Protein AF-A0A7J9EPN2-F1 (afdb_monomer_lite)

pLDDT: mean 74.63, std 21.31, range [21.59, 98.31]

Foldseek 3Di:
DDDFDADPVRHTDPDVVVVVVVVVVVCCVVVVDPPDPPPPDPPDPADPPPPPPVPPPPCVVVVVVVVVVVVDAQDLALVSLLVQLVCCLCPVLVHDPVDDDLLSSLLSNLLSLQVNLVVLAVVQVVLCVVVQFAEEEEEDAAAFQFQVNVQSCQQSVRVVSNQVSQVVVVDGPVSSSVSAGTQLSHDAQLRQLLNQLLQLCQQLQFRYEYFYARAQFRAFFWDADLLFTDTHGHRNCVVHDSQKDWDSVLKDKDAWFADWDWDADPNDTFIDGDGPAIWMWTWIWGWHHYHPASGIYTYIHTAIAHDPPPQVVCVVVVVVPVSVVSRCVRRLLRHYRQADVPDPVSLLSLVCNLRVRLLSVVVVVVVVCVVPDDDCVLQFDWDDDPDPDDDDDDDDDDDDTRHHHAAYEASACSNVLNLLSQQCCCCRPVNDDPVVSVVSSVRRYDYDAAFLFQAAADDRPLVSCCRIPVSSSVSLVVVQVVVLVVVCVVPNPPVVVSQVPGPNHDDHTDHRAHDDAADLVLVLLCVQLVHSCCVLVVLSLLSLLVCLQPPVSLVVLVVQLLVLQVLLQVVQCVVPVAHADSQAAEEEEEDEQDVQQPLVLVLLLLLLVVVCLVPDDPVCLVLQRFYEYEYEHDYDPPPLLSSLSSSSLVLVQVVQRPDPSCPRSYHYYYDGSDGRVNRNSSQLNHQEYEREGQASGRQARHSLLSNLLSLHEYQHECHHNVVVLCVQLNPVLHLYFDDHPVCLVVQLVCFQVDDFDPSSVVSLVCQCVQVSHPNVSCVVVSVQCDGRRNSSCSRPGNVRSSVSVVVVRVQSVVSSSSSSSSSSSSSSSSVVRSSVVSVCCCVPPNVTDNSHPPPVPVVVVVVVVVPPPDDDDPVLVVVLVVLVVVLVVLVVVLVVLVVVLVVLVVVLVVVVVVDDDCVVSVVVSVVSVVVSVVSVVVNVVSVVVNVVSVVVVVVVVVVVVVVVVVVVVVVVVVVVVVVVPPPDDDDDDDDDDDYDDDDDDDDDDDDDDD

Secondary structure (DSSP, 8-state):
-----B-TTS-B---HHHHHHHHHHHHTTTSS-GGG--------SS---------TTTTHHHHHHHHTTT--PPP-SHHHHHHHHHHHHHHTS--BTTB--HHHHHHHHHHHHHHHHHHHHHHHHHHHHHH---EEEEE-S------SHHHHHHHTT-HHHHHHHHHTTT--HHHHHTSPPP--S--SHHHHHHHHHHHHHHHTT--EEEEEE--SS-S-EEEEETTEEEEE---TTBTB-TT-EEEEEEEEEEEES-EEEEEEETTEEEEEEE-SEEEEEEEEEEEEEPTTSS-EEEEEEEEEEE-TTSSHHHHHHT-HHHHHHHHHHHHHHTT-SS--TTSHHHHHHHHHHHHHHHHHHHHHHHHHHHTT---GGGTT-------------S----PPPP---EEEEEESSTTTHHHHHHHHIIIIIS---HHHHHHHHHHHEEEE-----TT-S----HHHHHHH-HHHHHHHHHHHHHHHHHHHHHH-S-HHHHHTT-SS-S------------SHHHHHHHHHHT-SGGGT-GGGGGGGGGGTT-HHHHHHHHHHHHHHHHHHHHHHHHHHS----TTSEEEEEES---GGGTHHHHHHHHHHHHHHHHHS-TTGGGGSPPEEEEEE-PPPTT-HHHHHHHHHHHHHHHHHHT-TTTTTSEEEEEE-S--HHHHHHHHHH-SEEEE-PPTTS-S--THHHHHHHTT-EEEEES-TTHHHHHHHH-GGGSEEES--HHHHHHHHHHGGGS---HHHHHHHHHHHTTTTS-HHHHHHHHTTTSTT--TT-HHHHHHHHHHHHHHHHHHHT-HHHHHHHHHHHHHT-GGG-HHHHHHHHIIIII------STTHHHHHHHHHHHH--SS-SSHHHHHHHHHHHHHHHHHHHHHHHHHHHHHHHHHHHHHHTTT---HHHHHHHHHHHHHHHHHHHHHHHHHHHHHHHHHHHHHHHHHHHHHHHHHHHHHHHHHHHHHHTTS---------------------------

InterPro domains:
  IPR000811 Glycosyl transferase, family 35 [PF00343] (166-383)
  IPR000811 Glycosyl transferase, family 35 [PF00343] (507-848)
  IPR000811 Glycosyl transferase, family 35 [PTHR11468] (63-510)
  IPR035090 Phosphorylase pyridoxal-phosphate attachment site [PS00102] (698-710)

Organism: NCBI:txid34281

Structure (mmCIF, N/CA/C/O backbone):
data_AF-A0A7J9EPN2-F1
#
_entry.id   AF-A0A7J9EPN2-F1
#
loop_
_atom_site.group_PDB
_atom_site.id
_atom_site.type_symbol
_atom_site.label_atom_id
_atom_site.label_alt_id
_atom_site.label_comp_id
_atom_site.label_asym_id
_atom_site.label_entity_id
_atom_site.label_seq_id
_atom_site.pdbx_PDB_ins_code
_atom_site.Cartn_x
_atom_site.Cartn_y
_atom_site.Cartn_z
_atom_site.occupancy
_atom_site.B_iso_or_equiv
_atom_site.auth_seq_id
_atom_site.auth_comp_id
_atom_site.auth_asym_id
_atom_site.auth_atom_id
_atom_site.pdbx_PDB_model_num
ATOM 1 N N . MET A 1 1 ? -17.051 -0.991 70.311 1.00 37.72 1 MET A N 1
ATOM 2 C CA . MET A 1 1 ? -15.682 -0.671 70.777 1.00 37.72 1 MET A CA 1
ATOM 3 C C . MET A 1 1 ? -15.631 0.808 71.108 1.00 37.72 1 MET A C 1
ATOM 5 O O . MET A 1 1 ? -16.325 1.565 70.441 1.00 37.72 1 MET A O 1
ATOM 9 N N . THR A 1 2 ? -14.854 1.214 72.109 1.00 40.22 2 THR A N 1
ATOM 10 C CA . THR A 1 2 ? -14.581 2.630 72.404 1.00 40.22 2 THR A CA 1
ATOM 11 C C . THR A 1 2 ? -13.234 2.989 71.793 1.00 40.22 2 THR A C 1
ATOM 13 O O . THR A 1 2 ? -12.220 2.405 72.169 1.00 40.22 2 THR A O 1
ATOM 16 N N . PHE A 1 3 ? -13.232 3.914 70.838 1.00 53.72 3 PHE A N 1
ATOM 17 C CA . PHE A 1 3 ? -12.018 4.422 70.204 1.00 53.72 3 PHE A CA 1
ATOM 18 C C . PHE A 1 3 ? -11.643 5.778 70.811 1.00 53.72 3 PHE A C 1
ATOM 20 O O . PHE A 1 3 ? -12.510 6.511 71.286 1.00 53.72 3 PHE A O 1
ATOM 27 N N . PHE A 1 4 ? -10.355 6.111 70.784 1.00 66.19 4 PHE A N 1
ATOM 28 C CA . PHE A 1 4 ? -9.828 7.400 71.227 1.00 66.19 4 PHE A CA 1
ATOM 29 C C . PHE A 1 4 ? -8.900 7.947 70.145 1.00 66.19 4 PHE A C 1
ATOM 31 O O . PHE A 1 4 ? -8.162 7.177 69.531 1.00 66.19 4 PHE A O 1
ATOM 38 N N . VAL A 1 5 ? -8.927 9.259 69.919 1.00 69.31 5 VAL A N 1
ATOM 39 C CA . VAL A 1 5 ? -8.066 9.916 68.927 1.00 69.31 5 VAL A CA 1
ATOM 40 C C . VAL A 1 5 ? -6.778 10.384 69.604 1.00 69.31 5 VAL A C 1
ATOM 42 O O . VAL A 1 5 ? -6.807 10.821 70.756 1.00 69.31 5 VAL A O 1
ATOM 45 N N . THR A 1 6 ? -5.648 10.302 68.904 1.00 77.00 6 THR A N 1
ATOM 46 C CA . THR A 1 6 ? -4.350 10.809 69.372 1.00 77.00 6 THR A CA 1
ATOM 47 C C . THR A 1 6 ? -3.794 11.877 68.437 1.00 77.00 6 THR A C 1
ATOM 49 O O . THR A 1 6 ? -4.061 11.854 67.237 1.00 77.00 6 THR A O 1
ATOM 52 N N . ASP A 1 7 ? -2.981 12.787 68.972 1.00 72.75 7 ASP A N 1
ATOM 53 C CA . ASP A 1 7 ? -2.188 13.719 68.172 1.00 72.75 7 ASP A CA 1
ATOM 54 C C . ASP A 1 7 ? -1.048 13.002 67.415 1.00 72.75 7 ASP A C 1
ATOM 56 O O . ASP A 1 7 ? -0.777 11.812 67.606 1.00 72.75 7 ASP A O 1
ATOM 60 N N . SER A 1 8 ? -0.315 13.747 66.582 1.00 63.44 8 SER A N 1
ATOM 61 C CA . SER A 1 8 ? 0.842 13.239 65.827 1.00 63.44 8 SER A CA 1
ATOM 62 C C . SER A 1 8 ? 2.076 12.911 66.692 1.00 63.44 8 SER A C 1
ATOM 64 O O . SER A 1 8 ? 3.174 12.748 66.162 1.00 63.44 8 SER A O 1
ATOM 66 N N . ARG A 1 9 ? 1.929 12.882 68.021 1.00 63.50 9 ARG A N 1
ATOM 67 C CA . ARG A 1 9 ? 2.940 12.502 69.018 1.00 63.50 9 ARG A CA 1
ATOM 68 C C . ARG A 1 9 ? 2.442 11.367 69.929 1.00 63.50 9 ARG A C 1
ATOM 70 O O . ARG A 1 9 ? 3.162 10.978 70.844 1.00 63.50 9 ARG A O 1
ATOM 77 N N . GLY A 1 10 ? 1.244 10.827 69.676 1.00 66.00 10 GLY A N 1
ATOM 78 C CA . GLY A 1 10 ? 0.628 9.744 70.448 1.00 66.00 10 GLY A CA 1
ATOM 79 C C . GLY A 1 10 ? -0.120 10.189 71.712 1.00 66.00 10 GLY A C 1
ATOM 80 O O . GLY A 1 10 ? -0.598 9.335 72.457 1.00 66.00 10 GLY A O 1
ATOM 81 N N . ASN A 1 11 ? -0.257 11.493 71.973 1.00 75.94 11 ASN A N 1
ATOM 82 C CA . ASN A 1 11 ? -1.023 11.994 73.117 1.00 75.94 11 ASN A CA 1
ATOM 83 C C . ASN A 1 11 ? -2.522 11.895 72.827 1.00 75.94 11 ASN A C 1
ATOM 85 O O . ASN A 1 11 ? -2.977 12.312 71.765 1.00 75.94 11 ASN A O 1
ATOM 89 N N . LYS A 1 12 ? -3.305 11.391 73.782 1.00 80.75 12 LYS A N 1
ATOM 90 C CA . LYS A 1 12 ? -4.764 11.284 73.663 1.00 80.75 12 LYS A CA 1
ATOM 91 C C . LYS A 1 12 ? -5.418 12.673 73.620 1.00 80.75 12 LYS A C 1
ATOM 93 O O . LYS A 1 12 ? -5.175 13.502 74.494 1.00 80.75 12 LYS A O 1
ATOM 98 N N . ILE A 1 13 ? -6.246 12.914 72.604 1.00 79.44 13 ILE A N 1
ATOM 99 C CA . ILE A 1 13 ? -7.012 14.153 72.436 1.00 79.44 13 ILE A CA 1
ATOM 100 C C . ILE A 1 13 ? -8.294 14.022 73.258 1.00 79.44 13 ILE A C 1
ATOM 102 O O . ILE A 1 13 ? -9.244 13.364 72.842 1.00 79.44 13 ILE A O 1
ATOM 106 N N . ASP A 1 14 ? -8.290 14.637 74.439 1.00 79.50 14 ASP A N 1
ATOM 107 C CA . ASP A 1 14 ? -9.426 14.670 75.372 1.00 79.50 14 ASP A CA 1
ATOM 108 C C . ASP A 1 14 ? -10.107 16.047 75.456 1.00 79.50 14 ASP A C 1
ATOM 110 O O . ASP A 1 14 ? -11.062 16.221 76.214 1.00 79.50 14 ASP A O 1
ATOM 114 N N . ASP A 1 15 ? -9.646 17.044 74.690 1.00 84.38 15 ASP A N 1
ATOM 115 C CA . ASP A 1 15 ? -10.316 18.343 74.647 1.00 84.38 15 ASP A CA 1
ATOM 116 C C . ASP A 1 15 ? -11.561 18.284 73.750 1.00 84.38 15 ASP A C 1
ATOM 118 O O . ASP A 1 15 ? -11.527 17.866 72.588 1.00 84.38 15 ASP A O 1
ATOM 122 N N . GLN A 1 16 ? -12.692 18.702 74.316 1.00 73.12 16 GLN A N 1
ATOM 123 C CA . GLN A 1 16 ? -13.990 18.505 73.684 1.00 73.12 16 GLN A CA 1
ATOM 124 C C . GLN A 1 16 ? -14.159 19.317 72.388 1.00 73.12 16 GLN A C 1
ATOM 126 O O . GLN A 1 16 ? -14.895 18.898 71.503 1.00 73.12 16 GLN A O 1
ATOM 131 N N . LYS A 1 17 ? -13.434 20.430 72.218 1.00 74.00 17 LYS A N 1
ATOM 132 C CA . LYS A 1 17 ? -13.543 21.286 71.028 1.00 74.00 17 LYS A CA 1
ATOM 133 C C . LYS A 1 17 ? -12.825 20.683 69.815 1.00 74.00 17 LYS A C 1
ATOM 135 O O . LYS A 1 17 ? -13.335 20.770 68.693 1.00 74.00 17 LYS A O 1
ATOM 140 N N . SER A 1 18 ? -11.672 20.049 70.029 1.00 74.62 18 SER A N 1
ATOM 141 C CA . SER A 1 18 ? -11.016 19.240 69.000 1.00 74.62 18 SER A CA 1
ATOM 142 C C . SER A 1 18 ? -11.841 17.998 68.685 1.00 74.62 18 SER A C 1
ATOM 144 O O . SER A 1 18 ? -12.042 17.708 67.511 1.00 74.62 18 SER A O 1
ATOM 146 N N . LEU A 1 19 ? -12.390 17.309 69.693 1.00 78.31 19 LEU A N 1
ATOM 147 C CA . LEU A 1 19 ? -13.261 16.147 69.475 1.00 78.31 19 LEU A CA 1
ATOM 148 C C . LEU A 1 19 ? -14.536 16.503 68.691 1.00 78.31 19 LEU A C 1
ATOM 150 O O . LEU A 1 19 ? -14.896 15.770 67.776 1.00 78.31 19 LEU A O 1
ATOM 154 N N . GLU A 1 20 ? -15.176 17.641 68.968 1.00 75.31 20 GLU A N 1
ATOM 155 C CA . GLU A 1 20 ? -16.316 18.147 68.188 1.00 75.31 20 GLU A CA 1
ATOM 156 C C . GLU A 1 20 ? -15.912 18.506 66.747 1.00 75.31 20 GLU A C 1
ATOM 158 O O . GLU A 1 20 ? -16.640 18.174 65.813 1.00 75.31 20 GLU A O 1
ATOM 163 N N . SER A 1 21 ? -14.731 19.103 66.537 1.00 71.06 21 SER A N 1
ATOM 164 C CA . SER A 1 21 ? -14.211 19.388 65.187 1.00 71.06 21 SER A CA 1
ATOM 165 C C . SER A 1 21 ? -13.859 18.118 64.405 1.00 71.06 21 SER A C 1
ATOM 167 O O . SER A 1 21 ? -14.131 18.047 63.212 1.00 71.06 21 SER A O 1
ATOM 169 N N . ILE A 1 22 ? -13.282 17.108 65.064 1.00 75.06 22 ILE A N 1
ATOM 170 C CA . ILE A 1 22 ? -12.927 15.815 64.461 1.00 75.06 22 ILE A CA 1
ATOM 171 C C . ILE A 1 22 ? -14.193 15.016 64.144 1.00 75.06 22 ILE A C 1
ATOM 173 O O . ILE A 1 22 ? -14.315 14.488 63.046 1.00 75.06 22 ILE A O 1
ATOM 177 N N . ASN A 1 23 ? -15.160 14.971 65.065 1.00 72.25 23 ASN A N 1
ATOM 178 C CA . ASN A 1 23 ? -16.442 14.313 64.831 1.00 72.25 23 ASN A CA 1
ATOM 179 C C . ASN A 1 23 ? -17.212 15.002 63.697 1.00 72.25 23 ASN A C 1
ATOM 181 O O . ASN A 1 23 ? -17.744 14.320 62.829 1.00 72.25 23 ASN A O 1
ATOM 185 N N . LYS A 1 24 ? -17.198 16.343 63.634 1.00 67.12 24 LYS A N 1
ATOM 186 C CA . LYS A 1 24 ? -17.756 17.059 62.485 1.00 67.12 24 LYS A CA 1
ATOM 187 C C . LYS A 1 24 ? -17.011 16.725 61.189 1.00 67.12 24 LYS A C 1
ATOM 189 O O . LYS A 1 24 ? -17.669 16.419 60.212 1.00 67.12 24 LYS A O 1
ATOM 194 N N . ALA A 1 25 ? -15.679 16.734 61.168 1.00 63.91 25 ALA A N 1
ATOM 195 C CA . ALA A 1 25 ? -14.911 16.406 59.962 1.00 63.91 25 ALA A CA 1
ATOM 196 C C . ALA A 1 25 ? -15.100 14.948 59.494 1.00 63.91 25 ALA A C 1
ATOM 198 O O . ALA A 1 25 ? -14.958 14.671 58.309 1.00 63.91 25 ALA A O 1
ATOM 199 N N . LEU A 1 26 ? -15.428 14.026 60.407 1.00 63.03 26 LEU A N 1
ATOM 200 C CA . LEU A 1 26 ? -15.827 12.656 60.076 1.00 63.03 26 LEU A CA 1
ATOM 201 C C . LEU A 1 26 ? -17.255 12.598 59.518 1.00 63.03 26 LEU A C 1
ATOM 203 O O . LEU A 1 26 ? -17.477 11.903 58.537 1.00 63.03 26 LEU A O 1
ATOM 207 N N . ILE A 1 27 ? -18.202 13.347 60.090 1.00 63.28 27 ILE A N 1
ATOM 208 C CA . ILE A 1 27 ? -19.584 13.450 59.590 1.00 63.28 27 ILE A CA 1
ATOM 209 C C . ILE A 1 27 ? -19.617 14.128 58.210 1.00 63.28 27 ILE A C 1
ATOM 211 O O . ILE A 1 27 ? -20.181 13.567 57.279 1.00 63.28 27 ILE A O 1
ATOM 215 N N . ASP A 1 28 ? -18.917 15.252 58.030 1.00 56.22 28 ASP A N 1
ATOM 216 C CA . ASP A 1 28 ? -18.740 15.945 56.742 1.00 56.22 28 ASP A CA 1
ATOM 217 C C . ASP A 1 28 ? -18.053 15.046 55.675 1.00 56.22 28 ASP A C 1
ATOM 219 O O . ASP A 1 28 ? -18.099 15.361 54.487 1.00 56.22 28 ASP A O 1
ATOM 223 N N . ALA A 1 29 ? -17.412 13.938 56.081 1.00 50.78 29 ALA A N 1
ATOM 224 C CA . ALA A 1 29 ? -16.783 12.937 55.209 1.00 50.78 29 ALA A CA 1
ATOM 225 C C . ALA A 1 29 ? -17.586 11.621 55.070 1.00 50.78 29 ALA A C 1
ATOM 227 O O . ALA A 1 29 ? -17.133 10.708 54.379 1.00 50.78 29 ALA A O 1
ATOM 228 N N . ILE A 1 30 ? -18.747 11.512 55.728 1.00 52.94 30 ILE A N 1
ATOM 229 C CA . ILE A 1 30 ? -19.668 10.362 55.672 1.00 52.94 30 ILE A CA 1
ATOM 230 C C . ILE A 1 30 ? -20.999 10.773 55.023 1.00 52.94 30 ILE A C 1
ATOM 232 O O . ILE A 1 30 ? -21.493 10.055 54.161 1.00 52.94 30 ILE A O 1
ATOM 236 N N . ASP A 1 31 ? -21.532 11.947 55.372 1.00 43.47 31 ASP A N 1
ATOM 237 C CA . ASP A 1 31 ? -22.810 12.490 54.881 1.00 43.47 31 ASP A CA 1
ATOM 238 C C . ASP A 1 31 ? -22.627 13.428 53.656 1.00 43.47 31 ASP A C 1
ATOM 240 O O . ASP A 1 31 ? -23.464 14.287 53.371 1.00 43.47 31 ASP A O 1
ATOM 244 N N . GLY A 1 32 ? -21.499 13.319 52.944 1.00 37.91 32 GLY A N 1
ATOM 245 C CA . GLY A 1 32 ? -21.090 14.233 51.870 1.00 37.91 32 GLY A CA 1
ATOM 246 C C . GLY A 1 32 ? -21.687 13.935 50.486 1.00 37.91 32 GLY A C 1
ATOM 247 O O . GLY A 1 32 ? -20.939 13.512 49.612 1.00 37.91 32 GLY A O 1
ATOM 248 N N . ASP A 1 33 ? -22.989 14.195 50.307 1.00 33.50 33 ASP A N 1
ATOM 249 C CA . ASP A 1 33 ? -23.777 14.229 49.047 1.00 33.50 33 ASP A CA 1
ATOM 250 C C . ASP A 1 33 ? -23.375 13.244 47.912 1.00 33.50 33 ASP A C 1
ATOM 252 O O . ASP A 1 33 ? -22.491 13.510 47.092 1.00 33.50 33 ASP A O 1
ATOM 256 N N . ASP A 1 34 ? -24.155 12.164 47.764 1.00 36.66 34 ASP A N 1
ATOM 257 C CA . ASP A 1 34 ? -24.006 11.094 46.750 1.00 36.66 34 ASP A CA 1
ATOM 258 C C . ASP A 1 34 ? -24.095 11.542 45.265 1.00 36.66 34 ASP A C 1
ATOM 260 O O . ASP A 1 34 ? -23.813 10.755 44.360 1.00 36.66 34 ASP A O 1
ATOM 264 N N . ASP A 1 35 ? -24.462 12.793 44.968 1.00 33.03 35 ASP A N 1
ATOM 265 C CA . ASP A 1 35 ? -24.750 13.275 43.599 1.00 33.03 35 ASP A CA 1
ATOM 266 C C . ASP A 1 35 ? -23.512 13.858 42.865 1.00 33.03 35 ASP A C 1
ATOM 268 O O . ASP A 1 35 ? -23.613 14.521 41.828 1.00 33.03 35 ASP A O 1
ATOM 272 N N . ALA A 1 36 ? -22.305 13.637 43.409 1.00 30.39 36 ALA A N 1
ATOM 273 C CA . ALA A 1 36 ? -21.047 14.193 42.894 1.00 30.39 36 ALA A CA 1
ATOM 274 C C . ALA A 1 36 ? -19.879 13.184 42.838 1.00 30.39 36 ALA A C 1
ATOM 276 O O . ALA A 1 36 ? -18.726 13.552 43.077 1.00 30.39 36 ALA A O 1
ATOM 277 N N . ALA A 1 37 ? -20.158 11.929 42.465 1.00 25.41 37 ALA A N 1
ATOM 278 C CA . ALA A 1 37 ? -19.185 10.834 42.331 1.00 25.41 37 ALA A CA 1
ATOM 279 C C . ALA A 1 37 ? -18.127 11.032 41.211 1.00 25.41 37 ALA A C 1
ATOM 281 O O . ALA A 1 37 ? -18.049 10.284 40.235 1.00 25.41 37 ALA A O 1
ATOM 282 N N . LEU A 1 38 ? -17.253 12.030 41.363 1.00 27.05 38 LEU A N 1
ATOM 283 C CA . LEU A 1 38 ? -15.956 12.075 40.692 1.00 27.05 38 LEU A CA 1
ATOM 284 C C . LEU A 1 38 ? -15.049 11.024 41.335 1.00 27.05 38 LEU A C 1
ATOM 286 O O . LEU A 1 38 ? -14.558 11.217 42.446 1.00 27.05 38 LEU A O 1
ATOM 290 N N . SER A 1 39 ? -14.800 9.927 40.620 1.00 25.69 39 SER A N 1
ATOM 291 C CA . SER A 1 39 ? -13.874 8.873 41.035 1.00 25.69 39 SER A CA 1
ATOM 292 C C . SER A 1 39 ? -12.43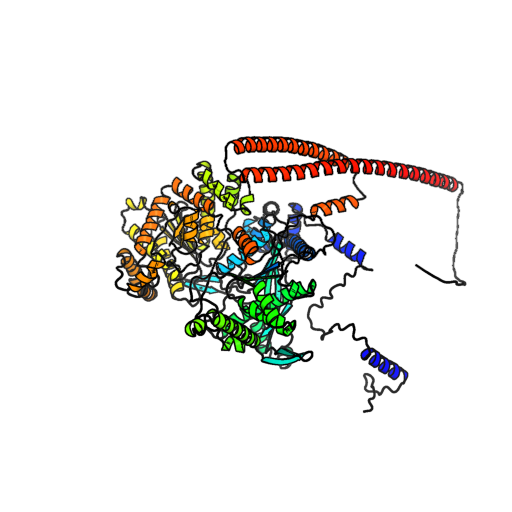3 9.398 41.096 1.00 25.69 39 SER A C 1
ATOM 294 O O . SER A 1 39 ? -11.679 9.313 40.124 1.00 25.69 39 SER A O 1
ATOM 296 N N . VAL A 1 40 ? -12.043 9.955 42.244 1.00 26.08 40 VAL A N 1
ATOM 297 C CA . VAL A 1 40 ? -10.647 10.289 42.542 1.00 26.08 40 VAL A CA 1
ATOM 298 C C . VAL A 1 40 ? -9.916 8.989 42.863 1.00 26.08 40 VAL A C 1
ATOM 300 O O . VAL A 1 40 ? -9.834 8.560 44.013 1.00 26.08 40 VAL A O 1
ATOM 303 N N . ALA A 1 41 ? -9.399 8.354 41.812 1.00 26.33 41 ALA A N 1
ATOM 304 C CA . ALA A 1 41 ? -8.362 7.339 41.928 1.00 26.33 41 ALA A CA 1
ATOM 305 C C . ALA A 1 41 ? -7.141 7.903 42.696 1.00 26.33 41 ALA A C 1
ATOM 307 O O . ALA A 1 41 ? -6.995 9.130 42.806 1.00 26.33 41 ALA A O 1
ATOM 308 N N . PRO A 1 42 ? -6.245 7.045 43.220 1.00 27.59 42 PRO A N 1
ATOM 309 C CA . PRO A 1 42 ? -4.951 7.493 43.727 1.00 27.59 42 PRO A CA 1
ATOM 310 C C . PRO A 1 42 ? -4.232 8.391 42.701 1.00 27.59 42 PRO A C 1
ATOM 312 O O . PRO A 1 42 ? -4.465 8.253 41.501 1.00 27.59 42 PRO A O 1
ATOM 315 N N . PRO A 1 43 ? -3.376 9.333 43.136 1.00 31.81 43 PRO A N 1
ATOM 316 C CA . PRO A 1 43 ? -2.714 10.264 42.229 1.00 31.81 43 PRO A CA 1
ATOM 317 C C . PRO A 1 43 ? -1.598 9.572 41.430 1.00 31.81 43 PRO A C 1
ATOM 319 O O . PRO A 1 43 ? -0.412 9.714 41.744 1.00 31.81 43 PRO A O 1
ATOM 322 N N . ASP A 1 44 ? -1.994 8.849 40.383 1.00 31.80 44 ASP A N 1
ATOM 323 C CA . ASP A 1 44 ? -1.107 8.333 39.345 1.00 31.80 44 ASP A CA 1
ATOM 324 C C . ASP A 1 44 ? -0.261 9.470 38.762 1.00 31.80 44 ASP A C 1
ATOM 326 O O . ASP A 1 44 ? -0.708 10.614 38.624 1.00 31.80 44 ASP A O 1
ATOM 330 N N . ARG A 1 45 ? 0.977 9.160 38.362 1.00 35.00 45 ARG A N 1
ATOM 331 C CA . ARG A 1 45 ? 1.896 10.140 37.754 1.00 35.00 45 ARG A CA 1
ATOM 332 C C . ARG A 1 45 ? 1.616 10.401 36.266 1.00 35.00 45 ARG A C 1
ATOM 334 O O . ARG A 1 45 ? 2.488 10.893 35.551 1.00 35.00 45 ARG A O 1
ATOM 341 N N . GLY A 1 46 ? 0.393 10.125 35.818 1.00 35.19 46 GLY A N 1
ATOM 342 C CA . GLY A 1 46 ? -0.109 10.534 34.512 1.00 35.19 46 GLY A CA 1
ATOM 343 C C . GLY A 1 46 ? -0.285 12.053 34.398 1.00 35.19 46 GLY A C 1
ATOM 344 O O . GLY A 1 46 ? -0.318 12.797 35.383 1.00 35.19 46 GLY A O 1
ATOM 345 N N . VAL A 1 47 ? -0.430 12.543 33.166 1.00 32.03 47 VAL A N 1
ATOM 346 C CA . VAL A 1 47 ? -0.723 13.960 32.915 1.00 32.03 47 VAL A CA 1
ATOM 347 C C . VAL A 1 47 ? -2.151 14.259 33.376 1.00 32.03 47 VAL A C 1
ATOM 349 O O . VAL A 1 47 ? -3.114 13.854 32.729 1.00 32.03 47 VAL A O 1
ATOM 352 N N . VAL A 1 48 ? -2.304 14.995 34.482 1.00 33.81 48 VAL A N 1
ATOM 353 C CA . VAL A 1 48 ? -3.618 15.356 35.047 1.00 33.81 48 VAL A CA 1
ATOM 354 C C . VAL A 1 48 ? -4.320 16.399 34.164 1.00 33.81 48 VAL A C 1
ATOM 356 O O . VAL A 1 48 ? -4.330 17.600 34.451 1.00 33.81 48 VAL A O 1
ATOM 359 N N . VAL A 1 49 ? -4.932 15.938 33.069 1.00 36.09 49 VAL A N 1
ATOM 360 C CA . VAL A 1 49 ? -5.717 16.764 32.142 1.00 36.09 49 VAL A CA 1
ATOM 361 C C . VAL A 1 49 ? -7.038 17.164 32.798 1.00 36.09 49 VAL A C 1
ATOM 363 O O . VAL A 1 49 ? -8.098 16.577 32.572 1.00 36.09 49 VAL A O 1
ATOM 366 N N . ARG A 1 50 ? -6.995 18.231 33.601 1.00 33.00 50 ARG A N 1
ATOM 367 C CA . ARG A 1 50 ? -8.198 18.955 34.024 1.00 33.00 50 ARG A CA 1
ATOM 368 C C . ARG A 1 50 ? -8.870 19.553 32.786 1.00 33.00 50 ARG A C 1
ATOM 370 O O . ARG A 1 50 ? -8.522 20.666 32.397 1.00 33.00 50 ARG A O 1
ATOM 377 N N . LYS A 1 51 ? -9.841 18.843 32.190 1.00 35.47 51 LYS A N 1
ATOM 378 C CA . LYS A 1 51 ? -10.758 19.406 31.179 1.00 35.47 51 LYS A CA 1
ATOM 379 C C . LYS A 1 51 ? -11.283 20.750 31.710 1.00 35.47 51 LYS A C 1
ATOM 381 O O . LYS A 1 51 ? -11.996 20.744 32.719 1.00 35.47 51 LYS A O 1
ATOM 386 N N . PRO A 1 52 ? -10.964 21.898 31.085 1.00 36.28 52 PRO A N 1
ATOM 387 C CA . PRO A 1 52 ? -11.558 23.155 31.495 1.00 36.28 52 PRO A CA 1
ATOM 388 C C . PRO A 1 52 ? -13.055 23.066 31.205 1.00 36.28 52 PRO A C 1
ATOM 390 O O . PRO A 1 52 ? -13.451 22.950 30.046 1.00 36.28 52 PRO A O 1
ATOM 393 N N . ARG A 1 53 ? -13.901 23.125 32.242 1.00 38.69 53 ARG A N 1
ATOM 394 C CA . ARG A 1 53 ? -15.317 23.445 32.036 1.00 38.69 53 ARG A CA 1
ATOM 395 C C . ARG A 1 53 ? -15.371 24.887 31.528 1.00 38.69 53 ARG A C 1
ATOM 397 O O . ARG A 1 53 ? -15.357 25.831 32.316 1.00 38.69 53 ARG A O 1
ATOM 404 N N . LEU A 1 54 ? -15.367 25.041 30.204 1.00 41.19 54 LEU A N 1
ATOM 405 C CA . LEU A 1 54 ? -15.744 26.265 29.496 1.00 41.19 54 LEU A CA 1
ATOM 406 C C . LEU A 1 54 ? -17.264 26.421 29.588 1.00 41.19 54 LEU A C 1
ATOM 408 O O . LEU A 1 54 ? -17.988 26.339 28.604 1.00 41.19 54 LEU A O 1
ATOM 412 N N . ASP A 1 55 ? -17.731 26.572 30.823 1.00 41.19 55 ASP A N 1
ATOM 413 C CA . ASP A 1 55 ? -19.112 26.885 31.132 1.00 41.19 55 ASP A CA 1
ATOM 414 C C . ASP A 1 55 ? -19.327 28.380 30.858 1.00 41.19 55 ASP A C 1
ATOM 416 O O . ASP A 1 55 ? -18.550 29.226 31.318 1.00 41.19 55 ASP A O 1
ATOM 420 N N . PHE A 1 56 ? -20.328 28.714 30.044 1.00 46.81 56 PHE A N 1
ATOM 421 C CA . PHE A 1 56 ? -20.430 30.009 29.353 1.00 46.81 56 PHE A CA 1
ATOM 422 C C . PHE A 1 56 ? -21.003 31.149 30.222 1.00 46.81 56 PHE A C 1
ATOM 424 O O . PHE A 1 56 ? -21.613 32.089 29.713 1.00 46.81 56 PHE A O 1
ATOM 431 N N . GLY A 1 57 ? -20.759 31.084 31.533 1.00 52.06 57 GLY A N 1
ATOM 432 C CA . GLY A 1 57 ? -20.957 32.175 32.485 1.00 52.06 57 GLY A CA 1
ATOM 433 C C . GLY A 1 57 ? -19.741 33.109 32.551 1.00 52.06 57 GLY A C 1
ATOM 434 O O . GLY A 1 57 ? -19.416 33.821 31.603 1.00 52.06 57 GLY A O 1
ATOM 435 N N . GLU A 1 58 ? -19.043 33.114 33.688 1.00 46.81 58 GLU A N 1
ATOM 436 C CA . GLU A 1 58 ? -18.059 34.153 34.042 1.00 46.81 58 GLU A CA 1
ATOM 437 C C . GLU A 1 58 ? -16.784 34.186 33.179 1.00 46.81 58 GLU A C 1
ATOM 439 O O . GLU A 1 58 ? -16.123 35.220 33.089 1.00 46.81 58 GLU A O 1
ATOM 444 N N . ARG A 1 59 ? -16.406 33.075 32.531 1.00 51.00 59 ARG A N 1
ATOM 445 C CA . ARG A 1 59 ? -15.139 32.977 31.774 1.00 51.00 59 ARG A CA 1
ATOM 446 C C . ARG A 1 59 ? -15.251 33.372 30.303 1.00 51.00 59 ARG A C 1
ATOM 448 O O . ARG A 1 59 ? -14.237 33.362 29.604 1.00 51.00 59 ARG A O 1
ATOM 455 N N . LYS A 1 60 ? -16.446 33.742 29.831 1.00 51.66 60 LYS A N 1
ATOM 456 C CA . LYS A 1 60 ? -16.732 33.948 28.405 1.00 51.66 60 LYS A CA 1
ATOM 457 C C . LYS A 1 60 ? -15.753 34.919 27.728 1.00 51.66 60 LYS A C 1
ATOM 459 O O . LYS A 1 60 ? -15.081 34.515 26.788 1.00 51.66 60 LYS A O 1
ATOM 464 N N . GLY A 1 61 ? -15.539 36.112 28.289 1.00 57.50 61 GLY A N 1
ATOM 465 C CA . GLY A 1 61 ? -14.600 37.104 27.735 1.00 57.50 61 GLY A CA 1
ATOM 466 C C . GLY A 1 61 ? -13.115 36.699 27.766 1.00 57.50 61 GLY A C 1
ATOM 467 O O . GLY A 1 61 ? -12.312 37.235 27.005 1.00 57.50 61 GLY A O 1
ATOM 468 N N . GLN A 1 62 ? -12.723 35.740 28.615 1.00 59.06 62 GLN A N 1
ATOM 469 C CA . GLN A 1 62 ? -11.369 35.166 28.591 1.00 59.06 62 GLN A CA 1
ATOM 470 C C . GLN A 1 62 ? -11.237 34.132 27.467 1.00 59.06 62 GLN A C 1
ATOM 472 O O . GLN A 1 62 ? -10.228 34.122 26.765 1.00 59.06 62 GLN A O 1
ATOM 477 N N . ALA A 1 63 ? -12.270 33.309 27.263 1.00 53.62 63 ALA A N 1
ATOM 478 C CA . ALA A 1 63 ? -12.339 32.355 26.161 1.00 53.62 63 ALA A CA 1
ATOM 479 C C . ALA A 1 63 ? -12.440 33.061 24.797 1.00 53.62 63 ALA A C 1
ATOM 481 O O . ALA A 1 63 ? -11.698 32.714 23.889 1.00 53.62 63 ALA A O 1
ATOM 482 N N . GLU A 1 64 ? -13.272 34.098 24.671 1.00 59.44 64 GLU A N 1
ATOM 483 C CA . GLU A 1 64 ? -13.392 34.933 23.466 1.00 59.44 64 GLU A CA 1
ATOM 484 C C . GLU A 1 64 ? -12.059 35.612 23.117 1.00 59.44 64 GLU A C 1
ATOM 486 O O . GLU A 1 64 ? -11.655 35.607 21.958 1.00 59.44 64 GLU A O 1
ATOM 491 N N . ARG A 1 65 ? -11.314 36.121 24.112 1.00 67.62 65 ARG A N 1
ATOM 492 C CA . ARG A 1 65 ? -9.969 36.675 23.884 1.00 67.62 65 ARG A CA 1
ATOM 493 C C . ARG A 1 65 ? -8.945 35.610 23.481 1.00 67.62 65 ARG A C 1
ATOM 495 O O . ARG A 1 65 ? -8.061 35.909 22.688 1.00 67.62 65 ARG A O 1
ATOM 502 N N . MET A 1 66 ? -9.029 34.402 24.037 1.00 62.88 66 MET A N 1
ATOM 503 C CA . MET A 1 66 ? -8.153 33.288 23.661 1.00 62.88 66 MET A CA 1
ATOM 504 C C . MET A 1 66 ? -8.430 32.842 22.219 1.00 62.88 66 MET A C 1
ATOM 506 O O . MET A 1 66 ? -7.501 32.744 21.428 1.00 62.88 66 MET A O 1
ATOM 510 N N . LEU A 1 67 ? -9.706 32.656 21.867 1.00 59.59 67 LEU A N 1
ATOM 511 C CA . LEU A 1 67 ? -10.145 32.294 20.520 1.00 59.59 67 LEU A CA 1
ATOM 512 C C . LEU A 1 67 ? -9.781 33.381 19.503 1.00 59.59 67 LEU A C 1
ATOM 514 O O . LEU A 1 67 ? -9.157 33.067 18.503 1.00 59.59 67 LEU A O 1
ATOM 518 N N . GLY A 1 68 ? -10.038 34.661 19.792 1.00 62.28 68 GLY A N 1
ATOM 519 C CA . GLY A 1 68 ? -9.668 35.780 18.911 1.00 62.28 68 GLY A CA 1
ATOM 520 C C . GLY A 1 68 ? -8.157 36.009 18.734 1.00 62.28 68 GLY A C 1
ATOM 521 O O . GLY A 1 68 ? -7.760 36.784 17.870 1.00 62.28 68 GLY A O 1
ATOM 522 N N . LEU A 1 69 ? -7.304 35.348 19.528 1.00 68.50 69 LEU A N 1
ATOM 523 C CA . LEU A 1 69 ? -5.851 35.274 19.306 1.00 68.50 69 LEU A CA 1
ATOM 524 C C . LEU A 1 69 ? -5.431 34.038 18.485 1.00 68.50 69 LEU A C 1
ATOM 526 O O . LEU A 1 69 ? -4.275 33.949 18.084 1.00 68.50 69 LEU A O 1
ATOM 530 N N . MET A 1 70 ? -6.354 33.102 18.250 1.00 62.44 70 MET A N 1
ATOM 531 C CA . MET A 1 70 ? -6.185 31.875 17.459 1.00 62.44 70 MET A CA 1
ATOM 532 C C . MET A 1 70 ? -6.968 31.907 16.129 1.00 62.44 70 MET A C 1
ATOM 534 O O . MET A 1 70 ? -6.752 31.050 15.283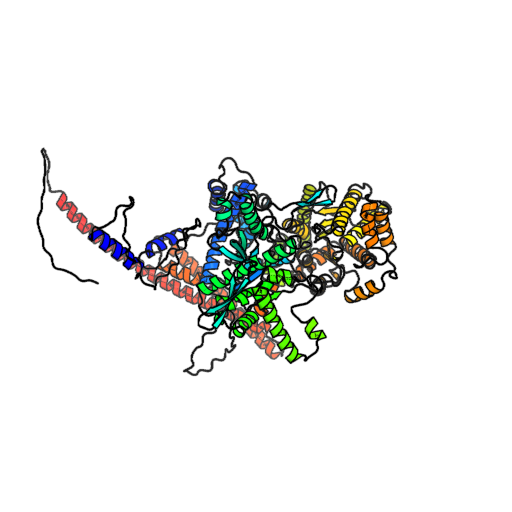 1.00 62.44 70 MET A O 1
ATOM 538 N N . ASP A 1 71 ? -7.850 32.891 15.928 1.00 61.41 71 ASP A N 1
ATOM 539 C CA . ASP A 1 71 ? -8.787 33.030 14.793 1.00 61.41 71 ASP A CA 1
ATOM 540 C C . ASP A 1 71 ? -8.128 33.510 13.476 1.00 61.41 71 ASP A C 1
ATOM 542 O O . ASP A 1 71 ? -8.795 33.973 12.552 1.00 61.41 71 ASP A O 1
ATOM 546 N N . VAL A 1 72 ? -6.793 33.458 13.386 1.00 70.44 72 VAL A N 1
ATOM 547 C CA . VAL A 1 72 ? -6.012 33.970 12.249 1.00 70.44 72 VAL A CA 1
ATOM 548 C C . VAL A 1 72 ? -5.164 32.848 11.660 1.00 70.44 72 VAL A C 1
ATOM 550 O O . VAL A 1 72 ? -4.110 32.519 12.197 1.00 70.44 72 VAL A O 1
ATOM 553 N N . PHE A 1 73 ? -5.619 32.311 10.526 1.00 79.25 73 PHE A N 1
ATOM 554 C CA . PHE A 1 73 ? -4.895 31.304 9.746 1.00 79.25 73 PHE A CA 1
ATOM 555 C C . PHE A 1 73 ? -3.501 31.791 9.308 1.00 79.25 73 PHE A C 1
ATOM 557 O O . PHE A 1 73 ? -3.310 32.967 8.965 1.00 79.25 73 PHE A O 1
ATOM 564 N N . LEU A 1 74 ? -2.544 30.864 9.251 1.00 86.38 74 LEU A N 1
ATOM 565 C CA . LEU A 1 74 ? -1.192 31.093 8.750 1.00 86.38 74 LEU A CA 1
ATOM 566 C C . LEU A 1 74 ? -1.193 31.555 7.283 1.00 86.38 74 LEU A C 1
ATOM 568 O O . LEU A 1 74 ? -1.989 31.128 6.444 1.00 86.38 74 LEU A O 1
ATOM 572 N N . LYS A 1 75 ? -0.261 32.456 6.956 1.00 88.00 75 LYS A N 1
ATOM 573 C CA . LYS A 1 75 ? -0.145 33.048 5.616 1.00 88.00 75 LYS A CA 1
ATOM 574 C C . LYS A 1 75 ? 0.765 32.226 4.715 1.00 88.00 75 LYS A C 1
ATOM 576 O O . LYS A 1 75 ? 1.814 31.759 5.144 1.00 88.00 75 LYS A O 1
ATOM 581 N N . ASN A 1 76 ? 0.408 32.137 3.438 1.00 89.06 76 ASN A N 1
ATOM 582 C CA . ASN A 1 76 ? 1.169 31.400 2.422 1.00 89.06 76 ASN A CA 1
ATOM 583 C C . ASN A 1 76 ? 1.938 32.329 1.464 1.00 89.06 76 ASN A C 1
ATOM 585 O O . ASN A 1 76 ? 2.200 31.958 0.324 1.00 89.06 76 ASN A O 1
ATOM 589 N N . ASP A 1 77 ? 2.271 33.548 1.904 1.00 88.81 77 ASP A N 1
ATOM 590 C CA . ASP A 1 77 ? 3.240 34.394 1.201 1.00 88.81 77 ASP A CA 1
ATOM 591 C C . ASP A 1 77 ? 4.681 33.929 1.508 1.00 88.81 77 ASP A C 1
ATOM 593 O O . ASP A 1 77 ? 4.925 33.457 2.625 1.00 88.81 77 ASP A O 1
ATOM 597 N N . PRO A 1 78 ? 5.645 34.069 0.573 1.00 86.00 78 PRO A N 1
ATOM 598 C CA . PRO A 1 78 ? 7.002 33.551 0.760 1.00 86.00 78 PRO A CA 1
ATOM 599 C C . PRO A 1 78 ? 7.698 34.057 2.027 1.00 86.00 78 PRO A C 1
ATOM 601 O O . PRO A 1 78 ? 8.391 33.290 2.686 1.00 86.00 78 PRO A O 1
ATOM 604 N N . ILE A 1 79 ? 7.469 35.312 2.427 1.00 91.69 79 ILE A N 1
ATOM 605 C CA . ILE A 1 79 ? 8.119 35.916 3.600 1.00 91.69 79 ILE A CA 1
ATOM 606 C C . ILE A 1 79 ? 7.562 35.334 4.908 1.00 91.69 79 ILE A C 1
ATOM 608 O O . ILE A 1 79 ? 8.306 35.194 5.881 1.00 91.69 79 ILE A O 1
ATOM 612 N N . SER A 1 80 ? 6.271 35.002 4.963 1.00 93.31 80 SER A N 1
ATOM 613 C CA . SER A 1 80 ? 5.688 34.264 6.090 1.00 93.31 80 SER A CA 1
ATOM 614 C C . SER A 1 80 ? 6.195 32.818 6.121 1.00 93.31 80 SER A C 1
ATOM 616 O O . SER A 1 80 ? 6.710 32.386 7.147 1.00 93.31 80 SER A O 1
ATOM 618 N N . LEU A 1 81 ? 6.174 32.111 4.985 1.00 93.38 81 LEU A N 1
ATOM 619 C CA . LEU A 1 81 ? 6.676 30.732 4.871 1.00 93.38 81 LEU A CA 1
ATOM 620 C C . LEU A 1 81 ? 8.148 30.611 5.313 1.00 93.38 81 LEU A C 1
ATOM 622 O O . LEU A 1 81 ? 8.487 29.746 6.117 1.00 93.38 81 LEU A O 1
ATOM 626 N N . GLN A 1 82 ? 9.009 31.531 4.869 1.00 93.81 82 GLN A N 1
ATOM 627 C CA . GLN A 1 82 ? 10.418 31.612 5.276 1.00 93.81 82 GLN A CA 1
ATOM 628 C C . GLN A 1 82 ? 10.588 31.786 6.789 1.00 93.81 82 GLN A C 1
ATOM 630 O O . GLN A 1 82 ? 11.450 31.147 7.393 1.00 93.81 82 GLN A O 1
ATOM 635 N N . LYS A 1 83 ? 9.774 32.646 7.416 1.00 94.38 83 LYS A N 1
ATOM 636 C CA . LYS A 1 83 ? 9.820 32.871 8.868 1.00 94.38 83 LYS A CA 1
ATOM 637 C C . LYS A 1 83 ? 9.376 31.644 9.643 1.00 94.38 83 LYS A C 1
ATOM 639 O O . LYS A 1 83 ? 10.018 31.327 10.636 1.00 94.38 83 LYS A O 1
ATOM 644 N N . ASP A 1 84 ? 8.332 30.961 9.190 1.00 95.25 84 ASP A N 1
ATOM 645 C CA . ASP A 1 84 ? 7.809 29.771 9.859 1.00 95.25 84 ASP A CA 1
ATOM 646 C C . ASP A 1 84 ? 8.827 28.620 9.801 1.00 95.25 84 ASP A C 1
ATOM 648 O O . ASP A 1 84 ? 9.120 28.005 10.824 1.00 95.25 84 ASP A O 1
ATOM 652 N N . ILE A 1 85 ? 9.451 28.385 8.638 1.00 93.88 85 ILE A N 1
ATOM 653 C CA . ILE A 1 85 ? 10.545 27.408 8.492 1.00 93.88 85 ILE A CA 1
ATOM 654 C C . ILE A 1 85 ? 11.697 27.758 9.449 1.00 93.88 85 ILE A C 1
ATOM 656 O O . ILE A 1 85 ? 12.094 26.932 10.269 1.00 93.88 85 ILE A O 1
ATOM 660 N N . LEU A 1 86 ? 12.207 28.996 9.417 1.00 93.00 86 LEU A N 1
ATOM 661 C CA . LEU A 1 86 ? 13.319 29.416 10.283 1.00 93.00 86 LEU A CA 1
ATOM 662 C C . LEU A 1 86 ? 12.954 29.405 11.782 1.00 93.00 86 LEU A C 1
ATOM 664 O O . LEU A 1 86 ? 13.811 29.124 12.620 1.00 93.00 86 LEU A O 1
ATOM 668 N N . HIS A 1 87 ? 11.688 29.647 12.127 1.00 95.06 87 HIS A N 1
ATOM 669 C CA . HIS A 1 87 ? 11.162 29.503 13.483 1.00 95.06 87 HIS A CA 1
ATOM 670 C C . HIS A 1 87 ? 11.231 28.042 13.952 1.00 95.06 87 HIS A C 1
ATOM 672 O O . HIS A 1 87 ? 11.689 27.785 15.066 1.00 95.06 87 HIS A O 1
ATOM 678 N N . HIS A 1 88 ? 10.870 27.068 13.111 1.00 95.75 88 HIS A N 1
ATOM 679 C CA . HIS A 1 88 ? 11.049 25.658 13.465 1.00 95.75 88 HIS A CA 1
ATOM 680 C C . HIS A 1 88 ? 12.525 25.242 13.532 1.00 95.75 88 HIS A C 1
ATOM 682 O O . HIS A 1 88 ? 12.862 24.449 14.411 1.00 95.75 88 HIS A O 1
ATOM 688 N N . VAL A 1 89 ? 13.426 25.803 12.711 1.00 93.19 89 VAL A N 1
ATOM 689 C CA . VAL A 1 89 ? 14.881 25.578 12.864 1.00 93.19 89 VAL A CA 1
ATOM 690 C C . VAL A 1 89 ? 15.354 26.014 14.259 1.00 93.19 89 VAL A C 1
ATOM 692 O O . VAL A 1 89 ? 15.956 25.214 14.974 1.00 93.19 89 VAL A O 1
ATOM 695 N N . GLU A 1 90 ? 15.060 27.251 14.680 1.00 93.19 90 GLU A N 1
ATOM 696 C CA . GLU A 1 90 ? 15.579 27.801 15.946 1.00 93.19 90 GLU A CA 1
ATOM 697 C C . GLU A 1 90 ? 14.845 27.259 17.195 1.00 93.19 90 GLU A C 1
ATOM 699 O O . GLU A 1 90 ? 15.480 27.087 18.237 1.00 93.19 90 GLU A O 1
ATOM 704 N N . TYR A 1 91 ? 13.548 26.923 17.106 1.00 94.31 91 TYR A N 1
ATOM 705 C CA . TYR A 1 91 ? 12.719 26.571 18.276 1.00 94.31 91 TYR A CA 1
ATOM 706 C C . TYR A 1 91 ? 12.133 25.149 18.306 1.00 94.31 91 TYR A C 1
ATOM 708 O O . TYR A 1 91 ? 11.712 24.712 19.376 1.00 94.31 91 TYR A O 1
ATOM 716 N N . THR A 1 92 ? 12.085 24.413 17.189 1.00 92.38 92 THR A N 1
ATOM 717 C CA . THR A 1 92 ? 11.560 23.028 17.148 1.00 92.38 92 THR A CA 1
ATOM 718 C C . THR A 1 92 ? 12.683 22.006 16.975 1.00 92.38 92 THR A C 1
ATOM 720 O O . THR A 1 92 ? 12.817 21.107 17.798 1.00 92.38 92 THR A O 1
ATOM 723 N N . VAL A 1 93 ? 13.546 22.192 15.972 1.00 90.50 93 VAL A N 1
ATOM 724 C CA . VAL A 1 93 ? 14.770 21.394 15.754 1.00 90.50 93 VAL A CA 1
ATOM 725 C C . VAL A 1 93 ? 15.910 21.852 16.690 1.00 90.50 93 VAL A C 1
ATOM 727 O O . VAL A 1 93 ? 16.910 21.155 16.860 1.00 90.50 93 VAL A O 1
ATOM 730 N N . ALA A 1 94 ? 15.743 23.011 17.344 1.00 91.69 94 ALA A N 1
ATOM 731 C CA . ALA A 1 94 ? 16.675 23.609 18.307 1.00 91.69 94 ALA A CA 1
ATOM 732 C C . ALA A 1 94 ? 18.102 23.777 17.746 1.00 91.69 94 ALA A C 1
ATOM 734 O O . ALA A 1 94 ? 19.103 23.445 18.392 1.00 91.69 94 ALA A O 1
ATOM 735 N N . ARG A 1 95 ? 18.191 24.277 16.509 1.00 89.06 95 ARG A N 1
ATOM 736 C CA . ARG A 1 95 ? 19.437 24.487 15.769 1.00 89.06 95 ARG A CA 1
ATOM 737 C C . ARG A 1 95 ? 19.850 25.949 15.693 1.00 89.06 95 ARG A C 1
ATOM 739 O O . ARG A 1 95 ? 19.090 26.874 15.968 1.00 89.06 95 ARG A O 1
ATOM 746 N N . SER A 1 96 ? 21.119 26.153 15.352 1.00 81.56 96 SER A N 1
ATOM 747 C CA . SER A 1 96 ? 21.703 27.483 15.240 1.00 81.56 96 SER A CA 1
ATOM 748 C C . SER A 1 96 ? 21.326 28.111 13.905 1.00 81.56 96 SER A C 1
ATOM 750 O O . SER A 1 96 ? 21.570 27.520 12.857 1.00 81.56 96 SER A O 1
ATOM 752 N N . ARG A 1 97 ? 20.893 29.376 13.922 1.00 72.62 97 ARG A N 1
ATOM 753 C CA . ARG A 1 97 ? 20.728 30.215 12.716 1.00 72.62 97 ARG A CA 1
ATOM 754 C C . ARG A 1 97 ? 21.985 30.338 11.829 1.00 72.62 97 ARG A C 1
ATOM 756 O O . ARG A 1 97 ? 21.916 30.930 10.760 1.00 72.62 97 ARG A O 1
ATOM 763 N N . PHE A 1 98 ? 23.135 29.854 12.304 1.00 73.56 98 PHE A N 1
ATOM 764 C CA . PHE A 1 98 ? 24.421 29.851 11.602 1.00 73.56 98 PHE A CA 1
ATOM 765 C C . PHE A 1 98 ? 24.890 28.450 11.163 1.00 73.56 98 PHE A C 1
ATOM 767 O O . PHE A 1 98 ? 25.947 28.353 10.545 1.00 73.56 98 PHE A O 1
ATOM 774 N N . SER A 1 99 ? 24.183 27.373 11.531 1.00 79.19 99 SER A N 1
ATOM 775 C CA . SER A 1 99 ? 24.555 25.992 11.193 1.00 79.19 99 SER A CA 1
ATOM 776 C C . SER A 1 99 ? 23.377 25.037 11.414 1.00 79.19 99 SER A C 1
ATOM 778 O O . SER A 1 99 ? 23.026 24.747 12.562 1.00 79.19 99 SER A O 1
ATOM 780 N N . PHE A 1 100 ? 22.833 24.527 10.312 1.00 85.81 100 PHE A N 1
ATOM 781 C CA . PHE A 1 100 ? 21.938 23.371 10.221 1.00 85.81 100 PHE A CA 1
ATOM 782 C C . PHE A 1 100 ? 22.147 22.679 8.861 1.00 85.81 100 PHE A C 1
ATOM 784 O O . PHE A 1 100 ? 22.716 23.299 7.958 1.00 85.81 100 PHE A O 1
ATOM 791 N N . ASP A 1 101 ? 21.755 21.411 8.733 1.00 89.88 101 ASP A N 1
ATOM 792 C CA . ASP A 1 101 ? 21.885 20.619 7.495 1.00 89.88 101 ASP A CA 1
ATOM 793 C C . ASP A 1 101 ? 20.546 20.406 6.755 1.00 89.88 101 ASP A C 1
ATOM 795 O O . ASP A 1 101 ? 19.498 20.897 7.180 1.00 89.88 101 ASP A O 1
ATOM 799 N N . ASP A 1 102 ? 20.578 19.688 5.627 1.00 90.94 102 ASP A N 1
ATOM 800 C CA . ASP A 1 102 ? 19.395 19.425 4.796 1.00 90.94 102 ASP A CA 1
ATOM 801 C C . ASP A 1 102 ? 18.333 18.575 5.520 1.00 90.94 102 ASP A C 1
ATOM 803 O O . ASP A 1 102 ? 17.136 18.762 5.305 1.00 90.94 102 ASP A O 1
ATOM 807 N N . PHE A 1 103 ? 18.728 17.674 6.424 1.00 90.69 103 PHE A N 1
ATOM 808 C CA . PHE A 1 103 ? 17.788 16.864 7.208 1.00 90.69 103 PHE A CA 1
ATOM 809 C C . PHE A 1 103 ? 17.084 17.706 8.286 1.00 90.69 103 PHE A C 1
ATOM 811 O O . PHE A 1 103 ? 15.892 17.540 8.558 1.00 90.69 103 PHE A O 1
ATOM 818 N N . GLU A 1 104 ? 17.804 18.658 8.871 1.00 91.88 104 GLU A N 1
ATOM 819 C CA . GLU A 1 104 ? 17.285 19.628 9.834 1.00 91.88 104 GLU A CA 1
ATOM 820 C C . GLU A 1 104 ? 16.402 20.691 9.156 1.00 91.88 104 GLU A C 1
ATOM 822 O O . GLU A 1 104 ? 15.350 21.055 9.691 1.00 91.88 104 GLU A O 1
ATOM 827 N N . ALA A 1 105 ? 16.770 21.124 7.945 1.00 92.94 105 ALA A N 1
ATOM 828 C CA . ALA A 1 105 ? 15.942 21.964 7.083 1.00 92.94 105 ALA A CA 1
ATOM 829 C C . ALA A 1 105 ? 14.645 21.244 6.669 1.00 92.94 105 ALA A C 1
ATOM 831 O O . ALA A 1 105 ? 13.566 21.835 6.749 1.00 92.94 105 ALA A O 1
ATOM 832 N N . TYR A 1 106 ? 14.726 19.956 6.310 1.00 95.25 106 TYR A N 1
ATOM 833 C CA . TYR A 1 106 ? 13.563 19.105 6.048 1.00 95.25 106 TYR A CA 1
ATOM 834 C C . TYR A 1 106 ? 12.628 19.016 7.265 1.00 95.25 106 TYR A C 1
ATOM 836 O O . TYR A 1 106 ? 11.425 19.229 7.115 1.00 95.25 106 TYR A O 1
ATOM 844 N N . GLN A 1 107 ? 13.141 18.762 8.475 1.00 94.31 107 GLN A N 1
ATOM 845 C CA . GLN A 1 107 ? 12.292 18.710 9.675 1.00 94.31 107 GLN A CA 1
ATOM 846 C C . GLN A 1 107 ? 11.577 20.043 9.929 1.00 94.31 107 GLN A C 1
ATOM 848 O O . GLN A 1 107 ? 10.376 20.063 10.208 1.00 94.31 107 GLN A O 1
ATOM 853 N N . ALA A 1 108 ? 12.286 21.166 9.797 1.00 94.94 108 ALA A N 1
ATOM 854 C CA . ALA A 1 108 ? 11.704 22.493 9.970 1.00 94.94 108 ALA A CA 1
ATOM 855 C C . ALA A 1 108 ? 10.633 22.821 8.908 1.00 94.94 108 ALA A C 1
ATOM 857 O O . ALA A 1 108 ? 9.582 23.381 9.234 1.00 94.94 108 ALA A O 1
ATOM 858 N N . LEU A 1 109 ? 10.863 22.412 7.657 1.00 95.88 109 LEU A N 1
ATOM 859 C CA . LEU A 1 109 ? 9.892 22.475 6.564 1.00 95.88 109 LEU A CA 1
ATOM 860 C C . LEU A 1 109 ? 8.651 21.615 6.855 1.00 95.88 109 LEU A C 1
ATOM 862 O O . LEU A 1 109 ? 7.528 22.107 6.751 1.00 95.88 109 LEU A O 1
ATOM 866 N N . ALA A 1 110 ? 8.839 20.361 7.269 1.00 96.56 110 ALA A N 1
ATOM 867 C CA . ALA A 1 110 ? 7.751 19.441 7.591 1.00 96.56 110 ALA A CA 1
ATOM 868 C C . ALA A 1 110 ? 6.865 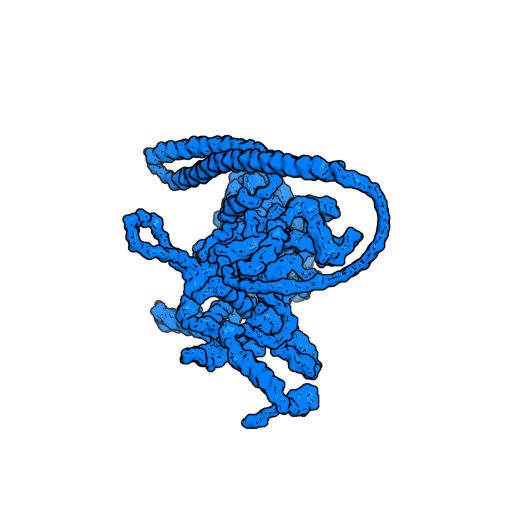19.976 8.730 1.00 96.56 110 ALA A C 1
ATOM 870 O O . ALA A 1 110 ? 5.639 19.927 8.630 1.00 96.56 110 ALA A O 1
ATOM 871 N N . HIS A 1 111 ? 7.459 20.577 9.768 1.00 96.56 111 HIS A N 1
ATOM 872 C CA . HIS A 1 111 ? 6.701 21.259 10.820 1.00 96.56 111 HIS A CA 1
ATOM 873 C C . HIS A 1 111 ? 5.931 22.491 10.300 1.00 96.56 111 HIS A C 1
ATOM 875 O O . HIS A 1 111 ? 4.735 22.607 10.569 1.00 96.56 111 HIS A O 1
ATOM 881 N N . SER A 1 112 ? 6.546 23.335 9.461 1.00 96.31 112 SER A N 1
ATOM 882 C CA . SER A 1 112 ? 5.884 24.507 8.855 1.00 96.31 112 SER A CA 1
ATOM 883 C C . SER A 1 112 ? 4.678 24.140 7.971 1.00 96.31 112 SER A C 1
ATOM 885 O O . SER A 1 112 ? 3.667 24.853 7.932 1.00 96.31 112 SER A O 1
ATOM 887 N N . VAL A 1 113 ? 4.763 23.004 7.270 1.00 96.19 113 VAL A N 1
ATOM 888 C CA . VAL A 1 113 ? 3.662 22.420 6.487 1.00 96.19 113 VAL A CA 1
ATOM 889 C C . VAL A 1 113 ? 2.597 21.805 7.406 1.00 96.19 113 VAL A C 1
ATOM 891 O O . VAL A 1 113 ? 1.400 21.990 7.175 1.00 96.19 113 VAL A O 1
ATOM 894 N N . ARG A 1 114 ? 3.009 21.101 8.468 1.00 96.25 114 ARG A N 1
ATOM 895 C CA . ARG A 1 114 ? 2.108 20.474 9.446 1.00 96.25 114 ARG A CA 1
ATOM 896 C C . ARG A 1 114 ? 1.229 21.482 10.181 1.00 96.25 114 ARG A C 1
ATOM 898 O O . ARG A 1 114 ? 0.065 21.169 10.412 1.00 96.25 114 ARG A O 1
ATOM 905 N N . ASP A 1 115 ? 1.723 22.661 10.541 1.00 94.88 115 ASP A N 1
ATOM 906 C CA . ASP A 1 115 ? 0.900 23.621 11.288 1.00 94.88 115 ASP A CA 1
ATOM 907 C C . ASP A 1 115 ? -0.317 24.082 10.453 1.00 94.88 115 ASP A C 1
ATOM 909 O O . ASP A 1 115 ? -1.446 24.083 10.944 1.00 94.88 115 ASP A O 1
ATOM 913 N N . ARG A 1 116 ? -0.132 24.286 9.141 1.00 92.44 116 ARG A N 1
ATOM 914 C CA . ARG A 1 116 ? -1.209 24.561 8.160 1.00 92.44 116 ARG A CA 1
ATOM 915 C C . ARG A 1 116 ? -2.155 23.372 7.943 1.00 92.44 116 ARG A C 1
ATOM 917 O O . ARG A 1 116 ? -3.337 23.544 7.646 1.00 92.44 116 ARG A O 1
ATOM 924 N N . LEU A 1 117 ? -1.645 22.149 8.088 1.00 93.12 117 LEU A N 1
ATOM 925 C CA . LEU A 1 117 ? -2.445 20.924 8.050 1.00 93.12 117 LEU A CA 1
ATOM 926 C C . LEU A 1 117 ? -3.312 20.774 9.316 1.00 93.12 117 LEU A C 1
ATOM 928 O O . LEU A 1 117 ? -4.465 20.351 9.229 1.00 93.12 117 LEU A O 1
ATOM 932 N N . ILE A 1 118 ? -2.785 21.164 10.481 1.00 93.44 118 ILE A N 1
ATOM 933 C CA . ILE A 1 118 ? -3.495 21.155 11.768 1.00 93.44 118 ILE A CA 1
ATOM 934 C C . ILE A 1 118 ? -4.685 22.123 11.756 1.00 93.44 118 ILE A C 1
ATOM 936 O O . ILE A 1 118 ? -5.739 21.773 12.284 1.00 93.44 118 ILE A O 1
ATOM 940 N N . GLU A 1 119 ? -4.560 23.291 11.120 1.00 89.62 119 GLU A N 1
ATOM 941 C CA . GLU A 1 119 ? -5.673 24.235 10.929 1.00 89.62 119 GLU A CA 1
ATOM 942 C C . GLU A 1 119 ? -6.869 23.568 10.224 1.00 89.62 119 GLU A C 1
ATOM 944 O O . GLU A 1 119 ? -7.969 23.514 10.779 1.00 89.62 119 GLU A O 1
ATOM 949 N N . ARG A 1 120 ? -6.650 22.968 9.042 1.00 88.75 120 ARG A N 1
ATOM 950 C CA . ARG A 1 120 ? -7.716 22.272 8.290 1.00 88.75 120 ARG A CA 1
ATOM 951 C C . ARG A 1 120 ? -8.259 21.038 9.012 1.00 88.75 120 ARG A C 1
ATOM 953 O O . ARG A 1 120 ? -9.446 20.727 8.905 1.00 88.75 120 ARG A O 1
ATOM 960 N N . TRP A 1 121 ? -7.411 20.329 9.753 1.00 93.50 121 TRP A N 1
ATOM 961 C CA . TRP A 1 121 ? -7.811 19.169 10.553 1.00 93.50 121 TRP A CA 1
ATOM 962 C C . TRP A 1 121 ? -8.720 19.571 11.726 1.00 93.50 121 TRP A C 1
ATOM 964 O O . TRP A 1 121 ? -9.734 18.917 11.970 1.00 93.50 121 TRP A O 1
ATOM 974 N N . HIS A 1 122 ? -8.426 20.683 12.410 1.00 88.81 122 HIS A N 1
ATOM 975 C CA . HIS A 1 122 ? -9.311 21.236 13.438 1.00 88.81 122 HIS A CA 1
ATOM 976 C C . HIS A 1 122 ? -10.636 21.743 12.851 1.00 88.81 122 HIS A C 1
ATOM 978 O O . HIS A 1 122 ? -11.684 21.367 13.379 1.00 88.81 122 HIS A O 1
ATOM 984 N N . ASP A 1 123 ? -10.608 22.503 11.747 1.00 87.50 123 ASP A N 1
ATOM 985 C CA . ASP A 1 123 ? -11.813 22.906 10.997 1.00 87.50 123 ASP A CA 1
ATOM 986 C C . ASP A 1 123 ? -12.707 21.687 10.708 1.00 87.50 123 ASP A C 1
ATOM 988 O O . ASP A 1 123 ? -13.902 21.688 11.002 1.00 87.50 123 ASP A O 1
ATOM 992 N N . THR A 1 124 ? -12.109 20.617 10.172 1.00 88.56 124 THR A N 1
ATOM 993 C CA . THR A 1 124 ? -12.804 19.383 9.772 1.00 88.56 124 THR A CA 1
ATOM 994 C C . THR A 1 124 ? -13.418 18.657 10.966 1.00 88.56 124 THR A C 1
ATOM 996 O O . THR A 1 124 ? -14.588 18.279 10.927 1.00 88.56 124 THR A O 1
ATOM 999 N N . LEU A 1 125 ? -12.672 18.492 12.063 1.00 86.44 125 LEU A N 1
ATOM 1000 C CA . LEU A 1 125 ? -13.190 17.842 13.270 1.00 86.44 125 LEU A CA 1
ATOM 1001 C C . LEU A 1 125 ? -14.305 18.647 13.950 1.00 86.44 125 LEU A C 1
ATOM 1003 O O . LEU A 1 125 ? -15.226 18.049 14.510 1.00 86.44 125 LEU A O 1
ATOM 1007 N N . ILE A 1 126 ? -14.243 19.980 13.907 1.00 83.19 126 ILE A N 1
ATOM 1008 C CA . ILE A 1 126 ? -15.297 20.854 14.438 1.00 83.19 126 ILE A CA 1
ATOM 1009 C C . ILE A 1 126 ? -16.542 20.785 13.543 1.00 83.19 126 ILE A C 1
ATOM 1011 O O . ILE A 1 126 ? -17.642 20.613 14.066 1.00 83.19 126 ILE A O 1
ATOM 1015 N N . HIS A 1 127 ? -16.375 20.833 12.217 1.00 83.06 127 HIS A N 1
ATOM 1016 C CA . HIS A 1 127 ? -17.455 20.680 11.234 1.00 83.06 127 HIS A CA 1
ATOM 1017 C C . HIS A 1 127 ? -18.171 19.333 11.395 1.00 83.06 127 HIS A C 1
ATOM 1019 O O . HIS A 1 127 ? -19.370 19.291 11.668 1.00 83.06 127 HIS A O 1
ATOM 1025 N N . PHE A 1 128 ? -17.427 18.222 11.390 1.00 85.56 128 PHE A N 1
ATOM 1026 C CA . PHE A 1 128 ? -17.991 16.885 11.605 1.00 85.56 128 PHE A CA 1
ATOM 1027 C C . PHE A 1 128 ? -18.635 16.709 12.983 1.00 85.56 128 PHE A C 1
ATOM 1029 O O . PHE A 1 128 ? -19.523 15.872 13.110 1.00 85.56 128 PHE A O 1
ATOM 1036 N N . LYS A 1 129 ? -18.215 17.453 14.015 1.00 80.81 129 LYS A N 1
ATOM 1037 C CA . LYS A 1 129 ? -18.875 17.450 15.332 1.00 80.81 129 LYS A CA 1
ATOM 1038 C C . LYS A 1 129 ? -20.145 18.317 15.367 1.00 80.81 129 LYS A C 1
ATOM 1040 O O . LYS A 1 129 ? -21.000 18.083 16.215 1.00 80.81 129 LYS A O 1
ATOM 1045 N N . LYS A 1 130 ? -20.265 19.317 14.489 1.00 77.44 130 LYS A N 1
ATOM 1046 C CA . LYS A 1 130 ? -21.428 20.211 14.400 1.00 77.44 130 LYS A CA 1
ATOM 1047 C C . LYS A 1 130 ? -22.548 19.626 13.538 1.00 77.44 130 LYS A C 1
ATOM 1049 O O . LYS A 1 130 ? -23.694 19.663 13.969 1.00 77.44 130 LYS A O 1
ATOM 1054 N N . GLU A 1 131 ? -22.229 19.138 12.338 1.00 80.38 131 GLU A N 1
ATOM 1055 C CA . GLU A 1 131 ? -23.235 18.552 11.432 1.00 80.38 131 GLU A CA 1
ATOM 1056 C C . GLU A 1 131 ? -23.540 17.081 11.761 1.00 80.38 131 GLU A C 1
ATOM 1058 O O . GLU A 1 131 ? -24.552 16.549 11.320 1.00 80.38 131 GLU A O 1
ATOM 1063 N N . ASP A 1 132 ? -22.646 16.438 12.520 1.00 81.19 132 ASP A N 1
ATOM 1064 C CA . ASP A 1 132 ? -22.757 15.073 13.045 1.00 81.19 132 ASP A CA 1
ATOM 1065 C C . ASP A 1 132 ? -23.209 13.996 12.026 1.00 81.19 132 ASP A C 1
ATOM 1067 O O . ASP A 1 132 ? -24.167 13.255 12.255 1.00 81.19 132 ASP A O 1
ATOM 1071 N N . PRO A 1 133 ? -22.531 13.891 10.864 1.00 85.38 133 PRO A N 1
ATOM 1072 C CA . PRO A 1 133 ? -22.904 12.950 9.815 1.00 85.38 133 PRO A CA 1
ATOM 1073 C C . PRO A 1 133 ? -22.520 11.508 10.179 1.00 85.38 133 PRO A C 1
ATOM 1075 O O . PRO A 1 133 ? -21.591 11.276 10.958 1.00 85.38 133 PRO A O 1
ATOM 1078 N N . LYS A 1 134 ? -23.151 10.530 9.510 1.00 84.25 134 LYS A N 1
ATOM 1079 C CA . LYS A 1 134 ? -22.730 9.119 9.542 1.00 84.25 134 LYS A CA 1
ATOM 1080 C C . LYS A 1 134 ? -21.251 8.996 9.191 1.00 84.25 134 LYS A C 1
ATOM 1082 O O . LYS A 1 134 ? -20.860 9.400 8.098 1.00 84.25 134 LYS A O 1
ATOM 1087 N N . ARG A 1 135 ? -20.441 8.418 10.082 1.00 88.12 135 ARG A N 1
ATOM 1088 C CA . ARG A 1 135 ? -18.986 8.310 9.891 1.00 88.12 135 ARG A CA 1
ATOM 1089 C C . ARG A 1 135 ? -18.571 6.896 9.501 1.00 88.12 135 ARG A C 1
ATOM 1091 O O . ARG A 1 135 ? -19.009 5.926 10.122 1.00 88.12 135 ARG A O 1
ATOM 1098 N N . VAL A 1 136 ? -17.684 6.788 8.510 1.00 90.19 136 VAL A N 1
ATOM 1099 C CA . VAL A 1 136 ? -17.026 5.520 8.163 1.00 90.19 136 VAL A CA 1
ATOM 1100 C C . VAL A 1 136 ? -15.718 5.371 8.936 1.00 90.19 136 VAL A C 1
ATOM 1102 O O . VAL A 1 136 ? -14.846 6.242 8.920 1.00 90.19 136 VAL A O 1
ATOM 1105 N N . TYR A 1 137 ? -15.576 4.239 9.612 1.00 93.81 137 TYR A N 1
ATOM 1106 C CA . TYR A 1 137 ? -14.378 3.853 10.338 1.00 93.81 137 TYR A CA 1
ATOM 1107 C C . TYR A 1 137 ? -13.687 2.720 9.578 1.00 93.81 137 TYR A C 1
ATOM 1109 O O . TYR A 1 137 ? -14.239 1.628 9.432 1.00 93.81 137 TYR A O 1
ATOM 1117 N N . PHE A 1 138 ? -12.486 2.987 9.066 1.00 89.38 138 PHE A N 1
ATOM 1118 C CA . PHE A 1 138 ? -11.746 2.075 8.196 1.00 89.38 138 PHE A CA 1
ATOM 1119 C C . PHE A 1 138 ? -10.648 1.349 8.981 1.00 89.38 138 PHE A C 1
ATOM 1121 O O . PHE A 1 138 ? -9.613 1.934 9.307 1.00 89.38 138 PHE A O 1
ATOM 1128 N N . LEU A 1 139 ? -10.873 0.075 9.312 1.00 92.06 139 LEU A N 1
ATOM 1129 C CA . LEU A 1 139 ? -9.966 -0.714 10.146 1.00 92.06 139 LEU A CA 1
ATOM 1130 C C . LEU A 1 139 ? -8.997 -1.517 9.270 1.00 92.06 139 LEU A C 1
ATOM 1132 O O . LEU A 1 139 ? -9.416 -2.410 8.532 1.00 92.06 139 LEU A O 1
ATOM 1136 N N . SER A 1 140 ? -7.692 -1.251 9.392 1.00 88.75 140 SER A N 1
ATOM 1137 C CA . SER A 1 140 ? -6.645 -1.967 8.653 1.00 88.75 140 SER A CA 1
ATOM 1138 C C . SER A 1 140 ? -5.373 -2.158 9.483 1.00 88.75 140 SER A C 1
ATOM 1140 O O . SER A 1 140 ? -4.895 -1.232 10.130 1.00 88.75 140 SER A O 1
ATOM 1142 N N . LEU A 1 141 ? -4.762 -3.346 9.401 1.00 87.31 141 LEU A N 1
ATOM 1143 C CA . LEU A 1 141 ? -3.422 -3.586 9.961 1.00 87.31 141 LEU A CA 1
ATOM 1144 C C . LEU A 1 141 ? -2.272 -3.107 9.064 1.00 87.31 141 LEU A C 1
ATOM 1146 O O . LEU A 1 141 ? -1.118 -3.246 9.450 1.00 87.31 141 LEU A O 1
ATOM 1150 N N . GLU A 1 142 ? -2.543 -2.557 7.882 1.00 83.38 142 GLU A N 1
ATOM 1151 C CA . GLU A 1 142 ? -1.498 -1.950 7.057 1.00 83.38 142 GLU A CA 1
ATOM 1152 C C . GLU A 1 142 ? -1.963 -0.640 6.409 1.00 83.38 142 GLU A C 1
ATOM 1154 O O . GLU A 1 142 ? -3.048 -0.591 5.821 1.00 83.38 142 GLU A O 1
ATOM 1159 N N . PHE A 1 143 ? -1.089 0.369 6.417 1.00 84.31 143 PHE A N 1
ATOM 1160 C CA . PHE A 1 143 ? -1.197 1.610 5.644 1.00 84.31 143 PHE A CA 1
ATOM 1161 C C . PHE A 1 143 ? 0.172 1.922 5.025 1.00 84.31 143 PHE A C 1
ATOM 1163 O O . PHE A 1 143 ? 1.137 2.126 5.746 1.00 84.31 143 PHE A O 1
ATOM 1170 N N . LEU A 1 144 ? 0.298 1.947 3.696 1.00 81.25 144 LEU A N 1
ATOM 1171 C CA . LEU A 1 144 ? 1.569 2.283 3.033 1.00 81.25 144 LEU A CA 1
ATOM 1172 C C . LEU A 1 144 ? 1.537 3.738 2.560 1.00 81.25 144 LEU A C 1
ATOM 1174 O O . LEU A 1 144 ? 1.302 4.012 1.381 1.00 81.25 144 LEU A O 1
ATOM 1178 N N . MET A 1 145 ? 1.712 4.668 3.497 1.00 78.81 145 MET A N 1
ATOM 1179 C CA . MET A 1 145 ? 1.569 6.106 3.232 1.00 78.81 145 MET A CA 1
ATOM 1180 C C . MET A 1 145 ? 2.627 6.634 2.251 1.00 78.81 145 MET A C 1
ATOM 1182 O O . MET A 1 145 ? 2.296 7.455 1.399 1.00 78.81 145 MET A O 1
ATOM 1186 N N . GLY A 1 146 ? 3.847 6.085 2.283 1.00 80.75 146 GLY A N 1
ATOM 1187 C CA . GLY A 1 146 ? 4.992 6.615 1.534 1.00 80.75 146 GLY A CA 1
ATOM 1188 C C . GLY A 1 146 ? 5.620 7.798 2.271 1.00 80.75 146 GLY A C 1
ATOM 1189 O O . GLY A 1 146 ? 5.645 7.796 3.504 1.00 80.75 146 GLY A O 1
ATOM 1190 N N . ARG A 1 147 ? 6.102 8.788 1.514 1.00 84.69 147 ARG A N 1
ATOM 1191 C CA . ARG A 1 147 ? 6.511 10.109 2.017 1.00 84.69 147 ARG A CA 1
ATOM 1192 C C . ARG A 1 147 ? 5.306 11.053 2.023 1.00 84.69 147 ARG A C 1
ATOM 1194 O O . ARG A 1 147 ? 4.486 11.021 1.105 1.00 84.69 147 ARG A O 1
ATOM 1201 N N . SER A 1 148 ? 5.180 11.874 3.057 1.00 88.81 148 SER A N 1
ATOM 1202 C CA . SER A 1 148 ? 3.983 12.677 3.321 1.00 88.81 148 SER A CA 1
ATOM 1203 C C . SER A 1 148 ? 4.128 14.119 2.842 1.00 88.81 148 SER A C 1
ATOM 1205 O O . SER A 1 148 ? 3.130 14.690 2.402 1.00 88.81 148 SER A O 1
ATOM 1207 N N . LEU A 1 149 ? 5.340 14.697 2.869 1.00 91.31 149 LEU A N 1
ATOM 1208 C CA . LEU A 1 149 ? 5.596 16.106 2.539 1.00 91.31 149 LEU A CA 1
ATOM 1209 C C . LEU A 1 149 ? 4.976 16.491 1.193 1.00 91.31 149 LEU A C 1
ATOM 1211 O O . LEU A 1 149 ? 4.136 17.390 1.125 1.00 91.31 149 LEU A O 1
ATOM 1215 N N . SER A 1 150 ? 5.353 15.766 0.138 1.00 85.31 150 SER A N 1
ATOM 1216 C CA . SER A 1 150 ? 4.917 16.025 -1.237 1.00 85.31 150 SER A CA 1
ATOM 1217 C C . SER A 1 150 ? 3.402 15.885 -1.406 1.00 85.31 150 SER A C 1
ATOM 1219 O O . SER A 1 150 ? 2.784 16.739 -2.038 1.00 85.31 150 SER A O 1
ATOM 1221 N N . ASN A 1 151 ? 2.785 14.859 -0.806 1.00 82.69 151 ASN A N 1
ATOM 1222 C CA . ASN A 1 151 ? 1.334 14.646 -0.886 1.00 82.69 151 ASN A CA 1
ATOM 1223 C C . ASN A 1 151 ? 0.572 15.767 -0.164 1.00 82.69 151 ASN A C 1
ATOM 1225 O O . ASN A 1 151 ? -0.405 16.302 -0.683 1.00 82.69 151 ASN A O 1
ATOM 1229 N N . ILE A 1 152 ? 1.052 16.172 1.017 1.00 89.50 152 ILE A N 1
ATOM 1230 C CA . ILE A 1 152 ? 0.424 17.215 1.830 1.00 89.50 152 ILE A CA 1
ATOM 1231 C C . ILE A 1 152 ? 0.506 18.577 1.129 1.00 89.50 152 ILE A C 1
ATOM 1233 O O . ILE A 1 152 ? -0.523 19.235 0.998 1.00 89.50 152 ILE A O 1
ATOM 1237 N N . VAL A 1 153 ? 1.670 19.011 0.622 1.00 88.81 153 VAL A N 1
ATOM 1238 C CA . VAL A 1 153 ? 1.761 20.333 -0.038 1.00 88.81 153 VAL A CA 1
ATOM 1239 C C . VAL A 1 153 ? 0.993 20.405 -1.363 1.00 88.81 153 VAL A C 1
ATOM 1241 O O . VAL A 1 153 ? 0.514 21.485 -1.719 1.00 88.81 153 VAL A O 1
ATOM 1244 N N . ILE A 1 154 ? 0.824 19.275 -2.063 1.00 82.12 154 ILE A N 1
ATOM 1245 C CA . ILE A 1 154 ? -0.023 19.173 -3.262 1.00 82.12 154 ILE A CA 1
ATOM 1246 C C . ILE A 1 154 ? -1.505 19.257 -2.876 1.00 82.12 154 ILE A C 1
ATOM 1248 O O . ILE A 1 154 ? -2.199 20.148 -3.364 1.00 82.12 154 ILE A O 1
ATOM 1252 N N . ASN A 1 155 ? -1.989 18.417 -1.955 1.00 78.81 155 ASN A N 1
ATOM 1253 C CA . ASN A 1 155 ? -3.408 18.393 -1.573 1.00 78.81 155 ASN A CA 1
ATOM 1254 C C . ASN A 1 155 ? -3.847 19.697 -0.879 1.00 78.81 155 ASN A C 1
ATOM 1256 O O . ASN A 1 155 ? -4.968 20.171 -1.079 1.00 78.81 155 ASN A O 1
ATOM 1260 N N . LEU A 1 156 ? -2.944 20.344 -0.132 1.00 83.94 156 LEU A N 1
ATOM 1261 C CA . LEU A 1 156 ? -3.177 21.675 0.429 1.00 83.94 156 LEU A CA 1
ATOM 1262 C C . LEU A 1 156 ? -3.138 22.806 -0.624 1.00 83.94 156 LEU A C 1
ATOM 1264 O O . LEU A 1 156 ? -3.657 23.886 -0.337 1.00 83.94 156 LEU A O 1
ATOM 1268 N N . GLY A 1 157 ? -2.573 22.595 -1.818 1.00 82.94 157 GLY A N 1
ATOM 1269 C CA . GLY A 1 157 ? -2.437 23.625 -2.861 1.00 82.94 157 GLY A CA 1
ATOM 1270 C C . GLY A 1 157 ? -1.367 24.685 -2.559 1.00 82.94 157 GLY A C 1
ATOM 1271 O O . GLY A 1 157 ? -1.548 25.860 -2.883 1.00 82.94 157 GLY A O 1
ATOM 1272 N N . ILE A 1 158 ? -0.285 24.286 -1.876 1.00 89.12 158 ILE A N 1
ATOM 1273 C CA . ILE A 1 158 ? 0.767 25.188 -1.364 1.00 89.12 158 ILE A CA 1
ATOM 1274 C C . ILE A 1 158 ? 2.200 24.814 -1.794 1.00 89.12 158 ILE A C 1
ATOM 1276 O O . ILE A 1 158 ? 3.156 25.436 -1.327 1.00 89.12 158 ILE A O 1
ATOM 1280 N N . ARG A 1 159 ? 2.364 23.808 -2.669 1.00 89.25 159 ARG A N 1
ATOM 1281 C CA . ARG A 1 159 ? 3.672 23.317 -3.147 1.00 89.25 159 ARG A CA 1
ATOM 1282 C C . ARG A 1 159 ? 4.559 24.437 -3.689 1.00 89.25 159 ARG A C 1
ATOM 1284 O O . ARG A 1 159 ? 5.697 24.579 -3.254 1.00 89.25 159 ARG A O 1
ATOM 1291 N N . ASP A 1 160 ? 4.050 25.216 -4.636 1.00 88.81 160 ASP A N 1
ATOM 1292 C CA . ASP A 1 160 ? 4.880 26.140 -5.413 1.00 88.81 160 ASP A CA 1
ATOM 1293 C C . ASP A 1 160 ? 5.271 27.379 -4.591 1.00 88.81 160 ASP A C 1
ATOM 1295 O O . ASP A 1 160 ? 6.365 27.914 -4.747 1.00 88.81 160 ASP A O 1
ATOM 1299 N N . GLN A 1 161 ? 4.424 27.769 -3.635 1.00 92.06 161 GLN A N 1
ATOM 1300 C CA . GLN A 1 161 ? 4.701 28.805 -2.642 1.00 92.06 161 GLN A CA 1
ATOM 1301 C C . GLN A 1 161 ? 5.822 28.371 -1.684 1.00 92.06 161 GLN A C 1
ATOM 1303 O O . GLN A 1 161 ? 6.699 29.173 -1.365 1.00 92.06 161 GLN A O 1
ATOM 1308 N N . PHE A 1 162 ? 5.836 27.100 -1.257 1.00 91.94 162 PHE A N 1
ATOM 1309 C CA . PHE A 1 162 ? 6.950 26.537 -0.485 1.00 91.94 162 PHE A CA 1
ATOM 1310 C C . PHE A 1 162 ? 8.228 26.396 -1.327 1.00 91.94 162 PHE A C 1
ATOM 1312 O O . PHE A 1 162 ? 9.309 26.694 -0.823 1.00 91.94 162 PHE A O 1
ATOM 1319 N N . ALA A 1 163 ? 8.129 26.004 -2.600 1.00 90.81 163 ALA A N 1
ATOM 1320 C CA . ALA A 1 163 ? 9.283 25.900 -3.494 1.00 90.81 163 ALA A CA 1
ATOM 1321 C C . ALA A 1 163 ? 9.957 27.265 -3.748 1.00 90.81 163 ALA A C 1
ATOM 1323 O O . ALA A 1 163 ? 11.180 27.366 -3.656 1.00 90.81 163 ALA A O 1
ATOM 1324 N N . ASP A 1 164 ? 9.179 28.327 -3.986 1.00 91.44 164 ASP A N 1
ATOM 1325 C CA . ASP A 1 164 ? 9.686 29.705 -4.088 1.00 91.44 164 ASP A CA 1
ATOM 1326 C C . ASP A 1 164 ? 10.310 30.181 -2.761 1.00 91.44 164 ASP A C 1
ATOM 1328 O O . ASP A 1 164 ? 11.441 30.674 -2.733 1.00 91.44 164 ASP A O 1
ATOM 1332 N N . ALA A 1 165 ? 9.622 29.951 -1.635 1.00 92.75 165 ALA A N 1
ATOM 1333 C CA . ALA A 1 165 ? 10.120 30.304 -0.307 1.00 92.75 165 ALA A CA 1
ATOM 1334 C C . ALA A 1 165 ? 11.475 29.645 0.021 1.00 92.75 165 ALA A C 1
ATOM 1336 O O . ALA A 1 165 ? 12.356 30.321 0.553 1.00 92.75 165 ALA A O 1
ATOM 1337 N N . LEU A 1 166 ? 11.649 28.362 -0.322 1.00 92.38 166 LEU A N 1
ATOM 1338 C CA . LEU A 1 166 ? 12.887 27.595 -0.132 1.00 92.38 166 LEU A CA 1
ATOM 1339 C C . LEU A 1 166 ? 13.997 28.020 -1.097 1.00 92.38 166 LEU A C 1
ATOM 1341 O O . LEU A 1 166 ? 15.133 28.210 -0.660 1.00 92.38 166 LEU A O 1
ATOM 1345 N N . SER A 1 167 ? 13.674 28.248 -2.374 1.00 92.19 167 SER A N 1
ATOM 1346 C CA . SER A 1 167 ? 14.647 28.691 -3.379 1.00 92.19 167 SER A CA 1
ATOM 1347 C C . SER A 1 167 ? 15.291 30.027 -2.984 1.00 92.19 167 SER A C 1
ATOM 1349 O O . SER A 1 167 ? 16.507 30.193 -3.077 1.00 92.19 167 SER A O 1
ATOM 1351 N N . GLN A 1 168 ? 14.499 30.945 -2.421 1.00 91.31 168 GLN A N 1
ATOM 1352 C CA . GLN A 1 168 ? 14.977 32.213 -1.859 1.00 91.31 168 GLN A CA 1
ATOM 1353 C C . GLN A 1 168 ? 15.824 32.059 -0.576 1.00 91.31 168 GLN A C 1
ATOM 1355 O O . GLN A 1 168 ? 16.601 32.959 -0.257 1.00 91.31 168 GLN A O 1
ATOM 1360 N N . LEU A 1 169 ? 15.708 30.938 0.149 1.00 88.31 169 LEU A N 1
ATOM 1361 C CA . LEU A 1 169 ? 16.587 30.573 1.274 1.00 88.31 169 LEU A CA 1
ATOM 1362 C C . LEU A 1 169 ? 17.848 29.806 0.833 1.00 88.31 169 LEU A C 1
ATOM 1364 O O . LEU A 1 169 ? 18.742 29.605 1.652 1.00 88.31 169 LEU A O 1
ATOM 1368 N N . GLY A 1 170 ? 17.938 29.401 -0.439 1.00 88.62 170 GLY A N 1
ATOM 1369 C CA . GLY A 1 170 ? 19.047 28.615 -0.987 1.00 88.62 170 GLY A CA 1
ATOM 1370 C C . GLY A 1 170 ? 18.857 27.094 -0.942 1.00 88.62 170 GLY A C 1
ATOM 1371 O O . GLY A 1 170 ? 19.821 26.377 -1.194 1.00 88.62 170 GLY A O 1
ATOM 1372 N N . PHE A 1 171 ? 17.646 26.603 -0.656 1.00 91.31 171 PHE A N 1
ATOM 1373 C CA . PHE A 1 171 ? 17.308 25.174 -0.638 1.00 91.31 171 PHE A CA 1
ATOM 1374 C C . PHE A 1 171 ? 16.456 24.770 -1.852 1.00 91.31 171 PHE A C 1
ATOM 1376 O O . PHE A 1 171 ? 15.656 25.560 -2.353 1.00 91.31 171 PHE A O 1
ATOM 1383 N N . ASP A 1 172 ? 16.583 23.516 -2.289 1.00 91.19 172 ASP A N 1
ATOM 1384 C CA . ASP A 1 172 ? 15.686 22.896 -3.273 1.00 91.19 172 ASP A CA 1
ATOM 1385 C C . ASP A 1 172 ? 14.628 22.048 -2.547 1.00 91.19 172 ASP A C 1
ATOM 1387 O O . ASP A 1 172 ? 14.956 21.236 -1.679 1.00 91.19 172 ASP A O 1
ATOM 1391 N N . PHE A 1 173 ? 13.353 22.230 -2.900 1.00 90.38 173 PHE A N 1
ATOM 1392 C CA . PHE A 1 173 ? 12.245 21.463 -2.329 1.00 90.38 173 PHE A CA 1
ATOM 1393 C C . PHE A 1 173 ? 12.397 19.954 -2.559 1.00 90.38 173 PHE A C 1
ATOM 1395 O O . PHE A 1 173 ? 12.124 19.176 -1.648 1.00 90.38 173 PHE A O 1
ATOM 1402 N N . GLU A 1 174 ? 12.835 19.529 -3.748 1.00 87.50 174 GLU A N 1
ATOM 1403 C CA . GLU A 1 174 ? 12.908 18.102 -4.079 1.00 87.50 174 GLU A CA 1
ATOM 1404 C C . GLU A 1 174 ? 14.047 17.422 -3.287 1.00 87.50 174 GLU A C 1
ATOM 1406 O O . GLU A 1 174 ? 13.858 16.324 -2.768 1.00 87.50 174 GLU A O 1
ATOM 1411 N N . VAL A 1 175 ? 15.176 18.114 -3.070 1.00 89.25 175 VAL A N 1
ATOM 1412 C CA . VAL A 1 175 ? 16.299 17.632 -2.232 1.00 89.25 175 VAL A CA 1
ATOM 1413 C C . VAL A 1 175 ? 15.890 17.483 -0.762 1.00 89.25 175 VAL A C 1
ATOM 1415 O O . VAL A 1 175 ? 16.280 16.512 -0.108 1.00 89.25 175 VAL A O 1
ATOM 1418 N N . LEU A 1 176 ? 15.069 18.402 -0.238 1.00 91.62 176 LEU A N 1
ATOM 1419 C CA . LEU A 1 176 ? 14.508 18.280 1.113 1.00 91.62 176 LEU A CA 1
ATOM 1420 C C . LEU A 1 176 ? 13.442 17.170 1.199 1.00 91.62 176 LEU A C 1
ATOM 1422 O O . LEU A 1 176 ? 13.365 16.477 2.212 1.00 91.62 176 LEU A O 1
ATOM 1426 N N . ALA A 1 177 ? 12.664 16.938 0.138 1.00 87.00 177 ALA A N 1
ATOM 1427 C CA . ALA A 1 177 ? 11.692 15.842 0.057 1.00 87.00 177 ALA A CA 1
ATOM 1428 C C . ALA A 1 177 ? 12.332 14.445 -0.115 1.00 87.00 177 ALA A C 1
ATOM 1430 O O . ALA A 1 177 ? 11.669 13.426 0.099 1.00 87.00 177 ALA A O 1
ATOM 1431 N N . GLU A 1 178 ? 13.616 14.366 -0.466 1.00 86.25 178 GLU A N 1
ATOM 1432 C CA . GLU A 1 178 ? 14.406 13.126 -0.434 1.00 86.25 178 GLU A CA 1
ATOM 1433 C C . GLU A 1 178 ? 14.969 12.793 0.961 1.00 86.25 178 GLU A C 1
ATOM 1435 O O . GLU A 1 178 ? 15.375 11.655 1.188 1.00 86.25 178 GLU A O 1
ATOM 1440 N N . GLN A 1 179 ? 14.918 13.725 1.925 1.00 90.62 179 GLN A N 1
ATOM 1441 C CA . GLN A 1 179 ? 15.305 13.462 3.322 1.00 90.62 179 GLN A CA 1
ATOM 1442 C C . GLN A 1 179 ? 14.205 12.747 4.136 1.00 90.62 179 GLN A C 1
ATOM 1444 O O . GLN A 1 179 ? 14.466 12.260 5.239 1.00 90.62 179 GLN A O 1
ATOM 1449 N N . GLU A 1 180 ? 12.971 12.674 3.624 1.00 90.81 180 GLU A N 1
ATOM 1450 C CA . GLU A 1 180 ? 11.868 11.961 4.276 1.00 90.81 180 GLU A CA 1
ATOM 1451 C C . GLU A 1 180 ? 11.960 10.444 4.033 1.00 90.81 180 GLU A C 1
ATOM 1453 O O . GLU A 1 180 ? 11.929 9.979 2.895 1.00 90.81 180 GLU A O 1
ATOM 1458 N N . GLY A 1 181 ? 12.007 9.648 5.105 1.00 84.88 181 GLY A N 1
ATOM 1459 C CA . GLY A 1 181 ? 11.881 8.189 5.017 1.00 84.88 181 GLY A CA 1
ATOM 1460 C C . GLY A 1 181 ? 10.421 7.730 4.904 1.00 84.88 181 GLY A C 1
ATOM 1461 O O . GLY A 1 181 ? 9.555 8.273 5.587 1.00 84.88 181 GLY A O 1
ATOM 1462 N N . ASP A 1 182 ? 10.146 6.702 4.087 1.00 84.25 182 ASP A N 1
ATOM 1463 C CA . ASP A 1 182 ? 8.815 6.078 3.984 1.00 84.25 182 ASP A CA 1
ATOM 1464 C C . ASP A 1 182 ? 8.256 5.707 5.373 1.00 84.25 182 ASP A C 1
ATOM 1466 O O . ASP A 1 182 ? 8.886 4.972 6.141 1.00 84.25 182 ASP A O 1
ATOM 1470 N N . ALA A 1 183 ? 7.018 6.117 5.667 1.00 87.62 183 ALA A N 1
ATOM 1471 C CA . ALA A 1 183 ? 6.339 5.687 6.885 1.00 87.62 183 ALA A CA 1
ATOM 1472 C C . ALA A 1 183 ? 6.095 4.166 6.857 1.00 87.62 183 ALA A C 1
ATOM 1474 O O . ALA A 1 183 ? 5.255 3.666 6.099 1.00 87.62 183 ALA A O 1
ATOM 1475 N N . CYS A 1 184 ? 6.816 3.419 7.700 1.00 87.62 184 CYS A N 1
ATOM 1476 C CA . CYS A 1 184 ? 6.900 1.952 7.664 1.00 87.62 184 CYS A CA 1
ATOM 1477 C C . CYS A 1 184 ? 5.682 1.237 8.286 1.00 87.62 184 CYS A C 1
ATOM 1479 O O . CYS A 1 184 ? 5.797 0.260 9.024 1.00 87.62 184 CYS A O 1
ATOM 1481 N N . LEU A 1 185 ? 4.485 1.718 7.961 1.00 87.94 185 LEU A N 1
ATOM 1482 C CA . LEU A 1 185 ? 3.197 1.283 8.500 1.00 87.94 185 LEU A CA 1
ATOM 1483 C C . LEU A 1 185 ? 2.520 0.185 7.647 1.00 87.94 185 LEU A C 1
ATOM 1485 O O . LEU A 1 185 ? 1.372 -0.193 7.891 1.00 87.94 185 LEU A O 1
ATOM 1489 N N . GLY A 1 186 ? 3.215 -0.335 6.629 1.00 82.06 186 GLY A N 1
ATOM 1490 C CA . GLY A 1 186 ? 2.656 -1.248 5.635 1.00 82.06 186 GLY A CA 1
ATOM 1491 C C . GLY A 1 186 ? 3.694 -1.873 4.698 1.00 82.06 186 GLY A C 1
ATOM 1492 O O . GLY A 1 186 ? 4.841 -1.443 4.642 1.00 82.06 186 GLY A O 1
ATOM 1493 N N . ASN A 1 187 ? 3.286 -2.899 3.946 1.00 71.50 187 ASN A N 1
ATOM 1494 C CA . ASN A 1 187 ? 4.140 -3.645 3.007 1.00 71.50 187 ASN A CA 1
ATOM 1495 C C . ASN A 1 187 ? 3.404 -4.038 1.713 1.00 71.50 187 ASN A C 1
ATOM 1497 O O . ASN A 1 187 ? 3.960 -3.982 0.618 1.00 71.50 187 ASN A O 1
ATOM 1501 N N . GLY A 1 188 ? 2.163 -4.518 1.822 1.00 66.81 188 GLY A N 1
ATOM 1502 C CA . GLY A 1 188 ? 1.435 -5.096 0.693 1.00 66.81 188 GLY A CA 1
ATOM 1503 C C . GLY A 1 188 ? 0.699 -4.091 -0.199 1.00 66.81 188 GLY A C 1
ATOM 1504 O O . GLY A 1 188 ? 0.541 -2.917 0.112 1.00 66.81 188 GLY A O 1
ATOM 1505 N N . GLY A 1 189 ? 0.105 -4.600 -1.282 1.00 58.12 189 GLY A N 1
ATOM 1506 C CA . GLY A 1 189 ? -0.940 -3.857 -1.995 1.00 58.12 189 GLY A CA 1
ATOM 1507 C C . GLY A 1 189 ? -2.151 -3.533 -1.107 1.00 58.12 189 GLY A C 1
ATOM 1508 O O . GLY A 1 189 ? -2.707 -2.447 -1.209 1.00 58.12 189 GLY A O 1
ATOM 1509 N N . LEU A 1 190 ? -2.489 -4.420 -0.157 1.00 66.00 190 LEU A N 1
ATOM 1510 C CA . LEU A 1 190 ? -3.493 -4.153 0.879 1.00 66.00 190 LEU A CA 1
ATOM 1511 C C . LEU A 1 190 ? -3.167 -2.847 1.617 1.00 66.00 190 LEU A C 1
ATOM 1513 O O . LEU A 1 190 ? -4.004 -1.959 1.695 1.00 66.00 190 LEU A O 1
ATOM 1517 N N . ALA A 1 191 ? -1.916 -2.713 2.061 1.00 71.19 191 ALA A N 1
ATOM 1518 C CA . ALA A 1 191 ? -1.417 -1.538 2.754 1.00 71.19 191 ALA A CA 1
ATOM 1519 C C . ALA A 1 191 ? -1.585 -0.247 1.964 1.00 71.19 191 ALA A C 1
ATOM 1521 O O . ALA A 1 191 ? -2.047 0.758 2.504 1.00 71.19 191 ALA A O 1
ATOM 1522 N N . ARG A 1 192 ? -1.181 -0.252 0.687 1.00 68.81 192 ARG A N 1
ATOM 1523 C CA . ARG A 1 192 ? -1.301 0.962 -0.112 1.00 68.81 192 ARG A CA 1
ATOM 1524 C C . ARG A 1 192 ? -2.758 1.239 -0.473 1.00 68.81 192 ARG A C 1
ATOM 1526 O O . ARG A 1 192 ? -3.112 2.404 -0.425 1.00 68.81 192 ARG A O 1
ATOM 1533 N N . LEU A 1 193 ? -3.613 0.235 -0.721 1.00 66.62 193 LEU A N 1
ATOM 1534 C CA . LEU A 1 193 ? -5.059 0.467 -0.873 1.00 66.62 193 LEU A CA 1
ATOM 1535 C C . LEU A 1 193 ? -5.614 1.273 0.308 1.00 66.62 193 LEU A C 1
ATOM 1537 O O . LEU A 1 193 ? -6.280 2.269 0.062 1.00 66.62 193 LEU A O 1
ATOM 1541 N N . SER A 1 194 ? -5.301 0.896 1.553 1.00 76.31 194 SER A N 1
ATOM 1542 C CA . SER A 1 194 ? -5.771 1.616 2.746 1.00 76.31 194 SER A CA 1
ATOM 1543 C C . SER A 1 194 ? -5.421 3.106 2.702 1.00 76.31 194 SER A C 1
ATOM 1545 O O . SER A 1 194 ? -6.261 3.949 2.992 1.00 76.31 194 SER A O 1
ATOM 1547 N N . ALA A 1 195 ? -4.186 3.439 2.310 1.00 76.56 195 ALA A N 1
ATOM 1548 C CA . ALA A 1 195 ? -3.735 4.825 2.181 1.00 76.56 195 ALA A CA 1
ATOM 1549 C C . ALA A 1 195 ? -4.458 5.565 1.039 1.00 76.56 195 ALA A C 1
ATOM 1551 O O . ALA A 1 195 ? -4.844 6.716 1.194 1.00 76.56 195 ALA A O 1
ATOM 1552 N N . CYS A 1 196 ? -4.687 4.888 -0.086 1.00 74.06 196 CYS A N 1
ATOM 1553 C CA . CYS A 1 196 ? -5.380 5.435 -1.253 1.00 74.06 196 CYS A CA 1
ATOM 1554 C C . CYS A 1 196 ? -6.870 5.680 -0.986 1.00 74.06 196 CYS A C 1
ATOM 1556 O O . CYS A 1 196 ? -7.397 6.721 -1.351 1.00 74.06 196 CYS A O 1
ATOM 1558 N N . GLN A 1 197 ? -7.533 4.755 -0.291 1.00 77.81 197 GLN A N 1
ATOM 1559 C CA . GLN A 1 197 ? -8.916 4.918 0.150 1.00 77.81 197 GLN A CA 1
ATOM 1560 C C . GLN A 1 197 ? -9.054 6.059 1.163 1.00 77.81 197 GLN A C 1
ATOM 1562 O O . GLN A 1 197 ? -10.027 6.798 1.088 1.00 77.81 197 GLN A O 1
ATOM 1567 N N . MET A 1 198 ? -8.078 6.254 2.058 1.00 86.00 198 MET A N 1
ATOM 1568 C CA . MET A 1 198 ? -8.049 7.419 2.951 1.00 86.00 198 MET A CA 1
ATOM 1569 C C . MET A 1 198 ? -7.878 8.744 2.189 1.00 86.00 198 MET A C 1
ATOM 1571 O O . MET A 1 198 ? -8.570 9.704 2.512 1.00 86.00 198 MET A O 1
ATOM 1575 N N . ASP A 1 199 ? -7.012 8.806 1.173 1.00 77.81 199 ASP A N 1
ATOM 1576 C CA . ASP A 1 199 ? -6.836 10.013 0.347 1.00 77.81 199 ASP A CA 1
ATOM 1577 C C . ASP A 1 199 ? -8.116 10.336 -0.456 1.00 77.81 199 ASP A C 1
ATOM 1579 O O . ASP A 1 199 ? -8.647 11.441 -0.350 1.00 77.81 199 ASP A O 1
ATOM 1583 N N . SER A 1 200 ? -8.717 9.339 -1.120 1.00 76.44 200 SER A N 1
ATOM 1584 C CA . SER A 1 200 ? -10.022 9.462 -1.795 1.00 76.44 200 SER A CA 1
ATOM 1585 C C . SER A 1 200 ? -11.155 9.891 -0.850 1.00 76.44 200 SER A C 1
ATOM 1587 O O . SER A 1 200 ? -11.944 10.772 -1.186 1.00 76.44 200 SER A O 1
ATOM 1589 N N . LEU A 1 201 ? -11.240 9.319 0.359 1.00 84.69 201 LEU A N 1
ATOM 1590 C CA . LEU A 1 201 ? -12.236 9.715 1.367 1.00 84.69 201 LEU A CA 1
ATOM 1591 C C . LEU A 1 201 ? -12.046 11.168 1.829 1.00 84.69 201 LEU A C 1
ATOM 1593 O O . LEU A 1 201 ? -13.032 11.858 2.086 1.00 84.69 201 LEU A O 1
ATOM 1597 N N . ALA A 1 202 ? -10.802 11.650 1.900 1.00 86.69 202 ALA A N 1
ATOM 1598 C CA . ALA A 1 202 ? -10.511 13.046 2.199 1.00 86.69 202 ALA A CA 1
ATOM 1599 C C . ALA A 1 202 ? -10.926 13.964 1.033 1.00 86.69 202 ALA A C 1
ATOM 1601 O O . ALA A 1 202 ? -11.650 14.938 1.235 1.00 86.69 202 ALA A O 1
ATOM 1602 N N . THR A 1 203 ? -10.510 13.624 -0.188 1.00 81.12 203 THR A N 1
ATOM 1603 C CA . THR A 1 203 ? -10.734 14.386 -1.431 1.00 81.12 203 THR A CA 1
ATOM 1604 C C . THR A 1 203 ? -12.216 14.503 -1.815 1.00 81.12 203 THR A C 1
ATOM 1606 O O . THR A 1 203 ? -12.638 15.530 -2.346 1.00 81.12 203 THR A O 1
ATOM 1609 N N . LEU A 1 204 ? -13.028 13.491 -1.497 1.00 81.62 204 LEU A N 1
ATOM 1610 C CA . LEU A 1 204 ? -14.472 13.451 -1.770 1.00 81.62 204 LEU A CA 1
ATOM 1611 C C . LEU A 1 204 ? -15.346 13.977 -0.609 1.00 81.62 204 LEU A C 1
ATOM 1613 O O . LEU A 1 204 ? -16.540 13.691 -0.559 1.00 81.62 204 LEU A O 1
ATOM 1617 N N . ASP A 1 205 ? -14.772 14.743 0.326 1.00 87.88 205 ASP A N 1
ATOM 1618 C CA . ASP A 1 205 ? -15.462 15.327 1.492 1.00 87.88 205 ASP A CA 1
ATOM 1619 C C . ASP A 1 205 ? -16.174 14.304 2.414 1.00 87.88 205 ASP A C 1
ATOM 1621 O O . ASP A 1 205 ? -17.058 14.671 3.194 1.00 87.88 205 ASP A O 1
ATOM 1625 N N . TYR A 1 206 ? -15.811 13.015 2.379 1.00 87.50 206 TYR A N 1
ATOM 1626 C CA . TYR A 1 206 ? -16.475 12.001 3.203 1.00 87.50 206 TYR A CA 1
ATOM 1627 C C . TYR A 1 206 ? -16.012 12.041 4.676 1.00 87.50 206 TYR A C 1
ATOM 1629 O O . TYR A 1 206 ? -14.813 12.134 4.963 1.00 87.50 206 TYR A O 1
ATOM 1637 N N . PRO A 1 207 ? -16.941 11.905 5.642 1.00 91.69 207 PRO A N 1
ATOM 1638 C CA . PRO A 1 207 ? -16.628 11.859 7.069 1.00 91.69 207 PRO A CA 1
ATOM 1639 C C . PRO A 1 207 ? -16.019 10.507 7.477 1.00 91.69 207 PRO A C 1
ATOM 1641 O O . PRO A 1 207 ? -16.709 9.584 7.916 1.00 91.69 207 PRO A O 1
ATOM 1644 N N . ALA A 1 208 ? -14.700 10.394 7.335 1.00 91.25 208 ALA A N 1
ATOM 1645 C CA . ALA A 1 208 ? -13.955 9.151 7.517 1.00 91.25 208 ALA A CA 1
ATOM 1646 C C . ALA A 1 208 ? -12.881 9.216 8.616 1.00 91.25 208 ALA A C 1
ATOM 1648 O O . ALA A 1 208 ? -12.317 10.271 8.908 1.00 91.25 208 ALA A O 1
ATOM 1649 N N . VAL A 1 209 ? -12.562 8.063 9.214 1.00 94.75 209 VAL A N 1
ATOM 1650 C CA . VAL A 1 209 ? -11.426 7.889 10.136 1.00 94.75 209 VAL A CA 1
ATOM 1651 C C . VAL A 1 209 ? -10.786 6.517 9.920 1.00 94.75 209 VAL A C 1
ATOM 1653 O O . VAL A 1 209 ? -11.450 5.489 10.047 1.00 94.75 209 VAL A O 1
ATOM 1656 N N . GLY A 1 210 ? -9.485 6.491 9.641 1.00 94.38 210 GLY A N 1
ATOM 1657 C CA . GLY A 1 210 ? -8.698 5.262 9.550 1.00 94.38 210 GLY A CA 1
ATOM 1658 C C . GLY A 1 210 ? -8.162 4.831 10.915 1.00 94.38 210 GLY A C 1
ATOM 1659 O O . GLY A 1 210 ? -7.786 5.683 11.722 1.00 94.38 210 GLY A O 1
ATOM 1660 N N . TYR A 1 211 ? -8.085 3.523 11.157 1.00 97.38 211 TYR A N 1
ATOM 1661 C CA . TYR A 1 211 ? -7.507 2.930 12.366 1.00 97.38 211 TYR A CA 1
ATOM 1662 C C . TYR A 1 211 ? -6.482 1.839 12.036 1.00 97.38 211 TYR A C 1
ATOM 1664 O O . TYR A 1 211 ? -6.780 0.931 11.255 1.00 97.38 211 TYR A O 1
ATOM 1672 N N . GLY A 1 212 ? -5.313 1.888 12.686 1.00 95.25 212 GLY A N 1
ATOM 1673 C CA . GLY A 1 212 ? -4.238 0.895 12.542 1.00 95.25 212 GLY A CA 1
ATOM 1674 C C . GLY A 1 212 ? -3.236 0.875 13.706 1.00 95.25 212 GLY A C 1
ATOM 1675 O O . GLY A 1 212 ? -3.493 1.432 14.774 1.00 95.25 212 GLY A O 1
ATOM 1676 N N . LEU A 1 213 ? -2.081 0.229 13.508 1.00 95.38 213 LEU A N 1
ATOM 1677 C CA . LEU A 1 213 ? -0.978 0.159 14.483 1.00 95.38 213 LEU A CA 1
ATOM 1678 C C . LEU A 1 213 ? 0.182 1.086 14.099 1.00 95.38 213 LEU A C 1
ATOM 1680 O O . LEU A 1 213 ? 0.541 1.184 12.926 1.00 95.38 213 LEU A O 1
ATOM 1684 N N . ARG A 1 214 ? 0.817 1.715 15.095 1.00 96.06 214 ARG A N 1
ATOM 1685 C CA . ARG A 1 214 ? 2.035 2.523 14.922 1.00 96.06 214 ARG A CA 1
ATOM 1686 C C . ARG A 1 214 ? 3.279 1.634 15.017 1.00 96.06 214 ARG A C 1
ATOM 1688 O O . ARG A 1 214 ? 3.888 1.534 16.080 1.00 96.06 214 ARG A O 1
ATOM 1695 N N . TYR A 1 215 ? 3.630 0.970 13.917 1.00 94.44 215 TYR A N 1
ATOM 1696 C CA . TYR A 1 215 ? 4.755 0.030 13.874 1.00 94.44 215 TYR A CA 1
ATOM 1697 C C . TYR A 1 215 ? 6.117 0.703 14.081 1.00 94.44 215 TYR A C 1
ATOM 1699 O O . TYR A 1 215 ? 6.500 1.582 13.310 1.00 94.44 215 TYR A O 1
ATOM 1707 N N . GLN A 1 216 ? 6.881 0.248 15.077 1.00 91.25 216 GLN A N 1
ATOM 1708 C CA . GLN A 1 216 ? 8.204 0.804 15.380 1.00 91.25 216 GLN A CA 1
ATOM 1709 C C . GLN A 1 216 ? 9.258 0.494 14.305 1.00 91.25 216 GLN A C 1
ATOM 1711 O O . GLN A 1 216 ? 10.042 1.376 13.969 1.00 91.25 216 GLN A O 1
ATOM 1716 N N . TYR A 1 217 ? 9.255 -0.729 13.761 1.00 90.00 217 TYR A N 1
ATOM 1717 C CA . TYR A 1 217 ? 10.288 -1.240 12.844 1.00 90.00 217 TYR A CA 1
ATOM 1718 C C . TYR A 1 217 ? 9.762 -1.695 11.473 1.00 90.00 217 TYR A C 1
ATOM 1720 O O . TYR A 1 217 ? 10.494 -2.307 10.691 1.00 90.00 217 TYR A O 1
ATOM 1728 N N . GLY A 1 218 ? 8.476 -1.452 11.198 1.00 87.75 218 GLY A N 1
ATOM 1729 C CA . GLY A 1 218 ? 7.791 -1.952 10.008 1.00 87.75 218 GLY A CA 1
ATOM 1730 C C . GLY A 1 218 ? 7.876 -3.470 9.864 1.00 87.75 218 GLY A C 1
ATOM 1731 O O . GLY A 1 218 ? 7.741 -4.198 10.844 1.00 87.75 218 GLY A O 1
ATOM 1732 N N . LEU A 1 219 ? 8.060 -3.948 8.630 1.00 82.88 219 LEU A N 1
ATOM 1733 C CA . LEU A 1 219 ? 8.283 -5.369 8.342 1.00 82.88 219 LEU A CA 1
ATOM 1734 C C . LEU A 1 219 ? 9.782 -5.717 8.401 1.00 82.88 219 LEU A C 1
ATOM 1736 O O . LEU A 1 219 ? 10.191 -6.522 9.230 1.00 82.88 219 LEU A O 1
ATOM 1740 N N . PHE A 1 220 ? 10.572 -5.134 7.494 1.00 84.62 220 PHE A N 1
ATOM 1741 C CA . PHE A 1 220 ? 12.039 -5.064 7.522 1.00 84.62 220 PHE A CA 1
ATOM 1742 C C . PHE A 1 220 ? 12.544 -4.195 6.359 1.00 84.62 220 PHE A C 1
ATOM 1744 O O . PHE A 1 220 ? 11.932 -4.144 5.280 1.00 84.62 220 PHE A O 1
ATOM 1751 N N . ARG A 1 221 ? 13.726 -3.616 6.552 1.00 85.62 221 ARG A N 1
ATOM 1752 C CA . ARG A 1 221 ? 14.581 -3.054 5.509 1.00 85.62 221 ARG A CA 1
ATOM 1753 C C . ARG A 1 221 ? 15.337 -4.178 4.792 1.00 85.62 221 ARG A C 1
ATOM 1755 O O . ARG A 1 221 ? 15.886 -5.071 5.442 1.00 85.62 221 ARG A O 1
ATOM 1762 N N . GLN A 1 222 ? 15.329 -4.191 3.460 1.00 89.75 222 GLN A N 1
ATOM 1763 C CA . GLN A 1 222 ? 15.960 -5.232 2.639 1.00 89.75 222 GLN A CA 1
ATOM 1764 C C . GLN A 1 222 ? 17.359 -4.782 2.207 1.00 89.75 222 GLN A C 1
ATOM 1766 O O . GLN A 1 222 ? 17.498 -3.928 1.336 1.00 89.75 222 GLN A O 1
ATOM 1771 N N . VAL A 1 223 ? 18.395 -5.411 2.757 1.00 90.94 223 VAL A N 1
ATOM 1772 C CA . VAL A 1 223 ? 19.783 -5.194 2.331 1.00 90.94 223 VAL A CA 1
ATOM 1773 C C . VAL A 1 223 ? 20.231 -6.369 1.467 1.00 90.94 223 VAL A C 1
ATOM 1775 O O . VAL A 1 223 ? 19.909 -7.524 1.756 1.00 90.94 223 VAL A O 1
ATOM 1778 N N . ILE A 1 224 ? 20.974 -6.085 0.398 1.00 91.69 224 ILE A N 1
ATOM 1779 C CA . ILE A 1 224 ? 21.618 -7.114 -0.419 1.00 91.69 224 ILE A CA 1
ATOM 1780 C C . ILE A 1 224 ? 23.103 -7.175 -0.068 1.00 91.69 224 ILE A C 1
ATOM 1782 O O . ILE A 1 224 ? 23.798 -6.165 -0.137 1.00 91.69 224 ILE A O 1
ATOM 1786 N N . VAL A 1 225 ? 23.586 -8.369 0.273 1.00 91.06 225 VAL A N 1
ATOM 1787 C CA . VAL A 1 225 ? 25.010 -8.663 0.497 1.00 91.06 225 VAL A CA 1
ATOM 1788 C C . VAL A 1 225 ? 25.366 -9.858 -0.378 1.00 91.06 225 VAL A C 1
ATOM 1790 O O . VAL A 1 225 ? 24.655 -10.860 -0.359 1.00 91.06 225 VAL A O 1
ATOM 1793 N N . ASP A 1 226 ? 26.392 -9.734 -1.220 1.00 90.12 226 ASP A N 1
ATOM 1794 C CA . ASP A 1 226 ? 26.818 -10.757 -2.192 1.00 90.12 226 ASP A CA 1
ATOM 1795 C C . ASP A 1 226 ? 25.670 -11.340 -3.053 1.00 90.12 226 ASP A C 1
ATOM 1797 O O . ASP A 1 226 ? 25.675 -12.510 -3.445 1.00 90.12 226 ASP A O 1
ATOM 1801 N N . GLY A 1 227 ? 24.643 -10.532 -3.344 1.00 89.81 227 GLY A N 1
ATOM 1802 C CA . GLY A 1 227 ? 23.437 -10.934 -4.081 1.00 89.81 227 GLY A CA 1
ATOM 1803 C C . GLY A 1 227 ? 22.388 -11.715 -3.270 1.00 89.81 227 GLY A C 1
ATOM 1804 O O . GLY A 1 227 ? 21.394 -12.162 -3.841 1.00 89.81 227 GLY A O 1
ATOM 1805 N N . PHE A 1 228 ? 22.580 -11.899 -1.962 1.00 93.12 228 PHE A N 1
ATOM 1806 C CA . PHE A 1 228 ? 21.616 -12.517 -1.047 1.00 93.12 228 PHE A CA 1
ATOM 1807 C C . PHE A 1 228 ? 20.784 -11.462 -0.307 1.00 93.12 228 PHE A C 1
ATOM 1809 O O . PHE A 1 228 ? 21.286 -10.398 0.043 1.00 93.12 228 PHE A O 1
ATOM 1816 N N . GLN A 1 229 ? 19.513 -11.775 -0.025 1.00 92.88 229 GLN A N 1
ATOM 1817 C CA . GLN A 1 229 ? 18.653 -10.938 0.818 1.00 92.88 229 GLN A CA 1
ATOM 1818 C C . GLN A 1 229 ? 18.955 -11.147 2.308 1.00 92.88 229 GLN A C 1
ATOM 1820 O O . GLN A 1 229 ? 18.716 -12.237 2.844 1.00 92.88 229 GLN A O 1
ATOM 1825 N N . HIS A 1 230 ? 19.343 -10.055 2.964 1.00 90.88 230 HIS A N 1
ATOM 1826 C CA . HIS A 1 230 ? 19.413 -9.900 4.412 1.00 90.88 230 HIS A CA 1
ATOM 1827 C C . HIS A 1 230 ? 18.331 -8.924 4.894 1.00 90.88 230 HIS A C 1
ATOM 1829 O O . HIS A 1 230 ? 18.047 -7.909 4.256 1.00 90.88 230 HIS A O 1
ATOM 1835 N N . GLU A 1 231 ? 17.719 -9.241 6.028 1.00 89.69 231 GLU A N 1
ATOM 1836 C CA . GLU A 1 231 ? 16.720 -8.411 6.695 1.00 89.69 231 GLU A CA 1
ATOM 1837 C C . GLU A 1 231 ? 17.351 -7.577 7.817 1.00 89.69 231 GLU A C 1
ATOM 1839 O O . GLU A 1 231 ? 18.156 -8.087 8.597 1.00 89.69 231 GLU A O 1
ATOM 1844 N N . GLN A 1 232 ? 16.955 -6.309 7.929 1.00 88.12 232 GLN A N 1
ATOM 1845 C CA . GLN A 1 232 ? 17.290 -5.421 9.048 1.00 88.12 232 GLN A CA 1
ATOM 1846 C C . GLN A 1 232 ? 16.015 -4.733 9.577 1.00 88.12 232 GLN A C 1
ATOM 1848 O O . GLN A 1 232 ? 15.071 -4.559 8.804 1.00 88.12 232 GLN A O 1
ATOM 1853 N N . PRO A 1 233 ? 15.939 -4.332 10.860 1.00 87.12 233 PRO A N 1
ATOM 1854 C CA . PRO A 1 233 ? 14.839 -3.499 11.353 1.00 87.12 233 PRO A CA 1
ATOM 1855 C C . PRO A 1 233 ? 14.803 -2.158 10.611 1.00 87.12 233 PRO A C 1
ATOM 1857 O O . PRO A 1 233 ? 15.859 -1.617 10.277 1.00 87.12 233 PRO A O 1
ATOM 1860 N N . ASP A 1 234 ? 13.609 -1.620 10.353 1.00 84.81 234 ASP A N 1
ATOM 1861 C CA . ASP A 1 234 ? 13.482 -0.323 9.687 1.00 84.81 234 ASP A CA 1
ATOM 1862 C C . ASP A 1 234 ? 13.371 0.817 10.709 1.00 84.81 234 ASP A C 1
ATOM 1864 O O . ASP A 1 234 ? 12.408 0.908 11.467 1.00 84.81 234 ASP A O 1
ATOM 1868 N N . TYR A 1 235 ? 14.386 1.673 10.781 1.00 88.19 235 TYR A N 1
ATOM 1869 C CA . TYR A 1 235 ? 14.586 2.622 11.884 1.00 88.19 235 TYR A CA 1
ATOM 1870 C C . TYR A 1 235 ? 13.917 3.993 11.663 1.00 88.19 235 TYR A C 1
ATOM 1872 O O . TYR A 1 235 ? 14.395 5.010 12.167 1.00 88.19 235 TYR A O 1
ATOM 1880 N N . TRP A 1 236 ? 12.799 4.024 10.931 1.00 90.06 236 TRP A N 1
ATOM 1881 C CA . TRP A 1 236 ? 12.118 5.248 10.480 1.00 90.06 236 TRP A CA 1
ATOM 1882 C C . TRP A 1 236 ? 11.735 6.235 11.600 1.00 90.06 236 TRP A C 1
ATOM 1884 O O . TRP A 1 236 ? 11.674 7.434 11.356 1.00 90.06 236 TRP A O 1
ATOM 1894 N N . LEU A 1 237 ? 11.539 5.755 12.835 1.00 91.56 237 LEU A N 1
ATOM 1895 C CA . LEU A 1 237 ? 11.178 6.573 14.004 1.00 91.56 237 LEU A CA 1
ATOM 1896 C C . LEU A 1 237 ? 12.359 6.983 14.902 1.00 91.56 237 LEU A C 1
ATOM 1898 O O . LEU A 1 237 ? 12.127 7.597 15.944 1.00 91.56 237 LEU A O 1
ATOM 1902 N N . ASN A 1 238 ? 13.614 6.682 14.542 1.00 86.75 238 ASN A N 1
ATOM 1903 C CA . ASN A 1 238 ? 14.780 7.022 15.378 1.00 86.75 238 ASN A CA 1
ATOM 1904 C C . ASN A 1 238 ? 14.942 8.531 15.633 1.00 86.75 238 ASN A C 1
ATOM 1906 O O . ASN A 1 238 ? 15.513 8.916 16.651 1.00 86.75 238 ASN A O 1
ATOM 1910 N N . PHE A 1 239 ? 14.429 9.370 14.732 1.00 84.25 239 PHE A N 1
ATOM 1911 C CA . PHE A 1 239 ? 14.432 10.832 14.844 1.00 84.25 239 PHE A CA 1
ATOM 1912 C C . PHE A 1 239 ? 13.014 11.401 15.051 1.00 84.25 239 PHE A C 1
ATOM 1914 O O . PHE A 1 239 ? 12.776 12.585 14.837 1.00 84.25 239 PHE A O 1
ATOM 1921 N N . GLY A 1 240 ? 12.066 10.554 15.472 1.00 87.06 240 GLY A N 1
ATOM 1922 C CA . GLY A 1 240 ? 10.640 10.872 15.500 1.00 87.06 240 GLY A CA 1
ATOM 1923 C C . GLY A 1 240 ? 9.995 10.840 14.110 1.00 87.06 240 GLY A C 1
ATOM 1924 O O . GLY A 1 240 ? 10.564 10.327 13.151 1.00 87.06 240 GLY A O 1
ATOM 1925 N N . ASN A 1 241 ? 8.781 11.378 14.020 1.00 92.00 241 ASN A N 1
ATOM 1926 C CA . ASN A 1 241 ? 8.029 11.574 12.782 1.00 92.00 241 ASN A CA 1
ATOM 1927 C C . ASN A 1 241 ? 7.381 12.970 12.865 1.00 92.00 241 ASN A C 1
ATOM 1929 O O . ASN A 1 241 ? 6.596 13.201 13.789 1.00 92.00 241 ASN A O 1
ATOM 1933 N N . PRO A 1 242 ? 7.681 13.915 11.953 1.00 93.62 242 PRO A N 1
ATOM 1934 C CA . PRO A 1 242 ? 7.154 15.272 12.053 1.00 93.62 242 PRO A CA 1
ATOM 1935 C C . PRO A 1 242 ? 5.645 15.346 11.792 1.00 93.62 242 PRO A C 1
ATOM 1937 O O . PRO A 1 242 ? 5.033 16.334 12.183 1.00 93.62 242 PRO A O 1
ATOM 1940 N N . TRP A 1 243 ? 5.013 14.327 11.199 1.00 95.19 243 TRP A N 1
ATOM 1941 C CA . TRP A 1 243 ? 3.598 14.357 10.797 1.00 95.19 243 TRP A CA 1
ATOM 1942 C C . TRP A 1 243 ? 2.612 13.879 11.867 1.00 95.19 243 TRP A C 1
ATOM 1944 O O . TRP A 1 243 ? 1.440 14.253 11.827 1.00 95.19 243 TRP A O 1
ATOM 1954 N N . GLU A 1 244 ? 3.062 13.082 12.839 1.00 93.75 244 GLU A N 1
ATOM 1955 C CA . GLU A 1 244 ? 2.176 12.500 13.853 1.00 93.75 244 GLU A CA 1
ATOM 1956 C C . GLU A 1 244 ? 1.954 13.410 15.068 1.00 93.75 244 GLU A C 1
ATOM 1958 O O . GLU A 1 244 ? 2.838 14.143 15.522 1.00 93.75 244 GLU A O 1
ATOM 1963 N N . ILE A 1 245 ? 0.759 13.326 15.647 1.00 95.19 245 ILE A N 1
ATOM 1964 C CA . ILE A 1 245 ? 0.369 14.074 16.838 1.00 95.19 245 ILE A CA 1
ATOM 1965 C C . ILE A 1 245 ? 0.009 13.082 17.944 1.00 95.19 245 ILE A C 1
ATOM 1967 O O . ILE A 1 245 ? -1.064 12.479 17.928 1.00 95.19 245 ILE A O 1
ATOM 1971 N N . GLU A 1 246 ? 0.910 12.907 18.911 1.00 94.69 246 GLU A N 1
ATOM 1972 C CA . GLU A 1 246 ? 0.683 12.046 20.075 1.00 94.69 246 GLU A CA 1
ATOM 1973 C C . GLU A 1 246 ? -0.488 12.566 20.928 1.00 94.69 246 GLU A C 1
ATOM 1975 O O . GLU A 1 246 ? -0.603 13.760 21.228 1.00 94.69 246 GLU A O 1
ATOM 1980 N N . ARG A 1 247 ? -1.381 11.659 21.331 1.00 91.69 247 ARG A N 1
ATOM 1981 C CA . ARG A 1 247 ? -2.573 11.950 22.132 1.00 91.69 247 ARG A CA 1
ATOM 1982 C C . ARG A 1 247 ? -2.535 11.168 23.442 1.00 91.69 247 ARG A C 1
ATOM 1984 O O . ARG A 1 247 ? -3.378 10.314 23.680 1.00 91.69 247 ARG A O 1
ATOM 1991 N N . VAL A 1 248 ? -1.619 11.531 24.343 1.00 87.12 248 VAL A N 1
ATOM 1992 C CA . VAL A 1 248 ? -1.475 10.938 25.698 1.00 87.12 248 VAL A CA 1
ATOM 1993 C C . VAL A 1 248 ? -2.736 10.985 26.587 1.00 87.12 248 VAL A C 1
ATOM 1995 O O . VAL A 1 248 ? -2.760 10.393 27.657 1.00 87.12 248 VAL A O 1
ATOM 1998 N N . HIS A 1 249 ? -3.779 11.709 26.168 1.00 85.69 249 HIS A N 1
ATOM 1999 C CA . HIS A 1 249 ? -5.092 11.788 26.824 1.00 85.69 249 HIS A CA 1
ATOM 2000 C C . HIS A 1 249 ? -6.175 10.935 26.129 1.00 85.69 249 HIS A C 1
ATOM 2002 O O . HIS A 1 249 ? -7.350 11.012 26.485 1.00 85.69 249 HIS A O 1
ATOM 2008 N N . ILE A 1 250 ? -5.794 10.172 25.102 1.00 91.69 250 ILE A N 1
ATOM 2009 C CA . ILE A 1 250 ? -6.613 9.205 24.370 1.00 91.69 250 ILE A CA 1
ATOM 2010 C C . ILE A 1 250 ? -5.876 7.869 24.476 1.00 91.69 250 ILE A C 1
ATOM 2012 O O . ILE A 1 250 ? -5.182 7.430 23.555 1.00 91.69 250 ILE A O 1
ATOM 2016 N N . THR A 1 251 ? -6.017 7.278 25.657 1.00 93.06 251 THR A N 1
ATOM 2017 C CA . THR A 1 251 ? -5.372 6.033 26.062 1.00 93.06 251 THR A CA 1
ATOM 2018 C C . THR A 1 251 ? -6.447 5.046 26.489 1.00 93.06 251 THR A C 1
ATOM 2020 O O . THR A 1 251 ? -7.350 5.418 27.240 1.00 93.06 251 THR A O 1
ATOM 2023 N N . TYR A 1 252 ? -6.363 3.807 26.007 1.00 94.31 252 TYR A N 1
ATOM 2024 C CA . TYR A 1 252 ? -7.355 2.763 26.275 1.00 94.31 252 TYR A CA 1
ATOM 2025 C C . TYR A 1 252 ? -6.708 1.490 26.829 1.00 94.31 252 TYR A C 1
ATOM 2027 O O . TYR A 1 252 ? -5.713 1.035 26.260 1.00 94.31 252 TYR A O 1
ATOM 2035 N N . PRO A 1 253 ? -7.258 0.881 27.896 1.00 94.31 253 PRO A N 1
ATOM 2036 C CA . PRO A 1 253 ? -6.792 -0.410 28.376 1.00 94.31 253 PRO A CA 1
ATOM 2037 C C . PRO A 1 253 ? -7.260 -1.527 27.433 1.00 94.31 253 PRO A C 1
ATOM 2039 O O . PRO A 1 253 ? -8.451 -1.685 27.155 1.00 94.31 253 PRO A O 1
ATOM 2042 N N . VAL A 1 254 ? -6.319 -2.340 26.966 1.00 95.19 254 VAL A N 1
ATOM 2043 C CA . VAL A 1 254 ? -6.575 -3.584 26.236 1.00 95.19 254 VAL A CA 1
ATOM 2044 C C . VAL A 1 254 ? -6.306 -4.760 27.168 1.00 95.19 254 VAL A C 1
ATOM 2046 O O . VAL A 1 254 ? -5.261 -4.831 27.809 1.00 95.19 254 VAL A O 1
ATOM 2049 N N . LYS A 1 255 ? -7.262 -5.688 27.229 1.00 94.50 255 LYS A N 1
ATOM 2050 C CA . LYS A 1 255 ? -7.235 -6.899 28.059 1.00 94.50 255 LYS A CA 1
ATOM 2051 C C . LYS A 1 255 ? -6.712 -8.110 27.279 1.00 94.50 255 LYS A C 1
ATOM 2053 O O . LYS A 1 255 ? -7.054 -8.270 26.110 1.00 94.50 255 LYS A O 1
ATOM 2058 N N . PHE A 1 256 ? -5.976 -9.001 27.942 1.00 93.94 256 PHE A N 1
ATOM 2059 C CA . PHE A 1 256 ? -5.594 -10.321 27.425 1.00 93.94 256 PHE A CA 1
ATOM 2060 C C . PHE A 1 256 ? -5.697 -11.409 28.508 1.00 93.94 256 PHE A C 1
ATOM 2062 O O . PHE A 1 256 ? -5.630 -11.127 29.707 1.00 93.94 256 PHE A O 1
ATOM 2069 N N . TYR A 1 257 ? -5.828 -12.664 28.070 1.00 93.94 257 TYR A N 1
ATOM 2070 C CA . TYR A 1 257 ? -5.966 -13.872 28.894 1.00 93.94 257 TYR A CA 1
ATOM 2071 C C . TYR A 1 257 ? -7.079 -13.758 29.954 1.00 93.94 257 TYR A C 1
ATOM 2073 O O . TYR A 1 257 ? -8.108 -13.121 29.725 1.00 93.94 257 TYR A O 1
ATOM 2081 N N . GLY A 1 258 ? -6.886 -14.368 31.125 1.00 91.56 258 GLY A N 1
ATOM 2082 C CA . GLY A 1 258 ? -7.800 -14.263 32.258 1.00 91.56 258 GLY A CA 1
ATOM 2083 C C . GLY A 1 258 ? -8.978 -15.232 32.179 1.00 91.56 258 GLY A C 1
ATOM 2084 O O . GLY A 1 258 ? -8.881 -16.301 31.580 1.00 91.56 258 GLY A O 1
ATOM 2085 N N . THR A 1 259 ? -10.088 -14.886 32.830 1.00 92.12 259 THR A N 1
ATOM 2086 C CA . THR A 1 259 ? -11.259 -15.769 32.968 1.00 92.12 259 THR A CA 1
ATOM 2087 C C . THR A 1 259 ? -12.572 -14.998 32.860 1.00 92.12 259 THR A C 1
ATOM 2089 O O . THR A 1 259 ? -12.618 -13.785 33.064 1.00 92.12 259 THR A O 1
ATOM 2092 N N . VAL A 1 260 ? -13.651 -15.704 32.512 1.00 92.94 260 VAL A N 1
ATOM 2093 C CA . VAL A 1 260 ? -14.999 -15.128 32.421 1.00 92.94 260 VAL A CA 1
ATOM 2094 C C . VAL A 1 260 ? -15.839 -15.618 33.595 1.00 92.94 260 VAL A C 1
ATOM 2096 O O . VAL A 1 260 ? -16.118 -16.815 33.690 1.00 92.94 260 VAL A O 1
ATOM 2099 N N . THR A 1 261 ? -16.252 -14.697 34.461 1.00 91.06 261 THR A N 1
ATOM 2100 C CA . THR A 1 261 ? -17.164 -14.937 35.581 1.00 91.06 261 THR A CA 1
ATOM 2101 C C . THR A 1 261 ? -18.626 -14.752 35.165 1.00 91.06 261 THR A C 1
ATOM 2103 O O . THR A 1 261 ? -18.954 -14.092 34.174 1.00 91.06 261 THR A O 1
ATOM 2106 N N . ASP A 1 262 ? -19.510 -15.390 35.930 1.00 86.50 262 ASP A N 1
ATOM 2107 C CA . ASP A 1 262 ? -20.950 -15.144 35.923 1.00 86.50 262 ASP A CA 1
ATOM 2108 C C . ASP A 1 262 ? -21.277 -14.222 37.102 1.00 86.50 262 ASP A C 1
ATOM 2110 O O . ASP A 1 262 ? -21.026 -14.594 38.249 1.00 86.50 262 ASP A O 1
ATOM 2114 N N . GLU A 1 263 ? -21.861 -13.056 36.835 1.00 85.94 263 GLU A N 1
ATOM 2115 C CA . GLU A 1 263 ? -22.251 -12.085 37.864 1.00 85.94 263 GLU A CA 1
ATOM 2116 C C . GLU A 1 263 ? -23.731 -11.696 37.713 1.00 85.94 263 GLU A C 1
ATOM 2118 O O . GLU A 1 263 ? -24.398 -12.082 36.749 1.00 85.94 263 GLU A O 1
ATOM 2123 N N . PHE A 1 264 ? -24.279 -10.988 38.704 1.00 77.75 264 PHE A N 1
ATOM 2124 C CA . PHE A 1 264 ? -25.685 -10.579 38.726 1.00 77.75 264 PHE A CA 1
ATOM 2125 C C . PHE A 1 264 ? -25.805 -9.063 38.902 1.00 77.75 264 PHE A C 1
ATOM 2127 O O . PHE A 1 264 ? -25.720 -8.561 40.023 1.00 77.75 264 PHE A O 1
ATOM 2134 N N . LEU A 1 265 ? -26.055 -8.339 37.807 1.00 70.56 265 LEU A N 1
ATOM 2135 C CA . LEU A 1 265 ? -26.459 -6.931 37.848 1.00 70.56 265 LEU A CA 1
ATOM 2136 C C . LEU A 1 265 ? -27.979 -6.827 37.707 1.00 70.56 265 LEU A C 1
ATOM 2138 O O . LEU A 1 265 ? -28.577 -7.428 36.821 1.00 70.56 265 LEU A O 1
ATOM 2142 N N . ASN A 1 266 ? -28.616 -6.052 38.589 1.00 64.12 266 ASN A N 1
ATOM 2143 C CA . ASN A 1 266 ? -30.062 -5.770 38.578 1.00 64.12 266 ASN A CA 1
ATOM 2144 C C . ASN A 1 266 ? -30.986 -7.013 38.559 1.00 64.12 266 ASN A C 1
ATOM 2146 O O . ASN A 1 266 ? -32.166 -6.905 38.233 1.00 64.12 266 ASN A O 1
ATOM 2150 N N . GLY A 1 267 ? -30.469 -8.186 38.943 1.00 64.38 267 GLY A N 1
ATOM 2151 C CA . GLY A 1 267 ? -31.181 -9.469 38.913 1.00 64.38 267 GLY A CA 1
ATOM 2152 C C . GLY A 1 267 ? -31.028 -10.260 37.608 1.00 64.38 267 GLY A C 1
ATOM 2153 O O . GLY A 1 267 ? -31.397 -11.434 37.577 1.00 64.38 267 GLY A O 1
ATOM 2154 N N . GLU A 1 268 ? -30.438 -9.675 36.564 1.00 68.81 268 GLU A N 1
ATOM 2155 C CA . GLU A 1 268 ? -30.072 -10.381 35.336 1.00 68.81 268 GLU A CA 1
ATOM 2156 C C . GLU A 1 268 ? -28.644 -10.932 35.420 1.00 68.81 268 GLU A C 1
ATOM 2158 O O . GLU A 1 268 ? -27.786 -10.412 36.136 1.00 68.81 268 GLU A O 1
ATOM 2163 N N . LYS A 1 269 ? -28.392 -12.031 34.703 1.00 76.06 269 LYS A N 1
ATOM 2164 C CA . LYS A 1 269 ? -27.117 -12.748 34.744 1.00 76.06 269 LYS A CA 1
ATOM 2165 C C . LYS A 1 269 ? -26.178 -12.226 33.654 1.00 76.06 269 LYS A C 1
ATOM 2167 O O . LYS A 1 269 ? -26.334 -12.585 32.487 1.00 76.06 269 LYS A O 1
ATOM 2172 N N . CYS A 1 270 ? -25.199 -11.414 34.036 1.00 81.12 270 CYS A N 1
ATOM 2173 C CA . CYS A 1 270 ? -24.203 -10.847 33.131 1.00 81.12 270 CYS A CA 1
ATOM 2174 C C . CYS A 1 270 ? -22.918 -11.696 33.074 1.00 81.12 270 CYS A C 1
ATOM 2176 O O . CYS A 1 270 ? -22.663 -12.563 33.916 1.00 81.12 270 CYS A O 1
ATOM 2178 N N . LYS A 1 271 ? -22.106 -11.446 32.042 1.00 88.19 271 LYS A N 1
ATOM 2179 C CA . LYS A 1 271 ? -20.766 -12.015 31.871 1.00 88.19 271 LYS A CA 1
ATOM 2180 C C . LYS A 1 271 ? -19.733 -10.936 32.152 1.00 88.19 271 LYS A C 1
ATOM 2182 O O . LYS A 1 271 ? -19.792 -9.872 31.546 1.00 88.19 271 LYS A O 1
ATOM 2187 N N . VAL A 1 272 ? -18.770 -11.229 33.019 1.00 89.38 272 VAL A N 1
ATOM 2188 C CA . VAL A 1 272 ? -17.673 -10.307 33.338 1.00 89.38 272 VAL A CA 1
ATOM 2189 C C . VAL A 1 272 ? -16.352 -10.958 32.947 1.00 89.38 272 VAL A C 1
ATOM 2191 O O . VAL A 1 272 ? -16.091 -12.114 33.265 1.00 89.38 272 VAL A O 1
ATOM 2194 N N . TRP A 1 273 ? -15.516 -10.230 32.202 1.00 94.19 273 TRP A N 1
ATOM 2195 C CA . TRP A 1 273 ? -14.183 -10.693 31.815 1.00 94.19 273 TRP A CA 1
ATOM 2196 C C . TRP A 1 273 ? -13.112 -10.033 32.684 1.00 94.19 273 TRP A C 1
ATOM 2198 O O . TRP A 1 273 ? -12.794 -8.843 32.526 1.00 94.19 273 TRP A O 1
ATOM 2208 N N . VAL A 1 274 ? -12.555 -10.847 33.582 1.00 92.06 274 VAL A N 1
ATOM 2209 C CA . VAL A 1 274 ? -11.409 -10.522 34.431 1.00 92.06 274 VAL A CA 1
ATOM 2210 C C . VAL A 1 274 ? -10.132 -10.841 33.638 1.00 92.06 274 VAL A C 1
ATOM 2212 O O . VAL A 1 274 ? -9.923 -12.011 33.305 1.00 92.06 274 VAL A O 1
ATOM 2215 N N . PRO A 1 275 ? -9.299 -9.844 33.284 1.00 91.00 275 PRO A N 1
ATOM 2216 C CA . PRO A 1 275 ? -8.092 -10.053 32.482 1.00 91.00 275 PRO A CA 1
ATOM 2217 C C . PRO A 1 275 ? -6.977 -10.759 33.267 1.00 91.00 275 PRO A C 1
ATOM 2219 O O . PRO A 1 275 ? -6.948 -10.716 34.494 1.00 91.00 275 PRO A O 1
ATOM 2222 N N . GLY A 1 276 ? -6.041 -11.380 32.544 1.00 86.75 276 GLY A N 1
ATOM 2223 C CA . GLY A 1 276 ? -4.777 -11.894 33.092 1.00 86.75 276 GLY A CA 1
ATOM 2224 C C . GLY A 1 276 ? -3.559 -11.022 32.755 1.00 86.75 276 GLY A C 1
ATOM 2225 O O . GLY A 1 276 ? -2.538 -11.110 33.425 1.00 86.75 276 GLY A O 1
ATOM 2226 N N . GLU A 1 277 ? -3.666 -10.173 31.732 1.00 89.25 277 GLU A N 1
ATOM 2227 C CA . GLU A 1 277 ? -2.687 -9.151 31.346 1.00 89.25 277 GLU A CA 1
ATOM 2228 C C . GLU A 1 277 ? -3.456 -7.918 30.838 1.00 89.25 277 GLU A C 1
ATOM 2230 O O . GLU A 1 277 ? -4.528 -8.056 30.236 1.00 89.25 277 GLU A O 1
ATOM 2235 N N . MET A 1 278 ? -2.915 -6.716 31.057 1.00 89.81 278 MET A N 1
ATOM 2236 C CA . MET A 1 278 ? -3.403 -5.482 30.436 1.00 89.81 278 MET A CA 1
ATOM 2237 C C . MET A 1 278 ? -2.259 -4.684 29.806 1.00 89.81 278 MET A C 1
ATOM 2239 O O . MET A 1 278 ? -1.119 -4.731 30.264 1.00 89.81 278 MET A O 1
ATOM 2243 N N . VAL A 1 279 ? -2.578 -3.974 28.724 1.00 92.12 279 VAL A N 1
ATOM 2244 C CA . VAL A 1 279 ? -1.651 -3.147 27.937 1.00 92.12 279 VAL A CA 1
ATOM 2245 C C . VAL A 1 279 ? -2.374 -1.867 27.527 1.00 92.12 279 VAL A C 1
ATOM 2247 O O . VAL A 1 279 ? -3.547 -1.913 27.161 1.00 92.12 279 VAL A O 1
ATOM 2250 N N . GLU A 1 280 ? -1.695 -0.724 27.553 1.00 93.50 280 GLU A N 1
ATOM 2251 C CA . GLU A 1 280 ? -2.288 0.561 27.178 1.00 93.50 280 GLU A CA 1
ATOM 2252 C C . GLU A 1 280 ? -2.088 0.884 25.694 1.00 93.50 280 GLU A C 1
ATOM 2254 O O . GLU A 1 280 ? -0.991 0.759 25.146 1.00 93.50 280 GLU A O 1
ATOM 2259 N N . ALA A 1 281 ? -3.165 1.331 25.046 1.00 96.00 281 ALA A N 1
ATOM 2260 C CA . ALA A 1 281 ? -3.193 1.794 23.666 1.00 96.00 281 ALA A CA 1
ATOM 2261 C C . ALA A 1 281 ? -3.259 3.319 23.604 1.00 96.00 281 ALA A C 1
ATOM 2263 O O . ALA A 1 281 ? -4.329 3.903 23.768 1.00 96.00 281 ALA A O 1
ATOM 2264 N N . VAL A 1 282 ? -2.117 3.956 23.336 1.00 96.12 282 VAL A N 1
ATOM 2265 C CA . VAL A 1 282 ? -2.003 5.414 23.161 1.00 96.12 282 VAL A CA 1
ATOM 2266 C C . VAL A 1 282 ? -2.192 5.771 21.687 1.00 96.12 282 VAL A C 1
ATOM 2268 O O . VAL A 1 282 ? -1.549 5.177 20.815 1.00 96.12 282 VAL A O 1
ATOM 2271 N N . ALA A 1 283 ? -3.062 6.742 21.400 1.00 96.81 283 ALA A N 1
ATOM 2272 C CA . ALA A 1 283 ? -3.311 7.215 20.040 1.00 96.81 283 ALA A CA 1
ATOM 2273 C C . ALA A 1 283 ? -2.230 8.183 19.523 1.00 96.81 283 ALA A C 1
ATOM 2275 O O . ALA A 1 283 ? -1.803 9.102 20.223 1.00 96.81 283 ALA A O 1
ATOM 2276 N N . TYR A 1 284 ? -1.883 8.038 18.245 1.00 97.25 284 TYR A N 1
ATOM 2277 C CA . TYR A 1 284 ? -1.117 8.996 17.448 1.00 97.25 284 TYR A CA 1
ATOM 2278 C C . TYR A 1 284 ? -1.954 9.360 16.214 1.00 97.25 284 TYR A C 1
ATOM 2280 O O . TYR A 1 284 ? -2.282 8.495 15.398 1.00 97.25 284 TYR A O 1
ATOM 2288 N N . ASP A 1 285 ? -2.344 10.629 16.097 1.00 96.75 285 ASP A N 1
ATOM 2289 C CA . ASP A 1 285 ? -3.134 11.138 14.971 1.00 96.75 285 ASP A CA 1
ATOM 2290 C C . ASP A 1 285 ? -2.227 11.528 13.801 1.00 96.75 285 ASP A C 1
ATOM 2292 O O . ASP A 1 285 ? -1.237 12.228 13.997 1.00 96.75 285 ASP A O 1
ATOM 2296 N N . ASN A 1 286 ? -2.583 11.105 12.590 1.00 95.19 286 ASN A N 1
ATOM 2297 C CA . ASN A 1 286 ? -1.913 11.461 11.341 1.00 95.19 286 ASN A CA 1
ATOM 2298 C C . ASN A 1 286 ? -2.976 12.081 10.408 1.00 95.19 286 ASN A C 1
ATOM 2300 O O . ASN A 1 286 ? -3.795 11.342 9.849 1.00 95.19 286 ASN A O 1
ATOM 2304 N N . PRO A 1 287 ? -3.039 13.420 10.282 1.00 95.44 287 PRO A N 1
ATOM 2305 C CA . PRO A 1 287 ? -4.022 14.093 9.431 1.00 95.44 287 PRO A CA 1
ATOM 2306 C C . PRO A 1 287 ? -3.831 13.774 7.941 1.00 95.44 287 PRO A C 1
ATOM 2308 O O . PRO A 1 287 ? -2.709 13.807 7.441 1.00 95.44 287 PRO A O 1
ATOM 2311 N N . ILE A 1 288 ? -4.926 13.511 7.223 1.00 92.69 288 ILE A N 1
ATOM 2312 C CA . ILE A 1 288 ? -4.931 13.185 5.788 1.00 92.69 288 ILE A CA 1
ATOM 2313 C C . ILE A 1 288 ? -5.704 14.282 5.029 1.00 92.69 288 ILE A C 1
ATOM 2315 O O . ILE A 1 288 ? -6.932 14.327 5.144 1.00 92.69 288 ILE A O 1
ATOM 2319 N N . PRO A 1 289 ? -5.033 15.192 4.296 1.00 90.75 289 PRO A N 1
ATOM 2320 C CA . PRO A 1 289 ? -5.691 16.272 3.558 1.00 90.75 289 PRO A CA 1
ATOM 2321 C C . PRO A 1 289 ? -6.263 15.783 2.224 1.00 90.75 289 PRO A C 1
ATOM 2323 O O . PRO A 1 289 ? -5.575 15.087 1.481 1.00 90.75 289 PRO A O 1
ATOM 2326 N N . GLY A 1 290 ? -7.486 16.196 1.890 1.00 81.56 290 GLY A N 1
ATOM 2327 C CA . GLY A 1 290 ? -8.083 15.954 0.575 1.00 81.56 290 GLY A CA 1
ATOM 2328 C C . GLY A 1 290 ? -7.607 16.954 -0.480 1.00 81.56 290 GLY A C 1
ATOM 2329 O O . GLY A 1 290 ? -7.427 18.138 -0.185 1.00 81.56 290 GLY A O 1
ATOM 2330 N N . TYR A 1 291 ? -7.432 16.499 -1.720 1.00 80.69 291 TYR A N 1
ATOM 2331 C CA . TYR A 1 291 ? -7.036 17.354 -2.837 1.00 80.69 291 TYR A CA 1
ATOM 2332 C C . TYR A 1 291 ? -8.152 18.340 -3.217 1.00 80.69 291 TYR A C 1
ATOM 2334 O O . TYR A 1 291 ? -9.295 17.962 -3.479 1.00 80.69 291 TYR A O 1
ATOM 2342 N N . GLY A 1 292 ? -7.819 19.633 -3.263 1.00 75.69 292 GLY A N 1
ATOM 2343 C CA . GLY A 1 292 ? -8.749 20.682 -3.697 1.00 75.69 292 GLY A CA 1
ATOM 2344 C C . GLY A 1 292 ? -9.913 20.964 -2.735 1.00 75.69 292 GLY A C 1
ATOM 2345 O O . GLY A 1 292 ? -10.888 21.597 -3.140 1.00 75.69 292 GLY A O 1
ATOM 2346 N N . THR A 1 293 ? -9.827 20.525 -1.473 1.00 82.06 293 THR A N 1
ATOM 2347 C CA . THR A 1 293 ? -10.845 20.758 -0.430 1.00 82.06 293 THR A CA 1
ATOM 2348 C C . THR A 1 293 ? -10.234 21.273 0.886 1.00 82.06 293 THR A C 1
ATOM 2350 O O . THR A 1 293 ? -9.018 21.264 1.095 1.00 82.06 293 THR A O 1
ATOM 2353 N N . ARG A 1 294 ? -11.086 21.767 1.798 1.00 83.62 294 ARG A N 1
ATOM 2354 C CA . ARG A 1 294 ? -10.722 22.008 3.205 1.00 83.62 294 ARG A CA 1
ATOM 2355 C C . ARG A 1 294 ? -10.761 20.726 4.045 1.00 83.62 294 ARG A C 1
ATOM 2357 O O . ARG A 1 294 ? -10.119 20.703 5.091 1.00 83.62 294 ARG A O 1
ATOM 2364 N N . ASN A 1 295 ? -11.464 19.678 3.602 1.00 88.50 295 ASN A N 1
ATOM 2365 C CA . ASN A 1 295 ? -11.588 18.424 4.345 1.00 88.50 295 ASN A CA 1
ATOM 2366 C C . ASN A 1 295 ? -10.217 17.779 4.599 1.00 88.50 295 ASN A C 1
ATOM 2368 O O . ASN A 1 295 ? -9.433 17.540 3.680 1.00 88.50 295 ASN A O 1
ATOM 2372 N N . THR A 1 296 ? -9.921 17.519 5.869 1.00 93.88 296 THR A N 1
ATOM 2373 C CA . THR A 1 296 ? -8.692 16.869 6.329 1.00 93.88 296 THR A CA 1
ATOM 2374 C C . THR A 1 296 ? -9.062 15.847 7.394 1.00 93.88 296 THR A C 1
ATOM 2376 O O . THR A 1 296 ? -9.260 16.184 8.563 1.00 93.88 296 THR A O 1
ATOM 2379 N N . ILE A 1 297 ? -9.194 14.590 6.973 1.00 94.25 297 ILE A N 1
ATOM 2380 C CA . ILE A 1 297 ? -9.619 13.481 7.831 1.00 94.25 297 ILE A CA 1
ATOM 2381 C C . ILE A 1 297 ? -8.450 12.967 8.690 1.00 94.25 297 ILE A C 1
ATOM 2383 O O . ILE A 1 297 ? -7.369 13.557 8.717 1.00 94.25 297 ILE A O 1
ATOM 2387 N N . ASN A 1 298 ? -8.647 11.872 9.431 1.00 95.25 298 ASN A N 1
ATOM 2388 C CA . ASN A 1 298 ? -7.650 11.373 10.381 1.00 95.25 298 ASN A CA 1
ATOM 2389 C C . ASN A 1 298 ? -7.331 9.883 10.203 1.00 95.25 298 ASN A C 1
ATOM 2391 O O . ASN A 1 298 ? -8.241 9.053 10.200 1.00 95.25 298 ASN A O 1
ATOM 2395 N N . LEU A 1 299 ? -6.043 9.539 10.169 1.00 95.88 299 LEU A N 1
ATOM 2396 C CA . LEU A 1 299 ? -5.535 8.187 10.398 1.00 95.88 299 LEU A CA 1
ATOM 2397 C C . LEU A 1 299 ? -5.014 8.089 11.840 1.00 95.88 299 LEU A C 1
ATOM 2399 O O . LEU A 1 299 ? -3.979 8.659 12.182 1.00 95.88 299 LEU A O 1
ATOM 2403 N N . ARG A 1 300 ? -5.729 7.359 12.700 1.00 97.31 300 ARG A N 1
ATOM 2404 C CA . ARG A 1 300 ? -5.340 7.122 14.094 1.00 97.31 300 ARG A CA 1
ATOM 2405 C C . ARG A 1 300 ? -4.581 5.805 14.222 1.00 97.31 300 ARG A C 1
ATOM 2407 O O . ARG A 1 300 ? -5.097 4.738 13.891 1.00 97.31 300 ARG A O 1
ATOM 2414 N N . LEU A 1 301 ? -3.360 5.885 14.735 1.00 97.50 301 LEU A N 1
ATOM 2415 C CA . LEU A 1 301 ? -2.481 4.740 14.941 1.00 97.50 301 LEU A CA 1
ATOM 2416 C C . LEU A 1 301 ? -2.300 4.478 16.435 1.00 97.50 301 LEU A C 1
ATOM 2418 O O . LEU A 1 301 ? -2.043 5.405 17.202 1.00 97.50 301 LEU A O 1
ATOM 2422 N N . TRP A 1 302 ? -2.401 3.217 16.844 1.00 97.75 302 TRP A N 1
ATOM 2423 C CA . TRP A 1 302 ? -2.211 2.808 18.235 1.00 97.75 302 TRP A CA 1
ATOM 2424 C C . TRP A 1 302 ? -0.776 2.339 18.485 1.00 97.75 302 TRP A C 1
ATOM 2426 O O . TRP A 1 302 ? -0.274 1.472 17.764 1.00 97.75 302 TRP A O 1
ATOM 2436 N N . ALA A 1 303 ? -0.132 2.875 19.523 1.00 96.31 303 ALA A N 1
ATOM 2437 C CA . ALA A 1 303 ? 1.102 2.322 20.079 1.00 96.31 303 ALA A CA 1
ATOM 2438 C C . ALA A 1 303 ? 0.808 1.612 21.405 1.00 96.31 303 ALA A C 1
ATOM 2440 O O . ALA A 1 303 ? 0.045 2.126 22.225 1.00 96.31 303 ALA A O 1
ATOM 2441 N N . ALA A 1 304 ? 1.446 0.464 21.618 1.00 94.88 304 ALA A N 1
ATOM 2442 C CA . ALA A 1 304 ? 1.374 -0.280 22.863 1.00 94.88 304 ALA A CA 1
ATOM 2443 C C . ALA A 1 304 ? 2.367 0.263 23.894 1.00 94.88 304 ALA A C 1
ATOM 2445 O O . ALA A 1 304 ? 3.536 0.503 23.583 1.00 94.88 304 ALA A O 1
ATOM 2446 N N . LYS A 1 305 ? 1.886 0.451 25.123 1.00 90.56 305 LYS A N 1
ATOM 2447 C CA . LYS A 1 305 ? 2.651 0.859 26.305 1.00 90.56 305 LYS A CA 1
ATOM 2448 C C . LYS A 1 305 ? 2.323 -0.098 27.464 1.00 90.56 305 LYS A C 1
ATOM 2450 O O . LYS A 1 305 ? 1.208 -0.624 27.500 1.00 90.56 305 LYS A O 1
ATOM 2455 N N . PRO A 1 306 ? 3.249 -0.354 28.405 1.00 84.38 306 PRO A N 1
ATOM 2456 C CA . PRO A 1 306 ? 2.892 -1.035 29.650 1.00 84.38 306 PRO A CA 1
ATOM 2457 C C . PRO A 1 306 ? 1.817 -0.239 30.402 1.00 84.38 306 PRO A C 1
ATOM 2459 O O . PRO A 1 306 ? 1.846 0.988 30.373 1.00 84.38 306 PRO A O 1
ATOM 2462 N N . SER A 1 307 ? 0.900 -0.933 31.076 1.00 78.12 307 SER A N 1
ATOM 2463 C CA . SER A 1 307 ? -0.028 -0.311 32.027 1.00 78.12 307 SER A CA 1
ATOM 2464 C C . SER A 1 307 ? 0.622 -0.159 33.403 1.00 78.12 307 SER A C 1
ATOM 2466 O O . SER A 1 307 ? 1.261 -1.107 33.867 1.00 78.12 307 SER A O 1
ATOM 2468 N N . ASP A 1 308 ? 0.363 0.943 34.107 1.00 64.50 308 ASP A N 1
ATOM 2469 C CA . ASP A 1 308 ? 0.968 1.237 35.423 1.00 64.50 308 ASP A CA 1
ATOM 2470 C C . ASP A 1 308 ? 0.594 0.233 36.549 1.00 64.50 308 ASP A C 1
ATOM 2472 O O . ASP A 1 308 ? 1.210 0.223 37.614 1.00 64.50 308 ASP A O 1
ATOM 2476 N N . GLN A 1 309 ? -0.394 -0.648 36.338 1.00 55.62 309 GLN A N 1
ATOM 2477 C CA . GLN A 1 309 ? -1.053 -1.417 37.409 1.00 55.62 309 GLN A CA 1
ATOM 2478 C C . GLN A 1 309 ? -0.277 -2.609 38.013 1.00 55.62 309 GLN A C 1
ATOM 2480 O O . GLN A 1 309 ? -0.771 -3.188 38.979 1.00 55.62 309 GLN A O 1
ATOM 2485 N N . HIS A 1 310 ? 0.900 -2.999 37.500 1.00 51.00 310 HIS A N 1
ATOM 2486 C CA . HIS A 1 310 ? 1.557 -4.256 37.927 1.00 51.00 310 HIS A CA 1
ATOM 2487 C C . HIS A 1 310 ? 3.054 -4.207 38.286 1.00 51.00 310 HIS A C 1
ATOM 2489 O O . HIS A 1 310 ? 3.553 -5.189 38.830 1.00 51.00 310 HIS A O 1
ATOM 2495 N N . ASP A 1 311 ? 3.784 -3.112 38.050 1.00 52.72 311 ASP A N 1
ATOM 2496 C CA . ASP A 1 311 ? 5.263 -3.152 38.115 1.00 52.72 311 ASP A CA 1
ATOM 2497 C C . ASP A 1 311 ? 5.877 -2.790 39.488 1.00 52.72 311 ASP A C 1
ATOM 2499 O O . ASP A 1 311 ? 7.043 -3.062 39.779 1.00 52.72 311 ASP A O 1
ATOM 2503 N N . MET A 1 312 ? 5.084 -2.201 40.389 1.00 53.62 312 MET A N 1
ATOM 2504 C CA . MET A 1 312 ? 5.576 -1.752 41.700 1.00 53.62 312 MET A CA 1
ATOM 2505 C C . MET A 1 312 ? 6.024 -2.901 42.617 1.00 53.62 312 MET A C 1
ATOM 2507 O O . MET A 1 312 ? 6.869 -2.677 43.481 1.00 53.62 312 MET A O 1
ATOM 2511 N N . GLU A 1 313 ? 5.504 -4.123 42.474 1.00 58.19 313 GLU A N 1
ATOM 2512 C CA . GLU A 1 313 ? 5.913 -5.251 43.327 1.00 58.19 313 GLU A CA 1
ATOM 2513 C C . GLU A 1 313 ? 7.285 -5.812 42.909 1.00 58.19 313 GLU A C 1
ATOM 2515 O O . GLU A 1 313 ? 8.187 -5.928 43.746 1.00 58.19 313 GLU A O 1
ATOM 2520 N N . SER A 1 314 ? 7.502 -6.041 41.608 1.00 60.34 314 SER A N 1
ATOM 2521 C CA . SER A 1 314 ? 8.804 -6.425 41.037 1.00 60.34 314 SER A CA 1
ATOM 2522 C C . SER A 1 314 ? 9.887 -5.379 41.321 1.00 60.34 314 SER A C 1
ATOM 2524 O O . SER A 1 314 ? 10.979 -5.715 41.781 1.00 60.34 314 SER A O 1
ATOM 2526 N N . PHE A 1 315 ? 9.569 -4.088 41.167 1.00 59.34 315 PHE A N 1
ATOM 2527 C CA . PHE A 1 315 ? 10.516 -3.014 41.471 1.00 59.34 315 PHE A CA 1
ATOM 2528 C C . PHE A 1 315 ? 10.879 -2.946 42.968 1.00 59.34 315 PHE A C 1
ATOM 2530 O O . PHE A 1 315 ? 12.047 -2.764 43.310 1.00 59.34 315 PHE A O 1
ATOM 2537 N N . ASN A 1 316 ? 9.912 -3.136 43.876 1.00 60.34 316 ASN A N 1
ATOM 2538 C CA . ASN A 1 316 ? 10.161 -3.130 45.327 1.00 60.34 316 ASN A CA 1
ATOM 2539 C C . ASN A 1 316 ? 10.888 -4.389 45.834 1.00 60.34 316 ASN A C 1
ATOM 2541 O O . ASN A 1 316 ? 11.594 -4.318 46.840 1.00 60.34 316 ASN A O 1
ATOM 2545 N N . THR A 1 317 ? 10.745 -5.531 45.156 1.00 68.62 317 THR A N 1
ATOM 2546 C CA . THR A 1 317 ? 11.514 -6.758 45.454 1.00 68.62 317 THR A CA 1
ATOM 2547 C C . THR A 1 317 ? 12.922 -6.748 44.849 1.00 68.62 317 THR A C 1
ATOM 2549 O O . THR A 1 317 ? 13.752 -7.578 45.221 1.00 68.62 317 THR A O 1
ATOM 2552 N N . GLY A 1 318 ? 13.224 -5.778 43.979 1.00 61.72 318 GLY A N 1
ATOM 2553 C CA . GLY A 1 318 ? 14.517 -5.636 43.311 1.00 61.72 318 GLY A CA 1
ATOM 2554 C C . GLY A 1 318 ? 14.669 -6.487 42.049 1.00 61.72 318 GLY A C 1
ATOM 2555 O O . GLY A 1 318 ? 15.783 -6.582 41.528 1.00 61.72 318 GLY A O 1
ATOM 2556 N N . ASP A 1 319 ? 13.585 -7.078 41.535 1.00 65.56 319 ASP A N 1
ATOM 2557 C CA . ASP A 1 319 ? 13.585 -7.755 40.236 1.00 65.56 319 ASP A CA 1
ATOM 2558 C C . ASP A 1 319 ? 13.317 -6.755 39.103 1.00 65.56 319 ASP A C 1
ATOM 2560 O O . ASP A 1 319 ? 12.246 -6.667 38.500 1.00 65.56 319 ASP A O 1
ATOM 2564 N N . TYR A 1 320 ? 14.346 -5.958 38.819 1.00 69.94 320 TYR A N 1
ATOM 2565 C CA . TYR A 1 320 ? 14.335 -4.992 37.723 1.00 69.94 320 TYR A CA 1
ATOM 2566 C C . TYR A 1 320 ? 14.344 -5.658 36.333 1.00 69.94 320 TYR A C 1
ATOM 2568 O O . TYR A 1 320 ? 14.220 -4.956 35.329 1.00 69.94 320 TYR A O 1
ATOM 2576 N N . VAL A 1 321 ? 14.531 -6.983 36.246 1.00 70.38 321 VAL A N 1
ATOM 2577 C CA . VAL A 1 321 ? 14.555 -7.710 34.970 1.00 70.38 321 VAL A CA 1
ATOM 2578 C C . VAL A 1 321 ? 13.129 -7.973 34.509 1.00 70.38 321 VAL A C 1
ATOM 2580 O O . VAL A 1 321 ? 12.788 -7.592 33.389 1.00 70.38 321 VAL A O 1
ATOM 2583 N N . ASP A 1 322 ? 12.282 -8.538 35.371 1.00 67.69 322 ASP A N 1
ATOM 2584 C CA . ASP A 1 322 ? 10.882 -8.810 35.023 1.00 67.69 322 ASP A CA 1
ATOM 2585 C C . ASP A 1 322 ? 10.094 -7.523 34.719 1.00 67.69 322 ASP A C 1
ATOM 2587 O O . ASP A 1 322 ? 9.273 -7.510 33.799 1.00 67.69 322 ASP A O 1
ATOM 2591 N N . ALA A 1 323 ? 10.429 -6.411 35.382 1.00 66.75 323 ALA A N 1
ATOM 2592 C CA . ALA A 1 323 ? 9.909 -5.078 35.068 1.00 66.75 323 ALA A CA 1
ATOM 2593 C C . ALA A 1 323 ? 10.169 -4.661 33.605 1.00 66.75 323 ALA A C 1
ATOM 2595 O O . ALA A 1 323 ? 9.253 -4.358 32.829 1.00 66.75 323 ALA A O 1
ATOM 2596 N N . VAL A 1 324 ? 11.437 -4.725 33.182 1.00 71.62 324 VAL A N 1
ATOM 2597 C CA . VAL A 1 324 ? 11.851 -4.400 31.807 1.00 71.62 324 VAL A CA 1
ATOM 2598 C C . VAL A 1 324 ? 11.270 -5.399 30.800 1.00 71.62 324 VAL A C 1
ATOM 2600 O O . VAL A 1 324 ? 10.848 -4.996 29.715 1.00 71.62 324 VAL A O 1
ATOM 2603 N N . VAL A 1 325 ? 11.180 -6.684 31.155 1.00 74.81 325 VAL A N 1
ATOM 2604 C CA . VAL A 1 325 ? 10.578 -7.726 30.309 1.00 74.81 325 VAL A CA 1
ATOM 2605 C C . VAL A 1 325 ? 9.080 -7.487 30.102 1.00 74.81 325 VAL A C 1
ATOM 2607 O O . VAL A 1 325 ? 8.602 -7.606 28.973 1.00 74.81 325 VAL A O 1
ATOM 2610 N N . ASN A 1 326 ? 8.328 -7.110 31.139 1.00 70.75 326 ASN A N 1
ATOM 2611 C CA . ASN A 1 326 ? 6.898 -6.807 31.024 1.00 70.75 326 ASN A CA 1
ATOM 2612 C C . ASN A 1 326 ? 6.649 -5.568 30.156 1.00 70.75 326 ASN A C 1
ATOM 2614 O O . ASN A 1 326 ? 5.805 -5.610 29.255 1.00 70.75 326 ASN A O 1
ATOM 2618 N N . ARG A 1 327 ? 7.459 -4.515 30.320 1.00 78.25 327 ARG A N 1
ATOM 2619 C CA . ARG A 1 327 ? 7.473 -3.380 29.388 1.00 78.25 327 ARG A CA 1
ATOM 2620 C C . ARG A 1 327 ? 7.749 -3.818 27.947 1.00 78.25 327 ARG A C 1
ATOM 2622 O O . ARG A 1 327 ? 7.001 -3.451 27.041 1.00 78.25 327 ARG A O 1
ATOM 2629 N N . GLN A 1 328 ? 8.789 -4.620 27.727 1.00 81.25 328 GLN A N 1
ATOM 2630 C CA . GLN A 1 328 ? 9.179 -5.055 26.387 1.00 81.25 328 GLN A CA 1
ATOM 2631 C C . GLN A 1 328 ? 8.105 -5.941 25.732 1.00 81.25 328 GLN A C 1
ATOM 2633 O O . GLN A 1 328 ? 7.868 -5.815 24.530 1.00 81.25 328 GLN A O 1
ATOM 2638 N N . ARG A 1 329 ? 7.407 -6.791 26.501 1.00 82.00 329 ARG A N 1
ATOM 2639 C CA . ARG A 1 329 ? 6.251 -7.584 26.035 1.00 82.00 329 ARG A CA 1
ATOM 2640 C C . ARG A 1 329 ? 5.108 -6.695 25.539 1.00 82.00 329 ARG A C 1
ATOM 2642 O O . ARG A 1 329 ? 4.560 -6.976 24.476 1.00 82.00 329 ARG A O 1
ATOM 2649 N N . ALA A 1 330 ? 4.786 -5.626 26.269 1.00 85.44 330 ALA A N 1
ATOM 2650 C CA . ALA A 1 330 ? 3.783 -4.646 25.860 1.00 85.44 330 ALA A CA 1
ATOM 2651 C C . ALA A 1 330 ? 4.192 -3.933 24.557 1.00 85.44 330 ALA A C 1
ATOM 2653 O O . ALA A 1 330 ? 3.484 -4.019 23.554 1.00 85.44 330 ALA A O 1
ATOM 2654 N N . GLU A 1 331 ? 5.370 -3.300 24.531 1.00 88.75 331 GLU A N 1
ATOM 2655 C CA . GLU A 1 331 ? 5.861 -2.530 23.372 1.00 88.75 331 GLU A CA 1
ATOM 2656 C C . GLU A 1 331 ? 6.051 -3.409 22.110 1.00 88.75 331 GLU A C 1
ATOM 2658 O O . GLU A 1 331 ? 5.853 -2.945 20.979 1.00 88.75 331 GLU A O 1
ATOM 2663 N N . SER A 1 332 ? 6.332 -4.710 22.282 1.00 88.94 332 SER A N 1
ATOM 2664 C CA . SER A 1 332 ? 6.442 -5.697 21.190 1.00 88.94 332 SER A CA 1
ATOM 2665 C C . SER A 1 332 ? 5.185 -5.803 20.321 1.00 88.94 332 SER A C 1
ATOM 2667 O O . SER A 1 332 ? 5.301 -6.065 19.121 1.00 88.94 332 SER A O 1
ATOM 2669 N N . ILE A 1 333 ? 3.989 -5.562 20.876 1.00 92.88 333 ILE A N 1
ATOM 2670 C CA . ILE A 1 333 ? 2.722 -5.639 20.128 1.00 92.88 333 ILE A CA 1
ATOM 2671 C C . ILE A 1 333 ? 2.735 -4.646 18.956 1.00 92.88 333 ILE A C 1
ATOM 2673 O O . ILE A 1 333 ? 2.416 -5.025 17.829 1.00 92.88 333 ILE A O 1
ATOM 2677 N N . SER A 1 334 ? 3.197 -3.412 19.174 1.00 93.12 334 SER A N 1
ATOM 2678 C CA . SER A 1 334 ? 3.349 -2.391 18.126 1.00 93.12 334 SER A CA 1
ATOM 2679 C C . SER A 1 334 ? 4.759 -2.317 17.517 1.00 93.12 334 SER A C 1
ATOM 2681 O O . SER A 1 334 ? 5.076 -1.344 16.842 1.00 93.12 334 SER A O 1
ATOM 2683 N N . SER A 1 335 ? 5.629 -3.312 17.716 1.00 89.56 335 SER A N 1
ATOM 2684 C CA . SER A 1 335 ? 7.004 -3.241 17.195 1.00 89.56 335 SER A CA 1
ATOM 2685 C C . SER A 1 335 ? 7.125 -3.613 15.710 1.00 89.56 335 SER A C 1
ATOM 2687 O O . SER A 1 335 ? 7.689 -2.839 14.939 1.00 89.56 335 SER A O 1
ATOM 2689 N N . ILE A 1 336 ? 6.601 -4.773 15.287 1.00 89.94 336 ILE A N 1
ATOM 2690 C CA . ILE A 1 336 ? 6.865 -5.362 13.954 1.00 89.94 336 ILE A CA 1
ATOM 2691 C C . ILE A 1 336 ? 5.560 -5.720 13.227 1.00 89.94 336 ILE A C 1
ATOM 2693 O O . ILE A 1 336 ? 4.674 -6.356 13.795 1.00 89.94 336 ILE A O 1
ATOM 2697 N N . LEU A 1 337 ? 5.448 -5.363 11.949 1.00 86.12 337 LEU A N 1
ATOM 2698 C CA . LEU A 1 337 ? 4.349 -5.734 11.057 1.00 86.12 337 LEU A CA 1
ATOM 2699 C C . LEU A 1 337 ? 4.529 -7.172 10.537 1.00 86.12 337 LEU A C 1
ATOM 2701 O O . LEU A 1 337 ? 5.559 -7.491 9.955 1.00 86.12 337 LEU A O 1
ATOM 2705 N N . TYR A 1 338 ? 3.498 -8.015 10.685 1.00 80.75 338 TYR A N 1
ATOM 2706 C CA . TYR A 1 338 ? 3.532 -9.462 10.394 1.00 80.75 338 TYR A CA 1
ATOM 2707 C C . TYR A 1 338 ? 4.702 -10.193 11.096 1.00 80.75 338 TYR A C 1
ATOM 2709 O O . TYR A 1 338 ? 5.618 -10.668 10.420 1.00 80.75 338 TYR A O 1
ATOM 2717 N N . PRO A 1 339 ? 4.682 -10.314 12.441 1.00 83.56 339 PRO A N 1
ATOM 2718 C CA . PRO A 1 339 ? 5.619 -11.180 13.158 1.00 83.56 339 PRO A CA 1
ATOM 2719 C C . PRO A 1 339 ? 5.522 -12.636 12.666 1.00 83.56 339 PRO A C 1
ATOM 2721 O O . PRO A 1 339 ? 4.457 -13.079 12.236 1.00 83.56 339 PRO A O 1
ATOM 2724 N N . ASP A 1 340 ? 6.637 -13.369 12.738 1.00 73.62 340 ASP A N 1
ATOM 2725 C CA . ASP A 1 340 ? 6.789 -14.728 12.199 1.00 73.62 340 ASP A CA 1
ATOM 2726 C C . ASP A 1 340 ? 5.919 -15.762 12.937 1.00 73.62 340 ASP A C 1
ATOM 2728 O O . ASP A 1 340 ? 6.278 -16.289 13.995 1.00 73.62 340 ASP A O 1
ATOM 2732 N N . ASP A 1 341 ? 4.770 -16.074 12.342 1.00 72.19 341 ASP A N 1
ATOM 2733 C CA . ASP A 1 341 ? 3.710 -16.929 12.875 1.00 72.19 341 ASP A CA 1
ATOM 2734 C C . ASP A 1 341 ? 3.961 -18.438 12.693 1.00 72.19 341 ASP A C 1
ATOM 2736 O O . ASP A 1 341 ? 3.083 -19.263 12.952 1.00 72.19 341 ASP A O 1
ATOM 2740 N N . ARG A 1 342 ? 5.183 -18.842 12.322 1.00 70.00 342 ARG A N 1
ATOM 2741 C CA . ARG A 1 342 ? 5.594 -20.259 12.337 1.00 70.00 342 ARG A CA 1
ATOM 2742 C C . ARG A 1 342 ? 5.694 -20.828 13.758 1.00 70.00 342 ARG A C 1
ATOM 2744 O O . ARG A 1 342 ? 5.520 -22.031 13.944 1.00 70.00 342 ARG A O 1
ATOM 2751 N N . SER A 1 343 ? 5.953 -19.979 14.755 1.00 75.06 343 SER A N 1
ATOM 2752 C CA . SER A 1 343 ? 5.996 -20.340 16.182 1.00 75.06 343 SER A CA 1
ATOM 2753 C C . SER A 1 343 ? 4.655 -20.080 16.885 1.00 75.06 343 SER A C 1
ATOM 2755 O O . SER A 1 343 ? 3.861 -19.259 16.425 1.00 75.06 343 SER A O 1
ATOM 2757 N N . TYR A 1 344 ? 4.397 -20.739 18.024 1.00 74.88 344 TYR A N 1
ATOM 2758 C CA . TYR A 1 344 ? 3.200 -20.454 18.836 1.00 74.88 344 TYR A CA 1
ATOM 2759 C C . TYR A 1 344 ? 3.203 -18.995 19.314 1.00 74.88 344 TYR A C 1
ATOM 2761 O O . TYR A 1 344 ? 2.223 -18.283 19.120 1.00 74.88 344 TYR A O 1
ATOM 2769 N N . GLN A 1 345 ? 4.344 -18.530 19.830 1.00 83.56 345 GLN A N 1
ATOM 2770 C CA . GLN A 1 345 ? 4.562 -17.161 20.301 1.00 83.56 345 GLN A CA 1
ATOM 2771 C C . GLN A 1 345 ? 4.348 -16.128 19.182 1.00 83.56 345 GLN A C 1
ATOM 2773 O O . GLN A 1 345 ? 3.832 -15.041 19.424 1.00 83.56 345 GLN A O 1
ATOM 2778 N N . GLY A 1 346 ? 4.701 -16.471 17.940 1.00 80.75 346 GLY A N 1
ATOM 2779 C CA . GLY A 1 346 ? 4.433 -15.646 16.765 1.00 80.75 346 GLY A CA 1
ATOM 2780 C C . GLY A 1 346 ? 2.943 -15.529 16.446 1.00 80.75 346 GLY A C 1
ATOM 2781 O O . GLY A 1 346 ? 2.454 -14.421 16.238 1.00 80.75 346 GLY A O 1
ATOM 2782 N N . LYS A 1 347 ? 2.198 -16.645 16.475 1.00 75.19 347 LYS A N 1
ATOM 2783 C CA . LYS A 1 347 ? 0.728 -16.650 16.312 1.00 75.19 347 LYS A CA 1
ATOM 2784 C C . LYS A 1 347 ? 0.033 -15.882 17.433 1.00 75.19 347 LYS A C 1
ATOM 2786 O O . LYS A 1 347 ? -0.902 -15.131 17.176 1.00 75.19 347 LYS A O 1
ATOM 2791 N N . GLU A 1 348 ? 0.513 -16.040 18.659 1.00 89.81 348 GLU A N 1
ATOM 2792 C CA . GLU A 1 348 ? 0.035 -15.342 19.850 1.00 89.81 348 GLU A CA 1
ATOM 2793 C C . GLU A 1 348 ? 0.268 -13.831 19.753 1.00 89.81 348 GLU A C 1
ATOM 2795 O O . GLU A 1 348 ? -0.681 -13.063 19.894 1.00 89.81 348 GLU A O 1
ATOM 2800 N N . LEU A 1 349 ? 1.477 -13.387 19.390 1.00 91.00 349 LEU A N 1
ATOM 2801 C CA . LEU A 1 349 ? 1.767 -11.974 19.132 1.00 91.00 349 LEU A CA 1
ATOM 2802 C C . LEU A 1 349 ? 0.944 -11.427 17.954 1.00 91.00 349 LEU A C 1
ATOM 2804 O O . LEU A 1 349 ? 0.448 -10.301 18.014 1.00 91.00 349 LEU A O 1
ATOM 2808 N N . ARG A 1 350 ? 0.741 -12.226 16.899 1.00 86.00 350 ARG A N 1
ATOM 2809 C CA . ARG A 1 350 ? -0.090 -11.861 15.743 1.00 86.00 350 ARG A CA 1
ATOM 2810 C C . ARG A 1 350 ? -1.568 -11.703 16.114 1.00 86.00 350 ARG A C 1
ATOM 2812 O O . ARG A 1 350 ? -2.222 -10.800 15.592 1.00 86.00 350 ARG A O 1
ATOM 2819 N N . LEU A 1 351 ? -2.079 -12.526 17.030 1.00 88.81 351 LEU A N 1
ATOM 2820 C CA . LEU A 1 351 ? -3.439 -12.422 17.556 1.00 88.81 351 LEU A CA 1
ATOM 2821 C C . LEU A 1 351 ? -3.576 -11.257 18.549 1.00 88.81 351 LEU A C 1
ATOM 2823 O O . LEU A 1 351 ? -4.532 -10.489 18.443 1.00 88.81 351 LEU A O 1
ATOM 2827 N N . LYS A 1 352 ? -2.585 -11.050 19.433 1.00 95.00 352 LYS A N 1
ATOM 2828 C CA . LYS A 1 352 ? -2.500 -9.861 20.297 1.00 95.00 352 LYS A CA 1
ATOM 2829 C C . LYS A 1 352 ? -2.548 -8.579 19.472 1.00 95.00 352 LYS A C 1
ATOM 2831 O O . LYS A 1 352 ? -3.344 -7.705 19.786 1.00 95.00 352 LYS A O 1
ATOM 2836 N N . GLN A 1 353 ? -1.785 -8.488 18.378 1.00 94.62 353 GLN A N 1
ATOM 2837 C CA . GLN A 1 353 ? -1.840 -7.357 17.440 1.00 94.62 353 GLN A CA 1
ATOM 2838 C C . GLN A 1 353 ? -3.244 -7.082 16.905 1.00 94.62 353 GLN A C 1
ATOM 2840 O O . GLN A 1 353 ? -3.681 -5.932 16.908 1.00 94.62 353 GLN A O 1
ATOM 2845 N N . GLN A 1 354 ? -3.934 -8.126 16.436 1.00 91.44 354 GLN A N 1
ATOM 2846 C CA . GLN A 1 354 ? -5.271 -8.006 15.851 1.00 91.44 354 GLN A CA 1
ATOM 2847 C C . GLN A 1 354 ? -6.295 -7.553 16.889 1.00 91.44 354 GLN A C 1
ATOM 2849 O O . GLN A 1 354 ? -7.062 -6.632 16.624 1.00 91.44 354 GLN A O 1
ATOM 2854 N N . TYR A 1 355 ? -6.274 -8.131 18.089 1.00 97.00 355 TYR A N 1
ATOM 2855 C CA . TYR A 1 355 ? -7.189 -7.713 19.144 1.00 97.00 355 TYR A CA 1
ATOM 2856 C C . TYR A 1 355 ? -6.872 -6.318 19.700 1.00 97.00 355 TYR A C 1
ATOM 2858 O O . TYR A 1 355 ? -7.786 -5.536 19.947 1.00 97.00 355 TYR A O 1
ATOM 2866 N N . PHE A 1 356 ? -5.590 -5.973 19.840 1.00 97.19 356 PHE A N 1
ATOM 2867 C CA . PHE A 1 356 ? -5.146 -4.704 20.414 1.00 97.19 356 PHE A CA 1
ATOM 2868 C C . PHE A 1 356 ? -5.664 -3.491 19.642 1.00 97.19 356 PHE A C 1
ATOM 2870 O O . PHE A 1 356 ? -6.320 -2.625 20.222 1.00 97.19 356 PHE A O 1
ATOM 2877 N N . PHE A 1 357 ? -5.430 -3.447 18.325 1.00 95.44 357 PHE A N 1
ATOM 2878 C CA . PHE A 1 357 ? -5.919 -2.324 17.521 1.00 95.44 357 PHE A CA 1
ATOM 2879 C C . PHE A 1 357 ? -7.448 -2.334 17.411 1.00 95.44 357 PHE A C 1
ATOM 2881 O O . PHE A 1 357 ? -8.050 -1.265 17.398 1.00 95.44 357 PHE A O 1
ATOM 2888 N N . VAL A 1 358 ? -8.083 -3.513 17.385 1.00 96.12 358 VAL A N 1
ATOM 2889 C CA . VAL A 1 358 ? -9.546 -3.645 17.375 1.00 96.12 358 VAL A CA 1
ATOM 2890 C C . VAL A 1 358 ? -10.163 -3.055 18.642 1.00 96.12 358 VAL A C 1
ATOM 2892 O O . VAL A 1 358 ? -10.983 -2.149 18.525 1.00 96.12 358 VAL A O 1
ATOM 2895 N N . SER A 1 359 ? -9.764 -3.506 19.836 1.00 97.38 359 SER A N 1
ATOM 2896 C CA . SER A 1 359 ? -10.394 -3.072 21.091 1.00 97.38 359 SER A CA 1
ATOM 2897 C C . SER A 1 359 ? -10.163 -1.582 21.347 1.00 97.38 359 SER A C 1
ATOM 2899 O O . SER A 1 359 ? -11.122 -0.863 21.614 1.00 97.38 359 SER A O 1
ATOM 2901 N N . ALA A 1 360 ? -8.943 -1.072 21.137 1.00 97.06 360 ALA A N 1
ATOM 2902 C CA . ALA A 1 360 ? -8.665 0.361 21.256 1.00 97.06 360 ALA A CA 1
ATOM 2903 C C . ALA A 1 360 ? -9.494 1.214 20.271 1.00 97.06 360 ALA A C 1
ATOM 2905 O O . ALA A 1 360 ? -10.035 2.256 20.644 1.00 97.06 360 ALA A O 1
ATOM 2906 N N . SER A 1 361 ? -9.660 0.752 19.025 1.00 96.75 361 SER A N 1
ATOM 2907 C CA . SER A 1 361 ? -10.490 1.448 18.029 1.00 96.75 361 SER A CA 1
ATOM 2908 C C . SER A 1 361 ? -11.974 1.406 18.389 1.00 96.75 361 SER A C 1
ATOM 2910 O O . SER A 1 361 ? -12.637 2.435 18.315 1.00 96.75 361 SER A O 1
ATOM 2912 N N . VAL A 1 362 ? -12.499 0.255 18.824 1.00 95.06 362 VAL A N 1
ATOM 2913 C CA . VAL A 1 362 ? -13.901 0.112 19.253 1.00 95.06 362 VAL A CA 1
ATOM 2914 C C . VAL A 1 362 ? -14.191 1.001 20.465 1.00 95.06 362 VAL A C 1
ATOM 2916 O O . VAL A 1 362 ? -15.165 1.750 20.431 1.00 95.06 362 VAL A O 1
ATOM 2919 N N . GLN A 1 363 ? -13.325 1.015 21.483 1.00 94.81 363 GLN A N 1
ATOM 2920 C CA . GLN A 1 363 ? -13.473 1.887 22.656 1.00 94.81 363 GLN A CA 1
ATOM 2921 C C . GLN A 1 363 ? -13.460 3.386 22.278 1.00 94.81 363 GLN A C 1
ATOM 2923 O O . GLN A 1 363 ? -14.240 4.176 22.818 1.00 94.81 363 GLN A O 1
ATOM 2928 N N . ASP A 1 364 ? -12.636 3.797 21.306 1.00 94.00 364 ASP A N 1
ATOM 2929 C CA . ASP A 1 364 ? -12.614 5.174 20.791 1.00 94.00 364 ASP A CA 1
ATOM 2930 C C . ASP A 1 364 ? -13.866 5.527 19.968 1.00 94.00 364 ASP A C 1
ATOM 2932 O O . ASP A 1 364 ? -14.413 6.619 20.127 1.00 94.00 364 ASP A O 1
ATOM 2936 N N . ILE A 1 365 ? -14.380 4.605 19.149 1.00 91.94 365 ILE A N 1
ATOM 2937 C CA . ILE A 1 365 ? -15.647 4.771 18.415 1.00 91.94 365 ILE A CA 1
ATOM 2938 C C . ILE A 1 365 ? -16.821 4.909 19.393 1.00 91.94 365 ILE A C 1
ATOM 2940 O O . ILE A 1 365 ? -17.597 5.859 19.288 1.00 91.94 365 ILE A O 1
ATOM 2944 N N . PHE A 1 366 ? -16.913 4.026 20.391 1.00 89.50 366 PHE A N 1
ATOM 2945 C CA . PHE A 1 366 ? -17.967 4.061 21.408 1.00 89.50 366 PHE A CA 1
ATOM 2946 C C . PHE A 1 366 ? -17.896 5.327 22.268 1.00 89.50 366 PHE A C 1
ATOM 2948 O O . PHE A 1 366 ? -18.932 5.947 22.510 1.00 89.50 366 PHE A O 1
ATOM 2955 N N . ARG A 1 367 ? -16.697 5.792 22.660 1.00 89.31 367 ARG A N 1
ATOM 2956 C CA . ARG A 1 367 ? -16.541 7.095 23.332 1.00 89.31 367 ARG A CA 1
ATOM 2957 C C . ARG A 1 367 ? -17.046 8.240 22.451 1.00 89.31 367 ARG A C 1
ATOM 2959 O O . ARG A 1 367 ? -17.825 9.057 22.928 1.00 89.31 367 ARG A O 1
ATOM 2966 N N . ARG A 1 368 ? -16.623 8.308 21.181 1.00 83.44 368 ARG A N 1
ATOM 2967 C CA . ARG A 1 368 ? -17.042 9.373 20.246 1.00 83.44 368 ARG A CA 1
ATOM 2968 C C . ARG A 1 368 ? -18.554 9.389 20.032 1.00 83.44 368 ARG A C 1
ATOM 2970 O O . ARG A 1 368 ? -19.115 10.469 19.912 1.00 83.44 368 ARG A O 1
ATOM 2977 N N . PHE A 1 369 ? -19.196 8.221 20.006 1.00 84.12 369 PHE A N 1
ATOM 2978 C CA . PHE A 1 369 ? -20.652 8.112 19.958 1.00 84.12 369 PHE A CA 1
ATOM 2979 C C . PHE A 1 369 ? -21.289 8.628 21.259 1.00 84.12 369 PHE A C 1
ATOM 2981 O O . PHE A 1 369 ? -22.134 9.515 21.211 1.00 84.12 369 PHE A O 1
ATOM 2988 N N . LYS A 1 370 ? -20.833 8.157 22.429 1.00 83.25 370 LYS A N 1
ATOM 2989 C CA . LYS A 1 370 ? -21.333 8.578 23.756 1.00 83.25 370 LYS A CA 1
ATOM 2990 C C . LYS A 1 370 ? -21.094 10.058 24.094 1.00 83.25 370 LYS A C 1
ATOM 2992 O O . LYS A 1 370 ? -21.832 10.619 24.899 1.00 83.25 370 LYS A O 1
ATOM 2997 N N . ASP A 1 371 ? -20.096 10.705 23.488 1.00 78.75 371 ASP A N 1
ATOM 2998 C CA . ASP A 1 371 ? -19.852 12.153 23.617 1.00 78.75 371 ASP A CA 1
ATOM 2999 C C . ASP A 1 371 ? -20.976 13.012 22.982 1.00 78.75 371 ASP A C 1
ATOM 3001 O O . ASP A 1 371 ? -21.046 14.215 23.256 1.00 78.75 371 ASP A O 1
ATOM 3005 N N . THR A 1 372 ? -21.853 12.423 22.152 1.00 69.69 372 THR A N 1
ATOM 3006 C CA . THR A 1 372 ? -22.962 13.118 21.462 1.00 69.69 372 THR A CA 1
ATOM 3007 C C . THR A 1 372 ? -24.327 12.433 21.652 1.00 69.69 372 THR A C 1
ATOM 3009 O O . THR A 1 372 ? -25.330 13.123 21.839 1.00 69.69 372 THR A O 1
ATOM 3012 N N . HIS A 1 373 ? -24.383 11.098 21.695 1.00 75.88 373 HIS A N 1
ATOM 3013 C CA . HIS A 1 373 ? -25.616 10.295 21.690 1.00 75.88 373 HIS A CA 1
ATOM 3014 C C . HIS A 1 373 ? -25.837 9.492 22.970 1.00 75.88 373 HIS A C 1
ATOM 3016 O O . HIS A 1 373 ? -24.926 9.269 23.767 1.00 75.88 373 HIS A O 1
ATOM 3022 N N . LYS A 1 374 ? -27.083 9.037 23.161 1.00 70.12 374 LYS A N 1
ATOM 3023 C CA . LYS A 1 374 ? -27.513 8.312 24.371 1.00 70.12 374 LYS A CA 1
ATOM 3024 C C . LYS A 1 374 ? -28.250 6.992 24.117 1.00 70.12 374 LYS A C 1
ATOM 3026 O O . LYS A 1 374 ? -28.553 6.308 25.091 1.00 70.12 374 LYS A O 1
ATOM 3031 N N . LYS A 1 375 ? -28.557 6.618 22.868 1.00 72.75 375 LYS A N 1
ATOM 3032 C CA . LYS A 1 375 ? -29.247 5.354 22.552 1.00 72.75 375 LYS A CA 1
ATOM 3033 C C . LYS A 1 375 ? -28.533 4.590 21.450 1.00 72.75 375 LYS A C 1
ATOM 3035 O O . LYS A 1 375 ? -28.274 5.134 20.386 1.00 72.75 375 LYS A O 1
ATOM 3040 N N . PHE A 1 376 ? -28.308 3.298 21.657 1.00 74.75 376 PHE A N 1
ATOM 3041 C CA . PHE A 1 376 ? -27.671 2.446 20.650 1.00 74.75 376 PHE A CA 1
ATOM 3042 C C . PHE A 1 376 ? -28.566 2.092 19.450 1.00 74.75 376 PHE A C 1
ATOM 3044 O O . PHE A 1 376 ? -28.058 1.595 18.453 1.00 74.75 376 PHE A O 1
ATOM 3051 N N . ASP A 1 377 ? -29.860 2.421 19.480 1.00 66.75 377 ASP A N 1
ATOM 3052 C CA . ASP A 1 377 ? -30.732 2.313 18.296 1.00 66.75 377 ASP A CA 1
ATOM 3053 C C . ASP A 1 377 ? -30.385 3.377 17.232 1.00 66.75 377 ASP A C 1
ATOM 3055 O O . ASP A 1 377 ? -30.627 3.187 16.046 1.00 66.75 377 ASP A O 1
ATOM 3059 N N . GLU A 1 378 ? -29.748 4.482 17.640 1.00 65.69 378 GLU A N 1
ATOM 3060 C CA . GLU A 1 378 ? -29.231 5.531 16.745 1.00 65.69 378 GLU A CA 1
ATOM 3061 C C . GLU A 1 378 ? -27.867 5.123 16.120 1.00 65.69 378 GLU A C 1
ATOM 3063 O O . GLU A 1 378 ? -27.369 5.770 15.201 1.00 65.69 378 GLU A O 1
ATOM 3068 N N . PHE A 1 379 ? -27.264 4.014 16.574 1.00 66.88 379 PHE A N 1
ATOM 3069 C CA . PHE A 1 379 ? -25.954 3.532 16.115 1.00 66.88 379 PHE A CA 1
ATOM 3070 C C . PHE A 1 379 ? -26.001 2.987 14.662 1.00 66.88 379 PHE A C 1
ATOM 3072 O O . PHE A 1 379 ? -25.153 3.408 13.870 1.00 66.88 379 PHE A O 1
ATOM 3079 N N . PRO A 1 380 ? -26.990 2.149 14.253 1.00 55.38 380 PRO A N 1
ATOM 3080 C CA . PRO A 1 380 ? -27.111 1.682 12.866 1.00 55.38 380 PRO A CA 1
ATOM 3081 C C . PRO A 1 380 ? -28.170 2.387 11.988 1.00 55.38 380 PRO A C 1
ATOM 3083 O O . PRO A 1 380 ? -28.023 2.384 10.767 1.00 55.38 380 PRO A O 1
ATOM 3086 N N . GLU A 1 381 ? -29.278 2.905 12.540 1.00 58.41 381 GLU A N 1
ATOM 3087 C CA . GLU A 1 381 ? -30.536 2.983 11.767 1.00 58.41 381 GLU A CA 1
ATOM 3088 C C . GLU A 1 381 ? -30.755 4.236 10.909 1.00 58.41 381 GLU A C 1
ATOM 3090 O O . GLU A 1 381 ? -30.778 5.364 11.396 1.00 58.41 381 GLU A O 1
ATOM 3095 N N . LYS A 1 382 ? -31.096 4.007 9.635 1.00 41.22 382 LYS A N 1
ATOM 3096 C CA . LYS A 1 382 ? -31.738 4.976 8.740 1.00 41.22 382 LYS A CA 1
ATOM 3097 C C . LYS A 1 382 ? -33.083 4.418 8.277 1.00 41.22 382 LYS A C 1
ATOM 3099 O O . LYS A 1 382 ? -33.160 3.256 7.888 1.00 41.22 382 LYS A O 1
ATOM 3104 N N . VAL A 1 383 ? -34.115 5.260 8.229 1.00 29.53 383 VAL A N 1
ATOM 3105 C CA . VAL A 1 383 ? -35.360 4.964 7.498 1.00 29.53 383 VAL A CA 1
ATOM 3106 C C . VAL A 1 383 ? -35.487 5.959 6.352 1.00 29.53 383 VAL A C 1
ATOM 3108 O O . VAL A 1 383 ? -35.578 7.166 6.571 1.00 29.53 383 VAL A O 1
ATOM 3111 N N . LEU A 1 384 ? -35.466 5.450 5.121 1.00 29.77 384 LEU A N 1
ATOM 3112 C CA . LEU A 1 384 ? -35.483 6.249 3.898 1.00 29.77 384 LEU A CA 1
ATOM 3113 C C . LEU A 1 384 ? -36.858 6.122 3.226 1.00 29.77 384 LEU A C 1
ATOM 3115 O O . LEU A 1 384 ? -37.216 5.055 2.736 1.00 29.77 384 LEU A O 1
ATOM 3119 N N . SER A 1 385 ? -37.618 7.219 3.183 1.00 23.86 385 SER A N 1
ATOM 3120 C CA . SER A 1 385 ? -38.880 7.308 2.440 1.00 23.86 385 SER A CA 1
ATOM 3121 C C . SER A 1 385 ? -38.757 8.312 1.293 1.00 23.86 385 SER A C 1
ATOM 3123 O O . SER A 1 385 ? -38.864 9.522 1.494 1.00 23.86 385 SER A O 1
ATOM 3125 N N . CYS A 1 386 ? -38.558 7.817 0.071 1.00 28.92 386 CYS A N 1
ATOM 3126 C CA . CYS A 1 386 ? -38.637 8.632 -1.140 1.00 28.92 386 CYS A CA 1
ATOM 3127 C C . CYS A 1 386 ? -40.097 9.017 -1.424 1.00 28.92 386 CYS A C 1
ATOM 3129 O O . CYS A 1 386 ? -40.826 8.239 -2.036 1.00 28.92 386 CYS A O 1
ATOM 3131 N N . MET A 1 387 ? -40.538 10.216 -1.023 1.00 24.28 387 MET A N 1
ATOM 3132 C CA . MET A 1 387 ? -41.885 10.684 -1.376 1.00 24.28 387 MET A CA 1
ATOM 3133 C C . MET A 1 387 ? -42.000 12.205 -1.576 1.00 24.28 387 MET A C 1
ATOM 3135 O O . MET A 1 387 ? -42.681 12.911 -0.836 1.00 24.28 387 MET A O 1
ATOM 3139 N N . PHE A 1 388 ? -41.410 12.709 -2.666 1.00 29.16 388 PHE A N 1
ATOM 3140 C CA . PHE A 1 388 ? -41.831 13.987 -3.257 1.00 29.16 388 PHE A CA 1
ATOM 3141 C C . PHE A 1 388 ? -43.198 13.825 -3.952 1.00 29.16 388 PHE A C 1
ATOM 3143 O O . PHE A 1 388 ? -43.307 13.768 -5.173 1.00 29.16 388 PHE A O 1
ATOM 3150 N N . HIS A 1 389 ? -44.255 13.739 -3.145 1.00 25.94 389 HIS A N 1
ATOM 3151 C CA . HIS A 1 389 ? -45.644 13.900 -3.575 1.00 25.94 389 HIS A CA 1
ATOM 3152 C C . HIS A 1 389 ? -46.378 14.771 -2.551 1.00 25.94 389 HIS A C 1
ATOM 3154 O O . HIS A 1 389 ? -46.965 14.282 -1.587 1.00 25.94 389 HIS A O 1
ATOM 3160 N N . VAL A 1 390 ? -46.326 16.091 -2.755 1.00 27.14 390 VAL A N 1
ATOM 3161 C CA . VAL A 1 390 ? -47.009 17.066 -1.893 1.00 27.14 390 VAL A CA 1
ATOM 3162 C C . VAL A 1 390 ? -48.509 17.044 -2.194 1.00 27.14 390 VAL A C 1
ATOM 3164 O O . VAL A 1 390 ? -49.007 17.799 -3.026 1.00 27.14 390 VAL A O 1
ATOM 3167 N N . SER A 1 391 ? -49.234 16.164 -1.505 1.00 24.75 391 SER A N 1
ATOM 3168 C CA . SER A 1 391 ? -50.691 16.253 -1.371 1.00 24.75 391 SER A CA 1
ATOM 3169 C C . SER A 1 391 ? -51.017 17.077 -0.128 1.00 24.75 391 SER A C 1
ATOM 3171 O O . SER A 1 391 ? -50.575 16.746 0.969 1.00 24.75 391 SER A O 1
ATOM 3173 N N . ILE A 1 392 ? -51.754 18.176 -0.297 1.00 37.38 392 ILE A N 1
ATOM 3174 C CA . ILE A 1 392 ? -52.016 19.127 0.788 1.00 37.38 392 ILE A CA 1
ATOM 3175 C C . ILE A 1 392 ? -53.181 18.637 1.655 1.00 37.38 392 ILE A C 1
ATOM 3177 O O . ILE A 1 392 ? -54.343 18.744 1.267 1.00 37.38 392 ILE A O 1
ATOM 3181 N N . SER A 1 393 ? -52.867 18.199 2.870 1.00 26.81 393 SER A N 1
ATOM 3182 C CA . SER A 1 393 ? -53.797 18.147 4.002 1.00 26.81 393 SER A CA 1
ATOM 3183 C C . SER A 1 393 ? -53.039 18.480 5.286 1.00 26.81 393 SER A C 1
ATOM 3185 O O . SER A 1 393 ? -51.910 18.026 5.470 1.00 26.81 393 SER A O 1
ATOM 3187 N N . ALA A 1 394 ? -53.639 19.287 6.161 1.00 35.66 394 ALA A N 1
ATOM 3188 C CA . ALA A 1 394 ? -53.073 19.579 7.476 1.00 35.66 394 ALA A CA 1
ATOM 3189 C C . ALA A 1 394 ? -53.117 18.340 8.399 1.00 35.66 394 ALA A C 1
ATOM 3191 O O . ALA A 1 394 ? -53.742 17.337 8.065 1.00 35.66 394 ALA A O 1
ATOM 3192 N N . GLU A 1 395 ? -52.487 18.455 9.573 1.00 32.75 395 GLU A N 1
ATOM 3193 C CA . GLU A 1 395 ? -52.600 17.498 10.691 1.00 32.75 395 GLU A CA 1
ATOM 3194 C C . GLU A 1 395 ? -51.955 16.116 10.449 1.00 32.75 395 GLU A C 1
ATOM 3196 O O . GLU A 1 395 ? -52.567 15.066 10.628 1.00 32.75 395 GLU A O 1
ATOM 3201 N N . ALA A 1 396 ? -50.651 16.123 10.148 1.00 24.70 396 ALA A N 1
ATOM 3202 C CA . ALA A 1 396 ? -49.768 14.966 10.318 1.00 24.70 396 ALA A CA 1
ATOM 3203 C C . ALA A 1 396 ? -48.564 15.327 11.209 1.00 24.70 396 ALA A C 1
ATOM 3205 O O . ALA A 1 396 ? -48.008 16.422 11.107 1.00 24.70 396 ALA A O 1
ATOM 3206 N N . TYR A 1 397 ? -48.156 14.402 12.083 1.00 29.38 397 TYR A N 1
ATOM 3207 C CA . TYR A 1 397 ? -46.935 14.527 12.886 1.00 29.38 397 TYR A CA 1
ATOM 3208 C C . TYR A 1 397 ? -45.715 14.428 11.958 1.00 29.38 397 TYR A C 1
ATOM 3210 O O . TYR A 1 397 ? -45.576 13.445 11.232 1.00 29.38 397 TYR A O 1
ATOM 3218 N N . VAL A 1 398 ? -44.824 15.423 11.979 1.00 27.73 398 VAL A N 1
ATOM 3219 C CA . VAL A 1 398 ? -43.576 15.367 11.203 1.00 27.73 398 VAL A CA 1
ATOM 3220 C C . VAL A 1 398 ? -42.551 14.549 11.983 1.00 27.73 398 VAL A C 1
ATOM 3222 O O . VAL A 1 398 ? -41.849 15.079 12.843 1.00 27.73 398 VAL A O 1
ATOM 3225 N N . GLU A 1 399 ? -42.449 13.255 11.681 1.00 28.14 399 GLU A N 1
ATOM 3226 C CA . GLU A 1 399 ? -41.240 12.506 12.021 1.00 28.14 399 GLU A CA 1
ATOM 3227 C C . GLU A 1 399 ? -40.088 12.994 11.138 1.00 28.14 399 GLU A C 1
ATOM 3229 O O . GLU A 1 399 ? -40.120 12.874 9.913 1.00 28.14 399 GLU A O 1
ATOM 3234 N N . THR A 1 400 ? -39.061 13.564 11.764 1.00 32.03 400 THR A N 1
ATOM 3235 C CA . THR A 1 400 ? -37.810 13.896 11.084 1.00 32.03 400 THR A CA 1
ATOM 3236 C C . THR A 1 400 ? -37.071 12.615 10.679 1.00 32.03 400 THR A C 1
ATOM 3238 O O . THR A 1 400 ? -37.022 11.662 11.466 1.00 32.03 400 THR A O 1
ATOM 3241 N N . PRO A 1 401 ? -36.475 12.562 9.471 1.00 32.81 401 PRO A N 1
ATOM 3242 C CA . PRO A 1 401 ? -35.736 11.389 9.022 1.00 32.81 401 PRO A CA 1
ATOM 3243 C C . PRO A 1 401 ? -34.514 11.171 9.916 1.00 32.81 401 PRO A C 1
ATOM 3245 O O . PRO A 1 401 ? -33.706 12.077 10.120 1.00 32.81 401 PRO A O 1
ATOM 3248 N N . ARG A 1 402 ? -34.393 9.960 10.463 1.00 37.44 402 ARG A N 1
ATOM 3249 C CA . ARG A 1 402 ? -33.293 9.568 11.350 1.00 37.44 402 ARG A CA 1
ATOM 3250 C C . ARG A 1 402 ? -32.167 8.963 10.512 1.00 37.44 402 ARG A C 1
ATOM 3252 O O . ARG A 1 402 ? -32.436 8.243 9.549 1.00 37.44 402 ARG A O 1
ATOM 3259 N N . ILE A 1 403 ? -30.927 9.301 10.856 1.00 41.09 403 ILE A N 1
ATOM 3260 C CA . ILE A 1 403 ? -29.715 8.939 10.115 1.00 41.09 403 ILE A CA 1
ATOM 3261 C C . ILE A 1 403 ? -28.833 8.117 11.055 1.00 41.09 403 ILE A C 1
ATOM 3263 O O . ILE A 1 403 ? -28.475 8.603 12.125 1.00 41.09 403 ILE A O 1
ATOM 3267 N N . GLY A 1 404 ? -28.494 6.888 10.663 1.00 49.62 404 GLY A N 1
ATOM 3268 C CA . GLY A 1 404 ? -27.636 6.002 11.452 1.00 49.62 404 GLY A CA 1
ATOM 3269 C C . GLY A 1 404 ? -26.192 6.478 11.401 1.00 49.62 404 GLY A C 1
ATOM 3270 O O . GLY A 1 404 ? -25.747 6.931 10.351 1.00 49.62 404 GLY A O 1
ATOM 3271 N N . LEU A 1 405 ? -25.463 6.403 12.513 1.00 63.81 405 LEU A N 1
ATOM 3272 C CA . LEU A 1 405 ? -24.270 7.239 12.724 1.00 63.81 405 LEU A CA 1
ATOM 3273 C C . LEU A 1 405 ? -22.920 6.544 12.475 1.00 63.81 405 LEU A C 1
ATOM 3275 O O . LEU A 1 405 ? -21.900 7.224 12.340 1.00 63.81 405 LEU A O 1
ATOM 3279 N N . VAL A 1 406 ? -22.891 5.210 12.386 1.00 78.88 406 VAL A N 1
ATOM 3280 C CA . VAL A 1 406 ? -21.650 4.417 12.318 1.00 78.88 406 VAL A CA 1
ATOM 3281 C C . VAL A 1 406 ? -21.650 3.453 11.125 1.00 78.88 406 VAL A C 1
ATOM 3283 O O . VAL A 1 406 ? -22.621 2.737 10.892 1.00 78.88 406 VAL A O 1
ATOM 3286 N N . ALA A 1 407 ? -20.529 3.392 10.400 1.00 83.44 407 ALA A N 1
ATOM 3287 C CA . ALA A 1 407 ? -20.185 2.305 9.479 1.00 83.44 407 ALA A CA 1
ATOM 3288 C C . ALA A 1 407 ? -18.765 1.784 9.781 1.00 83.44 407 ALA A C 1
ATOM 3290 O O . ALA A 1 407 ? -17.847 2.574 10.003 1.00 83.44 407 ALA A O 1
ATOM 3291 N N . LEU A 1 408 ? -18.575 0.462 9.797 1.00 86.69 408 LEU A N 1
ATOM 3292 C CA . LEU A 1 408 ? -17.324 -0.215 10.160 1.00 86.69 408 LEU A CA 1
ATOM 3293 C C . LEU A 1 408 ? -16.805 -1.055 8.991 1.00 86.69 408 LEU A C 1
ATOM 3295 O O . LEU A 1 408 ? -17.312 -2.145 8.721 1.00 86.69 408 LEU A O 1
ATOM 3299 N N . GLN A 1 409 ? -15.759 -0.569 8.323 1.00 84.62 409 GLN A N 1
ATOM 3300 C CA . GLN A 1 409 ? -15.143 -1.272 7.205 1.00 84.62 409 GLN A CA 1
ATOM 3301 C C . GLN A 1 409 ? -13.994 -2.175 7.671 1.00 84.62 409 GLN A C 1
ATOM 3303 O O . GLN A 1 409 ? -12.986 -1.711 8.208 1.00 84.62 409 GLN A O 1
ATOM 3308 N N . LEU A 1 410 ? -14.129 -3.473 7.398 1.00 81.12 410 LEU A N 1
ATOM 3309 C CA . LEU A 1 410 ? -13.138 -4.512 7.656 1.00 81.12 410 LEU A CA 1
ATOM 3310 C C . LEU A 1 410 ? -12.248 -4.707 6.415 1.00 81.12 410 LEU A C 1
ATOM 3312 O O . LEU A 1 410 ? -12.687 -5.262 5.401 1.00 81.12 410 LEU A O 1
ATOM 3316 N N . ASN A 1 411 ? -10.998 -4.240 6.495 1.00 77.06 411 ASN A N 1
ATOM 3317 C CA . ASN A 1 411 ? -9.976 -4.428 5.463 1.00 77.06 411 ASN A CA 1
ATOM 3318 C C . ASN A 1 411 ? -9.157 -5.704 5.756 1.00 77.06 411 ASN A C 1
ATOM 3320 O O . ASN A 1 411 ? -8.407 -5.779 6.734 1.00 77.06 411 ASN A O 1
ATOM 3324 N N . ASP A 1 412 ? -9.300 -6.721 4.905 1.00 74.00 412 ASP A N 1
ATOM 3325 C CA . ASP A 1 412 ? -8.861 -8.107 5.156 1.00 74.00 412 ASP A CA 1
ATOM 3326 C C . ASP A 1 412 ? -9.521 -8.773 6.407 1.00 74.00 412 ASP A C 1
ATOM 3328 O O . ASP A 1 412 ? -10.540 -8.299 6.905 1.00 74.00 412 ASP A O 1
ATOM 3332 N N . THR A 1 413 ? -9.035 -9.931 6.893 1.00 76.44 413 THR A N 1
ATOM 3333 C CA . THR A 1 413 ? -9.567 -10.605 8.106 1.00 76.44 413 THR A CA 1
ATOM 3334 C C . THR A 1 413 ? -9.004 -10.004 9.377 1.00 76.44 413 THR A C 1
ATOM 3336 O O . THR A 1 413 ? -9.573 -10.221 10.439 1.00 76.44 413 THR A O 1
ATOM 3339 N N . HIS A 1 414 ? -7.907 -9.255 9.285 1.00 81.88 414 HIS A N 1
ATOM 3340 C CA . HIS A 1 414 ? -7.185 -8.720 10.432 1.00 81.88 414 HIS A CA 1
ATOM 3341 C C . HIS A 1 414 ? -8.072 -7.976 11.460 1.00 81.88 414 HIS A C 1
ATOM 3343 O O . HIS A 1 414 ? -7.842 -8.166 12.652 1.00 81.88 414 HIS A O 1
ATOM 3349 N N . PRO A 1 415 ? -9.094 -7.185 11.063 1.00 89.81 415 PRO A N 1
ATOM 3350 C CA . PRO A 1 415 ? -10.045 -6.581 12.001 1.00 89.81 415 PRO A CA 1
ATOM 3351 C C . PRO A 1 415 ? -11.273 -7.448 12.343 1.00 89.81 415 PRO A C 1
ATOM 3353 O O . PRO A 1 415 ? -12.160 -6.958 13.030 1.00 89.81 415 PRO A O 1
ATOM 3356 N N . SER A 1 416 ? -11.396 -8.705 11.896 1.00 84.06 416 SER A N 1
ATOM 3357 C CA . SER A 1 416 ? -12.642 -9.497 12.051 1.00 84.06 416 SER A CA 1
ATOM 3358 C C . SER A 1 416 ? -13.024 -9.779 13.509 1.00 84.06 416 SER A C 1
ATOM 3360 O O . SER A 1 416 ? -14.202 -9.975 13.803 1.00 84.06 416 SER A O 1
ATOM 3362 N N . LEU A 1 417 ? -12.066 -9.709 14.443 1.00 91.19 417 LEU A N 1
ATOM 3363 C CA . LEU A 1 417 ? -12.350 -9.721 15.884 1.00 91.19 417 LEU A CA 1
ATOM 3364 C C . LEU A 1 417 ? -13.233 -8.542 16.336 1.00 91.19 417 LEU A C 1
ATOM 3366 O O . LEU A 1 417 ? -13.850 -8.640 17.391 1.00 91.19 417 LEU A O 1
ATOM 3370 N N . ALA A 1 418 ? -13.354 -7.465 15.550 1.00 91.31 418 ALA A N 1
ATOM 3371 C CA . ALA A 1 418 ? -14.231 -6.335 15.853 1.00 91.31 418 ALA A CA 1
ATOM 3372 C C . ALA A 1 418 ? -15.707 -6.741 15.943 1.00 91.31 418 ALA A C 1
ATOM 3374 O O . ALA A 1 418 ? -16.434 -6.158 16.737 1.00 91.31 418 ALA A O 1
ATOM 3375 N N . ILE A 1 419 ? -16.142 -7.771 15.211 1.00 86.88 419 ILE A N 1
ATOM 3376 C CA . ILE A 1 419 ? -17.506 -8.311 15.325 1.00 86.88 419 ILE A CA 1
ATOM 3377 C C . ILE A 1 419 ? -17.723 -8.881 16.737 1.00 86.88 419 ILE A C 1
ATOM 3379 O O . ILE A 1 419 ? -18.706 -8.560 17.403 1.00 86.88 419 ILE A O 1
ATOM 3383 N N . ALA A 1 420 ? -16.770 -9.677 17.232 1.00 92.31 420 ALA A N 1
ATOM 3384 C CA . ALA A 1 420 ? -16.835 -10.255 18.571 1.00 92.31 420 ALA A CA 1
ATOM 3385 C C . ALA A 1 420 ? -16.616 -9.208 19.680 1.00 92.31 420 ALA A C 1
ATOM 3387 O O . ALA A 1 420 ? -17.240 -9.309 20.731 1.00 92.31 420 ALA A O 1
ATOM 3388 N N . GLU A 1 421 ? -15.769 -8.197 19.460 1.00 96.38 421 GLU A N 1
ATOM 3389 C CA . GLU A 1 421 ? -15.526 -7.120 20.432 1.00 96.38 421 GLU A CA 1
ATOM 3390 C C . GLU A 1 421 ? -16.698 -6.136 20.525 1.00 96.38 421 GLU A C 1
ATOM 3392 O O . GLU A 1 421 ? -17.069 -5.747 21.627 1.00 96.38 421 GLU A O 1
ATOM 3397 N N . VAL A 1 422 ? -17.347 -5.782 19.410 1.00 92.88 422 VAL A N 1
ATOM 3398 C CA . VAL A 1 422 ? -18.570 -4.963 19.447 1.00 92.88 422 VAL A CA 1
ATOM 3399 C C . VAL A 1 422 ? -19.720 -5.745 20.090 1.00 92.88 422 VAL A C 1
ATOM 3401 O O . VAL A 1 422 ? -20.439 -5.163 20.899 1.00 92.88 422 VAL A O 1
ATOM 3404 N N . MET A 1 423 ? -19.850 -7.062 19.850 1.00 92.62 423 MET A N 1
ATOM 3405 C CA . MET A 1 423 ? -20.771 -7.896 20.644 1.00 92.62 423 MET A CA 1
ATOM 3406 C C . MET A 1 423 ? -20.413 -7.835 22.131 1.00 92.62 423 MET A C 1
ATOM 3408 O O . MET A 1 423 ? -21.294 -7.621 22.957 1.00 92.62 423 MET A O 1
ATOM 3412 N N . ARG A 1 424 ? -19.132 -7.995 22.484 1.00 95.44 424 ARG A N 1
ATOM 3413 C CA . ARG A 1 424 ? -18.680 -7.989 23.879 1.00 95.44 424 ARG A CA 1
ATOM 3414 C C . ARG A 1 424 ? -19.014 -6.673 24.579 1.00 95.44 424 ARG A C 1
ATOM 3416 O O . ARG A 1 424 ? -19.558 -6.717 25.672 1.00 95.44 424 ARG A O 1
ATOM 3423 N N . VAL A 1 425 ? -18.736 -5.523 23.965 1.00 91.88 425 VAL A N 1
ATOM 3424 C CA . VAL A 1 425 ? -19.079 -4.212 24.543 1.00 91.88 425 VAL A CA 1
ATOM 3425 C C . VAL A 1 425 ? -20.599 -4.072 24.680 1.00 91.88 425 VAL A C 1
ATOM 3427 O O . VAL A 1 425 ? -21.086 -3.804 25.775 1.00 91.88 425 VAL A O 1
ATOM 3430 N N . LEU A 1 426 ? -21.372 -4.342 23.619 1.00 90.31 426 LEU A N 1
ATOM 3431 C CA . LEU A 1 426 ? -22.835 -4.202 23.656 1.00 90.31 426 LEU A CA 1
ATOM 3432 C C . LEU A 1 426 ? -23.511 -5.125 24.689 1.00 90.31 426 LEU A C 1
ATOM 3434 O O . LEU A 1 426 ? -24.490 -4.712 25.301 1.00 90.31 426 LEU A O 1
ATOM 3438 N N . LEU A 1 427 ? -23.005 -6.343 24.903 1.00 90.94 427 LEU A N 1
ATOM 3439 C CA . LEU A 1 427 ? -23.536 -7.297 25.888 1.00 90.94 427 LEU A CA 1
ATOM 3440 C C . LEU A 1 427 ? -23.024 -7.028 27.313 1.00 90.94 427 LEU A C 1
ATOM 3442 O O . LEU A 1 427 ? -23.807 -6.922 28.257 1.00 90.94 427 LEU A O 1
ATOM 3446 N N . ASP A 1 428 ? -21.703 -6.953 27.480 1.00 90.94 428 ASP A N 1
ATOM 3447 C CA . ASP A 1 428 ? -21.049 -7.036 28.789 1.00 90.94 428 ASP A CA 1
ATOM 3448 C C . ASP A 1 428 ? -20.873 -5.653 29.444 1.00 90.94 428 ASP A C 1
ATOM 3450 O O . ASP A 1 428 ? -20.780 -5.580 30.667 1.00 90.94 428 ASP A O 1
ATOM 3454 N N . GLU A 1 429 ? -20.848 -4.562 28.663 1.00 88.94 429 GLU A N 1
ATOM 3455 C CA . GLU A 1 429 ? -20.648 -3.182 29.155 1.00 88.94 429 GLU A CA 1
ATOM 3456 C C . GLU A 1 429 ? -21.881 -2.279 28.959 1.00 88.94 429 GLU A C 1
ATOM 3458 O O . GLU A 1 429 ? -22.176 -1.461 29.826 1.00 88.94 429 GLU A O 1
ATOM 3463 N N . GLU A 1 430 ? -22.622 -2.423 27.853 1.00 87.69 430 GLU A N 1
ATOM 3464 C CA . GLU A 1 430 ? -23.849 -1.641 27.585 1.00 87.69 430 GLU A CA 1
ATOM 3465 C C . GLU A 1 430 ? -25.150 -2.381 27.961 1.00 87.69 430 GLU A C 1
ATOM 3467 O O . GLU A 1 430 ? -26.230 -1.788 27.941 1.00 87.69 430 GLU A O 1
ATOM 3472 N N . HIS A 1 431 ? -25.057 -3.675 28.289 1.00 88.12 431 HIS A N 1
ATOM 3473 C CA . HIS A 1 431 ? -26.163 -4.542 28.725 1.00 88.12 431 HIS A CA 1
ATOM 3474 C C . HIS A 1 431 ? -27.360 -4.624 27.749 1.00 88.12 431 HIS A C 1
ATOM 3476 O O . HIS A 1 431 ? -28.523 -4.685 28.153 1.00 88.12 431 HIS A O 1
ATOM 3482 N N . LEU A 1 432 ? -27.094 -4.654 26.438 1.00 87.56 432 LEU A N 1
ATOM 3483 C CA . LEU A 1 432 ? -28.097 -4.987 25.422 1.00 87.56 432 LEU A CA 1
ATOM 3484 C C . LEU A 1 432 ? -28.378 -6.498 25.391 1.00 87.56 432 LEU A C 1
ATOM 3486 O O . LEU A 1 432 ? -27.509 -7.329 25.642 1.00 87.56 432 LEU A O 1
ATOM 3490 N N . SER A 1 433 ? -29.593 -6.867 24.979 1.00 89.00 433 SER A N 1
ATOM 3491 C CA . SER A 1 433 ? -29.930 -8.259 24.675 1.00 89.00 433 SER A CA 1
ATOM 3492 C C . SER A 1 433 ? -29.272 -8.735 23.371 1.00 89.00 433 SER A C 1
ATOM 3494 O O . SER A 1 433 ? -29.087 -7.958 22.429 1.00 89.00 433 SER A O 1
ATOM 3496 N N . TRP A 1 434 ? -28.978 -10.039 23.291 1.00 87.88 434 TRP A N 1
ATOM 3497 C CA . TRP A 1 434 ? -28.301 -10.672 22.147 1.00 87.88 434 TRP A CA 1
ATOM 3498 C C . TRP A 1 434 ? -28.900 -10.293 20.789 1.00 87.88 434 TRP A C 1
ATOM 3500 O O . TRP A 1 434 ? -28.174 -9.865 19.897 1.00 87.88 434 TRP A O 1
ATOM 3510 N N . HIS A 1 435 ? -30.223 -10.390 20.634 1.00 86.94 435 HIS A N 1
ATOM 3511 C CA . HIS A 1 435 ? -30.886 -10.090 19.362 1.00 86.94 435 HIS A CA 1
ATOM 3512 C C . HIS A 1 435 ? -30.732 -8.622 18.933 1.00 86.94 435 HIS A C 1
ATOM 3514 O O . HIS A 1 435 ? -30.566 -8.363 17.746 1.00 86.94 435 HIS A O 1
ATOM 3520 N N . ARG A 1 436 ? -30.736 -7.671 19.879 1.00 85.44 436 ARG A N 1
ATOM 3521 C CA . ARG A 1 436 ? -30.561 -6.237 19.587 1.00 85.44 436 ARG A CA 1
ATOM 3522 C C . ARG A 1 436 ? -29.103 -5.914 19.256 1.00 85.44 436 ARG A C 1
ATOM 3524 O O . ARG A 1 436 ? -28.848 -5.190 18.303 1.00 85.44 436 ARG A O 1
ATOM 3531 N N . ALA A 1 437 ? -28.151 -6.489 19.994 1.00 86.69 437 ALA A N 1
ATOM 3532 C CA . ALA A 1 437 ? -26.725 -6.343 19.698 1.00 86.69 437 ALA A CA 1
ATOM 3533 C C . ALA A 1 437 ? -26.356 -6.945 18.326 1.00 86.69 437 ALA A C 1
ATOM 3535 O O . ALA A 1 437 ? -25.627 -6.324 17.552 1.00 86.69 437 ALA A O 1
ATOM 3536 N N . TRP A 1 438 ? -26.911 -8.115 17.992 1.00 87.25 438 TRP A N 1
ATOM 3537 C CA . TRP A 1 438 ? -26.666 -8.788 16.716 1.00 87.25 438 TRP A CA 1
ATOM 3538 C C . TRP A 1 438 ? -27.291 -8.053 15.519 1.00 87.25 438 TRP A C 1
ATOM 3540 O O . TRP A 1 438 ? -26.635 -7.913 14.489 1.00 87.25 438 TRP A O 1
ATOM 3550 N N . ASP A 1 439 ? -28.510 -7.520 15.661 1.00 83.12 439 ASP A N 1
ATOM 3551 C CA . ASP A 1 439 ? -29.157 -6.678 14.642 1.00 83.12 439 ASP A CA 1
ATOM 3552 C C . ASP A 1 439 ? -28.351 -5.397 14.350 1.00 83.12 439 ASP A C 1
ATOM 3554 O O . ASP A 1 439 ? -28.084 -5.094 13.185 1.00 83.12 439 ASP A O 1
ATOM 3558 N N . ILE A 1 440 ? -27.863 -4.704 15.390 1.00 83.25 440 ILE A N 1
ATOM 3559 C CA . ILE A 1 440 ? -26.952 -3.556 15.236 1.00 83.25 440 ILE A CA 1
ATOM 3560 C C . ILE A 1 440 ? -25.706 -3.962 14.433 1.00 83.25 440 ILE A C 1
ATOM 3562 O O . ILE A 1 440 ? -25.330 -3.279 13.480 1.00 83.25 440 ILE A O 1
ATOM 3566 N N . ILE A 1 441 ? -25.083 -5.092 14.774 1.00 81.94 441 ILE A N 1
ATOM 3567 C CA . ILE A 1 441 ? -23.858 -5.578 14.123 1.00 81.94 441 ILE A CA 1
ATOM 3568 C C . ILE A 1 441 ? -24.069 -5.944 12.654 1.00 81.94 441 ILE A C 1
ATOM 3570 O O . ILE A 1 441 ? -23.239 -5.580 11.817 1.00 81.94 441 ILE A O 1
ATOM 3574 N N . CYS A 1 442 ? -25.190 -6.584 12.320 1.00 78.25 442 CYS A N 1
ATOM 3575 C CA . CYS A 1 442 ? -25.539 -6.914 10.937 1.00 78.25 442 CYS A CA 1
ATOM 3576 C C . CYS A 1 442 ? -25.762 -5.669 10.058 1.00 78.25 442 CYS A C 1
ATOM 3578 O O . CYS A 1 442 ? -25.649 -5.768 8.839 1.00 78.25 442 CYS A O 1
ATOM 3580 N N . LYS A 1 443 ? -26.059 -4.506 10.660 1.00 80.69 443 LYS A N 1
ATOM 3581 C CA . LYS A 1 443 ? -26.302 -3.231 9.963 1.00 80.69 443 LYS A CA 1
ATOM 3582 C C . LYS A 1 443 ? -25.060 -2.333 9.824 1.00 80.69 443 LYS A C 1
ATOM 3584 O O . LYS A 1 443 ? -25.019 -1.523 8.903 1.00 80.69 443 LYS A O 1
ATOM 3589 N N . ILE A 1 444 ? -24.069 -2.433 10.720 1.00 81.56 444 ILE A N 1
ATOM 3590 C CA . ILE A 1 444 ? -22.894 -1.525 10.733 1.00 81.56 444 ILE A CA 1
ATOM 3591 C C . ILE A 1 444 ? -21.639 -2.075 10.048 1.00 81.56 444 ILE A C 1
ATOM 3593 O O . ILE A 1 444 ? -20.797 -1.280 9.630 1.00 81.56 444 ILE A O 1
ATOM 3597 N N . PHE A 1 445 ? -21.453 -3.397 9.983 1.00 79.19 445 PHE A N 1
ATOM 3598 C CA . PHE A 1 445 ? -20.209 -3.981 9.475 1.00 79.19 445 PHE A CA 1
ATOM 3599 C C . PHE A 1 445 ? -20.236 -4.202 7.963 1.00 79.19 445 PHE A C 1
ATOM 3601 O O . PHE A 1 445 ? -21.227 -4.622 7.376 1.00 79.19 445 PHE A O 1
ATOM 3608 N N . SER A 1 446 ? -19.095 -3.964 7.325 1.00 75.62 446 SER A N 1
ATOM 3609 C CA . SER A 1 446 ? -18.864 -4.218 5.903 1.00 75.62 446 SER A CA 1
ATOM 3610 C C . SER A 1 446 ? -17.477 -4.826 5.708 1.00 75.62 446 SER A C 1
ATOM 3612 O O . SER A 1 446 ? -16.548 -4.519 6.452 1.00 75.62 446 SER A O 1
ATOM 3614 N N . PHE A 1 447 ? -17.329 -5.742 4.751 1.00 71.88 447 PHE A N 1
ATOM 3615 C CA . PHE A 1 447 ? -16.175 -6.645 4.684 1.00 71.88 447 PHE A CA 1
ATOM 3616 C C . PHE A 1 447 ? -15.640 -6.756 3.260 1.00 71.88 447 PHE A C 1
ATOM 3618 O O . PHE A 1 447 ? -16.204 -7.451 2.416 1.00 71.88 447 PHE A O 1
ATOM 3625 N N . THR A 1 448 ? -14.507 -6.106 2.992 1.00 61.97 448 THR A N 1
ATOM 3626 C CA . THR A 1 448 ? -13.826 -6.256 1.703 1.00 61.97 448 THR A CA 1
ATOM 3627 C C . THR A 1 448 ? -13.058 -7.557 1.732 1.00 61.97 448 THR A C 1
ATOM 3629 O O . THR A 1 448 ? -11.938 -7.605 2.244 1.00 61.97 448 THR A O 1
ATOM 3632 N N . THR A 1 449 ? -13.620 -8.636 1.179 1.00 59.72 449 THR A N 1
ATOM 3633 C CA . THR A 1 449 ? -12.739 -9.702 0.703 1.00 59.72 449 THR A CA 1
ATOM 3634 C C . THR A 1 449 ? -11.969 -9.239 -0.519 1.00 59.72 449 THR A C 1
ATOM 3636 O O . THR A 1 449 ? -12.382 -8.369 -1.275 1.00 59.72 449 THR A O 1
ATOM 3639 N N . HIS A 1 450 ? -10.789 -9.812 -0.650 1.00 59.28 450 HIS A N 1
ATOM 3640 C CA . HIS A 1 450 ? -9.830 -9.493 -1.685 1.00 59.28 450 HIS A CA 1
ATOM 3641 C C . HIS A 1 450 ? -9.262 -10.799 -2.284 1.00 59.28 450 HIS A C 1
ATOM 3643 O O . HIS A 1 450 ? -8.196 -10.781 -2.896 1.00 59.28 450 HIS A O 1
ATOM 3649 N N . THR A 1 451 ? -9.853 -11.958 -1.956 1.00 50.41 451 THR A N 1
ATOM 3650 C CA . THR A 1 451 ? -9.309 -13.298 -2.234 1.00 50.41 451 THR A CA 1
ATOM 3651 C C . THR A 1 451 ? -10.099 -14.013 -3.314 1.00 50.41 451 THR A C 1
ATOM 3653 O O . THR A 1 451 ? -11.314 -13.872 -3.395 1.00 50.41 451 THR A O 1
ATOM 3656 N N . VAL A 1 452 ? -9.388 -14.839 -4.074 1.00 46.44 452 VAL A N 1
ATOM 3657 C CA . VAL A 1 452 ? -9.955 -15.903 -4.912 1.00 46.44 452 VAL A CA 1
ATOM 3658 C C . VAL A 1 452 ? -9.518 -17.298 -4.444 1.00 46.44 452 VAL A C 1
ATOM 3660 O O . VAL A 1 452 ? -10.156 -18.282 -4.791 1.00 46.44 452 VAL A O 1
ATOM 3663 N N . SER A 1 453 ? -8.451 -17.383 -3.639 1.00 43.06 453 SER A N 1
ATOM 3664 C CA . SER A 1 453 ? -7.865 -18.627 -3.127 1.00 43.06 453 SER A CA 1
ATOM 3665 C C . SER A 1 453 ? -8.538 -19.045 -1.820 1.00 43.06 453 SER A C 1
ATOM 3667 O O . SER A 1 453 ? -8.516 -18.263 -0.859 1.00 43.06 453 SER A O 1
ATOM 3669 N N . PRO A 1 454 ? -9.039 -20.289 -1.735 1.00 45.03 454 PRO A N 1
ATOM 3670 C CA . PRO A 1 454 ? -9.425 -20.918 -0.489 1.00 45.03 454 PRO A CA 1
ATOM 3671 C C . PRO A 1 454 ? -8.251 -21.426 0.384 1.00 45.03 454 PRO A C 1
ATOM 3673 O O . PRO A 1 454 ? -8.421 -22.457 1.023 1.00 45.03 454 PRO A O 1
ATOM 3676 N N . GLU A 1 455 ? -7.071 -20.758 0.410 1.00 46.44 455 GLU A N 1
ATOM 3677 C CA . GLU A 1 455 ? -5.885 -21.202 1.190 1.00 46.44 455 GLU A CA 1
ATOM 3678 C C . GLU A 1 455 ? -5.177 -20.204 2.186 1.00 46.44 455 GLU A C 1
ATOM 3680 O O . GLU A 1 455 ? -4.341 -20.661 2.959 1.00 46.44 455 GLU A O 1
ATOM 3685 N N . GLY A 1 456 ? -5.451 -18.877 2.253 1.00 46.56 456 GLY A N 1
ATOM 3686 C CA . GLY A 1 456 ? -4.690 -17.890 3.113 1.00 46.56 456 GLY A CA 1
ATOM 3687 C C . GLY A 1 456 ? -5.310 -17.003 4.268 1.00 46.56 456 GLY A C 1
ATOM 3688 O O . GLY A 1 456 ? -4.545 -16.316 4.938 1.00 46.56 456 GLY A O 1
ATOM 3689 N N . LEU A 1 457 ? -6.642 -16.919 4.464 1.00 61.22 457 LEU A N 1
ATOM 3690 C CA . LEU A 1 457 ? -7.477 -16.615 5.674 1.00 61.22 457 LEU A CA 1
ATOM 3691 C C . LEU A 1 457 ? -6.695 -16.620 6.990 1.00 61.22 457 LEU A C 1
ATOM 3693 O O . LEU A 1 457 ? -5.951 -17.561 7.238 1.00 61.22 457 LEU A O 1
ATOM 3697 N N . GLU A 1 458 ? -6.982 -15.683 7.902 1.00 67.62 458 GLU A N 1
ATOM 3698 C CA . GLU A 1 458 ? -6.955 -16.053 9.311 1.00 67.62 458 GLU A CA 1
ATOM 3699 C C . GLU A 1 458 ? -7.783 -17.332 9.487 1.00 67.62 458 GLU A C 1
ATOM 3701 O O . GLU A 1 458 ? -8.990 -17.356 9.241 1.00 67.62 458 GLU A O 1
ATOM 3706 N N . LYS A 1 459 ? -7.114 -18.379 9.956 1.00 71.00 459 LYS A N 1
ATOM 3707 C CA . LYS A 1 459 ? -7.709 -19.324 10.884 1.00 71.00 459 LYS A CA 1
ATOM 3708 C C . LYS A 1 459 ? -6.877 -19.294 12.149 1.00 71.00 459 LYS A C 1
ATOM 3710 O O . LYS A 1 459 ? -5.655 -19.421 12.111 1.00 71.00 459 LYS A O 1
ATOM 3715 N N . ILE A 1 460 ? -7.561 -19.056 13.256 1.00 76.25 460 ILE A N 1
ATOM 3716 C CA . ILE A 1 460 ? -6.965 -18.917 14.577 1.00 76.25 460 ILE A CA 1
ATOM 3717 C C . ILE A 1 460 ? -7.232 -20.243 15.298 1.00 76.25 460 ILE A C 1
ATOM 3719 O O . ILE A 1 460 ? -8.396 -20.640 15.372 1.00 76.25 460 ILE A O 1
ATOM 3723 N N . PRO A 1 461 ? -6.207 -20.955 15.805 1.00 72.62 461 PRO A N 1
ATOM 3724 C CA . PRO A 1 461 ? -6.423 -22.173 16.577 1.00 72.62 461 PRO A CA 1
ATOM 3725 C C . PRO A 1 461 ? -7.336 -21.904 17.776 1.00 72.62 461 PRO A C 1
ATOM 3727 O O . PRO A 1 461 ? -7.119 -20.936 18.507 1.00 72.62 461 PRO A O 1
ATOM 3730 N N . VAL A 1 462 ? -8.331 -22.769 17.988 1.00 75.44 462 VAL A N 1
ATOM 3731 C CA . VAL A 1 462 ? -9.338 -22.613 19.053 1.00 75.44 462 VAL A CA 1
ATOM 3732 C C . VAL A 1 462 ? -8.682 -22.466 20.426 1.00 75.44 462 VAL A C 1
ATOM 3734 O O . VAL A 1 462 ? -9.050 -21.563 21.170 1.00 75.44 462 VAL A O 1
ATOM 3737 N N . ASP A 1 463 ? -7.667 -23.278 20.728 1.00 72.19 463 ASP A N 1
ATOM 3738 C CA . ASP A 1 463 ? -6.956 -23.232 22.013 1.00 72.19 463 ASP A CA 1
ATOM 3739 C C . ASP A 1 463 ? -6.230 -21.894 22.224 1.00 72.19 463 ASP A C 1
ATOM 3741 O O . ASP A 1 463 ? -6.272 -21.325 23.312 1.00 72.19 463 ASP A O 1
ATOM 3745 N N . LEU A 1 464 ? -5.614 -21.342 21.171 1.00 82.31 464 LEU A N 1
ATOM 3746 C CA . LEU A 1 464 ? -4.954 -20.034 21.228 1.00 82.31 464 LEU A CA 1
ATOM 3747 C C . LEU A 1 464 ? -5.978 -18.910 21.452 1.00 82.31 464 LEU A C 1
ATOM 3749 O O . LEU A 1 464 ? -5.746 -18.018 22.267 1.00 82.31 464 LEU A O 1
ATOM 3753 N N . LEU A 1 465 ? -7.116 -18.964 20.753 1.00 83.94 465 LEU A N 1
ATOM 3754 C CA . LEU A 1 465 ? -8.186 -17.978 20.902 1.00 83.94 465 LEU A CA 1
ATOM 3755 C C . LEU A 1 465 ? -8.849 -18.064 22.285 1.00 83.94 465 LEU A C 1
ATOM 3757 O O . LEU A 1 465 ? -9.108 -17.033 22.894 1.00 83.94 465 LEU A O 1
ATOM 3761 N N . GLY A 1 466 ? -9.077 -19.274 22.798 1.00 83.62 466 GLY A N 1
ATOM 3762 C CA . GLY A 1 466 ? -9.653 -19.509 24.122 1.00 83.62 466 GLY A CA 1
ATOM 3763 C C . GLY A 1 466 ? -8.726 -19.101 25.263 1.00 83.62 466 GLY A C 1
ATOM 3764 O O . GLY A 1 466 ? -9.194 -18.511 26.232 1.00 83.62 466 GLY A O 1
ATOM 3765 N N . ASN A 1 467 ? -7.420 -19.349 25.129 1.00 88.69 467 ASN A N 1
ATOM 3766 C CA . ASN A 1 467 ? -6.426 -18.923 26.113 1.00 88.69 467 ASN A CA 1
ATOM 3767 C C . ASN A 1 467 ? -6.262 -17.396 26.142 1.00 88.69 467 ASN A C 1
ATOM 3769 O O . ASN A 1 467 ? -6.187 -16.820 27.223 1.00 88.69 467 ASN A O 1
ATOM 3773 N N . LEU A 1 468 ? -6.195 -16.733 24.979 1.00 91.00 468 LEU A N 1
ATOM 3774 C CA . LEU A 1 468 ? -5.917 -15.293 24.901 1.00 91.00 468 LEU A CA 1
ATOM 3775 C C . LEU A 1 468 ? -7.171 -14.415 25.052 1.00 91.00 468 LEU A C 1
ATOM 3777 O O . LEU A 1 468 ? -7.082 -13.331 25.625 1.00 91.00 468 LEU A O 1
ATOM 3781 N N . LEU A 1 469 ? -8.316 -14.855 24.521 1.00 95.44 469 LEU A N 1
ATOM 3782 C CA . LEU A 1 469 ? -9.560 -14.085 24.386 1.00 95.44 469 LEU A CA 1
ATOM 3783 C C . LEU A 1 469 ? -10.788 -14.950 24.765 1.00 95.44 469 LEU A C 1
ATOM 3785 O O . LEU A 1 469 ? -11.677 -15.189 23.936 1.00 95.44 469 LEU A O 1
ATOM 3789 N N . PRO A 1 470 ? -10.871 -15.441 26.019 1.00 93.25 470 PRO A N 1
ATOM 3790 C CA . PRO A 1 470 ? -11.860 -16.444 26.429 1.00 93.25 470 PRO A CA 1
ATOM 3791 C C . PRO A 1 470 ? -13.315 -15.987 26.250 1.00 93.25 470 PRO A C 1
ATOM 3793 O O . PRO A 1 470 ? -14.186 -16.803 25.942 1.00 93.25 470 PRO A O 1
ATOM 3796 N N . ARG A 1 471 ? -13.598 -14.685 26.408 1.00 95.25 471 ARG A N 1
ATOM 3797 C CA . ARG A 1 471 ? -14.948 -14.133 26.211 1.00 95.25 471 ARG A CA 1
ATOM 3798 C C . ARG A 1 471 ? -15.345 -14.092 24.735 1.00 95.25 471 ARG A C 1
ATOM 3800 O O . ARG A 1 471 ? -16.475 -14.441 24.401 1.00 95.25 471 ARG A O 1
ATOM 3807 N N . HIS A 1 472 ? -14.419 -13.731 23.849 1.00 95.00 472 HIS A N 1
ATOM 3808 C CA . HIS A 1 472 ? -14.659 -13.685 22.405 1.00 95.00 472 HIS A CA 1
ATOM 3809 C C . HIS A 1 472 ? -14.887 -15.077 21.826 1.00 95.00 472 HIS A C 1
ATOM 3811 O O . HIS A 1 472 ? -15.751 -15.221 20.968 1.00 95.00 472 HIS A O 1
ATOM 3817 N N . LEU A 1 473 ? -14.200 -16.110 22.331 1.00 88.69 473 LEU A N 1
ATOM 3818 C CA . LEU A 1 473 ? -14.468 -17.494 21.923 1.00 88.69 473 LEU A CA 1
ATOM 3819 C C . LEU A 1 473 ? -15.908 -17.928 22.262 1.00 88.69 473 LEU A C 1
ATOM 3821 O O . LEU A 1 473 ? -16.559 -18.544 21.422 1.00 88.69 473 LEU A O 1
ATOM 3825 N N . GLN A 1 474 ? -16.432 -17.567 23.443 1.00 90.38 474 GLN A N 1
ATOM 3826 C CA . GLN A 1 474 ? -17.840 -17.823 23.793 1.00 90.38 474 GLN A CA 1
ATOM 3827 C C . GLN A 1 474 ? -18.787 -17.143 22.796 1.00 90.38 474 GLN A C 1
ATOM 3829 O O . GLN A 1 474 ? -19.619 -17.809 22.191 1.00 90.38 474 GLN A O 1
ATOM 3834 N N . ILE A 1 475 ? -18.593 -15.842 22.557 1.00 91.44 475 ILE A N 1
ATOM 3835 C CA . ILE A 1 475 ? -19.410 -15.053 21.623 1.00 91.44 475 ILE A CA 1
ATOM 3836 C C . ILE A 1 475 ? -19.346 -15.629 20.197 1.00 91.44 475 ILE A C 1
ATOM 3838 O O . ILE A 1 475 ? -20.363 -15.696 19.515 1.00 91.44 475 ILE A O 1
ATOM 3842 N N . ILE A 1 476 ? -18.179 -16.090 19.738 1.00 85.00 476 ILE A N 1
ATOM 3843 C CA . ILE A 1 476 ? -18.011 -16.703 18.411 1.00 85.00 476 ILE A CA 1
ATOM 3844 C C . ILE A 1 476 ? -18.727 -18.061 18.326 1.00 85.00 476 ILE A C 1
ATOM 3846 O O . ILE A 1 476 ? -19.332 -18.357 17.293 1.00 85.00 476 ILE A O 1
ATOM 3850 N N . TYR A 1 477 ? -18.730 -18.865 19.395 1.00 79.88 477 TYR A N 1
ATOM 3851 C CA . TYR A 1 477 ? -19.552 -20.077 19.455 1.00 79.88 477 TYR A CA 1
ATOM 3852 C C . TYR A 1 477 ? -21.053 -19.764 19.470 1.00 79.88 477 TYR A C 1
ATOM 3854 O O . TYR A 1 477 ? -21.798 -20.426 18.749 1.00 79.88 477 TYR A O 1
ATOM 3862 N N . ASP A 1 478 ? -21.491 -18.745 20.211 1.00 88.12 478 ASP A N 1
ATOM 3863 C CA . ASP A 1 478 ? -22.891 -18.309 20.247 1.00 88.12 478 ASP A CA 1
ATOM 3864 C C . ASP A 1 478 ? -23.353 -17.796 18.863 1.00 88.12 478 ASP A C 1
ATOM 3866 O O . ASP A 1 478 ? -24.439 -18.152 18.397 1.00 88.12 478 ASP A O 1
ATOM 3870 N N . ILE A 1 479 ? -22.514 -17.037 18.141 1.00 84.38 479 ILE A N 1
ATOM 3871 C CA . ILE A 1 479 ? -22.770 -16.637 16.742 1.00 84.38 479 ILE A CA 1
ATOM 3872 C C . ILE A 1 479 ? -22.861 -17.875 15.837 1.00 84.38 479 ILE A C 1
ATOM 3874 O O . ILE A 1 479 ? -23.832 -18.014 15.091 1.00 84.38 479 ILE A O 1
ATOM 3878 N N . ASN A 1 480 ? -21.890 -18.795 15.910 1.00 77.19 480 ASN A N 1
ATOM 3879 C CA . ASN A 1 480 ? -21.871 -19.993 15.064 1.00 77.19 480 ASN A CA 1
ATOM 3880 C C . ASN A 1 480 ? -23.085 -20.899 15.320 1.00 77.19 480 ASN A C 1
ATOM 3882 O O . ASN A 1 480 ? -23.672 -21.420 14.376 1.00 77.19 480 ASN A O 1
ATOM 3886 N N . PHE A 1 481 ? -23.495 -21.060 16.581 1.00 81.81 481 PHE A N 1
ATOM 3887 C CA . PHE A 1 481 ? -24.681 -21.827 16.952 1.00 81.81 481 PHE A CA 1
ATOM 3888 C C . PHE A 1 481 ? -25.948 -21.233 16.326 1.00 81.81 481 PHE A C 1
ATOM 3890 O O . PHE A 1 481 ? -26.676 -21.944 15.635 1.00 81.81 481 PHE A O 1
ATOM 3897 N N . ASN A 1 482 ? -26.180 -19.927 16.501 1.00 85.50 482 ASN A N 1
ATOM 3898 C CA . ASN A 1 482 ? -27.344 -19.251 15.924 1.00 85.50 482 ASN A CA 1
ATOM 3899 C C . ASN A 1 482 ? -27.355 -19.344 14.388 1.00 85.50 482 ASN A C 1
ATOM 3901 O O . ASN A 1 482 ? -28.372 -19.722 13.807 1.00 85.50 482 ASN A O 1
ATOM 3905 N N . PHE A 1 483 ? -26.212 -19.096 13.739 1.00 81.12 483 PHE A N 1
ATOM 3906 C CA . PHE A 1 483 ? -26.061 -19.229 12.288 1.00 81.12 483 PHE A CA 1
ATOM 3907 C C . PHE A 1 483 ? -26.363 -20.656 11.795 1.00 81.12 483 PHE A C 1
ATOM 3909 O O . PHE A 1 483 ? -27.114 -20.838 10.837 1.00 81.12 483 PHE A O 1
ATOM 3916 N N . VAL A 1 484 ? -25.836 -21.686 12.466 1.00 76.06 484 VAL A N 1
ATOM 3917 C CA . VAL A 1 484 ? -26.076 -23.097 12.118 1.00 76.06 484 VAL A CA 1
ATOM 3918 C C . VAL A 1 484 ? -27.543 -23.496 12.335 1.00 76.06 484 VAL A C 1
ATOM 3920 O O . VAL A 1 484 ? -28.095 -24.236 11.518 1.00 76.06 484 VAL A O 1
ATOM 3923 N N . GLU A 1 485 ? -28.209 -22.992 13.378 1.00 83.62 485 GLU A N 1
ATOM 3924 C CA . GLU A 1 485 ? -29.649 -23.205 13.595 1.00 83.62 485 GLU A CA 1
ATOM 3925 C C . GLU A 1 485 ? -30.526 -22.489 12.556 1.00 83.62 485 GLU A C 1
ATOM 3927 O O . GLU A 1 485 ? -31.578 -23.004 12.178 1.00 83.62 485 GLU A O 1
ATOM 3932 N N . GLU A 1 486 ? -30.118 -21.327 12.043 1.00 83.62 486 GLU A N 1
ATOM 3933 C CA . GLU A 1 486 ? -30.786 -20.691 10.901 1.00 83.62 486 GLU A CA 1
ATOM 3934 C C . GLU A 1 486 ? -30.537 -21.440 9.591 1.00 83.62 486 GLU A C 1
ATOM 3936 O O . GLU A 1 486 ? -31.480 -21.677 8.831 1.00 83.62 486 GLU A O 1
ATOM 3941 N N . LEU A 1 487 ? -29.310 -21.915 9.361 1.00 78.19 487 LEU A N 1
ATOM 3942 C CA . LEU A 1 487 ? -28.982 -22.709 8.181 1.00 78.19 487 LEU A CA 1
ATOM 3943 C C . LEU A 1 487 ? -29.823 -23.995 8.126 1.00 78.19 487 LEU A C 1
ATOM 3945 O O . LEU A 1 487 ? -30.426 -24.279 7.092 1.00 78.19 487 LEU A O 1
ATOM 3949 N N . LYS A 1 488 ? -29.973 -24.717 9.248 1.00 81.62 488 LYS A N 1
ATOM 3950 C CA . LYS A 1 488 ? -30.845 -25.908 9.354 1.00 81.62 488 LYS A CA 1
ATOM 3951 C C . LYS A 1 488 ? -32.290 -25.642 8.922 1.00 81.62 488 LYS A C 1
ATOM 3953 O O . LYS A 1 488 ? -32.898 -26.509 8.297 1.00 81.62 488 LYS A O 1
ATOM 3958 N N . LYS A 1 489 ? -32.842 -24.456 9.211 1.00 86.88 489 LYS A N 1
ATOM 3959 C CA . LYS A 1 489 ? -34.206 -24.068 8.794 1.00 86.88 489 LYS A CA 1
ATOM 3960 C C . LYS A 1 489 ? -34.309 -23.855 7.277 1.00 86.88 489 LYS A C 1
ATOM 3962 O O . LYS A 1 489 ? -35.373 -24.084 6.713 1.00 86.88 489 LYS A O 1
ATOM 3967 N N . MET A 1 490 ? -33.221 -23.437 6.624 1.00 81.50 490 MET A N 1
ATOM 3968 C CA . MET A 1 490 ? -33.177 -23.149 5.183 1.00 81.50 490 MET A CA 1
ATOM 3969 C C . MET A 1 490 ? -32.779 -24.351 4.311 1.00 81.50 490 MET A C 1
ATOM 3971 O O . MET A 1 490 ? -33.297 -24.485 3.205 1.00 81.50 490 MET A O 1
ATOM 3975 N N . ILE A 1 491 ? -31.857 -25.209 4.771 1.00 76.81 491 ILE A N 1
ATOM 3976 C CA . ILE A 1 491 ? -31.302 -26.326 3.972 1.00 76.81 491 ILE A CA 1
ATOM 3977 C C . ILE A 1 491 ? -31.581 -27.723 4.548 1.00 76.81 491 ILE A C 1
ATOM 3979 O O . ILE A 1 491 ? -31.219 -28.720 3.926 1.00 76.81 491 ILE A O 1
ATOM 3983 N N . GLY A 1 492 ? -32.220 -27.819 5.717 1.00 76.06 492 GLY A N 1
ATOM 3984 C CA . GLY A 1 492 ? -32.454 -29.085 6.410 1.00 76.06 492 GLY A CA 1
ATOM 3985 C C . GLY A 1 492 ? -31.198 -29.655 7.081 1.00 76.06 492 GLY A C 1
ATOM 3986 O O . GLY A 1 492 ? -30.265 -28.934 7.430 1.00 76.06 492 GLY A O 1
ATOM 3987 N N . LEU A 1 493 ? -31.184 -30.976 7.281 1.00 79.75 493 LEU A N 1
ATOM 3988 C CA . LEU A 1 493 ? -30.124 -31.709 7.988 1.00 79.75 493 LEU A CA 1
ATOM 3989 C C . LEU A 1 493 ? -29.026 -32.240 7.041 1.00 79.75 493 LEU A C 1
ATOM 3991 O O . LEU A 1 493 ? -28.581 -33.380 7.163 1.00 79.75 493 LEU A O 1
ATOM 3995 N N . ASP A 1 494 ? -28.588 -31.417 6.086 1.00 76.81 494 ASP A N 1
ATOM 3996 C CA . ASP A 1 494 ? -27.397 -31.679 5.263 1.00 76.81 494 ASP A CA 1
ATOM 3997 C C . ASP A 1 494 ? -26.137 -31.420 6.108 1.00 76.81 494 ASP A C 1
ATOM 3999 O O . ASP A 1 494 ? -25.568 -30.328 6.098 1.00 76.81 494 ASP A O 1
ATOM 4003 N N . TYR A 1 495 ? -25.749 -32.414 6.914 1.00 68.75 495 TYR A N 1
ATOM 4004 C CA . TYR A 1 495 ? -24.632 -32.303 7.859 1.00 68.75 495 TYR A CA 1
ATOM 4005 C C . TYR A 1 495 ? -23.299 -31.975 7.176 1.00 68.75 495 TYR A C 1
ATOM 4007 O O . TYR A 1 495 ? -22.550 -31.152 7.695 1.00 68.75 495 TYR A O 1
ATOM 4015 N N . ASP A 1 496 ? -23.037 -32.519 5.985 1.00 61.19 496 ASP A N 1
ATOM 4016 C CA . ASP A 1 496 ? -21.814 -32.224 5.233 1.00 61.19 496 ASP A CA 1
ATOM 4017 C C . ASP A 1 496 ? -21.756 -30.747 4.805 1.00 61.19 496 ASP A C 1
ATOM 4019 O O . ASP A 1 496 ? -20.692 -30.122 4.827 1.00 61.19 496 ASP A O 1
ATOM 4023 N N . ARG A 1 497 ? -22.894 -30.157 4.416 1.00 65.31 497 ARG A N 1
ATOM 4024 C CA . ARG A 1 497 ? -22.989 -28.727 4.082 1.00 65.31 497 ARG A CA 1
ATOM 4025 C C . ARG A 1 497 ? -23.006 -27.828 5.313 1.00 65.31 497 ARG A C 1
ATOM 4027 O O . ARG A 1 497 ? -22.400 -26.764 5.258 1.00 65.31 497 ARG A O 1
ATOM 4034 N N . LEU A 1 498 ? -23.630 -28.257 6.410 1.00 61.41 498 LEU A N 1
ATOM 4035 C CA . LEU A 1 498 ? -23.577 -27.566 7.702 1.00 61.41 498 LEU A CA 1
ATOM 4036 C C . LEU A 1 498 ? -22.126 -27.467 8.204 1.00 61.41 498 LEU A C 1
ATOM 4038 O O . LEU A 1 498 ? -21.686 -26.380 8.566 1.00 61.41 498 LEU A O 1
ATOM 4042 N N . THR A 1 499 ? -21.350 -28.555 8.138 1.00 54.66 499 THR A N 1
ATOM 4043 C CA . THR A 1 499 ? -19.924 -28.554 8.507 1.00 54.66 499 THR A CA 1
ATOM 4044 C C . THR A 1 499 ? -19.094 -27.626 7.617 1.00 54.66 499 THR A C 1
ATOM 4046 O O . THR A 1 499 ? -18.312 -26.844 8.146 1.00 54.66 499 THR A O 1
ATOM 4049 N N . ARG A 1 500 ? -19.297 -27.632 6.289 1.00 54.44 500 ARG A N 1
ATOM 4050 C CA . ARG A 1 500 ? -18.594 -26.722 5.351 1.00 54.44 500 ARG A CA 1
ATOM 4051 C C . ARG A 1 500 ? -18.994 -25.244 5.449 1.00 54.44 500 ARG A C 1
ATOM 4053 O O . ARG A 1 500 ? -18.390 -24.421 4.771 1.00 54.44 500 ARG A O 1
ATOM 4060 N N . MET A 1 501 ? -20.044 -24.907 6.195 1.00 60.25 501 MET A N 1
ATOM 4061 C CA . MET A 1 501 ? -20.517 -23.525 6.353 1.00 60.25 501 MET A CA 1
ATOM 4062 C C . MET A 1 501 ? -20.369 -23.007 7.792 1.00 60.25 501 MET A C 1
ATOM 4064 O O . MET A 1 501 ? -20.605 -21.829 8.036 1.00 60.25 501 MET A O 1
ATOM 4068 N N . SER A 1 502 ? -19.954 -23.861 8.732 1.00 56.44 502 SER A N 1
ATOM 4069 C CA . SER A 1 502 ? -19.622 -23.490 10.112 1.00 56.44 502 SER A CA 1
ATOM 4070 C C . SER A 1 502 ? -18.490 -22.457 10.158 1.00 56.44 502 SER A C 1
ATOM 4072 O O . SER A 1 502 ? -17.498 -22.572 9.447 1.00 56.44 502 SER A O 1
ATOM 4074 N N . ILE A 1 503 ? -18.602 -21.484 11.065 1.00 65.19 503 ILE A N 1
ATOM 4075 C CA . ILE A 1 503 ? -17.563 -20.478 11.355 1.00 65.19 503 ILE A CA 1
ATOM 4076 C C . ILE A 1 503 ? -16.321 -21.137 12.001 1.00 65.19 503 ILE A C 1
ATOM 4078 O O . ILE A 1 503 ? -15.214 -20.604 11.945 1.00 65.19 503 ILE A O 1
ATOM 4082 N N . VAL A 1 504 ? -16.498 -22.325 12.591 1.00 48.91 504 VAL A N 1
ATOM 4083 C CA . VAL A 1 504 ? -15.430 -23.198 13.106 1.00 48.91 504 VAL A CA 1
ATOM 4084 C C . VAL A 1 504 ? -15.149 -24.288 12.062 1.00 48.91 504 VAL A C 1
ATOM 4086 O O . VAL A 1 504 ? -16.036 -25.095 11.782 1.00 48.91 504 VAL A O 1
ATOM 4089 N N . GLU A 1 505 ? -13.949 -24.286 11.470 1.00 42.31 505 GLU A N 1
ATOM 4090 C CA . GLU A 1 505 ? -13.630 -24.947 10.185 1.00 42.31 505 GLU A CA 1
ATOM 4091 C C . GLU A 1 505 ? -12.099 -25.154 10.005 1.00 42.31 505 GLU A C 1
ATOM 4093 O O . GLU A 1 505 ? -11.305 -24.514 10.694 1.00 42.31 505 GLU A O 1
ATOM 4098 N N . GLU A 1 506 ? -11.672 -25.927 8.995 1.00 34.72 506 GLU A N 1
ATOM 4099 C CA . GLU A 1 506 ? -10.337 -25.892 8.354 1.00 34.72 506 GLU A CA 1
ATOM 4100 C C . GLU A 1 506 ? -10.513 -25.854 6.815 1.00 34.72 506 GLU A C 1
ATOM 4102 O O . GLU A 1 506 ? -11.415 -26.511 6.311 1.00 34.72 506 GLU A O 1
ATOM 4107 N N . GLY A 1 507 ? -9.716 -25.151 5.994 1.00 31.31 507 GLY A N 1
ATOM 4108 C CA . GLY A 1 507 ? -8.447 -24.439 6.235 1.00 31.31 507 GLY A CA 1
ATOM 4109 C C . GLY A 1 507 ? -8.470 -22.944 5.843 1.00 31.31 507 GLY A C 1
ATOM 4110 O O . GLY A 1 507 ? -9.528 -22.364 5.628 1.00 31.31 507 GLY A O 1
ATOM 4111 N N . ALA A 1 508 ? -7.320 -22.263 5.857 1.00 24.83 508 ALA A N 1
ATOM 4112 C CA . ALA A 1 508 ? -7.199 -20.810 5.577 1.00 24.83 508 ALA A CA 1
ATOM 4113 C C . ALA A 1 508 ? -7.677 -20.394 4.136 1.00 24.83 508 ALA A C 1
ATOM 4115 O O . ALA A 1 508 ? -7.813 -21.288 3.340 1.00 24.83 508 ALA A O 1
ATOM 4116 N N . VAL A 1 509 ? -7.967 -19.100 3.782 1.00 24.25 509 VAL A N 1
ATOM 4117 C CA . VAL A 1 509 ? -8.525 -18.515 2.471 1.00 24.25 509 VAL A CA 1
ATOM 4118 C C . VAL A 1 509 ? -8.231 -16.990 1.873 1.00 24.25 509 VAL A C 1
ATOM 4120 O O . VAL A 1 509 ? -9.187 -16.299 1.569 1.00 24.25 509 VAL A O 1
ATOM 4123 N N . LYS A 1 510 ? -7.007 -16.344 1.657 1.00 31.44 510 LYS A N 1
ATOM 4124 C CA . LYS A 1 510 ? -6.678 -14.827 1.396 1.00 31.44 510 LYS A CA 1
ATOM 4125 C C . LYS A 1 510 ? -6.046 -14.366 0.017 1.00 31.44 510 LYS A C 1
ATOM 4127 O O . LYS A 1 510 ? -5.462 -15.222 -0.633 1.00 31.44 510 LYS A O 1
ATOM 4132 N N . ARG A 1 511 ? -5.816 -13.069 -0.419 1.00 30.36 511 ARG A N 1
ATOM 4133 C CA . ARG A 1 511 ? -6.396 -11.648 -0.375 1.00 30.36 511 ARG A CA 1
ATOM 4134 C C . ARG A 1 511 ? -5.458 -10.485 -0.985 1.00 30.36 511 ARG A C 1
ATOM 4136 O O . ARG A 1 511 ? -4.280 -10.454 -0.596 1.00 30.36 511 ARG A O 1
ATOM 4143 N N . ARG A 1 512 ? -5.903 -9.505 -1.863 1.00 33.72 512 ARG A N 1
ATOM 4144 C CA . ARG A 1 512 ? -5.365 -8.070 -2.093 1.00 33.72 512 ARG A CA 1
ATOM 4145 C C . ARG A 1 512 ? -6.061 -6.996 -3.058 1.00 33.72 512 ARG A C 1
ATOM 4147 O O . ARG A 1 512 ? -6.863 -7.395 -3.884 1.00 33.72 512 ARG A O 1
ATOM 4154 N N . TRP A 1 513 ? -5.662 -5.676 -3.021 1.00 35.97 513 TRP A N 1
ATOM 4155 C CA . TRP A 1 513 ? -5.949 -4.485 -3.951 1.00 35.97 513 TRP A CA 1
ATOM 4156 C C . TRP A 1 513 ? -4.772 -3.388 -4.019 1.00 35.97 513 TRP A C 1
ATOM 4158 O O . TRP A 1 513 ? -3.676 -3.765 -3.608 1.00 35.97 513 TRP A O 1
ATOM 4168 N N . ILE A 1 514 ? -4.894 -2.132 -4.591 1.00 36.88 514 ILE A N 1
ATOM 4169 C CA . ILE A 1 514 ? -3.984 -0.881 -4.580 1.00 36.88 514 ILE A CA 1
ATOM 4170 C C . ILE A 1 514 ? -4.527 0.335 -5.439 1.00 36.88 514 ILE A C 1
ATOM 4172 O O . ILE A 1 514 ? -5.288 0.004 -6.335 1.00 36.88 514 ILE A O 1
ATOM 4176 N N . VAL A 1 515 ? -4.083 1.637 -5.290 1.00 41.94 515 VAL A N 1
ATOM 4177 C CA . VAL A 1 515 ? -3.781 2.673 -6.390 1.00 41.94 515 VAL A CA 1
ATOM 4178 C C . VAL A 1 515 ? -3.382 4.138 -5.954 1.00 41.94 515 VAL A C 1
ATOM 4180 O O . VAL A 1 515 ? -4.200 4.820 -5.374 1.00 41.94 515 VAL A O 1
ATOM 4183 N N . VAL A 1 516 ? -2.170 4.661 -6.283 1.00 37.38 516 VAL A N 1
ATOM 4184 C CA . VAL A 1 516 ? -1.701 6.107 -6.412 1.00 37.38 516 VAL A CA 1
ATOM 4185 C C . VAL A 1 516 ? -0.289 6.075 -7.062 1.00 37.38 516 VAL A C 1
ATOM 4187 O O . VAL A 1 516 ? 0.433 5.112 -6.768 1.00 37.38 516 VAL A O 1
ATOM 4190 N N . SER A 1 517 ? 0.150 7.027 -7.925 1.00 40.62 517 SER A N 1
ATOM 4191 C CA . SER A 1 517 ? 1.500 6.907 -8.559 1.00 40.62 517 SER A CA 1
ATOM 4192 C C . SER A 1 517 ? 2.287 8.078 -9.222 1.00 40.62 517 SER A C 1
ATOM 4194 O O . SER A 1 517 ? 3.474 7.846 -9.436 1.00 40.62 517 SER A O 1
ATOM 4196 N N . ASN A 1 518 ? 1.754 9.248 -9.625 1.00 67.06 518 ASN A N 1
ATOM 4197 C CA . ASN A 1 518 ? 2.503 10.181 -10.521 1.00 67.06 518 ASN A CA 1
ATOM 4198 C C . ASN A 1 518 ? 2.093 11.673 -10.375 1.00 67.06 518 ASN A C 1
ATOM 4200 O O . ASN A 1 518 ? 0.919 11.912 -10.106 1.00 67.06 518 ASN A O 1
ATOM 4204 N N . PRO A 1 519 ? 3.003 12.656 -10.601 1.00 64.88 519 PRO A N 1
ATOM 4205 C CA . PRO A 1 519 ? 2.655 14.073 -10.800 1.00 64.88 519 PRO A CA 1
ATOM 4206 C C . PRO A 1 519 ? 2.950 14.671 -12.205 1.00 64.88 519 PRO A C 1
ATOM 4208 O O . PRO A 1 519 ? 2.149 15.447 -12.721 1.00 64.88 519 PRO A O 1
ATOM 4211 N N . SER A 1 520 ? 4.080 14.366 -12.861 1.00 75.19 520 SER A N 1
ATOM 4212 C CA . SER A 1 520 ? 4.486 15.045 -14.114 1.00 75.19 520 SER A CA 1
ATOM 4213 C C . SER A 1 520 ? 3.638 14.656 -15.329 1.00 75.19 520 SER A C 1
ATOM 4215 O O . SER A 1 520 ? 3.482 15.450 -16.254 1.00 75.19 520 SER A O 1
ATOM 4217 N N . LEU A 1 521 ? 3.065 13.450 -15.324 1.00 75.69 521 LEU A N 1
ATOM 4218 C CA . LEU A 1 521 ? 2.068 13.043 -16.313 1.00 75.69 521 LEU A CA 1
ATOM 4219 C C . LEU A 1 521 ? 0.742 13.784 -16.096 1.00 75.69 521 LEU A C 1
ATOM 4221 O O . LEU A 1 521 ? 0.070 14.121 -17.067 1.00 75.69 521 LEU A O 1
ATOM 4225 N N . CYS A 1 522 ? 0.403 14.105 -14.845 1.00 72.00 522 CYS A N 1
ATOM 4226 C CA . CYS A 1 522 ? -0.829 14.807 -14.504 1.00 72.00 522 CYS A CA 1
ATOM 4227 C C . CYS A 1 522 ? -0.867 16.203 -15.138 1.00 72.00 522 CYS A C 1
ATOM 4229 O O . CYS A 1 522 ? -1.840 16.538 -15.804 1.00 72.00 522 CYS A O 1
ATOM 4231 N N . ALA A 1 523 ? 0.223 16.972 -15.046 1.00 79.25 523 ALA A N 1
ATOM 4232 C CA . ALA A 1 523 ? 0.319 18.288 -15.686 1.00 79.25 523 ALA A CA 1
ATOM 4233 C C . ALA A 1 523 ? 0.126 18.233 -17.220 1.00 79.25 523 ALA A C 1
ATOM 4235 O O . ALA A 1 523 ? -0.522 19.108 -17.799 1.00 79.25 523 ALA A O 1
ATOM 4236 N N . LEU A 1 524 ? 0.641 17.188 -17.885 1.00 83.88 524 LEU A N 1
ATOM 4237 C CA . LEU A 1 524 ? 0.440 16.989 -19.325 1.00 83.88 524 LEU A CA 1
ATOM 4238 C C . LEU A 1 524 ? -1.022 16.652 -19.653 1.00 83.88 524 LEU A C 1
ATOM 4240 O O . LEU A 1 524 ? -1.593 17.227 -20.579 1.00 83.88 524 LEU A O 1
ATOM 4244 N N . ILE A 1 525 ? -1.639 15.754 -18.885 1.00 79.44 525 ILE A N 1
ATOM 4245 C CA . ILE A 1 525 ? -3.049 15.385 -19.051 1.00 79.44 525 ILE A CA 1
ATOM 4246 C C . ILE A 1 525 ? -3.952 16.607 -18.823 1.00 79.44 525 ILE A C 1
ATOM 4248 O O . ILE A 1 525 ? -4.801 16.893 -19.667 1.00 79.44 525 ILE A O 1
ATOM 4252 N N . SER A 1 526 ? -3.715 17.384 -17.759 1.00 81.88 526 SER A N 1
ATOM 4253 C CA . SER A 1 526 ? -4.461 18.614 -17.463 1.00 81.88 526 SER A CA 1
ATOM 4254 C C . SER A 1 526 ? -4.421 19.619 -18.614 1.00 81.88 526 SER A C 1
ATOM 4256 O O . SER A 1 526 ? -5.446 20.203 -18.966 1.00 81.88 526 SER A O 1
ATOM 4258 N N . LYS A 1 527 ? -3.254 19.791 -19.252 1.00 88.06 527 LYS A N 1
ATOM 4259 C CA . LYS A 1 527 ? -3.097 20.652 -20.433 1.00 88.06 527 LYS A CA 1
ATOM 4260 C C . LYS A 1 527 ? -3.973 20.186 -21.602 1.00 88.06 527 LYS A C 1
ATOM 4262 O O . LYS A 1 527 ? -4.662 21.008 -22.199 1.00 88.06 527 LYS A O 1
ATOM 4267 N N . TRP A 1 528 ? -3.939 18.896 -21.940 1.00 87.56 528 TRP A N 1
ATOM 4268 C CA . TRP A 1 528 ? -4.625 18.362 -23.127 1.00 87.56 528 TRP A CA 1
ATOM 4269 C C . TRP A 1 528 ? -6.132 18.141 -22.931 1.00 87.56 528 TRP A C 1
ATOM 4271 O O . TRP A 1 528 ? -6.884 18.217 -23.901 1.00 87.56 528 TRP A O 1
ATOM 4281 N N . LEU A 1 529 ? -6.592 17.954 -21.690 1.00 84.44 529 LEU A N 1
ATOM 4282 C CA . LEU A 1 529 ? -8.016 17.997 -21.332 1.00 84.44 529 LEU A CA 1
ATOM 4283 C C . LEU A 1 529 ? -8.527 19.427 -21.058 1.00 84.44 529 LEU A C 1
ATOM 4285 O O . LEU A 1 529 ? -9.733 19.637 -20.946 1.00 84.44 529 LEU A O 1
ATOM 4289 N N . GLY A 1 530 ? -7.633 20.418 -20.957 1.00 82.88 530 GLY A N 1
ATOM 4290 C CA . GLY A 1 530 ? -7.967 21.823 -20.699 1.00 82.88 530 GLY A CA 1
ATOM 4291 C C . GLY A 1 530 ? -8.478 22.113 -19.280 1.00 82.88 530 GLY A C 1
ATOM 4292 O O . GLY A 1 530 ? -9.106 23.147 -19.058 1.00 82.88 530 GLY A O 1
ATOM 4293 N N . THR A 1 531 ? -8.258 21.202 -18.330 1.00 75.75 531 THR A N 1
ATOM 4294 C CA . THR A 1 531 ? -8.760 21.273 -16.950 1.00 75.75 531 THR A CA 1
ATOM 4295 C C . THR A 1 531 ? -7.956 20.350 -16.038 1.00 75.75 531 THR A C 1
ATOM 4297 O O . THR A 1 531 ? -7.493 19.309 -16.489 1.00 75.75 531 THR A O 1
ATOM 4300 N N . GLU A 1 532 ? -7.843 20.668 -14.747 1.00 70.50 532 GLU A N 1
ATOM 4301 C CA . GLU A 1 532 ? -7.301 19.743 -13.732 1.00 70.50 532 GLU A CA 1
ATOM 4302 C C . GLU A 1 532 ? -8.389 18.868 -13.085 1.00 70.50 532 GLU A C 1
ATOM 4304 O O . GLU A 1 532 ? -8.090 17.967 -12.307 1.00 70.50 532 GLU A O 1
ATOM 4309 N N . ALA A 1 533 ? -9.667 19.096 -13.421 1.00 71.75 533 ALA A N 1
ATOM 4310 C CA . ALA A 1 533 ? -10.806 18.423 -12.788 1.00 71.75 533 ALA A CA 1
ATOM 4311 C C . ALA A 1 533 ? -10.772 16.888 -12.903 1.00 71.75 533 ALA A C 1
ATOM 4313 O O . ALA A 1 533 ? -11.325 16.206 -12.044 1.00 71.75 533 ALA A O 1
ATOM 4314 N N . TRP A 1 534 ? -10.079 16.341 -13.907 1.00 66.31 534 TRP A N 1
ATOM 4315 C CA . TRP A 1 534 ? -9.915 14.897 -14.093 1.00 66.31 534 TRP A CA 1
ATOM 4316 C C . TRP A 1 534 ? -9.165 14.207 -12.937 1.00 66.31 534 TRP A C 1
ATOM 4318 O O . TRP A 1 534 ? -9.282 12.997 -12.775 1.00 66.31 534 TRP A O 1
ATOM 4328 N N . ILE A 1 535 ? -8.440 14.960 -12.099 1.00 58.56 535 ILE A N 1
ATOM 4329 C CA . ILE A 1 535 ? -7.813 14.443 -10.871 1.00 58.56 535 ILE A CA 1
ATOM 4330 C C . ILE A 1 535 ? -8.883 13.993 -9.853 1.00 58.56 535 ILE A C 1
ATOM 4332 O O . ILE A 1 535 ? -8.630 13.078 -9.077 1.00 58.56 535 ILE A O 1
ATOM 4336 N N . ARG A 1 536 ? -10.087 14.590 -9.894 1.00 51.38 536 ARG A N 1
ATOM 4337 C CA . ARG A 1 536 ? -11.281 14.207 -9.108 1.00 51.38 536 ARG A CA 1
ATOM 4338 C C . ARG A 1 536 ? -12.354 13.459 -9.912 1.00 51.38 536 ARG A C 1
ATOM 4340 O O . ARG A 1 536 ? -13.234 12.840 -9.323 1.00 51.38 536 ARG A O 1
ATOM 4347 N N . ASP A 1 537 ? -12.326 13.567 -11.237 1.00 64.25 537 ASP A N 1
ATOM 4348 C CA . ASP A 1 537 ? -13.285 12.957 -12.168 1.00 64.25 537 ASP A CA 1
ATOM 4349 C C . ASP A 1 537 ? -12.522 12.237 -13.288 1.00 64.25 537 ASP A C 1
ATOM 4351 O O . ASP A 1 537 ? -12.370 12.716 -14.413 1.00 64.25 537 ASP A O 1
ATOM 4355 N N . ILE A 1 538 ? -11.944 11.091 -12.934 1.00 64.62 538 ILE A N 1
ATOM 4356 C CA . ILE A 1 538 ? -10.973 10.389 -13.779 1.00 64.62 538 ILE A CA 1
ATOM 4357 C C . ILE A 1 538 ? -11.571 9.856 -15.092 1.00 64.62 538 ILE A C 1
ATOM 4359 O O . ILE A 1 538 ? -10.826 9.579 -16.031 1.00 64.62 538 ILE A O 1
ATOM 4363 N N . ASP A 1 539 ? -12.897 9.743 -15.206 1.00 70.06 539 ASP A N 1
ATOM 4364 C CA . ASP A 1 539 ? -13.541 9.306 -16.448 1.00 70.06 539 ASP A CA 1
ATOM 4365 C C . ASP A 1 539 ? -13.346 10.350 -17.571 1.00 70.06 539 ASP A C 1
ATOM 4367 O O . ASP A 1 539 ? -13.344 9.997 -18.753 1.00 70.06 539 ASP A O 1
ATOM 4371 N N . LEU A 1 540 ? -13.007 11.605 -17.232 1.00 77.38 540 LEU A N 1
ATOM 4372 C CA . LEU A 1 540 ? -12.533 12.622 -18.182 1.00 77.38 540 LEU A CA 1
ATOM 4373 C C . LEU A 1 540 ? -11.242 12.221 -18.930 1.00 77.38 540 LEU A C 1
ATOM 4375 O O . LEU A 1 540 ? -10.999 12.740 -20.023 1.00 77.38 540 LEU A O 1
ATOM 4379 N N . LEU A 1 541 ? -10.446 11.263 -18.422 1.00 77.31 541 LEU A N 1
ATOM 4380 C CA . LEU A 1 541 ? -9.293 10.698 -19.147 1.00 77.31 541 LEU A CA 1
ATOM 4381 C C . LEU A 1 541 ? -9.678 10.098 -20.505 1.00 77.31 541 LEU A C 1
ATOM 4383 O O . LEU A 1 541 ? -8.838 10.051 -21.408 1.00 77.31 541 LEU A O 1
ATOM 4387 N N . ILE A 1 542 ? -10.941 9.697 -20.693 1.00 82.62 542 ILE A N 1
ATOM 4388 C CA . ILE A 1 542 ? -11.431 9.167 -21.969 1.00 82.62 542 ILE A CA 1
ATOM 4389 C C . ILE A 1 542 ? -11.259 10.173 -23.122 1.00 82.62 542 ILE A C 1
ATOM 4391 O O . ILE A 1 542 ? -11.047 9.759 -24.262 1.00 82.62 542 ILE A O 1
ATOM 4395 N N . GLY A 1 543 ? -11.248 11.482 -22.829 1.00 82.56 543 GLY A N 1
ATOM 4396 C CA . GLY A 1 543 ? -11.019 12.551 -23.809 1.00 82.56 543 GLY A CA 1
ATOM 4397 C C . GLY A 1 543 ? -9.628 12.527 -24.456 1.00 82.56 543 GLY A C 1
ATOM 4398 O O . GLY A 1 543 ? -9.457 13.029 -25.564 1.00 82.56 543 GLY A O 1
ATOM 4399 N N . LEU A 1 544 ? -8.635 11.870 -23.841 1.00 85.12 544 LEU A N 1
ATOM 4400 C CA . LEU A 1 544 ? -7.316 11.669 -24.455 1.00 85.12 544 LEU A CA 1
ATOM 4401 C C . LEU A 1 544 ? -7.376 10.770 -25.707 1.00 85.12 544 LEU A C 1
ATOM 4403 O O . LEU A 1 544 ? -6.459 10.811 -26.530 1.00 85.12 544 LEU A O 1
ATOM 4407 N N . ARG A 1 545 ? -8.446 9.975 -25.887 1.00 88.38 545 ARG A N 1
ATOM 4408 C CA . ARG A 1 545 ? -8.630 9.101 -27.062 1.00 88.38 545 ARG A CA 1
ATOM 4409 C C . ARG A 1 545 ? -8.708 9.895 -28.367 1.00 88.38 545 ARG A C 1
ATOM 4411 O O . ARG A 1 545 ? -8.111 9.466 -29.354 1.00 88.38 545 ARG A O 1
ATOM 4418 N N . ASP A 1 546 ? -9.345 11.066 -28.351 1.00 87.62 546 ASP A N 1
ATOM 4419 C CA . ASP A 1 546 ? -9.477 11.944 -29.525 1.00 87.62 546 ASP A CA 1
ATOM 4420 C C . ASP A 1 546 ? -8.122 12.521 -29.978 1.00 87.62 546 ASP A C 1
ATOM 4422 O O . ASP A 1 546 ? -7.913 12.801 -31.160 1.00 87.62 546 ASP A O 1
ATOM 4426 N N . TYR A 1 547 ? -7.161 12.623 -29.055 1.00 87.75 547 TYR A N 1
ATOM 4427 C CA . TYR A 1 547 ? -5.803 13.106 -29.312 1.00 87.75 547 TYR A CA 1
ATOM 4428 C C . TYR A 1 547 ? -4.773 11.980 -29.500 1.00 87.75 547 TYR A C 1
ATOM 4430 O O . TYR A 1 547 ? -3.606 12.261 -29.766 1.00 87.75 547 TYR A O 1
ATOM 4438 N N . ALA A 1 548 ? -5.162 10.700 -29.432 1.00 85.69 548 ALA A N 1
ATOM 4439 C CA . ALA A 1 548 ? -4.229 9.564 -29.440 1.00 85.69 548 ALA A CA 1
ATOM 4440 C C . ALA A 1 548 ? -3.416 9.388 -30.748 1.00 85.69 548 ALA A C 1
ATOM 4442 O O . ALA A 1 548 ? -2.496 8.568 -30.798 1.00 85.69 548 ALA A O 1
ATOM 4443 N N . THR A 1 549 ? -3.717 10.154 -31.803 1.00 85.12 549 THR A N 1
ATOM 4444 C CA . THR A 1 549 ? -2.925 10.263 -33.049 1.00 85.12 549 THR A CA 1
ATOM 4445 C C . THR A 1 549 ? -2.415 11.687 -33.325 1.00 85.12 549 THR A C 1
ATOM 4447 O O . THR A 1 549 ? -2.062 12.000 -34.459 1.00 85.12 549 THR A O 1
ATOM 4450 N N . ASN A 1 550 ? -2.406 12.578 -32.329 1.00 91.12 550 ASN A N 1
ATOM 4451 C CA . ASN A 1 550 ? -1.888 13.939 -32.462 1.00 91.12 550 ASN A CA 1
ATOM 4452 C C . ASN A 1 550 ? -0.354 13.959 -32.284 1.00 91.12 550 ASN A C 1
ATOM 4454 O O . ASN A 1 550 ? 0.171 13.509 -31.266 1.00 91.12 550 ASN A O 1
ATOM 4458 N N . ALA A 1 551 ? 0.360 14.511 -33.270 1.00 87.31 551 ALA A N 1
ATOM 4459 C CA . ALA A 1 551 ? 1.823 14.532 -33.302 1.00 87.31 551 ALA A CA 1
ATOM 4460 C C . ALA A 1 551 ? 2.469 15.408 -32.207 1.00 87.31 551 ALA A C 1
ATOM 4462 O O . ALA A 1 551 ? 3.563 15.087 -31.747 1.00 87.31 551 ALA A O 1
ATOM 4463 N N . GLU A 1 552 ? 1.810 16.483 -31.766 1.00 88.69 552 GLU A N 1
ATOM 4464 C CA . GLU A 1 552 ? 2.300 17.351 -30.687 1.00 88.69 552 GLU A CA 1
ATOM 4465 C C . GLU A 1 552 ? 2.157 16.646 -29.331 1.00 88.69 552 GLU A C 1
ATOM 4467 O O . GLU A 1 552 ? 3.130 16.560 -28.581 1.00 88.69 552 GLU A O 1
ATOM 4472 N N . LEU A 1 553 ? 1.000 16.018 -29.062 1.00 87.31 553 LEU A N 1
ATOM 4473 C CA . LEU A 1 553 ? 0.821 15.177 -27.870 1.00 87.31 553 LEU A CA 1
ATOM 4474 C C . LEU A 1 553 ? 1.846 14.035 -27.843 1.00 87.31 553 LEU A C 1
ATOM 4476 O O . LEU A 1 553 ? 2.438 13.773 -26.801 1.00 87.31 553 LEU A O 1
ATOM 4480 N N . HIS A 1 554 ? 2.113 13.383 -28.980 1.00 89.88 554 HIS A N 1
ATOM 4481 C CA . HIS A 1 554 ? 3.130 12.325 -29.067 1.00 89.88 554 HIS A CA 1
ATOM 4482 C C . HIS A 1 554 ? 4.542 12.817 -28.715 1.00 89.88 554 HIS A C 1
ATOM 4484 O O . HIS A 1 554 ? 5.300 12.079 -28.083 1.00 89.88 554 HIS A O 1
ATOM 4490 N N . GLN A 1 555 ? 4.913 14.047 -29.086 1.00 89.31 555 GLN A N 1
ATOM 4491 C CA . GLN A 1 555 ? 6.205 14.629 -28.702 1.00 89.31 555 GLN A CA 1
ATOM 4492 C C . GLN A 1 555 ? 6.268 14.934 -27.200 1.00 89.31 555 GLN A C 1
ATOM 4494 O O . GLN A 1 555 ? 7.237 14.558 -26.537 1.00 89.31 555 GLN A O 1
ATOM 4499 N N . GLU A 1 556 ? 5.227 15.551 -26.641 1.00 88.69 556 GLU A N 1
ATOM 4500 C CA . GLU A 1 556 ? 5.175 15.910 -25.218 1.00 88.69 556 GLU A CA 1
ATOM 4501 C C . GLU A 1 556 ? 5.105 14.672 -24.308 1.00 88.69 556 GLU A C 1
ATOM 4503 O O . GLU A 1 556 ? 5.815 14.594 -23.303 1.00 88.69 556 GLU A O 1
ATOM 4508 N N . TRP A 1 557 ? 4.338 13.654 -24.703 1.00 88.75 557 TRP A N 1
ATOM 4509 C CA . TRP A 1 557 ? 4.222 12.377 -23.995 1.00 88.75 557 TRP A CA 1
ATOM 4510 C C . TRP A 1 557 ? 5.556 11.621 -23.953 1.00 88.75 557 TRP A C 1
ATOM 4512 O O . TRP A 1 557 ? 5.985 11.160 -22.890 1.00 88.75 557 TRP A O 1
ATOM 4522 N N . LYS A 1 558 ? 6.273 11.562 -25.088 1.00 88.69 558 LYS A N 1
ATOM 4523 C CA . LYS A 1 558 ? 7.631 10.997 -25.140 1.00 88.69 558 LYS A CA 1
ATOM 4524 C C . LYS A 1 558 ? 8.623 11.804 -24.301 1.00 88.69 558 LYS A C 1
ATOM 4526 O O . LYS A 1 558 ? 9.480 11.200 -23.658 1.00 88.69 558 LYS A O 1
ATOM 4531 N N . MET A 1 559 ? 8.493 13.132 -24.231 1.00 88.62 559 MET A N 1
ATOM 4532 C CA . MET A 1 559 ? 9.342 13.960 -23.367 1.00 88.62 559 MET A CA 1
ATOM 4533 C C . MET A 1 559 ? 9.101 13.677 -21.874 1.00 88.62 559 MET A C 1
ATOM 4535 O O . MET A 1 559 ? 10.065 13.460 -21.141 1.00 88.62 559 MET A O 1
ATOM 4539 N N . VAL A 1 560 ? 7.843 13.580 -21.422 1.00 85.81 560 VAL A N 1
ATOM 4540 C CA . VAL A 1 560 ? 7.518 13.215 -20.027 1.00 85.81 560 VAL A CA 1
ATOM 4541 C C . VAL A 1 560 ? 8.044 11.817 -19.681 1.00 85.81 560 VAL A C 1
ATOM 4543 O O . VAL A 1 560 ? 8.692 11.644 -18.646 1.00 85.81 560 VAL A O 1
ATOM 4546 N N . LYS A 1 561 ? 7.852 10.822 -20.561 1.00 89.19 561 LYS A N 1
ATOM 4547 C CA . LYS A 1 561 ? 8.423 9.477 -20.364 1.00 89.19 561 LYS A CA 1
ATOM 4548 C C . LYS A 1 561 ? 9.956 9.520 -20.301 1.00 89.19 561 LYS A C 1
ATOM 4550 O O . LYS A 1 561 ? 10.533 8.893 -19.417 1.00 89.19 561 LYS A O 1
ATOM 4555 N N . LYS A 1 562 ? 10.618 10.309 -21.159 1.00 90.38 562 LYS A N 1
ATOM 4556 C CA . LYS A 1 562 ? 12.083 10.471 -21.161 1.00 90.38 562 LYS A CA 1
ATOM 4557 C C . LYS A 1 562 ? 12.615 11.105 -19.872 1.00 90.38 562 LYS A C 1
ATOM 4559 O O . LYS A 1 562 ? 13.597 10.601 -19.340 1.00 90.38 562 LYS A O 1
ATOM 4564 N N . VAL A 1 563 ? 11.959 12.135 -19.331 1.00 88.31 563 VAL A N 1
ATOM 4565 C CA . VAL A 1 563 ? 12.327 12.737 -18.031 1.00 88.31 563 VAL A CA 1
ATOM 4566 C C . VAL A 1 563 ? 12.205 11.719 -16.892 1.00 88.31 563 VAL A C 1
ATOM 4568 O O . VAL A 1 563 ? 13.112 11.598 -16.071 1.00 88.31 563 VAL A O 1
ATOM 4571 N N . ASN A 1 564 ? 11.138 10.918 -16.873 1.00 87.25 564 ASN A N 1
ATOM 4572 C CA . ASN A 1 564 ? 10.975 9.868 -15.863 1.00 87.25 564 ASN A CA 1
ATOM 4573 C C . ASN A 1 564 ? 12.004 8.730 -16.020 1.00 87.25 564 ASN A C 1
ATOM 4575 O O . ASN A 1 564 ? 12.465 8.176 -15.024 1.00 87.25 564 ASN A O 1
ATOM 4579 N N . LYS A 1 565 ? 12.414 8.404 -17.255 1.00 93.31 565 LYS A N 1
ATOM 4580 C CA . LYS A 1 565 ? 13.500 7.446 -17.524 1.00 93.31 565 LYS A CA 1
ATOM 4581 C C . LYS A 1 565 ? 14.876 7.967 -17.117 1.00 93.31 565 LYS A C 1
ATOM 4583 O O . LYS A 1 565 ? 15.678 7.168 -16.652 1.00 93.31 565 LYS A O 1
ATOM 4588 N N . ILE A 1 566 ? 15.135 9.272 -17.249 1.00 92.25 566 ILE A N 1
ATOM 4589 C CA . ILE A 1 566 ? 16.357 9.921 -16.744 1.00 92.25 566 ILE A CA 1
ATOM 4590 C C . ILE A 1 566 ? 16.439 9.742 -15.224 1.00 92.25 566 ILE A C 1
ATOM 4592 O O . ILE A 1 566 ? 17.360 9.079 -14.759 1.00 92.25 566 ILE A O 1
ATOM 4596 N N . ARG A 1 567 ? 15.404 10.165 -14.486 1.00 87.56 567 ARG A N 1
ATOM 4597 C CA . ARG A 1 567 ? 15.301 9.996 -13.023 1.00 87.56 567 ARG A CA 1
ATOM 4598 C C . ARG A 1 567 ? 15.521 8.550 -12.561 1.00 87.56 567 ARG A C 1
ATOM 4600 O O . ARG A 1 567 ? 16.218 8.293 -11.583 1.00 87.56 567 ARG A O 1
ATOM 4607 N N . LEU A 1 568 ? 14.936 7.585 -13.273 1.00 93.06 568 LEU A N 1
ATOM 4608 C CA . LEU A 1 568 ? 15.091 6.163 -12.961 1.00 93.06 568 LEU A CA 1
ATOM 4609 C C . LEU A 1 568 ? 16.486 5.619 -13.327 1.00 93.06 568 LEU A C 1
ATOM 4611 O O . LEU A 1 568 ? 17.011 4.775 -12.607 1.00 93.06 568 LEU A O 1
ATOM 4615 N N . ALA A 1 569 ? 17.116 6.106 -14.400 1.00 94.38 569 ALA A N 1
ATOM 4616 C CA . ALA A 1 569 ? 18.495 5.761 -14.749 1.00 94.38 569 ALA A CA 1
ATOM 4617 C C . ALA A 1 569 ? 19.509 6.348 -13.753 1.00 94.38 569 ALA A C 1
ATOM 4619 O O . ALA A 1 569 ? 20.445 5.653 -13.365 1.00 94.38 569 ALA A O 1
ATOM 4620 N N . GLU A 1 570 ? 19.295 7.584 -13.298 1.00 91.69 570 GLU A N 1
ATOM 4621 C CA . GLU A 1 570 ? 20.090 8.254 -12.261 1.00 91.69 570 GLU A CA 1
ATOM 4622 C C . GLU A 1 570 ? 19.986 7.509 -10.923 1.00 91.69 570 GLU A C 1
ATOM 4624 O O . GLU A 1 570 ? 21.009 7.208 -10.310 1.00 91.69 570 GLU A O 1
ATOM 4629 N N . TYR A 1 571 ? 18.775 7.098 -10.526 1.00 91.00 571 TYR A N 1
ATOM 4630 C CA . TYR A 1 571 ? 18.564 6.225 -9.367 1.00 91.00 571 TYR A CA 1
ATOM 4631 C C . TYR A 1 571 ? 19.309 4.885 -9.505 1.00 91.00 571 TYR A C 1
ATOM 4633 O O . TYR A 1 571 ? 19.973 4.451 -8.566 1.00 91.00 571 TYR A O 1
ATOM 4641 N N . ILE A 1 572 ? 19.256 4.235 -10.675 1.00 93.44 572 ILE A N 1
ATOM 4642 C CA . ILE A 1 572 ? 19.980 2.977 -10.934 1.00 93.44 572 ILE A CA 1
ATOM 4643 C C . ILE A 1 572 ? 21.501 3.183 -10.862 1.00 93.44 572 ILE A C 1
ATOM 4645 O O . ILE A 1 572 ? 22.190 2.352 -10.260 1.00 93.44 572 ILE A O 1
ATOM 4649 N N . GLU A 1 573 ? 22.030 4.277 -11.419 1.00 93.69 573 GLU A N 1
ATOM 4650 C CA . GLU A 1 573 ? 23.457 4.604 -11.344 1.00 93.69 573 GLU A CA 1
ATOM 4651 C C . GLU A 1 573 ? 23.889 4.863 -9.891 1.00 93.69 573 GLU A C 1
ATOM 4653 O O . GLU A 1 573 ? 24.855 4.256 -9.434 1.00 93.69 573 GLU A O 1
ATOM 4658 N N . ALA A 1 574 ? 23.149 5.678 -9.133 1.00 88.81 574 ALA A N 1
ATOM 4659 C CA . ALA A 1 574 ? 23.452 5.970 -7.730 1.00 88.81 574 ALA A CA 1
ATOM 4660 C C . ALA A 1 574 ? 23.379 4.719 -6.830 1.00 88.81 574 ALA A C 1
ATOM 4662 O O . ALA A 1 574 ? 24.198 4.540 -5.930 1.00 88.81 574 ALA A O 1
ATOM 4663 N N . MET A 1 575 ? 22.416 3.831 -7.094 1.00 88.50 575 MET A N 1
ATOM 4664 C CA . MET A 1 575 ? 22.166 2.606 -6.330 1.00 88.50 575 MET A CA 1
ATOM 4665 C C . MET A 1 575 ? 23.176 1.483 -6.618 1.00 88.50 575 MET A C 1
ATOM 4667 O O . MET A 1 575 ? 23.447 0.667 -5.738 1.00 88.50 575 MET A O 1
ATOM 4671 N N . SER A 1 576 ? 23.685 1.383 -7.853 1.00 86.38 576 SER A N 1
ATOM 4672 C CA . SER A 1 576 ? 24.422 0.192 -8.321 1.00 86.38 576 SER A CA 1
ATOM 4673 C C . SER A 1 576 ? 25.717 0.465 -9.092 1.00 86.38 576 SER A C 1
ATOM 4675 O O . SER A 1 576 ? 26.421 -0.479 -9.449 1.00 86.38 576 SER A O 1
ATOM 4677 N N . GLY A 1 577 ? 26.025 1.726 -9.402 1.00 88.94 577 GLY A N 1
ATOM 4678 C CA . GLY A 1 577 ? 27.114 2.119 -10.302 1.00 88.94 577 GLY A CA 1
ATOM 4679 C C . GLY A 1 577 ? 26.877 1.774 -11.780 1.00 88.94 577 GLY A C 1
ATOM 4680 O O . GLY A 1 577 ? 27.716 2.096 -12.624 1.00 88.94 577 GLY A O 1
ATOM 4681 N N . LEU A 1 578 ? 25.760 1.119 -12.125 1.00 92.12 578 LEU A N 1
ATOM 4682 C CA . LEU A 1 578 ? 25.471 0.698 -13.492 1.00 92.12 578 LEU A CA 1
ATOM 4683 C C . LEU A 1 578 ? 24.860 1.841 -14.306 1.00 92.12 578 LEU A C 1
ATOM 4685 O O . LEU A 1 578 ? 23.739 2.273 -14.048 1.00 92.12 578 LEU A O 1
ATOM 4689 N N . LYS A 1 579 ? 25.552 2.243 -15.373 1.00 93.62 579 LYS A N 1
ATOM 4690 C CA . LYS A 1 579 ? 24.980 3.120 -16.399 1.00 93.62 579 LYS A CA 1
ATOM 4691 C C . LYS A 1 579 ? 24.094 2.316 -17.348 1.00 93.62 579 LYS A C 1
ATOM 4693 O O . LYS A 1 579 ? 24.462 1.223 -17.788 1.00 93.62 579 LYS A O 1
ATOM 4698 N N . VAL A 1 580 ? 22.927 2.870 -17.667 1.00 95.25 580 VAL A N 1
ATOM 4699 C CA . VAL A 1 580 ? 21.901 2.249 -18.516 1.00 95.25 580 VAL A CA 1
ATOM 4700 C C . VAL A 1 580 ? 21.483 3.210 -19.632 1.00 95.25 580 VAL A C 1
ATOM 4702 O O . VAL A 1 580 ? 21.373 4.413 -19.409 1.00 95.25 580 VAL A O 1
ATOM 4705 N N . SER A 1 581 ? 21.271 2.698 -20.848 1.00 94.69 581 SER A N 1
ATOM 4706 C CA . SER A 1 581 ? 20.887 3.537 -21.992 1.00 94.69 581 SER A CA 1
ATOM 4707 C C . SER A 1 581 ? 19.419 3.955 -21.912 1.00 94.69 581 SER A C 1
ATOM 4709 O O . SER A 1 581 ? 18.541 3.108 -21.767 1.00 94.69 581 SER A O 1
ATOM 4711 N N . LEU A 1 582 ? 19.142 5.252 -22.070 1.00 93.81 582 LEU A N 1
ATOM 4712 C CA . LEU A 1 582 ? 17.782 5.811 -22.073 1.00 93.81 582 LEU A CA 1
ATOM 4713 C C . LEU A 1 582 ? 16.965 5.402 -23.310 1.00 93.81 582 LEU A C 1
ATOM 4715 O O . LEU A 1 582 ? 15.734 5.397 -23.256 1.00 93.81 582 LEU A O 1
ATOM 4719 N N . ASP A 1 583 ? 17.645 5.048 -24.403 1.00 92.25 583 ASP A N 1
ATOM 4720 C CA . ASP A 1 583 ? 17.026 4.644 -25.671 1.00 92.25 583 ASP A CA 1
ATOM 4721 C C . ASP A 1 583 ? 16.629 3.150 -25.672 1.00 92.25 583 ASP A C 1
ATOM 4723 O O . ASP A 1 583 ? 15.926 2.681 -26.565 1.00 92.25 583 ASP A O 1
ATOM 4727 N N . ALA A 1 584 ? 17.051 2.392 -24.654 1.00 96.19 584 ALA A N 1
ATOM 4728 C CA . ALA A 1 584 ? 16.617 1.019 -24.420 1.00 96.19 584 ALA A CA 1
ATOM 4729 C C . ALA A 1 584 ? 15.214 0.972 -23.792 1.00 96.19 584 ALA A C 1
ATOM 4731 O O . ALA A 1 584 ? 14.872 1.825 -22.972 1.00 96.19 584 ALA A O 1
ATOM 4732 N N . MET A 1 585 ? 14.418 -0.053 -24.105 1.00 97.94 585 MET A N 1
ATOM 4733 C CA . MET A 1 585 ? 13.133 -0.291 -23.437 1.00 97.94 585 MET A CA 1
ATOM 4734 C C . MET A 1 585 ? 13.368 -0.647 -21.961 1.00 97.94 585 MET A C 1
ATOM 4736 O O . MET A 1 585 ? 14.120 -1.576 -21.652 1.00 97.94 585 MET A O 1
ATOM 4740 N N . PHE A 1 586 ? 12.702 0.066 -21.053 1.00 98.25 586 PHE A N 1
ATOM 4741 C CA . PHE A 1 586 ? 12.703 -0.235 -19.621 1.00 98.25 586 PHE A CA 1
ATOM 4742 C C . PHE A 1 586 ? 11.583 -1.239 -19.312 1.00 98.25 586 PHE A C 1
ATOM 4744 O O . PHE A 1 586 ? 10.398 -0.914 -19.414 1.00 98.25 586 PHE A O 1
ATOM 4751 N N . ASP A 1 587 ? 11.979 -2.465 -18.965 1.00 98.06 587 ASP A N 1
ATOM 4752 C CA . ASP A 1 587 ? 11.127 -3.656 -18.859 1.00 98.06 587 ASP A CA 1
ATOM 4753 C C . ASP A 1 587 ? 11.065 -4.147 -17.403 1.00 98.06 587 ASP A C 1
ATOM 4755 O O . ASP A 1 587 ? 12.050 -4.659 -16.868 1.00 98.06 587 ASP A O 1
ATOM 4759 N N . VAL A 1 588 ? 9.927 -3.940 -16.733 1.00 97.38 588 VAL A N 1
ATOM 4760 C CA . VAL A 1 588 ? 9.850 -3.880 -15.265 1.00 97.38 588 VAL A CA 1
ATOM 4761 C C . VAL A 1 588 ? 8.987 -4.983 -14.644 1.00 97.38 588 VAL A C 1
ATOM 4763 O O . VAL A 1 588 ? 7.817 -5.157 -14.981 1.00 97.38 588 VAL A O 1
ATOM 4766 N N . GLN A 1 589 ? 9.510 -5.672 -13.627 1.00 97.06 589 GLN A N 1
ATOM 4767 C CA . GLN A 1 589 ? 8.763 -6.616 -12.790 1.00 97.06 589 GLN A CA 1
ATOM 4768 C C . GLN A 1 589 ? 9.005 -6.364 -11.293 1.00 97.06 589 GLN A C 1
ATOM 4770 O O . GLN A 1 589 ? 9.698 -7.122 -10.610 1.00 97.06 589 GLN A O 1
ATOM 4775 N N . THR A 1 590 ? 8.388 -5.311 -10.759 1.00 91.44 590 THR A N 1
ATOM 4776 C CA . THR A 1 590 ? 8.436 -4.982 -9.329 1.00 91.44 590 THR A CA 1
ATOM 4777 C C . THR A 1 590 ? 7.204 -5.492 -8.577 1.00 91.44 590 THR A C 1
ATOM 4779 O O . THR A 1 590 ? 6.082 -5.032 -8.787 1.00 91.44 590 THR A O 1
ATOM 4782 N N . LYS A 1 591 ? 7.395 -6.510 -7.724 1.00 85.94 591 LYS A N 1
ATOM 4783 C CA . LYS A 1 591 ? 6.385 -7.080 -6.804 1.00 85.94 591 LYS A CA 1
ATOM 4784 C C . LYS A 1 591 ? 7.031 -8.082 -5.841 1.00 85.94 591 LYS A C 1
ATOM 4786 O O . LYS A 1 591 ? 8.097 -8.612 -6.136 1.00 85.94 591 LYS A O 1
ATOM 4791 N N . ARG A 1 592 ? 6.356 -8.397 -4.721 1.00 84.50 592 ARG A N 1
ATOM 4792 C CA . ARG A 1 592 ? 6.773 -9.432 -3.742 1.00 84.50 592 ARG A CA 1
ATOM 4793 C C . ARG A 1 592 ? 7.283 -10.693 -4.458 1.00 84.50 592 ARG A C 1
ATOM 4795 O O . ARG A 1 592 ? 6.582 -11.230 -5.319 1.00 84.50 592 ARG A O 1
ATOM 4802 N N . ILE A 1 593 ? 8.475 -11.164 -4.091 1.00 91.50 593 ILE A N 1
ATOM 4803 C CA . ILE A 1 593 ? 9.110 -12.316 -4.745 1.00 91.50 593 ILE A CA 1
ATOM 4804 C C . ILE A 1 593 ? 8.417 -13.604 -4.290 1.00 91.50 593 ILE A C 1
ATOM 4806 O O . ILE A 1 593 ? 8.333 -13.871 -3.091 1.00 91.50 593 ILE A O 1
ATOM 4810 N N . HIS A 1 594 ? 7.879 -14.375 -5.239 1.00 90.56 594 HIS A N 1
ATOM 4811 C CA . HIS A 1 594 ? 7.120 -15.600 -4.964 1.00 90.56 594 HIS A CA 1
ATOM 4812 C C . HIS A 1 594 ? 7.025 -16.459 -6.229 1.00 90.56 594 HIS A C 1
ATOM 4814 O O . HIS A 1 594 ? 6.804 -15.923 -7.312 1.00 90.56 594 HIS A O 1
ATOM 4820 N N . GLU A 1 595 ? 7.098 -17.788 -6.097 1.00 92.38 595 GLU A N 1
ATOM 4821 C CA . GLU A 1 595 ? 6.974 -18.716 -7.236 1.00 92.38 595 GLU A CA 1
ATOM 4822 C C . GLU A 1 595 ? 5.751 -18.418 -8.140 1.00 92.38 595 GLU A C 1
ATOM 4824 O O . GLU A 1 595 ? 5.929 -18.291 -9.349 1.00 92.38 595 GLU A O 1
ATOM 4829 N N . TYR A 1 596 ? 4.549 -18.172 -7.589 1.00 89.50 596 TYR A N 1
ATOM 4830 C CA . TYR A 1 596 ? 3.344 -17.894 -8.399 1.00 89.50 596 TYR A CA 1
ATOM 4831 C C . TYR A 1 596 ? 3.333 -16.529 -9.107 1.00 89.50 596 TYR A C 1
ATOM 4833 O O . TYR A 1 596 ? 2.623 -16.374 -10.097 1.00 89.50 596 TYR A O 1
ATOM 4841 N N . LYS A 1 597 ? 4.120 -15.548 -8.634 1.00 88.94 597 LYS A N 1
ATOM 4842 C CA . LYS A 1 597 ? 4.324 -14.243 -9.305 1.00 88.94 597 LYS A CA 1
ATOM 4843 C C . LYS A 1 597 ? 5.314 -14.339 -10.475 1.00 88.94 597 LYS A C 1
ATOM 4845 O O . LYS A 1 597 ? 5.488 -13.375 -11.222 1.00 88.94 597 LYS A O 1
ATOM 4850 N N . ARG A 1 598 ? 5.972 -15.499 -10.608 1.00 96.19 598 ARG A N 1
ATOM 4851 C CA . ARG A 1 598 ? 6.832 -15.920 -11.717 1.00 96.19 598 ARG A CA 1
ATOM 4852 C C . ARG A 1 598 ? 7.930 -14.919 -12.106 1.00 96.19 598 ARG A C 1
ATOM 4854 O O . ARG A 1 598 ? 8.252 -14.784 -13.282 1.00 96.19 598 ARG A O 1
ATOM 4861 N N . GLN A 1 599 ? 8.614 -14.306 -11.131 1.00 97.44 599 GLN A N 1
ATOM 4862 C CA . GLN A 1 599 ? 9.924 -13.672 -11.398 1.00 97.44 599 GLN A CA 1
ATOM 4863 C C . GLN A 1 599 ? 10.929 -14.675 -11.999 1.00 97.44 599 GLN A C 1
ATOM 4865 O O . GLN A 1 599 ? 11.761 -14.312 -12.828 1.00 97.44 599 GLN A O 1
ATOM 4870 N N . LEU A 1 600 ? 10.792 -15.960 -11.650 1.00 97.12 600 LEU A N 1
ATOM 4871 C CA . LEU A 1 600 ? 11.572 -17.044 -12.242 1.00 97.12 600 LEU A CA 1
ATOM 4872 C C . LEU A 1 600 ? 11.277 -17.248 -13.746 1.00 97.12 600 LEU A C 1
ATOM 4874 O O . LEU A 1 600 ? 12.198 -17.543 -14.494 1.00 97.12 600 LEU A O 1
ATOM 4878 N N . LEU A 1 601 ? 10.048 -17.019 -14.231 1.00 97.62 601 LEU A N 1
ATOM 4879 C CA . LEU A 1 601 ? 9.753 -17.058 -15.675 1.00 97.62 601 LEU A CA 1
ATOM 4880 C C . LEU A 1 601 ? 10.473 -15.925 -16.422 1.00 97.62 601 LEU A C 1
ATOM 4882 O O . LEU A 1 601 ? 11.060 -16.153 -17.480 1.00 97.62 601 LEU A O 1
ATOM 4886 N N . ASN A 1 602 ? 10.478 -14.723 -15.839 1.00 98.25 602 ASN A N 1
ATOM 4887 C CA . ASN A 1 602 ? 11.135 -13.561 -16.428 1.00 98.25 602 ASN A CA 1
ATOM 4888 C C . ASN A 1 602 ? 12.649 -13.776 -16.564 1.00 98.25 602 ASN A C 1
ATOM 4890 O O . ASN A 1 602 ? 13.178 -13.692 -17.671 1.00 98.25 602 ASN A O 1
ATOM 4894 N N . ILE A 1 603 ? 13.339 -14.153 -15.478 1.00 98.00 603 ILE A N 1
ATOM 4895 C CA . ILE A 1 603 ? 14.796 -14.368 -15.513 1.00 98.00 603 ILE A CA 1
ATOM 4896 C C . ILE A 1 603 ? 15.202 -15.506 -16.466 1.00 98.00 603 ILE A C 1
ATOM 4898 O O . ILE A 1 603 ? 16.211 -15.380 -17.157 1.00 98.00 603 ILE A O 1
ATOM 4902 N N . LEU A 1 604 ? 14.388 -16.563 -16.608 1.00 97.88 604 LEU A N 1
ATOM 4903 C CA . LEU A 1 604 ? 14.606 -17.601 -17.625 1.00 97.88 604 LEU A CA 1
ATOM 4904 C C . LEU A 1 604 ? 14.495 -17.033 -19.058 1.00 97.88 604 LEU A C 1
ATOM 4906 O O . LEU A 1 604 ? 15.311 -17.361 -19.920 1.00 97.88 604 LEU A O 1
ATOM 4910 N N . GLY A 1 605 ? 13.538 -16.137 -19.324 1.00 97.88 605 GLY A N 1
ATOM 4911 C CA . GLY A 1 605 ? 13.438 -15.435 -20.612 1.00 97.88 605 GLY A CA 1
ATOM 4912 C C . GLY A 1 605 ? 14.578 -14.443 -20.870 1.00 97.88 605 GLY A C 1
ATOM 4913 O O . GLY A 1 605 ? 15.035 -14.312 -22.005 1.00 97.88 605 GLY A O 1
ATOM 4914 N N . ILE A 1 606 ? 15.092 -13.788 -19.827 1.00 98.31 606 ILE A N 1
ATOM 4915 C CA . ILE A 1 606 ? 16.255 -12.891 -19.914 1.00 98.31 606 ILE A CA 1
ATOM 4916 C C . ILE A 1 606 ? 17.523 -13.691 -20.247 1.00 98.31 606 ILE A C 1
ATOM 4918 O O . ILE A 1 606 ? 18.268 -13.295 -21.142 1.00 98.31 606 ILE A O 1
ATOM 4922 N N . ILE A 1 607 ? 17.730 -14.857 -19.619 1.00 98.31 607 ILE A N 1
ATOM 4923 C CA . ILE A 1 607 ? 18.829 -15.771 -19.974 1.00 98.31 607 ILE A CA 1
ATOM 4924 C C . ILE A 1 607 ? 18.668 -16.287 -21.412 1.00 98.31 607 ILE A C 1
ATOM 4926 O O . ILE A 1 607 ? 19.651 -16.321 -22.150 1.00 98.31 607 ILE A O 1
ATOM 4930 N N . HIS A 1 608 ? 17.447 -16.625 -21.848 1.00 98.00 608 HIS A N 1
ATOM 4931 C CA . HIS A 1 608 ? 17.184 -16.997 -23.244 1.00 98.00 608 HIS A CA 1
ATOM 4932 C C . HIS A 1 608 ? 17.570 -15.874 -24.221 1.00 98.00 608 HIS A C 1
ATOM 4934 O O . HIS A 1 608 ? 18.232 -16.135 -25.225 1.00 98.00 608 HIS A O 1
ATOM 4940 N N . ARG A 1 609 ? 17.203 -14.617 -23.924 1.00 97.19 609 ARG A N 1
ATOM 4941 C CA . ARG A 1 609 ? 17.568 -13.446 -24.740 1.00 97.19 609 ARG A CA 1
ATOM 4942 C C . ARG A 1 609 ? 19.089 -13.228 -24.754 1.00 97.19 609 ARG A C 1
ATOM 4944 O O . ARG A 1 609 ? 19.640 -13.034 -25.833 1.00 97.19 609 ARG A O 1
ATOM 4951 N N . TYR A 1 610 ? 19.772 -13.333 -23.610 1.00 97.56 610 TYR A N 1
ATOM 4952 C CA . TYR A 1 610 ? 21.241 -13.277 -23.520 1.00 97.56 610 TYR A CA 1
ATOM 4953 C C . TYR A 1 610 ? 21.914 -14.350 -24.390 1.00 97.56 610 TYR A C 1
ATOM 4955 O O . TYR A 1 610 ? 22.734 -14.021 -25.245 1.00 97.56 610 TYR A O 1
ATOM 4963 N N . ASP A 1 611 ? 21.525 -15.618 -24.232 1.00 96.25 611 ASP A N 1
ATOM 4964 C CA . ASP A 1 611 ? 22.066 -16.738 -25.008 1.00 96.25 611 ASP A CA 1
ATOM 4965 C C . ASP A 1 611 ? 21.812 -16.560 -26.515 1.00 96.25 611 ASP A C 1
ATOM 4967 O O . ASP A 1 611 ? 22.728 -16.734 -27.322 1.00 96.25 611 ASP A O 1
ATOM 4971 N N . CYS A 1 612 ? 20.620 -16.103 -26.911 1.00 95.31 612 CYS A N 1
ATOM 4972 C CA . CYS A 1 612 ? 20.334 -15.757 -28.304 1.00 95.31 612 CYS A CA 1
ATOM 4973 C C . CYS A 1 612 ? 21.279 -14.665 -28.834 1.00 95.31 612 CYS A C 1
ATOM 4975 O O . CYS A 1 612 ? 21.839 -14.837 -29.912 1.00 95.31 612 CYS A O 1
ATOM 4977 N N . ILE A 1 613 ? 21.509 -13.573 -28.091 1.00 95.06 613 ILE A N 1
ATOM 4978 C CA . ILE A 1 613 ? 22.411 -12.487 -28.522 1.00 95.06 613 ILE A CA 1
ATOM 4979 C C . ILE A 1 613 ? 23.866 -12.980 -28.613 1.00 95.06 613 ILE A C 1
ATOM 4981 O O . ILE A 1 613 ? 24.546 -12.679 -29.596 1.00 95.06 613 ILE A O 1
ATOM 4985 N N . LYS A 1 614 ? 24.351 -13.776 -27.646 1.00 93.75 614 LYS A N 1
ATOM 4986 C CA . LYS A 1 614 ? 25.717 -14.339 -27.678 1.00 93.75 614 LYS A CA 1
ATOM 4987 C C . LYS A 1 614 ? 25.949 -15.222 -28.909 1.00 93.75 614 LYS A C 1
ATOM 4989 O O . LYS A 1 614 ? 27.011 -15.114 -29.521 1.00 93.75 614 LYS A O 1
ATOM 4994 N N . ASN A 1 615 ? 24.967 -16.043 -29.289 1.00 92.75 615 ASN A N 1
ATOM 4995 C CA . ASN A 1 615 ? 25.041 -16.932 -30.458 1.00 92.75 615 ASN A CA 1
ATOM 4996 C C . ASN A 1 615 ? 24.629 -16.254 -31.787 1.00 92.75 615 ASN A C 1
ATOM 4998 O O . ASN A 1 615 ? 24.711 -16.885 -32.837 1.00 92.75 615 ASN A O 1
ATOM 5002 N N . MET A 1 616 ? 24.200 -14.986 -31.769 1.00 92.62 616 MET A N 1
ATOM 5003 C CA . MET A 1 616 ? 23.802 -14.225 -32.961 1.00 92.62 616 MET A CA 1
ATOM 5004 C C . MET A 1 616 ? 24.994 -13.529 -33.630 1.00 92.62 616 MET A C 1
ATOM 5006 O O . MET A 1 616 ? 25.872 -12.979 -32.953 1.00 92.62 616 MET A O 1
ATOM 5010 N N . ASP A 1 617 ? 24.981 -13.484 -34.965 1.00 90.44 617 ASP A N 1
ATOM 5011 C CA . ASP A 1 617 ? 25.967 -12.772 -35.780 1.00 90.44 617 ASP A CA 1
ATOM 5012 C C . ASP A 1 617 ? 25.990 -11.260 -35.511 1.00 90.44 617 ASP A C 1
ATOM 5014 O O . ASP A 1 617 ? 24.961 -10.605 -35.331 1.00 90.44 617 ASP A O 1
ATOM 5018 N N . LYS A 1 618 ? 27.191 -10.665 -35.552 1.00 84.25 618 LYS A N 1
ATOM 5019 C CA . LYS A 1 618 ? 27.428 -9.252 -35.184 1.00 84.25 618 LYS A CA 1
ATOM 5020 C C . LYS A 1 618 ? 26.642 -8.229 -36.019 1.00 84.25 618 LYS A C 1
ATOM 5022 O O . LYS A 1 618 ? 26.463 -7.098 -35.571 1.00 84.25 618 LYS A O 1
ATOM 5027 N N . ASN A 1 619 ? 26.176 -8.603 -37.212 1.00 83.38 619 ASN A N 1
ATOM 5028 C CA . ASN A 1 619 ? 25.330 -7.747 -38.047 1.00 83.38 619 ASN A CA 1
ATOM 5029 C C . ASN A 1 619 ? 23.855 -7.781 -37.621 1.00 83.38 619 ASN A C 1
ATOM 5031 O O . ASN A 1 619 ? 23.201 -6.741 -37.650 1.00 83.38 619 ASN A O 1
ATOM 5035 N N . ASP A 1 620 ? 23.344 -8.933 -37.186 1.00 87.31 620 ASP A N 1
ATOM 5036 C CA . ASP A 1 620 ? 21.957 -9.081 -36.740 1.00 87.31 620 ASP A CA 1
ATOM 5037 C C . ASP A 1 620 ? 21.748 -8.591 -35.305 1.00 87.31 620 ASP A C 1
ATOM 5039 O O . ASP A 1 620 ? 20.678 -8.065 -35.004 1.00 87.31 620 ASP A O 1
ATOM 5043 N N . ARG A 1 621 ? 22.793 -8.597 -34.460 1.00 88.19 621 ARG A N 1
ATOM 5044 C CA . ARG A 1 621 ? 22.759 -7.945 -33.132 1.00 88.19 621 ARG A CA 1
ATOM 5045 C C . ARG A 1 621 ? 22.319 -6.477 -33.189 1.00 88.19 621 ARG A C 1
ATOM 5047 O O . ARG A 1 621 ? 21.693 -5.999 -32.253 1.00 88.19 621 ARG A O 1
ATOM 5054 N N . LYS A 1 622 ? 22.577 -5.772 -34.300 1.00 84.00 622 LYS A N 1
ATOM 5055 C CA . LYS A 1 622 ? 22.137 -4.378 -34.526 1.00 84.00 622 LYS A CA 1
ATOM 5056 C C . LYS A 1 622 ? 20.622 -4.216 -34.717 1.00 84.00 622 LYS A C 1
ATOM 5058 O O . LYS A 1 622 ? 20.145 -3.089 -34.757 1.00 84.00 622 LYS A O 1
ATOM 5063 N N . LYS A 1 623 ? 19.885 -5.317 -34.888 1.00 88.12 623 LYS A N 1
ATOM 5064 C CA . LYS A 1 623 ? 18.419 -5.363 -35.034 1.00 88.12 623 LYS A CA 1
ATOM 5065 C C . LYS A 1 623 ? 17.715 -5.748 -33.726 1.00 88.12 623 LYS A C 1
ATOM 5067 O O . LYS A 1 623 ? 16.490 -5.785 -33.689 1.00 88.12 623 LYS A O 1
ATOM 5072 N N . VAL A 1 624 ? 18.473 -6.086 -32.680 1.00 93.00 624 VAL A N 1
ATOM 5073 C CA . VAL A 1 624 ? 17.937 -6.417 -31.357 1.00 93.00 624 VAL A CA 1
ATOM 5074 C C . VAL A 1 624 ? 17.531 -5.122 -30.661 1.00 93.00 624 VAL A C 1
ATOM 5076 O O . VAL A 1 624 ? 18.341 -4.203 -30.563 1.00 93.00 624 VAL A O 1
ATOM 5079 N N . VAL A 1 625 ? 16.293 -5.061 -30.166 1.00 96.38 625 VAL A N 1
ATOM 5080 C CA . VAL A 1 625 ? 15.812 -3.941 -29.345 1.00 96.38 625 VAL A CA 1
ATOM 5081 C C . VAL A 1 625 ? 16.609 -3.909 -28.036 1.00 96.38 625 VAL A C 1
ATOM 5083 O O . VAL A 1 625 ? 16.554 -4.893 -27.290 1.00 96.38 625 VAL A O 1
ATOM 5086 N N . PRO A 1 626 ? 17.346 -2.822 -27.732 1.00 97.44 626 PRO A N 1
ATOM 5087 C CA . PRO A 1 626 ? 18.078 -2.713 -26.478 1.00 97.44 626 PRO A CA 1
ATOM 5088 C C . PRO A 1 626 ? 17.114 -2.708 -25.288 1.00 97.44 626 PRO A C 1
ATOM 5090 O O . PRO A 1 626 ? 16.066 -2.059 -25.345 1.00 97.44 626 PRO A O 1
ATOM 5093 N N . ARG A 1 627 ? 17.451 -3.412 -24.202 1.00 97.88 627 ARG A N 1
ATOM 5094 C CA . ARG A 1 627 ? 16.590 -3.515 -23.009 1.00 97.88 627 ARG A CA 1
ATOM 5095 C C . ARG A 1 627 ? 17.328 -3.330 -21.694 1.00 97.88 627 ARG A C 1
ATOM 5097 O O . ARG A 1 627 ? 18.400 -3.894 -21.484 1.00 97.88 627 ARG A O 1
ATOM 5104 N N . VAL A 1 628 ? 16.669 -2.640 -20.768 1.00 98.25 628 VAL A N 1
ATOM 5105 C CA . VAL A 1 628 ? 17.022 -2.579 -19.347 1.00 98.25 628 VAL A CA 1
ATOM 5106 C C . VAL A 1 628 ? 15.941 -3.346 -18.594 1.00 98.25 628 VAL A C 1
ATOM 5108 O O . VAL A 1 628 ? 14.840 -2.842 -18.377 1.00 98.25 628 VAL A O 1
ATOM 5111 N N . CYS A 1 629 ? 16.234 -4.598 -18.251 1.00 98.31 629 CYS A N 1
ATOM 5112 C CA . CYS A 1 629 ? 15.320 -5.449 -17.496 1.00 98.31 629 CYS A CA 1
ATOM 5113 C C . CYS A 1 629 ? 15.470 -5.140 -16.001 1.00 98.31 629 CYS A C 1
ATOM 5115 O O . CYS A 1 629 ? 16.572 -5.232 -15.464 1.00 98.31 629 CYS A O 1
ATOM 5117 N N . ILE A 1 630 ? 14.380 -4.779 -15.327 1.00 98.12 630 ILE A N 1
ATOM 5118 C CA . ILE A 1 630 ? 14.368 -4.310 -13.937 1.00 98.12 630 ILE A CA 1
ATOM 5119 C C . ILE A 1 630 ? 13.476 -5.238 -13.110 1.00 98.12 630 ILE A C 1
ATOM 5121 O O . ILE A 1 630 ? 12.262 -5.283 -13.301 1.00 98.12 630 ILE A O 1
ATOM 5125 N N . ILE A 1 631 ? 14.056 -5.965 -12.159 1.00 97.56 631 ILE A N 1
ATOM 5126 C CA . ILE A 1 631 ? 13.324 -6.817 -11.207 1.00 97.56 631 ILE A CA 1
ATOM 5127 C C . ILE A 1 631 ? 13.461 -6.201 -9.812 1.00 97.56 631 ILE A C 1
ATOM 5129 O O . ILE A 1 631 ? 14.522 -5.695 -9.466 1.00 97.56 631 ILE A O 1
ATOM 5133 N N . GLY A 1 632 ? 12.418 -6.237 -8.984 1.00 93.31 632 GLY A N 1
ATOM 5134 C CA . GLY A 1 632 ? 12.529 -5.740 -7.609 1.00 93.31 632 GLY A CA 1
ATOM 5135 C C . GLY A 1 632 ? 11.432 -6.246 -6.684 1.00 93.31 632 GLY A C 1
ATOM 5136 O O . GLY A 1 632 ? 10.327 -6.583 -7.120 1.00 93.31 632 GLY A O 1
ATOM 5137 N N . GLY A 1 633 ? 11.742 -6.312 -5.392 1.00 89.69 633 GLY A N 1
ATOM 5138 C CA . GLY A 1 633 ? 10.806 -6.762 -4.367 1.00 89.69 633 GLY A CA 1
ATOM 5139 C C . GLY A 1 633 ? 11.450 -7.558 -3.236 1.00 89.69 633 GLY A C 1
ATOM 5140 O O . GLY A 1 633 ? 12.507 -8.173 -3.383 1.00 89.69 633 GLY A O 1
ATOM 5141 N N . LYS A 1 634 ? 10.746 -7.590 -2.103 1.00 88.25 634 LYS A N 1
ATOM 5142 C CA . LYS A 1 634 ? 11.125 -8.336 -0.899 1.00 88.25 634 LYS A CA 1
ATOM 5143 C C . LYS A 1 634 ? 10.627 -9.793 -0.986 1.00 88.25 634 LYS A C 1
ATOM 5145 O O . LYS A 1 634 ? 9.471 -10.034 -1.356 1.00 88.25 634 LYS A O 1
ATOM 5150 N N . ALA A 1 635 ? 11.481 -10.766 -0.662 1.00 89.38 635 ALA A N 1
ATOM 5151 C CA . ALA A 1 635 ? 11.083 -12.142 -0.332 1.00 89.38 635 ALA A CA 1
ATOM 5152 C C . ALA A 1 635 ? 10.683 -12.232 1.152 1.00 89.38 635 ALA A C 1
ATOM 5154 O O . ALA A 1 635 ? 11.124 -11.407 1.944 1.00 89.38 635 ALA A O 1
ATOM 5155 N N . ALA A 1 636 ? 9.885 -13.221 1.564 1.00 81.44 636 ALA A N 1
ATOM 5156 C CA . ALA A 1 636 ? 9.658 -13.451 2.999 1.00 81.44 636 ALA A CA 1
ATOM 5157 C C . ALA A 1 636 ? 10.914 -14.080 3.656 1.00 81.44 636 ALA A C 1
ATOM 5159 O O . ALA A 1 636 ? 11.579 -14.878 2.987 1.00 81.44 636 ALA A O 1
ATOM 5160 N N . PRO A 1 637 ? 11.246 -13.795 4.934 1.00 79.06 637 PRO A N 1
ATOM 5161 C CA . PRO A 1 637 ? 12.569 -14.119 5.488 1.00 79.06 637 PRO A CA 1
ATOM 5162 C C . PRO A 1 637 ? 12.896 -15.617 5.490 1.00 79.06 637 PRO A C 1
ATOM 5164 O O . PRO A 1 637 ? 14.007 -16.014 5.143 1.00 79.06 637 PRO A O 1
ATOM 5167 N N . GLY A 1 638 ? 11.899 -16.451 5.804 1.00 80.50 638 GLY A N 1
ATOM 5168 C CA . GLY A 1 638 ? 11.998 -17.913 5.774 1.00 80.50 638 GLY A CA 1
ATOM 5169 C C . GLY A 1 638 ? 11.684 -18.571 4.422 1.00 80.50 638 GLY A C 1
ATOM 5170 O O . GLY A 1 638 ? 11.630 -19.795 4.357 1.00 80.50 638 GLY A O 1
ATOM 5171 N N . TYR A 1 639 ? 11.438 -17.810 3.348 1.00 85.62 639 TYR A N 1
ATOM 5172 C CA . TYR A 1 639 ? 11.052 -18.365 2.045 1.00 85.62 639 TYR A CA 1
ATOM 5173 C C . TYR A 1 639 ? 12.281 -18.561 1.149 1.00 85.62 639 TYR A C 1
ATOM 5175 O O . TYR A 1 639 ? 12.578 -17.756 0.262 1.00 85.62 639 TYR A O 1
ATOM 5183 N N . GLU A 1 640 ? 12.993 -19.667 1.380 1.00 89.81 640 GLU A N 1
ATOM 5184 C CA . GLU A 1 640 ? 14.263 -19.995 0.717 1.00 89.81 640 GLU A CA 1
ATOM 5185 C C . GLU A 1 640 ? 14.213 -19.850 -0.807 1.00 89.81 640 GLU A C 1
ATOM 5187 O O . GLU A 1 640 ? 15.098 -19.242 -1.397 1.00 89.81 640 GLU A O 1
ATOM 5192 N N . ILE A 1 641 ? 13.163 -20.362 -1.456 1.00 91.00 641 ILE A N 1
ATOM 5193 C CA . ILE A 1 641 ? 13.039 -20.377 -2.923 1.00 91.00 641 ILE A CA 1
ATOM 5194 C C . ILE A 1 641 ? 12.949 -18.949 -3.476 1.00 91.00 641 ILE A C 1
ATOM 5196 O O . ILE A 1 641 ? 13.611 -18.625 -4.461 1.00 91.00 641 ILE A O 1
ATOM 5200 N N . ALA A 1 642 ? 12.205 -18.064 -2.807 1.00 91.44 642 ALA A N 1
ATOM 5201 C CA . ALA A 1 642 ? 12.149 -16.653 -3.169 1.00 91.44 642 ALA A CA 1
ATOM 5202 C C . ALA A 1 642 ? 13.517 -15.966 -2.982 1.00 91.44 642 ALA A C 1
ATOM 5204 O O . ALA A 1 642 ? 13.941 -15.216 -3.862 1.00 91.44 642 ALA A O 1
ATOM 5205 N N . LYS A 1 643 ? 14.269 -16.291 -1.918 1.00 93.62 643 LYS A N 1
ATOM 5206 C CA . LYS A 1 643 ? 15.663 -15.832 -1.760 1.00 93.62 643 LYS A CA 1
ATOM 5207 C C . LYS A 1 643 ? 16.608 -16.414 -2.829 1.00 93.62 643 LYS A C 1
ATOM 5209 O O . LYS A 1 643 ? 17.474 -15.691 -3.320 1.00 93.62 643 LYS A O 1
ATOM 5214 N N . LYS A 1 644 ? 16.423 -17.668 -3.266 1.00 95.50 644 LYS A N 1
ATOM 5215 C CA . LYS A 1 644 ? 17.171 -18.264 -4.395 1.00 95.50 644 LYS A CA 1
ATOM 5216 C C . LYS A 1 644 ? 16.889 -17.542 -5.714 1.00 95.50 644 LYS A C 1
ATOM 5218 O O . LYS A 1 644 ? 17.828 -17.313 -6.469 1.00 95.50 644 LYS A O 1
ATOM 5223 N N . ILE A 1 645 ? 15.648 -17.118 -5.966 1.00 96.62 645 ILE A N 1
ATOM 5224 C CA . ILE A 1 645 ? 15.295 -16.308 -7.146 1.00 96.62 645 ILE A CA 1
ATOM 5225 C C . ILE A 1 645 ? 15.994 -14.937 -7.105 1.00 96.62 645 ILE A C 1
ATOM 5227 O O . ILE A 1 645 ? 16.544 -14.518 -8.122 1.00 96.62 645 ILE A O 1
ATOM 5231 N N . ILE A 1 646 ? 16.058 -14.270 -5.943 1.00 96.50 646 ILE A N 1
ATOM 5232 C CA . ILE A 1 646 ? 16.821 -13.013 -5.782 1.00 96.50 646 ILE A CA 1
ATOM 5233 C C . ILE A 1 646 ? 18.310 -13.233 -6.094 1.00 96.50 646 ILE A C 1
ATOM 5235 O O . ILE A 1 646 ? 18.885 -12.482 -6.884 1.00 96.50 646 ILE A O 1
ATOM 5239 N N . LYS A 1 647 ? 18.933 -14.282 -5.541 1.00 97.06 647 LYS A N 1
ATOM 5240 C CA . LYS A 1 647 ? 20.348 -14.595 -5.810 1.00 97.06 647 LYS A CA 1
ATOM 5241 C C . LYS A 1 647 ? 20.602 -14.944 -7.281 1.00 97.06 647 LYS A C 1
ATOM 5243 O O . LYS A 1 647 ? 21.621 -14.524 -7.823 1.00 97.06 647 LYS A O 1
ATOM 5248 N N . LEU A 1 648 ? 19.670 -15.640 -7.942 1.00 97.56 648 LEU A N 1
ATOM 5249 C CA . LEU A 1 648 ? 19.741 -15.924 -9.380 1.00 97.56 648 LEU A CA 1
ATOM 5250 C C . LEU A 1 648 ? 19.726 -14.634 -10.212 1.00 97.56 648 LEU A C 1
ATOM 5252 O O . LEU A 1 648 ? 20.549 -14.486 -11.111 1.00 97.56 648 LEU A O 1
ATOM 5256 N N . CYS A 1 649 ? 18.850 -13.677 -9.884 1.00 97.25 649 CYS A N 1
ATOM 5257 C CA . CYS A 1 649 ? 18.809 -12.385 -10.576 1.00 97.25 649 CYS A CA 1
ATOM 5258 C C . CYS A 1 649 ? 20.155 -11.648 -10.482 1.00 97.25 649 CYS A C 1
ATOM 5260 O O . CYS A 1 649 ? 20.627 -11.132 -11.490 1.00 97.25 649 CYS A O 1
ATOM 5262 N N . HIS A 1 650 ? 20.803 -11.652 -9.311 1.00 96.75 650 HIS A N 1
ATOM 5263 C CA . HIS A 1 650 ? 22.089 -10.973 -9.116 1.00 96.75 650 HIS A CA 1
ATOM 5264 C C . HIS A 1 650 ? 23.244 -11.610 -9.898 1.00 96.75 650 HIS A C 1
ATOM 5266 O O . HIS A 1 650 ? 23.972 -10.885 -10.567 1.00 96.75 650 HIS A O 1
ATOM 5272 N N . VAL A 1 651 ? 23.408 -12.939 -9.880 1.00 96.94 651 VAL A N 1
ATOM 5273 C CA . VAL A 1 651 ? 24.526 -13.579 -10.614 1.00 96.94 651 VAL A CA 1
ATOM 5274 C C . VAL A 1 651 ? 24.340 -13.527 -12.134 1.00 96.94 651 VAL A C 1
ATOM 5276 O O . VAL A 1 651 ? 25.307 -13.434 -12.888 1.00 96.94 651 VAL A O 1
ATOM 5279 N N . VAL A 1 652 ? 23.089 -13.526 -12.605 1.00 97.56 652 VAL A N 1
ATOM 5280 C CA . VAL A 1 652 ? 22.774 -13.305 -14.022 1.00 97.56 652 VAL A CA 1
ATOM 5281 C C . VAL A 1 652 ? 23.013 -11.838 -14.398 1.00 97.56 652 VAL A C 1
ATOM 5283 O O . VAL A 1 652 ? 23.554 -11.580 -15.470 1.00 97.56 652 VAL A O 1
ATOM 5286 N N . ALA A 1 653 ? 22.697 -10.878 -13.520 1.00 96.62 653 ALA A N 1
ATOM 5287 C CA . ALA A 1 653 ? 22.997 -9.459 -13.730 1.00 96.62 653 ALA A CA 1
ATOM 5288 C C . ALA A 1 653 ? 24.506 -9.200 -13.806 1.00 96.62 653 ALA A C 1
ATOM 5290 O O . ALA A 1 653 ? 24.977 -8.584 -14.759 1.00 96.62 653 ALA A O 1
ATOM 5291 N N . GLU A 1 654 ? 25.270 -9.736 -12.853 1.00 95.06 654 GLU A N 1
ATOM 5292 C CA . GLU A 1 654 ? 26.734 -9.688 -12.827 1.00 95.06 654 GLU A CA 1
ATOM 5293 C C . GLU A 1 654 ? 27.339 -10.259 -14.118 1.00 95.06 654 GLU A C 1
ATOM 5295 O O . GLU A 1 654 ? 28.260 -9.672 -14.687 1.00 95.06 654 GLU A O 1
ATOM 5300 N N . ARG A 1 655 ? 26.784 -11.365 -14.634 1.00 95.56 655 ARG A N 1
ATOM 5301 C CA . ARG A 1 655 ? 27.238 -11.969 -15.890 1.00 95.56 655 ARG A CA 1
ATOM 5302 C C . ARG A 1 655 ? 26.877 -11.144 -17.126 1.00 95.56 655 ARG A C 1
ATOM 5304 O O . ARG A 1 655 ? 27.724 -11.004 -18.000 1.00 95.56 655 ARG A O 1
ATOM 5311 N N . ILE A 1 656 ? 25.649 -10.630 -17.217 1.00 96.38 656 ILE A N 1
ATOM 5312 C CA . ILE A 1 656 ? 25.150 -9.882 -18.384 1.00 96.38 656 ILE A CA 1
ATOM 5313 C C . ILE A 1 656 ? 25.795 -8.496 -18.470 1.00 96.38 656 ILE A C 1
ATOM 5315 O O . ILE A 1 656 ? 26.319 -8.127 -19.519 1.00 96.38 656 ILE A O 1
ATOM 5319 N N . ASN A 1 657 ? 25.787 -7.735 -17.374 1.00 96.31 657 ASN A N 1
ATOM 5320 C CA . ASN A 1 657 ? 26.178 -6.323 -17.376 1.00 96.31 657 ASN A CA 1
ATOM 5321 C C . ASN A 1 657 ? 27.673 -6.116 -17.673 1.00 96.31 657 ASN A C 1
ATOM 5323 O O . ASN A 1 657 ? 28.042 -5.074 -18.214 1.00 96.31 657 ASN A O 1
ATOM 5327 N N . ASN A 1 658 ? 28.505 -7.115 -17.350 1.00 94.88 658 ASN A N 1
ATOM 5328 C CA . ASN A 1 658 ? 29.949 -7.138 -17.596 1.00 94.88 658 ASN A CA 1
ATOM 5329 C C . ASN A 1 658 ? 30.344 -7.830 -18.924 1.00 94.88 658 ASN A C 1
ATOM 5331 O O . ASN A 1 658 ? 31.534 -8.004 -19.196 1.00 94.88 658 ASN A O 1
ATOM 5335 N N . ASP A 1 659 ? 29.388 -8.263 -19.757 1.00 94.81 659 ASP A N 1
ATOM 5336 C CA . ASP A 1 659 ? 29.686 -8.954 -21.017 1.00 94.81 659 ASP A CA 1
ATOM 5337 C C . ASP A 1 659 ? 29.863 -7.966 -22.188 1.00 94.81 659 ASP A C 1
ATOM 5339 O O . ASP A 1 659 ? 28.905 -7.437 -22.759 1.00 94.81 659 ASP A O 1
ATOM 5343 N N . ASN A 1 660 ? 31.119 -7.753 -22.589 1.00 91.69 660 ASN A N 1
ATOM 5344 C CA . ASN A 1 660 ? 31.497 -6.840 -23.675 1.00 91.69 660 ASN A CA 1
ATOM 5345 C C . ASN A 1 660 ? 30.916 -7.207 -25.062 1.00 91.69 660 ASN A C 1
ATOM 5347 O O . ASN A 1 660 ? 30.898 -6.354 -25.946 1.00 91.69 660 ASN A O 1
ATOM 5351 N N . ASP A 1 661 ? 30.438 -8.440 -25.287 1.00 90.06 661 ASP A N 1
ATOM 5352 C CA . ASP A 1 661 ? 29.731 -8.811 -26.531 1.00 90.06 661 ASP A CA 1
ATOM 5353 C C . ASP A 1 661 ? 28.261 -8.354 -26.552 1.00 90.06 661 ASP A C 1
ATOM 5355 O O . ASP A 1 661 ? 27.634 -8.378 -27.619 1.00 90.06 661 ASP A O 1
ATOM 5359 N N . ILE A 1 662 ? 27.713 -8.014 -25.380 1.00 93.56 662 ILE A N 1
ATOM 5360 C CA . ILE A 1 662 ? 26.338 -7.549 -25.162 1.00 93.56 662 ILE A CA 1
ATOM 5361 C C . ILE A 1 662 ? 26.302 -6.021 -25.089 1.00 93.56 662 ILE A C 1
ATOM 5363 O O . ILE A 1 662 ? 25.462 -5.396 -25.738 1.00 93.56 662 ILE A O 1
ATOM 5367 N N . GLY A 1 663 ? 27.212 -5.416 -24.317 1.00 91.69 663 GLY A N 1
ATOM 5368 C CA . GLY A 1 663 ? 27.232 -3.970 -24.096 1.00 91.69 663 GLY A CA 1
ATOM 5369 C C . GLY A 1 663 ? 25.902 -3.486 -23.517 1.00 91.69 663 GLY A C 1
ATOM 5370 O O . GLY A 1 663 ? 25.487 -3.943 -22.453 1.00 91.69 663 GLY A O 1
ATOM 5371 N N . ASP A 1 664 ? 25.225 -2.579 -24.221 1.00 93.50 664 ASP A N 1
ATOM 5372 C CA . ASP A 1 664 ? 23.942 -1.998 -23.797 1.00 93.50 664 ASP A CA 1
ATOM 5373 C C . ASP A 1 664 ? 22.719 -2.620 -24.497 1.00 93.50 664 ASP A C 1
ATOM 5375 O O . ASP A 1 664 ? 21.595 -2.174 -24.280 1.00 93.50 664 ASP A O 1
ATOM 5379 N N . LEU A 1 665 ? 22.903 -3.681 -25.302 1.00 95.06 665 LEU A N 1
ATOM 5380 C CA . LEU A 1 665 ? 21.788 -4.424 -25.915 1.00 95.06 665 LEU A CA 1
ATOM 5381 C C . LEU A 1 665 ? 20.909 -5.123 -24.865 1.00 95.06 665 LEU A C 1
ATOM 5383 O O . LEU A 1 665 ? 19.714 -5.322 -25.082 1.00 95.06 665 LEU A O 1
ATOM 5387 N N . LEU A 1 666 ? 21.491 -5.501 -23.727 1.00 97.81 666 LEU A N 1
ATOM 5388 C CA . LEU A 1 666 ? 20.770 -6.067 -22.595 1.00 97.81 666 LEU A CA 1
ATOM 5389 C C . LEU A 1 666 ? 21.493 -5.711 -21.293 1.00 97.81 666 LEU A C 1
ATOM 5391 O O . LEU A 1 666 ? 22.633 -6.119 -21.086 1.00 97.81 666 LEU A O 1
ATOM 5395 N N . LYS A 1 667 ? 20.807 -4.993 -20.403 1.00 98.06 667 LYS A N 1
ATOM 5396 C CA . LYS A 1 667 ? 21.172 -4.837 -18.990 1.00 98.06 667 LYS A CA 1
ATOM 5397 C C . LYS A 1 667 ? 20.133 -5.526 -18.113 1.00 98.06 667 LYS A C 1
ATOM 5399 O O . LYS A 1 667 ? 18.950 -5.566 -18.462 1.00 98.06 667 LYS A O 1
ATOM 5404 N N . LEU A 1 668 ? 20.561 -6.016 -16.955 1.00 98.06 668 LEU A N 1
ATOM 5405 C CA . LEU A 1 668 ? 19.682 -6.524 -15.905 1.00 98.06 668 LEU A CA 1
ATOM 5406 C C . LEU A 1 668 ? 19.996 -5.823 -14.582 1.00 98.06 668 LEU A C 1
ATOM 5408 O O . LEU A 1 668 ? 21.137 -5.817 -14.129 1.00 98.06 668 LEU A O 1
ATOM 5412 N N . VAL A 1 669 ? 18.968 -5.265 -13.951 1.00 97.06 669 VAL A N 1
ATOM 5413 C CA . VAL A 1 669 ? 19.038 -4.583 -12.658 1.00 97.06 669 VAL A CA 1
ATOM 5414 C C . VAL A 1 669 ? 18.126 -5.304 -11.672 1.00 97.06 669 VAL A C 1
ATOM 5416 O O . VAL A 1 669 ? 16.969 -5.594 -11.986 1.00 97.06 669 VAL A O 1
ATOM 5419 N N . PHE A 1 670 ? 18.631 -5.561 -10.466 1.00 96.38 670 PHE A N 1
ATOM 5420 C CA . PHE A 1 670 ? 17.785 -5.861 -9.317 1.00 96.38 670 PHE A CA 1
ATOM 5421 C C . PHE A 1 670 ? 17.703 -4.616 -8.430 1.00 96.38 670 PHE A C 1
ATOM 5423 O O . PHE A 1 670 ? 18.736 -4.111 -7.997 1.00 96.38 670 PHE A O 1
ATOM 5430 N N . ILE A 1 671 ? 16.494 -4.120 -8.171 1.00 93.44 671 ILE A N 1
ATOM 5431 C CA . ILE A 1 671 ? 16.258 -3.002 -7.254 1.00 93.44 671 ILE A CA 1
ATOM 5432 C C . ILE A 1 671 ? 15.930 -3.571 -5.860 1.00 93.44 671 ILE A C 1
ATOM 5434 O O . ILE A 1 671 ? 14.900 -4.244 -5.706 1.00 93.44 671 ILE A O 1
ATOM 5438 N N . PRO A 1 672 ? 16.789 -3.334 -4.850 1.00 88.19 672 PRO A N 1
ATOM 5439 C CA . PRO A 1 672 ? 16.544 -3.731 -3.476 1.00 88.19 672 PRO A CA 1
ATOM 5440 C C . PRO A 1 672 ? 15.551 -2.780 -2.800 1.00 88.19 672 PRO A C 1
ATOM 5442 O O . PRO A 1 672 ? 15.223 -1.710 -3.301 1.00 88.19 672 PRO A O 1
ATOM 5445 N N . ASP A 1 673 ? 15.064 -3.203 -1.641 1.00 84.06 673 ASP A N 1
ATOM 5446 C CA . ASP A 1 673 ? 14.261 -2.430 -0.690 1.00 84.06 673 ASP A CA 1
ATOM 5447 C C . ASP A 1 673 ? 12.951 -1.824 -1.214 1.00 84.06 673 ASP A C 1
ATOM 5449 O O . ASP A 1 673 ? 12.329 -1.025 -0.523 1.00 84.06 673 ASP A O 1
ATOM 5453 N N . TYR A 1 674 ? 12.486 -2.280 -2.385 1.00 83.94 674 TYR A N 1
ATOM 5454 C CA . TYR A 1 674 ? 11.304 -1.779 -3.094 1.00 83.94 674 TYR A CA 1
ATOM 5455 C C . TYR A 1 674 ? 10.118 -1.466 -2.158 1.00 83.94 674 TYR A C 1
ATOM 5457 O O . TYR A 1 674 ? 9.443 -2.372 -1.653 1.00 83.94 674 TYR A O 1
ATOM 5465 N N . ASN A 1 675 ? 9.892 -0.166 -1.961 1.00 73.81 675 ASN A N 1
ATOM 5466 C CA . ASN A 1 675 ? 8.875 0.461 -1.115 1.00 73.81 675 ASN A CA 1
ATOM 5467 C C . ASN A 1 675 ? 7.975 1.382 -1.978 1.00 73.81 675 ASN A C 1
ATOM 5469 O O . ASN A 1 675 ? 7.820 1.117 -3.175 1.00 73.81 675 ASN A O 1
ATOM 5473 N N . VAL A 1 676 ? 7.347 2.429 -1.418 1.00 66.56 676 VAL A N 1
ATOM 5474 C CA . VAL A 1 676 ? 6.545 3.366 -2.229 1.00 66.56 676 VAL A CA 1
ATOM 5475 C C . VAL A 1 676 ? 7.403 4.427 -2.910 1.00 66.56 676 VAL A C 1
ATOM 5477 O O . VAL A 1 676 ? 7.204 4.620 -4.106 1.00 66.56 676 VAL A O 1
ATOM 5480 N N . SER A 1 677 ? 8.403 5.013 -2.251 1.00 71.81 677 SER A N 1
ATOM 5481 C CA . SER A 1 677 ? 9.302 5.984 -2.904 1.00 71.81 677 SER A CA 1
ATOM 5482 C C . SER A 1 677 ? 10.041 5.389 -4.113 1.00 71.81 677 SER A C 1
ATOM 5484 O O . SER A 1 677 ? 10.140 6.005 -5.173 1.00 71.81 677 SER A O 1
ATOM 5486 N N . VAL A 1 678 ? 10.473 4.128 -4.024 1.00 83.25 678 VAL A N 1
ATOM 5487 C CA . VAL A 1 678 ? 11.046 3.398 -5.168 1.00 83.25 678 VAL A CA 1
ATOM 5488 C C . VAL A 1 678 ? 9.983 3.115 -6.241 1.00 83.25 678 VAL A C 1
ATOM 5490 O O . VAL A 1 678 ? 10.278 3.163 -7.435 1.00 83.25 678 VAL A O 1
ATOM 5493 N N . ALA A 1 679 ? 8.727 2.856 -5.864 1.00 76.06 679 ALA A N 1
ATOM 5494 C CA . ALA A 1 679 ? 7.634 2.693 -6.824 1.00 76.06 679 ALA A CA 1
ATOM 5495 C C . ALA A 1 679 ? 7.296 3.997 -7.574 1.00 76.06 679 ALA A C 1
ATOM 5497 O O . ALA A 1 679 ? 6.976 3.934 -8.760 1.00 76.06 679 ALA A O 1
ATOM 5498 N N . GLU A 1 680 ? 7.397 5.152 -6.914 1.00 71.81 680 GLU A N 1
ATOM 5499 C CA . GLU A 1 680 ? 7.210 6.491 -7.497 1.00 71.81 680 GLU A CA 1
ATOM 5500 C C . GLU A 1 680 ? 8.273 6.830 -8.550 1.00 71.81 680 GLU A C 1
ATOM 5502 O O . GLU A 1 680 ? 7.981 7.568 -9.484 1.00 71.81 680 GLU A O 1
ATOM 5507 N N . MET A 1 681 ? 9.471 6.244 -8.467 1.00 80.75 681 MET A N 1
ATOM 5508 C CA . MET A 1 681 ? 10.507 6.371 -9.503 1.00 80.75 681 MET A CA 1
ATOM 5509 C C . MET A 1 681 ? 10.349 5.311 -10.604 1.00 80.75 681 MET A C 1
ATOM 5511 O O . MET A 1 681 ? 10.405 5.608 -11.799 1.00 80.75 681 MET A O 1
ATOM 5515 N N . VAL A 1 682 ? 10.109 4.055 -10.211 1.00 88.62 682 VAL A N 1
ATOM 5516 C CA . VAL A 1 682 ? 10.053 2.909 -11.131 1.00 88.62 682 VAL A CA 1
ATOM 5517 C C . VAL A 1 682 ? 8.833 2.942 -12.057 1.00 88.62 682 VAL A C 1
ATOM 5519 O O . VAL A 1 682 ? 8.951 2.603 -13.23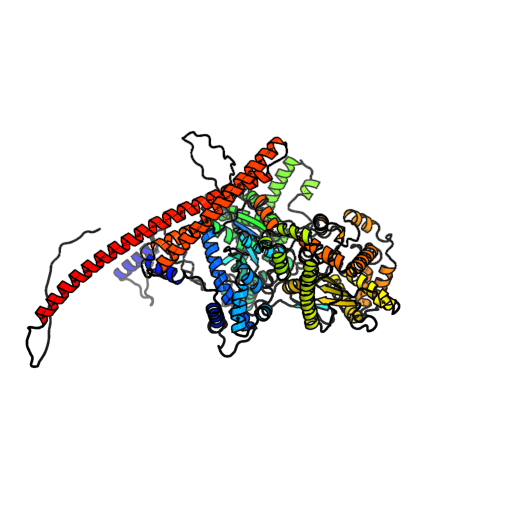3 1.00 88.62 682 VAL A O 1
ATOM 5522 N N . ILE A 1 683 ? 7.652 3.315 -11.555 1.00 84.88 683 ILE A N 1
ATOM 5523 C CA . ILE A 1 683 ? 6.400 3.201 -12.321 1.00 84.88 683 ILE A CA 1
ATOM 5524 C C . ILE A 1 683 ? 6.298 4.267 -13.433 1.00 84.88 683 ILE A C 1
ATOM 5526 O O . ILE A 1 683 ? 6.006 3.885 -14.571 1.00 84.88 683 ILE A O 1
ATOM 5530 N N . PRO A 1 684 ? 6.598 5.561 -13.194 1.00 84.88 684 PRO A N 1
ATOM 5531 C CA . PRO A 1 684 ? 6.614 6.567 -14.257 1.00 84.88 684 PRO A CA 1
ATOM 5532 C C . PRO A 1 684 ? 7.697 6.325 -15.313 1.00 84.88 684 PRO A C 1
ATOM 5534 O O . PRO A 1 684 ? 7.468 6.616 -16.492 1.00 84.88 684 PRO A O 1
ATOM 5537 N N . GLY A 1 685 ? 8.855 5.786 -14.910 1.00 90.56 685 GLY A N 1
ATOM 5538 C CA . GLY A 1 685 ? 9.993 5.493 -15.788 1.00 90.56 685 GLY A CA 1
ATOM 5539 C C . GLY A 1 685 ? 9.888 4.186 -16.585 1.00 90.56 685 GLY A C 1
ATOM 5540 O O . GLY A 1 685 ? 10.726 3.942 -17.446 1.00 90.56 685 GLY A O 1
ATOM 5541 N N . ALA A 1 686 ? 8.883 3.342 -16.344 1.00 94.75 686 ALA A N 1
ATOM 5542 C CA . ALA A 1 686 ? 8.711 2.090 -17.082 1.00 94.75 686 ALA A CA 1
ATOM 5543 C C . ALA A 1 686 ? 8.116 2.304 -18.485 1.00 94.75 686 ALA A C 1
ATOM 5545 O O . ALA A 1 686 ? 7.150 3.059 -18.650 1.00 94.75 686 ALA A O 1
ATOM 5546 N N . ASP A 1 687 ? 8.636 1.578 -19.478 1.00 97.12 687 ASP A N 1
ATOM 5547 C CA . ASP A 1 687 ? 8.026 1.466 -20.809 1.00 97.12 687 ASP A CA 1
ATOM 5548 C C . ASP A 1 687 ? 7.080 0.257 -20.852 1.00 97.12 687 ASP A C 1
ATOM 5550 O O . ASP A 1 687 ? 5.909 0.388 -21.213 1.00 97.12 687 ASP A O 1
ATOM 5554 N N . LEU A 1 688 ? 7.571 -0.904 -20.406 1.00 97.75 688 LEU A N 1
ATOM 5555 C CA . LEU A 1 688 ? 6.848 -2.174 -20.321 1.00 97.75 688 LEU A CA 1
ATOM 5556 C C . LEU A 1 688 ? 6.845 -2.679 -18.870 1.00 97.75 688 LEU A C 1
ATOM 5558 O O . LEU A 1 688 ? 7.859 -2.584 -18.179 1.00 97.75 688 LEU A O 1
ATOM 5562 N N . SER A 1 689 ? 5.735 -3.260 -18.406 1.00 96.50 689 SER A N 1
ATOM 5563 C CA . SER A 1 689 ? 5.672 -3.920 -17.097 1.00 96.50 689 SER A CA 1
ATOM 5564 C C . SER A 1 689 ? 5.045 -5.311 -17.155 1.00 96.50 689 SER A C 1
ATOM 5566 O O . SER A 1 689 ? 4.121 -5.581 -17.925 1.00 96.50 689 SER A O 1
ATOM 5568 N N . GLN A 1 690 ? 5.567 -6.213 -16.325 1.00 96.94 690 GLN A N 1
ATOM 5569 C CA . GLN A 1 690 ? 5.313 -7.644 -16.426 1.00 96.94 690 GLN A CA 1
ATOM 5570 C C . GLN A 1 690 ? 4.396 -8.171 -15.313 1.00 96.94 690 GLN A C 1
ATOM 5572 O O . GLN A 1 690 ? 4.722 -8.157 -14.118 1.00 96.94 690 GLN A O 1
ATOM 5577 N N . HIS A 1 691 ? 3.247 -8.717 -15.709 1.00 93.06 691 HIS A N 1
ATOM 5578 C CA . HIS A 1 691 ? 2.199 -9.266 -14.840 1.00 93.06 691 HIS A CA 1
ATOM 5579 C C . HIS A 1 691 ? 1.984 -10.750 -15.145 1.00 93.06 691 HIS A C 1
ATOM 5581 O O . HIS A 1 691 ? 0.933 -11.184 -15.596 1.00 93.06 691 HIS A O 1
ATOM 5587 N N . LEU A 1 692 ? 3.057 -11.513 -14.915 1.00 94.88 692 LEU A N 1
ATOM 5588 C CA . LEU A 1 692 ? 3.230 -12.902 -15.351 1.00 94.88 692 LEU A CA 1
ATOM 5589 C C . LEU A 1 692 ? 2.586 -13.976 -14.458 1.00 94.88 692 LEU A C 1
ATOM 5591 O O . LEU A 1 692 ? 2.989 -15.135 -14.559 1.00 94.88 692 LEU A O 1
ATOM 5595 N N . SER A 1 693 ? 1.715 -13.638 -13.511 1.00 89.69 693 SER A N 1
ATOM 5596 C CA . SER A 1 693 ? 1.283 -14.594 -12.478 1.00 89.69 693 SER A CA 1
ATOM 5597 C C . SER A 1 693 ? 0.622 -15.843 -13.090 1.00 89.69 693 SER A C 1
ATOM 5599 O O . SER A 1 693 ? 0.068 -15.785 -14.182 1.00 89.69 693 SER A O 1
ATOM 5601 N N . THR A 1 694 ? 0.729 -17.022 -12.468 1.00 88.88 694 THR A N 1
ATOM 5602 C CA . THR A 1 694 ? -0.004 -18.200 -12.984 1.00 88.88 694 THR A CA 1
ATOM 5603 C C . THR A 1 694 ? -1.503 -17.900 -12.940 1.00 88.88 694 THR A C 1
ATOM 5605 O O . THR A 1 694 ? -1.995 -17.546 -11.875 1.00 88.88 694 THR A O 1
ATOM 5608 N N . ALA A 1 695 ? -2.235 -18.059 -14.048 1.00 85.50 695 ALA A N 1
ATOM 5609 C CA . ALA A 1 695 ? -3.638 -17.643 -14.106 1.00 85.50 695 ALA A CA 1
ATOM 5610 C C . ALA A 1 695 ? -4.511 -18.286 -13.005 1.00 85.50 695 ALA A C 1
ATOM 5612 O O . ALA A 1 695 ? -4.300 -19.441 -12.619 1.00 85.50 695 ALA A O 1
ATOM 5613 N N . GLY A 1 696 ? -5.476 -17.530 -12.483 1.00 72.81 696 GLY A N 1
ATOM 5614 C CA . GLY A 1 696 ? -6.282 -17.875 -11.314 1.00 72.81 696 GLY A CA 1
ATOM 5615 C C . GLY A 1 696 ? -5.588 -17.653 -9.962 1.00 72.81 696 GLY A C 1
ATOM 5616 O O . GLY A 1 696 ? -6.055 -18.213 -8.973 1.00 72.81 696 GLY A O 1
ATOM 5617 N N . HIS A 1 697 ? -4.475 -16.906 -9.894 1.00 69.12 697 HIS A N 1
ATOM 5618 C CA . HIS A 1 697 ? -3.734 -16.667 -8.638 1.00 69.12 697 HIS A CA 1
ATOM 5619 C C . HIS A 1 697 ? -3.603 -15.170 -8.280 1.00 69.12 697 HIS A C 1
ATOM 5621 O O . HIS A 1 697 ? -3.177 -14.841 -7.169 1.00 69.12 697 HIS A O 1
ATOM 5627 N N . GLU A 1 698 ? -3.999 -14.250 -9.165 1.00 65.25 698 GLU A N 1
ATOM 5628 C CA . GLU A 1 698 ? -4.292 -12.850 -8.838 1.00 65.25 698 GLU A CA 1
ATOM 5629 C C . GLU A 1 698 ? -5.803 -12.639 -8.667 1.00 65.25 698 GLU A C 1
ATOM 5631 O O . GLU A 1 698 ? -6.580 -12.867 -9.586 1.00 65.25 698 GLU A O 1
ATOM 5636 N N . ALA A 1 699 ? -6.229 -12.111 -7.517 1.00 56.75 699 ALA A N 1
ATOM 5637 C CA . ALA A 1 699 ? -7.608 -11.632 -7.354 1.00 56.75 699 ALA A CA 1
ATOM 5638 C C . ALA A 1 699 ? -7.864 -10.303 -8.094 1.00 56.75 699 ALA A C 1
ATOM 5640 O O . ALA A 1 699 ? -8.995 -9.981 -8.429 1.00 56.75 699 ALA A O 1
ATOM 5641 N N . SER A 1 700 ? -6.805 -9.517 -8.307 1.00 63.34 700 SER A N 1
ATOM 5642 C CA . SER A 1 700 ? -6.834 -8.227 -8.997 1.00 63.34 700 SER A CA 1
ATOM 5643 C C . SER A 1 700 ? -5.427 -7.931 -9.532 1.00 63.34 700 SER A C 1
ATOM 5645 O O . SER A 1 700 ? -5.078 -8.401 -10.607 1.00 63.34 700 SER A O 1
ATOM 5647 N N . GLY A 1 701 ? -4.552 -7.281 -8.757 1.00 59.12 701 GLY A N 1
ATOM 5648 C CA . GLY A 1 701 ? -3.123 -7.162 -9.091 1.00 59.12 701 GLY A CA 1
ATOM 5649 C C . GLY A 1 701 ? -2.648 -5.770 -9.512 1.00 59.12 701 GLY A C 1
ATOM 5650 O O . GLY A 1 701 ? -1.454 -5.618 -9.762 1.00 59.12 701 GLY A O 1
ATOM 5651 N N . THR A 1 702 ? -3.550 -4.782 -9.520 1.00 62.00 702 THR A N 1
ATOM 5652 C CA . THR A 1 702 ? -3.428 -3.357 -9.106 1.00 62.00 702 THR A CA 1
ATOM 5653 C C . THR A 1 702 ? -2.106 -2.570 -9.222 1.00 62.00 702 THR A C 1
ATOM 5655 O O . THR A 1 702 ? -2.131 -1.394 -9.574 1.00 62.00 702 THR A O 1
ATOM 5658 N N . GLY A 1 703 ? -0.933 -3.159 -8.993 1.00 65.44 703 GLY A N 1
ATOM 5659 C CA . GLY A 1 703 ? 0.319 -2.627 -9.541 1.00 65.44 703 GLY A CA 1
ATOM 5660 C C . GLY A 1 703 ? 0.238 -2.469 -11.065 1.00 65.44 703 GLY A C 1
ATOM 5661 O O . GLY A 1 703 ? 0.750 -1.490 -11.596 1.00 65.44 703 GLY A O 1
ATOM 5662 N N . SER A 1 704 ? -0.489 -3.362 -11.748 1.00 78.12 704 SER A N 1
ATOM 5663 C CA . SER A 1 704 ? -0.887 -3.211 -13.156 1.00 78.12 704 SER A CA 1
ATOM 5664 C C . SER A 1 704 ? -1.640 -1.902 -13.421 1.00 78.12 704 SER A C 1
ATOM 5666 O O . SER A 1 704 ? -1.286 -1.196 -14.358 1.00 78.12 704 SER A O 1
ATOM 5668 N N . MET A 1 705 ? -2.600 -1.527 -12.564 1.00 76.19 705 MET A N 1
ATOM 5669 C CA . MET A 1 705 ? -3.376 -0.281 -12.695 1.00 76.19 705 MET A CA 1
ATOM 5670 C C . MET A 1 705 ? -2.460 0.940 -12.627 1.00 76.19 705 MET A C 1
ATOM 5672 O O . MET A 1 705 ? -2.546 1.816 -13.481 1.00 76.19 705 MET A O 1
ATOM 5676 N N . LYS A 1 706 ? -1.515 0.956 -11.674 1.00 75.50 706 LYS A N 1
ATOM 5677 C CA . LYS A 1 706 ? -0.512 2.026 -11.583 1.00 75.50 706 LYS A CA 1
ATOM 5678 C C . LYS A 1 706 ? 0.304 2.152 -12.877 1.00 75.50 706 LYS A C 1
ATOM 5680 O O . LYS A 1 706 ? 0.425 3.253 -13.400 1.00 75.50 706 LYS A O 1
ATOM 5685 N N . PHE A 1 707 ? 0.847 1.054 -13.411 1.00 84.50 707 PHE A N 1
ATOM 5686 C CA . PHE A 1 707 ? 1.600 1.095 -14.674 1.00 84.50 707 PHE A CA 1
ATOM 5687 C C . PHE A 1 707 ? 0.728 1.583 -15.844 1.00 84.50 707 PHE A C 1
ATOM 5689 O O . PHE A 1 707 ? 1.158 2.467 -16.583 1.00 84.50 707 PHE A O 1
ATOM 5696 N N . LEU A 1 708 ? -0.513 1.100 -15.950 1.00 84.62 708 LEU A N 1
ATOM 5697 C CA . LEU A 1 708 ? -1.467 1.497 -16.988 1.00 84.62 708 LEU A CA 1
ATOM 5698 C C . LEU A 1 708 ? -1.768 3.009 -16.963 1.00 84.62 708 LEU A C 1
ATOM 5700 O O . LEU A 1 708 ? -1.635 3.681 -17.984 1.00 84.62 708 LEU A O 1
ATOM 5704 N N . MET A 1 709 ? -2.067 3.558 -15.779 1.00 77.50 709 MET A N 1
ATOM 5705 C CA . MET A 1 709 ? -2.247 5.002 -15.538 1.00 77.50 709 MET A CA 1
ATOM 5706 C C . MET A 1 709 ? -1.009 5.828 -15.927 1.00 77.50 709 MET A C 1
ATOM 5708 O O . MET A 1 709 ? -1.129 6.984 -16.314 1.00 77.50 709 MET A O 1
ATOM 5712 N N . ASN A 1 710 ? 0.188 5.234 -15.862 1.00 82.25 710 ASN A N 1
ATOM 5713 C CA . ASN A 1 710 ? 1.467 5.855 -16.234 1.00 82.25 710 ASN A CA 1
ATOM 5714 C C . ASN A 1 710 ? 1.821 5.692 -17.728 1.00 82.25 710 ASN A C 1
ATOM 5716 O O . ASN A 1 710 ? 2.973 5.918 -18.127 1.00 82.25 710 ASN A O 1
ATOM 5720 N N . GLY A 1 711 ? 0.865 5.232 -18.543 1.00 86.88 711 GLY A N 1
ATOM 5721 C CA . GLY A 1 711 ? 1.063 4.899 -19.952 1.00 86.88 711 GLY A CA 1
ATOM 5722 C C . GLY A 1 711 ? 2.068 3.764 -20.187 1.00 86.88 711 GLY A C 1
ATOM 5723 O O . GLY A 1 711 ? 2.562 3.611 -21.303 1.00 86.88 711 GLY A O 1
ATOM 5724 N N . CYS A 1 712 ? 2.432 2.993 -19.161 1.00 93.44 712 CYS A N 1
ATOM 5725 C CA . CYS A 1 712 ? 3.313 1.840 -19.309 1.00 93.44 712 CYS A CA 1
ATOM 5726 C C . CYS A 1 712 ? 2.498 0.647 -19.825 1.00 93.44 712 CYS A C 1
ATOM 5728 O O . CYS A 1 712 ? 1.454 0.306 -19.265 1.00 93.44 712 CYS A O 1
ATOM 5730 N N . LEU A 1 713 ? 2.981 0.014 -20.895 1.00 96.56 713 LEU A N 1
ATOM 5731 C CA . LEU A 1 713 ? 2.295 -1.118 -21.513 1.00 96.56 713 LEU A CA 1
ATOM 5732 C C . LEU A 1 713 ? 2.448 -2.374 -20.652 1.00 96.56 713 LEU A C 1
ATOM 5734 O O . LEU A 1 713 ? 3.450 -2.557 -19.957 1.00 96.56 713 LEU A O 1
ATOM 5738 N N . LEU A 1 714 ? 1.454 -3.259 -20.700 1.00 94.69 714 LEU A N 1
ATOM 5739 C CA . LEU A 1 714 ? 1.430 -4.467 -19.877 1.00 94.69 714 LEU A CA 1
ATOM 5740 C C . LEU A 1 714 ? 1.739 -5.709 -20.726 1.00 94.69 714 LEU A C 1
ATOM 5742 O O . LEU A 1 714 ? 1.103 -5.937 -21.758 1.00 94.69 714 LEU A O 1
ATOM 5746 N N . LEU A 1 715 ? 2.682 -6.532 -20.262 1.00 97.19 715 LEU A N 1
ATOM 5747 C CA . LEU A 1 715 ? 2.865 -7.914 -20.714 1.00 97.19 715 LEU A CA 1
ATOM 5748 C C . LEU A 1 715 ? 2.365 -8.843 -19.610 1.00 97.19 715 LEU A C 1
ATOM 5750 O O . LEU A 1 715 ? 2.897 -8.838 -18.498 1.00 97.19 715 LEU A O 1
ATOM 5754 N N . ALA A 1 716 ? 1.306 -9.598 -19.888 1.00 93.88 716 ALA A N 1
ATOM 5755 C CA . ALA A 1 716 ? 0.469 -10.168 -18.840 1.00 93.88 716 ALA A CA 1
ATOM 5756 C C . ALA A 1 716 ? -0.139 -11.526 -19.200 1.00 93.88 716 ALA A C 1
ATOM 5758 O O . ALA A 1 716 ? -0.428 -11.815 -20.358 1.00 93.88 716 ALA A O 1
ATOM 5759 N N . THR A 1 717 ? -0.401 -12.342 -18.185 1.00 91.94 717 THR A N 1
ATOM 5760 C CA . THR A 1 717 ? -1.420 -13.395 -18.286 1.00 91.94 717 THR A CA 1
ATOM 5761 C C . THR A 1 717 ? -2.813 -12.787 -18.175 1.00 91.94 717 THR A C 1
ATOM 5763 O O . THR A 1 717 ? -2.976 -11.789 -17.479 1.00 91.94 717 THR A O 1
ATOM 5766 N N . ALA A 1 718 ? -3.825 -13.426 -18.768 1.00 87.12 718 ALA A N 1
ATOM 5767 C CA . ALA A 1 718 ? -5.231 -13.105 -18.510 1.00 87.12 718 ALA A CA 1
ATOM 5768 C C . ALA A 1 718 ? -5.641 -13.580 -17.097 1.00 87.12 718 ALA A C 1
ATOM 5770 O O . ALA A 1 718 ? -6.208 -14.661 -16.929 1.00 87.12 718 ALA A O 1
ATOM 5771 N N . ASP A 1 719 ? -5.279 -12.786 -16.086 1.00 75.62 719 ASP A N 1
ATOM 5772 C CA . ASP A 1 719 ? -5.514 -13.043 -14.662 1.00 75.62 719 ASP A CA 1
ATOM 5773 C C . ASP A 1 719 ? -5.810 -11.752 -13.879 1.00 75.62 719 ASP A C 1
ATOM 5775 O O . ASP A 1 719 ? -5.222 -10.699 -14.150 1.00 75.62 719 ASP A O 1
ATOM 5779 N N . GLY A 1 720 ? -6.712 -11.834 -12.898 1.00 72.62 720 GLY A N 1
ATOM 5780 C CA . GLY A 1 720 ? -7.169 -10.687 -12.110 1.00 72.62 720 GLY A CA 1
ATOM 5781 C C . GLY A 1 720 ? -7.580 -9.476 -12.963 1.00 72.62 720 GLY A C 1
ATOM 5782 O O . GLY A 1 720 ? -8.236 -9.606 -13.998 1.00 72.62 720 GLY A O 1
ATOM 5783 N N . SER A 1 721 ? -7.135 -8.286 -12.556 1.00 70.31 721 SER A N 1
ATOM 5784 C CA . SER A 1 721 ? -7.535 -6.998 -13.139 1.00 70.31 721 SER A CA 1
ATOM 5785 C C . SER A 1 721 ? -7.072 -6.780 -14.580 1.00 70.31 721 SER A C 1
ATOM 5787 O O . SER A 1 721 ? -7.527 -5.848 -15.234 1.00 70.31 721 SER A O 1
ATOM 5789 N N . THR A 1 722 ? -6.190 -7.632 -15.112 1.00 78.44 722 THR A N 1
ATOM 5790 C CA . THR A 1 722 ? -5.789 -7.567 -16.529 1.00 78.44 722 THR A CA 1
ATOM 5791 C C . THR A 1 722 ? -6.964 -7.851 -17.467 1.00 78.44 722 THR A C 1
ATOM 5793 O O . THR A 1 722 ? -6.991 -7.330 -18.577 1.00 78.44 722 THR A O 1
ATOM 5796 N N . ILE A 1 723 ? -7.954 -8.624 -17.006 1.00 76.50 723 ILE A N 1
ATOM 5797 C CA . ILE A 1 723 ? -9.170 -8.951 -17.755 1.00 76.50 723 ILE A CA 1
ATOM 5798 C C . ILE A 1 723 ? -10.003 -7.680 -17.963 1.00 76.50 723 ILE A C 1
ATOM 5800 O O . ILE A 1 723 ? -10.300 -7.322 -19.098 1.00 76.50 723 ILE A O 1
ATOM 5804 N N . GLU A 1 724 ? -10.283 -6.947 -16.885 1.00 71.19 724 GLU A N 1
ATOM 5805 C CA . GLU A 1 724 ? -11.008 -5.669 -16.920 1.00 71.19 724 GLU A CA 1
ATOM 5806 C C . GLU A 1 724 ? -10.266 -4.609 -17.750 1.00 71.19 724 GLU A C 1
ATOM 5808 O O . GLU A 1 724 ? -10.872 -3.860 -18.508 1.00 71.19 724 GLU A O 1
ATOM 5813 N N . MET A 1 725 ? -8.932 -4.563 -17.668 1.00 80.12 725 MET A N 1
ATOM 5814 C CA . MET A 1 725 ? -8.133 -3.636 -18.479 1.00 80.12 725 MET A CA 1
ATOM 5815 C C . MET A 1 725 ? -8.282 -3.899 -19.975 1.00 80.12 725 MET A C 1
ATOM 5817 O O . MET A 1 725 ? -8.300 -2.948 -20.748 1.00 80.12 725 MET A O 1
ATOM 5821 N N . VAL A 1 726 ? -8.400 -5.162 -20.394 1.00 85.38 726 VAL A N 1
ATOM 5822 C CA . VAL A 1 726 ? -8.619 -5.527 -21.802 1.00 85.38 726 VAL A CA 1
ATOM 5823 C C . VAL A 1 726 ? -10.000 -5.074 -22.295 1.00 85.38 726 VAL A C 1
ATOM 5825 O O . VAL A 1 726 ? -10.123 -4.751 -23.477 1.00 85.38 726 VAL A O 1
ATOM 5828 N N . GLU A 1 727 ? -11.002 -4.985 -21.413 1.00 82.06 727 GLU A N 1
ATOM 5829 C CA . GLU A 1 727 ? -12.303 -4.372 -21.725 1.00 82.06 727 GLU A CA 1
ATOM 5830 C C . GLU A 1 727 ? -12.149 -2.864 -21.988 1.00 82.06 727 GLU A C 1
ATOM 5832 O O . GLU A 1 727 ? -12.638 -2.363 -22.998 1.00 82.06 727 GLU A O 1
ATOM 5837 N N . GLU A 1 728 ? -11.416 -2.153 -21.123 1.00 80.88 728 GLU A N 1
ATOM 5838 C CA . GLU A 1 728 ? -11.293 -0.690 -21.187 1.00 80.88 728 GLU A CA 1
ATOM 5839 C C . GLU A 1 728 ? -10.354 -0.174 -22.282 1.00 80.88 728 GLU A C 1
ATOM 5841 O O . GLU A 1 728 ? -10.687 0.787 -22.984 1.00 80.88 728 GLU A O 1
ATOM 5846 N N . ILE A 1 729 ? -9.166 -0.773 -22.429 1.00 89.56 729 ILE A N 1
ATOM 5847 C CA . ILE A 1 729 ? -8.127 -0.303 -23.365 1.00 89.56 729 ILE A CA 1
ATOM 5848 C C . ILE A 1 729 ? -8.177 -1.029 -24.715 1.00 89.56 729 ILE A C 1
ATOM 5850 O O . ILE A 1 729 ? -7.569 -0.564 -25.679 1.00 89.56 729 ILE A O 1
ATOM 5854 N N . GLY A 1 730 ? -8.884 -2.160 -24.801 1.00 86.88 730 GLY A N 1
ATOM 5855 C CA . GLY A 1 730 ? -8.907 -3.041 -25.967 1.00 86.88 730 GLY A CA 1
ATOM 5856 C C . GLY A 1 730 ? -7.670 -3.944 -26.077 1.00 86.88 730 GLY A C 1
ATOM 5857 O O . GLY A 1 730 ? -6.535 -3.527 -25.838 1.00 86.88 730 GLY A O 1
ATOM 5858 N N . GLN A 1 731 ? -7.885 -5.197 -26.488 1.00 88.62 731 GLN A N 1
ATOM 5859 C CA . GLN A 1 731 ? -6.856 -6.248 -26.494 1.00 88.62 731 GLN A CA 1
ATOM 5860 C C . GLN A 1 731 ? -5.586 -5.892 -27.295 1.00 88.62 731 GLN A C 1
ATOM 5862 O O . GLN A 1 731 ? -4.491 -6.262 -26.879 1.00 88.62 731 GLN A O 1
ATOM 5867 N N . ASP A 1 732 ? -5.702 -5.145 -28.399 1.00 89.50 732 ASP A N 1
ATOM 5868 C CA . ASP A 1 732 ? -4.561 -4.764 -29.254 1.00 89.50 732 ASP A CA 1
ATOM 5869 C C . ASP A 1 732 ? -3.517 -3.867 -28.559 1.00 89.50 732 ASP A C 1
ATOM 5871 O O . ASP A 1 732 ? -2.402 -3.719 -29.068 1.00 89.50 732 ASP A O 1
ATOM 5875 N N . ASN A 1 733 ? -3.859 -3.281 -27.403 1.00 92.50 733 ASN A N 1
ATOM 5876 C CA . ASN A 1 733 ? -2.971 -2.445 -26.594 1.00 92.50 733 ASN A CA 1
ATOM 5877 C C . ASN A 1 733 ? -2.266 -3.220 -25.450 1.00 92.50 733 ASN A C 1
ATOM 5879 O O . ASN A 1 733 ? -1.517 -2.611 -24.687 1.00 92.50 733 ASN A O 1
ATOM 5883 N N . MET A 1 734 ? -2.451 -4.548 -25.333 1.00 93.94 734 MET A N 1
ATOM 5884 C CA . MET A 1 734 ? -1.838 -5.388 -24.286 1.00 93.94 734 MET A CA 1
ATOM 5885 C C . MET A 1 734 ? -1.147 -6.646 -24.841 1.00 93.94 734 MET A C 1
ATOM 5887 O O . MET A 1 734 ? -1.681 -7.346 -25.699 1.00 93.94 734 MET A O 1
ATOM 5891 N N . PHE A 1 735 ? 0.024 -6.999 -24.298 1.00 96.62 735 PHE A N 1
ATOM 5892 C CA . PHE A 1 735 ? 0.766 -8.204 -24.690 1.00 96.62 735 PHE A CA 1
ATOM 5893 C C . PHE A 1 735 ? 0.354 -9.410 -23.826 1.00 96.62 735 PHE A C 1
ATOM 5895 O O . PHE A 1 735 ? 1.032 -9.769 -22.860 1.00 96.62 735 PHE A O 1
ATOM 5902 N N . LEU A 1 736 ? -0.789 -10.019 -24.158 1.00 94.56 736 LEU A N 1
ATOM 5903 C CA . LEU A 1 736 ? -1.309 -11.204 -23.463 1.00 94.56 736 LEU A CA 1
ATOM 5904 C C . LEU A 1 736 ? -0.555 -12.495 -23.831 1.00 94.56 736 LEU A C 1
ATOM 5906 O O . LEU A 1 736 ? -0.247 -12.724 -25.000 1.00 94.56 736 LEU A O 1
ATOM 5910 N N . PHE A 1 737 ? -0.329 -13.375 -22.849 1.00 96.56 737 PHE A N 1
ATOM 5911 C CA . PHE A 1 737 ? 0.251 -14.712 -23.047 1.00 96.56 737 PHE A CA 1
ATOM 5912 C C . PHE A 1 737 ? -0.272 -15.752 -22.034 1.00 96.56 737 PHE A C 1
ATOM 5914 O O . PHE A 1 737 ? -0.988 -15.417 -21.089 1.00 96.56 737 PHE A O 1
ATOM 5921 N N . GLY A 1 738 ? 0.151 -17.009 -22.204 1.00 93.75 738 GLY A N 1
ATOM 5922 C CA . GLY A 1 738 ? -0.009 -18.080 -21.220 1.00 93.75 738 GLY A CA 1
ATOM 5923 C C . GLY A 1 738 ? -1.376 -18.768 -21.202 1.00 93.75 738 GLY A C 1
ATOM 5924 O O . GLY A 1 738 ? -2.309 -18.398 -21.916 1.00 93.75 738 GLY A O 1
ATOM 5925 N N . ALA A 1 739 ? -1.471 -19.814 -20.383 1.00 91.94 739 ALA A N 1
ATOM 5926 C CA . ALA A 1 739 ? -2.695 -20.578 -20.173 1.00 91.94 739 ALA A CA 1
ATOM 5927 C C . ALA A 1 739 ? -3.784 -19.777 -19.438 1.00 91.94 739 ALA A C 1
ATOM 5929 O O . ALA A 1 739 ? -3.506 -19.016 -18.509 1.00 91.94 739 ALA A O 1
ATOM 5930 N N . LYS A 1 740 ? -5.049 -20.017 -19.794 1.00 90.19 740 LYS A N 1
ATOM 5931 C CA . LYS A 1 740 ? -6.214 -19.435 -19.111 1.00 90.19 740 LYS A CA 1
ATOM 5932 C C . LYS A 1 740 ? -6.494 -20.157 -17.791 1.00 90.19 740 LYS A C 1
ATOM 5934 O O . LYS A 1 740 ? -6.201 -21.344 -17.648 1.00 90.19 740 LYS A O 1
ATOM 5939 N N . ALA A 1 741 ? -7.130 -19.480 -16.833 1.00 84.00 741 ALA A N 1
ATOM 5940 C CA . ALA A 1 741 ? -7.392 -20.027 -15.493 1.00 84.00 741 ALA A CA 1
ATOM 5941 C C . ALA A 1 741 ? -8.126 -21.392 -15.500 1.00 84.00 741 ALA A C 1
ATOM 5943 O O . ALA A 1 741 ? -7.806 -22.279 -14.709 1.00 84.00 741 ALA A O 1
ATOM 5944 N N . ASN A 1 742 ? -9.052 -21.612 -16.441 1.00 86.81 742 ASN A N 1
ATOM 5945 C CA . ASN A 1 742 ? -9.757 -22.889 -16.619 1.00 86.81 742 ASN A CA 1
ATOM 5946 C C . ASN A 1 742 ? -8.875 -24.017 -17.203 1.00 86.81 742 ASN A C 1
ATOM 5948 O O . ASN A 1 742 ? -9.192 -25.196 -17.043 1.00 86.81 742 ASN A O 1
ATOM 5952 N N . GLU A 1 743 ? -7.765 -23.683 -17.861 1.00 88.94 743 GLU A N 1
ATOM 5953 C CA . GLU A 1 743 ? -6.822 -24.632 -18.468 1.00 88.94 743 GLU A CA 1
ATOM 5954 C C . GLU A 1 743 ? -5.738 -25.081 -17.474 1.00 88.94 743 GLU A C 1
ATOM 5956 O O . GLU A 1 743 ? -5.254 -26.212 -17.562 1.00 88.94 743 GLU A O 1
ATOM 5961 N N . VAL A 1 744 ? -5.404 -24.245 -16.480 1.00 88.75 744 VAL A N 1
ATOM 5962 C CA . VAL A 1 744 ? -4.363 -24.497 -15.460 1.00 88.75 744 VAL A CA 1
ATOM 5963 C C . VAL A 1 744 ? -4.537 -25.851 -14.763 1.00 88.75 744 VAL A C 1
ATOM 5965 O O . VAL A 1 744 ? -3.574 -26.607 -14.630 1.00 88.75 744 VAL A O 1
ATOM 5968 N N . VAL A 1 745 ? -5.763 -26.216 -14.370 1.00 85.56 745 VAL A N 1
ATOM 5969 C CA . VAL A 1 745 ? -6.048 -27.511 -13.717 1.00 85.56 745 VAL A CA 1
ATOM 5970 C C . VAL A 1 745 ? -5.804 -28.692 -14.666 1.00 85.56 745 VAL A C 1
ATOM 5972 O O . VAL A 1 745 ? -5.301 -29.734 -14.245 1.00 85.56 745 VAL A O 1
ATOM 5975 N N . ALA A 1 746 ? -6.119 -28.542 -15.955 1.00 86.81 746 ALA A N 1
ATOM 5976 C CA . ALA A 1 746 ? -5.878 -29.575 -16.961 1.00 86.81 746 ALA A CA 1
ATOM 5977 C C . ALA A 1 746 ? -4.386 -29.705 -17.313 1.00 86.81 746 ALA A C 1
ATOM 5979 O O . ALA A 1 746 ? -3.909 -30.814 -17.548 1.00 86.81 746 ALA A O 1
ATOM 5980 N N . LEU A 1 747 ? -3.634 -28.600 -17.312 1.00 86.50 747 LEU A N 1
ATOM 5981 C CA . LEU A 1 747 ? -2.182 -28.598 -17.514 1.00 86.50 747 LEU A CA 1
ATOM 5982 C C . LEU A 1 747 ? -1.448 -29.229 -16.325 1.00 86.50 747 LEU A C 1
ATOM 5984 O O . LEU A 1 747 ? -0.655 -30.146 -16.533 1.00 86.50 747 LEU A O 1
ATOM 5988 N N . ARG A 1 748 ? -1.800 -28.855 -15.086 1.00 86.00 748 ARG A N 1
ATOM 5989 C CA . ARG A 1 748 ? -1.296 -29.502 -13.858 1.00 86.00 748 ARG A CA 1
ATOM 5990 C C . ARG A 1 748 ? -1.539 -31.019 -13.870 1.00 86.00 748 ARG A C 1
ATOM 5992 O O . ARG A 1 748 ? -0.633 -31.782 -13.555 1.00 86.00 748 ARG A O 1
ATOM 5999 N N . LYS A 1 749 ? -2.718 -31.474 -14.321 1.00 83.69 749 LYS A N 1
ATOM 6000 C CA . LYS A 1 749 ? -3.045 -32.910 -14.460 1.00 83.69 749 LYS A CA 1
ATOM 6001 C C . LYS A 1 749 ? -2.248 -33.654 -15.543 1.00 83.69 749 LYS A C 1
ATOM 6003 O O . LYS A 1 749 ? -2.130 -34.871 -15.443 1.00 83.69 749 LYS A O 1
ATOM 6008 N N . LYS A 1 750 ? -1.693 -32.975 -16.558 1.00 80.25 750 LYS A N 1
ATOM 6009 C CA . LYS A 1 750 ? -0.792 -33.610 -17.547 1.00 80.25 750 LYS A CA 1
ATOM 6010 C C . LYS A 1 750 ? 0.584 -33.915 -16.952 1.00 80.25 750 LYS A C 1
ATOM 6012 O O . LYS A 1 750 ? 1.200 -34.903 -17.361 1.00 80.25 750 LYS A O 1
ATOM 6017 N N . GLY A 1 751 ? 1.049 -33.089 -16.010 1.00 69.75 751 GLY A N 1
ATOM 6018 C CA . GLY A 1 751 ? 2.309 -33.264 -15.283 1.00 69.75 751 GLY A CA 1
ATOM 6019 C C . GLY A 1 751 ? 3.474 -33.664 -16.204 1.00 69.75 751 GLY A C 1
ATOM 6020 O O . GLY A 1 751 ? 3.760 -32.942 -17.159 1.00 69.75 751 GLY A O 1
ATOM 6021 N N . PRO A 1 752 ? 4.102 -34.839 -16.005 1.00 61.53 752 PRO A N 1
ATOM 6022 C CA . PRO A 1 752 ? 5.301 -35.246 -16.740 1.00 61.53 752 PRO A CA 1
ATOM 6023 C C . PRO A 1 752 ? 5.042 -35.606 -18.215 1.00 61.53 752 PRO A C 1
ATOM 6025 O O . PRO A 1 752 ? 5.989 -35.827 -18.964 1.00 61.53 752 PRO A O 1
ATOM 6028 N N . THR A 1 753 ? 3.780 -35.680 -18.659 1.00 65.38 753 THR A N 1
ATOM 6029 C CA . THR A 1 753 ? 3.438 -35.867 -20.085 1.00 65.38 753 THR A CA 1
ATOM 6030 C C . THR A 1 753 ? 3.405 -34.551 -20.869 1.00 65.38 753 THR A C 1
ATOM 6032 O O . THR A 1 753 ? 3.283 -34.562 -22.097 1.00 65.38 753 THR A O 1
ATOM 6035 N N . LEU A 1 754 ? 3.520 -33.407 -20.183 1.00 75.12 754 LEU A N 1
ATOM 6036 C CA . LEU A 1 754 ? 3.572 -32.094 -20.808 1.00 75.12 754 LEU A CA 1
ATOM 6037 C C . LEU A 1 754 ? 4.949 -31.878 -21.455 1.00 75.12 754 LEU A C 1
ATOM 6039 O O . LEU A 1 754 ? 5.964 -31.752 -20.773 1.00 75.12 754 LEU A O 1
ATOM 6043 N N . LYS A 1 755 ? 4.991 -31.829 -22.790 1.00 78.12 755 LYS A N 1
ATOM 6044 C CA . LYS A 1 755 ? 6.223 -31.531 -23.532 1.00 78.12 755 LYS A CA 1
ATOM 6045 C C . LYS A 1 755 ? 6.615 -30.067 -23.333 1.00 78.12 755 LYS A C 1
ATOM 6047 O O . LYS A 1 755 ? 6.026 -29.191 -23.961 1.00 78.12 755 LYS A O 1
ATOM 6052 N N . VAL A 1 756 ? 7.618 -29.819 -22.493 1.00 84.81 756 VAL A N 1
ATOM 6053 C CA . VAL A 1 756 ? 8.231 -28.491 -22.345 1.00 84.81 756 VAL A CA 1
ATOM 6054 C C . VAL A 1 756 ? 9.070 -28.113 -23.582 1.00 84.81 756 VAL A C 1
ATOM 6056 O O . VAL A 1 756 ? 9.590 -29.001 -24.267 1.00 84.81 756 VAL A O 1
ATOM 6059 N N . PRO A 1 757 ? 9.240 -26.813 -23.886 1.00 89.31 757 PRO A N 1
ATOM 6060 C CA . PRO A 1 757 ? 10.069 -26.346 -24.995 1.00 89.31 757 PRO A CA 1
ATOM 6061 C C . PRO A 1 757 ? 11.556 -26.689 -24.821 1.00 89.31 757 PRO A C 1
ATOM 6063 O O . PRO A 1 757 ? 12.094 -26.703 -23.707 1.00 89.31 757 PRO A O 1
ATOM 6066 N N . LEU A 1 758 ? 12.262 -26.882 -25.939 1.00 92.06 758 LEU A N 1
ATOM 6067 C CA . LEU A 1 758 ? 13.718 -27.083 -25.929 1.00 92.06 758 LEU A CA 1
ATOM 6068 C C . LEU A 1 758 ? 14.455 -25.837 -25.415 1.00 92.06 758 LEU A C 1
ATOM 6070 O O . LEU A 1 758 ? 15.460 -25.959 -24.722 1.00 92.06 758 LEU A O 1
ATOM 6074 N N . GLN A 1 759 ? 13.914 -24.650 -25.699 1.00 93.62 759 GLN A N 1
ATOM 6075 C CA . GLN A 1 759 ? 14.382 -23.352 -25.216 1.00 93.62 759 GLN A CA 1
ATOM 6076 C C . GLN A 1 759 ? 14.354 -23.282 -23.681 1.00 93.62 759 GLN A C 1
ATOM 6078 O O . GLN A 1 759 ? 15.344 -22.891 -23.068 1.00 93.62 759 GLN A O 1
ATOM 6083 N N . PHE A 1 760 ? 13.257 -23.731 -23.060 1.00 93.75 760 PHE A N 1
ATOM 6084 C CA . PHE A 1 760 ? 13.118 -23.803 -21.601 1.00 93.75 760 PHE A CA 1
ATOM 6085 C C . PHE A 1 760 ? 14.165 -24.753 -21.006 1.00 93.75 760 PHE A C 1
ATOM 6087 O O . PHE A 1 760 ? 14.967 -24.354 -20.166 1.00 93.75 760 PHE A O 1
ATOM 6094 N N . SER A 1 761 ? 14.232 -25.981 -21.530 1.00 92.50 761 SER A N 1
ATOM 6095 C CA . SER A 1 761 ? 15.180 -27.007 -21.069 1.00 92.50 761 SER A CA 1
ATOM 6096 C C . SER A 1 761 ? 16.648 -26.582 -21.235 1.00 92.50 761 SER A C 1
ATOM 6098 O O . SER A 1 761 ? 17.489 -26.923 -20.406 1.00 92.50 761 SER A O 1
ATOM 6100 N N . ARG A 1 762 ? 16.975 -25.817 -22.288 1.00 94.81 762 ARG A N 1
ATOM 6101 C CA . ARG A 1 762 ? 18.315 -25.248 -22.506 1.00 94.81 762 ARG A CA 1
ATOM 6102 C C . ARG A 1 762 ? 18.671 -24.227 -21.427 1.00 94.81 762 ARG A C 1
ATOM 6104 O O . ARG A 1 762 ? 19.760 -24.313 -20.869 1.00 94.81 762 ARG A O 1
ATOM 6111 N N . VAL A 1 763 ? 17.767 -23.303 -21.104 1.00 95.44 763 VAL A N 1
ATOM 6112 C CA . VAL A 1 763 ? 18.018 -22.284 -20.074 1.00 95.44 763 VAL A CA 1
ATOM 6113 C C . VAL A 1 763 ? 18.109 -22.897 -18.677 1.00 95.44 763 VAL A C 1
ATOM 6115 O O . VAL A 1 763 ? 19.040 -22.577 -17.939 1.00 95.44 763 VAL A O 1
ATOM 6118 N N . VAL A 1 764 ? 17.189 -23.797 -18.312 1.00 94.19 764 VAL A N 1
ATOM 6119 C CA . VAL A 1 764 ? 17.244 -24.474 -17.004 1.00 94.19 764 VAL A CA 1
ATOM 6120 C C . VAL A 1 764 ? 18.548 -25.263 -16.873 1.00 94.19 764 VAL A C 1
ATOM 6122 O O . VAL A 1 764 ? 19.197 -25.193 -15.830 1.00 94.19 764 VAL A O 1
ATOM 6125 N N . ARG A 1 765 ? 19.016 -25.900 -17.958 1.00 94.06 765 ARG A N 1
ATOM 6126 C CA . ARG A 1 765 ? 20.343 -26.522 -18.001 1.00 94.06 765 ARG A CA 1
ATOM 6127 C C . ARG A 1 765 ? 21.492 -25.526 -17.823 1.00 94.06 765 ARG A C 1
ATOM 6129 O O . ARG A 1 765 ? 22.404 -25.826 -17.074 1.00 94.06 765 ARG A O 1
ATOM 6136 N N . MET A 1 766 ? 21.464 -24.337 -18.430 1.00 95.75 766 MET A N 1
ATOM 6137 C CA . MET A 1 766 ? 22.523 -23.332 -18.211 1.00 95.75 766 MET A CA 1
ATOM 6138 C C . MET A 1 766 ? 22.654 -22.922 -16.734 1.00 95.75 766 MET A C 1
ATOM 6140 O O . MET A 1 766 ? 23.763 -22.675 -16.266 1.00 95.75 766 MET A O 1
ATOM 6144 N N . ILE A 1 767 ? 21.545 -22.867 -15.991 1.00 95.81 767 ILE A N 1
ATOM 6145 C CA . ILE A 1 767 ? 21.566 -22.610 -14.541 1.00 95.81 767 ILE A CA 1
ATOM 6146 C C . ILE A 1 767 ? 22.071 -23.848 -13.784 1.00 95.81 767 ILE A C 1
ATOM 6148 O O . ILE A 1 767 ? 22.947 -23.728 -12.928 1.00 95.81 767 ILE A O 1
ATOM 6152 N N . ARG A 1 768 ? 21.529 -25.030 -14.110 1.00 93.75 768 ARG A N 1
ATOM 6153 C CA . ARG A 1 768 ? 21.867 -26.320 -13.488 1.00 93.75 768 ARG A CA 1
ATOM 6154 C C . ARG A 1 768 ? 23.344 -26.686 -13.652 1.00 93.75 768 ARG A C 1
ATOM 6156 O O . ARG A 1 768 ? 23.926 -27.169 -12.695 1.00 93.75 768 ARG A O 1
ATOM 6163 N N . ASP A 1 769 ? 23.930 -26.416 -14.814 1.00 93.75 769 ASP A N 1
ATOM 6164 C CA . ASP A 1 769 ? 25.317 -26.732 -15.183 1.00 93.75 769 ASP A CA 1
ATOM 6165 C C . ASP A 1 769 ? 26.284 -25.570 -14.832 1.00 93.75 769 ASP A C 1
ATOM 6167 O O . ASP A 1 769 ? 27.354 -25.425 -15.424 1.00 93.75 769 ASP A O 1
ATOM 6171 N N . GLY A 1 770 ? 25.893 -24.677 -13.911 1.00 92.19 770 GLY A N 1
ATOM 6172 C CA . GLY A 1 770 ? 26.793 -23.693 -13.299 1.00 92.19 770 GLY A CA 1
ATOM 6173 C C . GLY A 1 770 ? 27.257 -22.525 -14.182 1.00 92.19 770 GLY A C 1
ATOM 6174 O O . GLY A 1 770 ? 28.211 -21.843 -13.806 1.00 92.19 770 GLY A O 1
ATOM 6175 N N . HIS A 1 771 ? 26.604 -22.221 -15.315 1.00 93.56 771 HIS A N 1
ATOM 6176 C CA . HIS A 1 771 ? 27.040 -21.148 -16.239 1.00 93.56 771 HIS A CA 1
ATOM 6177 C C . HIS A 1 771 ? 27.094 -19.746 -15.592 1.00 93.56 771 HIS A C 1
ATOM 6179 O O . HIS A 1 771 ? 27.825 -18.870 -16.054 1.00 93.56 771 HIS A O 1
ATOM 6185 N N . PHE A 1 772 ? 26.332 -19.543 -14.513 1.00 93.69 772 PHE A N 1
ATOM 6186 C CA . PHE A 1 772 ? 26.284 -18.315 -13.706 1.00 93.69 772 PHE A CA 1
ATOM 6187 C C . PHE A 1 772 ? 26.898 -18.509 -12.302 1.00 93.69 772 PHE A C 1
ATOM 6189 O O . PHE A 1 772 ? 26.634 -17.733 -11.386 1.00 93.69 772 PHE A O 1
ATOM 6196 N N . GLY A 1 773 ? 27.692 -19.569 -12.113 1.00 91.81 773 GLY A N 1
ATOM 6197 C CA . GLY A 1 773 ? 28.174 -20.020 -10.808 1.00 91.81 773 GLY A CA 1
ATOM 6198 C C . GLY A 1 773 ? 27.077 -20.639 -9.932 1.00 91.81 773 GLY A C 1
ATOM 6199 O O . GLY A 1 773 ? 25.935 -20.812 -10.355 1.00 91.81 773 GLY A O 1
ATOM 6200 N N . PHE A 1 774 ? 27.435 -20.963 -8.683 1.00 91.62 774 PHE A N 1
ATOM 6201 C CA . PHE A 1 774 ? 26.513 -21.444 -7.638 1.00 91.62 774 PHE A CA 1
ATOM 6202 C C . PHE A 1 774 ? 25.678 -22.698 -8.018 1.00 91.62 774 PHE A C 1
ATOM 6204 O O . PHE A 1 774 ? 24.540 -22.846 -7.571 1.00 91.62 774 PHE A O 1
ATOM 6211 N N . GLU A 1 775 ? 26.262 -23.621 -8.794 1.00 90.44 775 GLU A N 1
ATOM 6212 C CA . GLU A 1 775 ? 25.663 -24.884 -9.280 1.00 90.44 775 GLU A CA 1
ATOM 6213 C C . GLU A 1 775 ? 24.849 -25.643 -8.211 1.00 90.44 775 GLU A C 1
ATOM 6215 O O . GLU A 1 775 ? 23.622 -25.733 -8.310 1.00 90.44 775 GLU A O 1
ATOM 6220 N N . ASP A 1 776 ? 25.496 -26.115 -7.137 1.00 91.44 776 ASP A N 1
ATOM 6221 C CA . ASP A 1 776 ? 24.831 -26.872 -6.062 1.00 91.44 776 ASP A CA 1
ATOM 6222 C C . ASP A 1 776 ? 23.693 -26.090 -5.387 1.00 91.44 776 ASP A C 1
ATOM 6224 O O . ASP A 1 776 ? 22.691 -26.665 -4.950 1.00 91.44 776 ASP A O 1
ATOM 6228 N N . TYR A 1 777 ? 23.812 -24.762 -5.323 1.00 92.12 777 TYR A N 1
ATOM 6229 C CA . TYR A 1 777 ? 22.815 -23.899 -4.700 1.00 92.12 777 TYR A CA 1
ATOM 6230 C C . TYR A 1 777 ? 21.558 -23.751 -5.570 1.00 92.12 777 TYR A C 1
ATOM 6232 O O . TYR A 1 777 ? 20.445 -23.761 -5.032 1.00 92.12 777 TYR A O 1
ATOM 6240 N N . PHE A 1 778 ? 21.700 -23.660 -6.898 1.00 94.75 778 PHE A N 1
ATOM 6241 C CA . PHE A 1 778 ? 20.566 -23.558 -7.827 1.00 94.75 778 PHE A CA 1
ATOM 6242 C C . PHE A 1 778 ? 20.005 -24.903 -8.297 1.00 94.75 778 PHE A C 1
ATOM 6244 O O . PHE A 1 778 ? 18.877 -24.939 -8.792 1.00 94.75 778 PHE A O 1
ATOM 6251 N N . LYS A 1 779 ? 20.711 -26.016 -8.088 1.00 90.38 779 LYS A N 1
ATOM 6252 C CA . LYS A 1 779 ? 20.225 -27.373 -8.382 1.00 90.38 779 LYS A CA 1
ATOM 6253 C C . LYS A 1 779 ? 18.806 -27.621 -7.851 1.00 90.38 779 LYS A C 1
ATOM 6255 O O . LYS A 1 779 ? 17.902 -27.903 -8.633 1.00 90.38 779 LYS A O 1
ATOM 6260 N N . SER A 1 780 ? 18.567 -27.333 -6.566 1.00 89.81 780 SER A N 1
ATOM 6261 C CA . SER A 1 780 ? 17.245 -27.495 -5.931 1.00 89.81 780 SER A CA 1
ATOM 6262 C C . SER A 1 780 ? 16.171 -26.492 -6.397 1.00 89.81 780 SER A C 1
ATOM 6264 O O . SER A 1 780 ? 15.008 -26.629 -6.018 1.00 89.81 780 SER A O 1
ATOM 6266 N N . LEU A 1 781 ? 16.549 -25.446 -7.143 1.00 90.81 781 LEU A N 1
ATOM 6267 C CA . LEU A 1 781 ? 15.621 -24.526 -7.810 1.00 90.81 781 LEU A CA 1
ATOM 6268 C C . LEU A 1 781 ? 15.212 -25.105 -9.174 1.00 90.81 781 LEU A C 1
ATOM 6270 O O . LEU A 1 781 ? 14.032 -25.100 -9.509 1.00 90.81 781 LEU A O 1
ATOM 6274 N N . CYS A 1 782 ? 16.171 -25.677 -9.909 1.00 91.25 782 CYS A N 1
ATOM 6275 C CA . CYS A 1 782 ? 15.941 -26.367 -11.181 1.00 91.25 782 CYS A CA 1
ATOM 6276 C C . CYS A 1 782 ? 15.082 -27.632 -10.992 1.00 91.25 782 CYS A C 1
ATOM 6278 O O . CYS A 1 782 ? 14.118 -27.841 -11.723 1.00 91.25 782 CYS A O 1
ATOM 6280 N N . ASP A 1 783 ? 15.352 -28.424 -9.948 1.00 88.00 783 ASP A N 1
ATOM 6281 C CA . ASP A 1 783 ? 14.601 -29.649 -9.610 1.00 88.00 783 ASP A CA 1
ATOM 6282 C C . ASP A 1 783 ? 13.108 -29.395 -9.291 1.00 88.00 783 ASP A C 1
ATOM 6284 O O . ASP A 1 783 ? 12.285 -30.313 -9.343 1.00 88.00 783 ASP A O 1
ATOM 6288 N N . LYS A 1 784 ? 12.734 -28.145 -8.981 1.00 84.81 784 LYS A N 1
ATOM 6289 C CA . LYS A 1 784 ? 11.341 -27.722 -8.755 1.00 84.81 784 LYS A CA 1
ATOM 6290 C C . LYS A 1 784 ? 10.594 -27.304 -10.023 1.00 84.81 784 LYS A C 1
ATOM 6292 O O . LYS A 1 784 ? 9.373 -27.216 -9.975 1.00 84.81 784 LYS A O 1
ATOM 6297 N N . ILE A 1 785 ? 11.288 -27.064 -11.135 1.00 84.38 785 ILE A N 1
ATOM 6298 C CA . ILE A 1 785 ? 10.690 -26.601 -12.402 1.00 84.38 785 ILE A CA 1
ATOM 6299 C C . ILE A 1 785 ? 10.872 -27.595 -13.560 1.00 84.38 785 ILE A C 1
ATOM 6301 O O . ILE A 1 785 ? 10.471 -27.313 -14.685 1.00 84.38 785 ILE A O 1
ATOM 6305 N N . GLU A 1 786 ? 11.439 -28.771 -13.287 1.00 77.75 786 GLU A N 1
ATOM 6306 C CA . GLU A 1 786 ? 11.527 -29.895 -14.224 1.00 77.75 786 GLU A CA 1
ATOM 6307 C C . GLU A 1 786 ? 10.667 -31.087 -13.756 1.00 77.75 786 GLU A C 1
ATOM 6309 O O . GLU A 1 786 ? 10.320 -31.229 -12.580 1.00 77.75 786 GLU A O 1
ATOM 6314 N N . GLY A 1 787 ? 10.303 -31.966 -14.695 1.00 67.38 787 GLY A N 1
ATOM 6315 C CA . GLY A 1 787 ? 9.550 -33.189 -14.409 1.00 67.38 787 GLY A CA 1
ATOM 6316 C C . GLY A 1 787 ? 8.121 -32.934 -13.915 1.00 67.38 787 GLY A C 1
ATOM 6317 O O . GLY A 1 787 ? 7.320 -32.293 -14.588 1.00 67.38 787 GLY A O 1
ATOM 6318 N N . THR A 1 788 ? 7.775 -33.495 -12.756 1.00 58.09 788 THR A N 1
ATOM 6319 C CA . THR A 1 788 ? 6.427 -33.425 -12.159 1.00 58.09 788 THR A CA 1
ATOM 6320 C C . THR A 1 788 ? 6.174 -32.157 -11.337 1.00 58.09 788 THR A C 1
ATOM 6322 O O . THR A 1 788 ? 5.066 -31.980 -10.836 1.00 58.09 788 THR A O 1
ATOM 6325 N N . SER A 1 789 ? 7.193 -31.317 -11.137 1.00 69.69 789 SER A N 1
ATOM 6326 C CA . SER A 1 789 ? 7.230 -30.333 -10.045 1.00 69.69 789 SER A CA 1
ATOM 6327 C C . SER A 1 789 ? 6.727 -28.929 -10.408 1.00 69.69 789 SER A C 1
ATOM 6329 O O . SER A 1 789 ? 6.424 -28.157 -9.498 1.00 69.69 789 SER A O 1
ATOM 6331 N N . ASP A 1 790 ? 6.606 -28.593 -11.701 1.00 85.38 790 ASP A N 1
ATOM 6332 C CA . ASP A 1 790 ? 6.241 -27.251 -12.193 1.00 85.38 790 ASP A CA 1
ATOM 6333 C C . ASP A 1 790 ? 4.751 -26.910 -11.968 1.00 85.38 790 ASP A C 1
ATOM 6335 O O . ASP A 1 790 ? 3.934 -26.807 -12.886 1.00 85.38 790 ASP A O 1
ATOM 6339 N N . TYR A 1 791 ? 4.385 -26.717 -10.702 1.00 87.56 791 TYR A N 1
ATOM 6340 C CA . TYR A 1 791 ? 3.033 -26.362 -10.273 1.00 87.56 791 TYR A CA 1
ATOM 6341 C C . TYR A 1 791 ? 2.575 -24.989 -10.798 1.00 87.56 791 TYR A C 1
ATOM 6343 O O . TYR A 1 791 ? 1.373 -24.731 -10.899 1.00 87.56 791 TYR A O 1
ATOM 6351 N N . PHE A 1 792 ? 3.512 -24.106 -11.150 1.00 90.75 792 PHE A N 1
ATOM 6352 C CA . PHE A 1 792 ? 3.243 -22.741 -11.615 1.00 90.75 792 PHE A CA 1
ATOM 6353 C C . PHE A 1 792 ? 3.323 -22.587 -13.145 1.00 90.75 792 PHE A C 1
ATOM 6355 O O . PHE A 1 792 ? 3.118 -21.485 -13.663 1.00 90.75 792 PHE A O 1
ATOM 6362 N N . LEU A 1 793 ? 3.514 -23.693 -13.872 1.00 91.31 793 LEU A N 1
ATOM 6363 C CA . LEU A 1 793 ? 3.414 -23.787 -15.331 1.00 91.31 793 LEU A CA 1
ATOM 6364 C C . LEU A 1 793 ? 4.416 -22.888 -16.082 1.00 91.31 793 LEU A C 1
ATOM 6366 O O . LEU A 1 793 ? 4.109 -22.356 -17.150 1.00 91.31 793 LEU A O 1
ATOM 6370 N N . LEU A 1 794 ? 5.619 -22.711 -15.528 1.00 92.81 794 LEU A N 1
ATOM 6371 C CA . LEU A 1 794 ? 6.700 -21.940 -16.148 1.00 92.81 794 LEU A CA 1
ATOM 6372 C C . LEU A 1 794 ? 7.121 -22.549 -17.490 1.00 92.81 794 LEU A C 1
ATOM 6374 O O . LEU A 1 794 ? 7.276 -21.820 -18.468 1.00 92.81 794 LEU A O 1
ATOM 6378 N N . GLY A 1 795 ? 7.283 -23.873 -17.546 1.00 90.94 795 GLY A N 1
ATOM 6379 C CA . GLY A 1 795 ? 7.659 -24.592 -18.762 1.00 90.94 795 GLY A CA 1
ATOM 6380 C C . GLY A 1 795 ? 6.521 -24.693 -19.777 1.00 90.94 795 GLY A C 1
ATOM 6381 O O . GLY A 1 795 ? 6.783 -24.818 -20.971 1.00 90.94 795 GLY A O 1
ATOM 6382 N N . ALA A 1 796 ? 5.265 -24.603 -19.326 1.00 91.12 796 ALA A N 1
ATOM 6383 C CA . ALA A 1 796 ? 4.091 -24.616 -20.198 1.00 91.12 796 ALA A CA 1
ATOM 6384 C C . ALA A 1 796 ? 3.938 -23.292 -20.964 1.00 91.12 796 ALA A C 1
ATOM 6386 O O . ALA A 1 796 ? 3.810 -23.294 -22.187 1.00 91.12 796 ALA A O 1
ATOM 6387 N N . ASP A 1 797 ? 3.999 -22.165 -20.249 1.00 94.62 797 ASP A N 1
ATOM 6388 C CA . ASP A 1 797 ? 3.761 -20.841 -20.832 1.00 94.62 797 ASP A CA 1
ATOM 6389 C C . ASP A 1 797 ? 4.982 -20.294 -21.597 1.00 94.62 797 ASP A C 1
ATOM 6391 O O . ASP A 1 797 ? 4.836 -19.336 -22.360 1.00 94.62 797 ASP A O 1
ATOM 6395 N N . PHE A 1 798 ? 6.174 -20.891 -21.431 1.00 96.06 798 PHE A N 1
ATOM 6396 C CA . PHE A 1 798 ? 7.463 -20.326 -21.863 1.00 96.06 798 PHE A CA 1
ATOM 6397 C C . PHE A 1 798 ? 7.514 -19.855 -23.325 1.00 96.06 798 PHE A C 1
ATOM 6399 O O . PHE A 1 798 ? 8.031 -18.772 -23.586 1.00 96.06 798 PHE A O 1
ATOM 6406 N N . MET A 1 799 ? 6.965 -20.617 -24.283 1.00 95.94 799 MET A N 1
ATOM 6407 C CA . MET A 1 799 ? 6.943 -20.172 -25.688 1.00 95.94 799 MET A CA 1
ATOM 6408 C C . MET A 1 799 ? 6.029 -18.967 -25.893 1.00 95.94 799 MET A C 1
ATOM 6410 O O . MET A 1 799 ? 6.475 -17.976 -26.459 1.00 95.94 799 MET A O 1
ATOM 6414 N N . SER A 1 800 ? 4.802 -19.001 -25.364 1.00 96.50 800 SER A N 1
ATOM 6415 C CA . SER A 1 800 ? 3.873 -17.867 -25.473 1.00 96.50 800 SER A CA 1
ATOM 6416 C C . SER A 1 800 ? 4.414 -16.602 -24.791 1.00 96.50 800 SER A C 1
ATOM 6418 O O . SER A 1 800 ? 4.212 -15.494 -25.280 1.00 96.50 800 SER A O 1
ATOM 6420 N N . TYR A 1 801 ? 5.176 -16.763 -23.703 1.00 97.75 801 TYR A N 1
ATOM 6421 C CA . TYR A 1 801 ? 5.885 -15.672 -23.038 1.00 97.75 801 TYR A CA 1
ATOM 6422 C C . TYR A 1 801 ? 6.984 -15.070 -23.933 1.00 97.75 801 TYR A C 1
ATOM 6424 O O . TYR A 1 801 ? 7.064 -13.849 -24.072 1.00 97.75 801 TYR A O 1
ATOM 6432 N N . LEU A 1 802 ? 7.796 -15.904 -24.595 1.00 97.50 802 LEU A N 1
ATOM 6433 C CA . LEU A 1 802 ? 8.797 -15.445 -25.568 1.00 97.50 802 LEU A CA 1
ATOM 6434 C C . LEU A 1 802 ? 8.158 -14.792 -26.808 1.00 97.50 802 LEU A C 1
ATOM 6436 O O . LEU A 1 802 ? 8.684 -13.805 -27.318 1.00 97.50 802 LEU A O 1
ATOM 6440 N N . GLU A 1 803 ? 7.018 -15.303 -27.272 1.00 97.31 803 GLU A N 1
ATOM 6441 C CA . GLU A 1 803 ? 6.247 -14.745 -28.389 1.00 97.31 803 GLU A CA 1
ATOM 6442 C C . GLU A 1 803 ? 5.670 -13.362 -28.042 1.00 97.31 803 GLU A C 1
ATOM 6444 O O . GLU A 1 803 ? 5.816 -12.426 -28.829 1.00 97.31 803 GLU A O 1
ATOM 6449 N N . ALA A 1 804 ? 5.113 -13.183 -26.839 1.00 97.06 804 ALA A N 1
ATOM 6450 C CA . ALA A 1 804 ? 4.665 -11.879 -26.347 1.00 97.06 804 ALA A CA 1
ATOM 6451 C C . ALA A 1 804 ? 5.832 -10.896 -26.135 1.00 97.06 804 ALA A C 1
ATOM 6453 O O . ALA A 1 804 ? 5.719 -9.718 -26.477 1.00 97.06 804 ALA A O 1
ATOM 6454 N N . GLN A 1 805 ? 6.986 -11.373 -25.653 1.00 97.75 805 GLN A N 1
ATOM 6455 C CA . GLN A 1 805 ? 8.202 -10.560 -25.549 1.00 97.75 805 GLN A CA 1
ATOM 6456 C C . GLN A 1 805 ? 8.711 -10.090 -26.926 1.00 97.75 805 GLN A C 1
ATOM 6458 O O . GLN A 1 805 ? 9.119 -8.935 -27.064 1.00 97.75 805 GLN A O 1
ATOM 6463 N N . ALA A 1 806 ? 8.631 -10.939 -27.956 1.00 96.44 806 ALA A N 1
ATOM 6464 C CA . ALA A 1 806 ? 8.962 -10.579 -29.336 1.00 96.44 806 ALA A CA 1
ATOM 6465 C C . ALA A 1 806 ? 7.912 -9.649 -29.982 1.00 96.44 806 ALA A C 1
ATOM 6467 O O . ALA A 1 806 ? 8.262 -8.789 -30.792 1.00 96.44 806 ALA A O 1
ATOM 6468 N N . ALA A 1 807 ? 6.634 -9.773 -29.608 1.00 96.81 807 ALA A N 1
ATOM 6469 C CA . ALA A 1 807 ? 5.588 -8.833 -30.010 1.00 96.81 807 ALA A CA 1
ATOM 6470 C C . ALA A 1 807 ? 5.820 -7.433 -29.412 1.00 96.81 807 ALA A C 1
ATOM 6472 O O . ALA A 1 807 ? 5.667 -6.440 -30.125 1.00 96.81 807 ALA A O 1
ATOM 6473 N N . ALA A 1 808 ? 6.262 -7.356 -28.151 1.00 96.81 808 ALA A N 1
ATOM 6474 C CA . ALA A 1 808 ? 6.664 -6.105 -27.512 1.00 96.81 808 ALA A CA 1
ATOM 6475 C C . ALA A 1 808 ? 7.912 -5.487 -28.170 1.00 96.81 808 ALA A C 1
ATOM 6477 O O . ALA A 1 808 ? 7.902 -4.294 -28.461 1.00 96.81 808 ALA A O 1
ATOM 6478 N N . ASP A 1 809 ? 8.942 -6.284 -28.496 1.00 96.44 809 ASP A N 1
ATOM 6479 C CA . ASP A 1 809 ? 10.100 -5.805 -29.276 1.00 96.44 809 ASP A CA 1
ATOM 6480 C C . ASP A 1 809 ? 9.654 -5.217 -30.629 1.00 96.44 809 ASP A C 1
ATOM 6482 O O . ASP A 1 809 ? 10.038 -4.105 -30.989 1.00 96.44 809 ASP A O 1
ATOM 6486 N N . LYS A 1 810 ? 8.784 -5.924 -31.363 1.00 96.00 810 LYS A N 1
ATOM 6487 C CA . LYS A 1 810 ? 8.265 -5.458 -32.658 1.00 96.00 810 LYS A CA 1
ATOM 6488 C C . LYS A 1 810 ? 7.439 -4.171 -32.543 1.00 96.00 810 LYS A C 1
ATOM 6490 O O . LYS A 1 810 ? 7.488 -3.353 -33.457 1.00 96.00 810 LYS A O 1
ATOM 6495 N N . ALA A 1 811 ? 6.676 -4.000 -31.465 1.00 95.88 811 ALA A N 1
ATOM 6496 C CA . ALA A 1 811 ? 5.885 -2.795 -31.232 1.00 95.88 811 ALA A CA 1
ATOM 6497 C C . ALA A 1 811 ? 6.751 -1.589 -30.829 1.00 95.88 811 ALA A C 1
ATOM 6499 O O . ALA A 1 811 ? 6.422 -0.472 -31.202 1.00 95.88 811 ALA A O 1
ATOM 6500 N N . PHE A 1 812 ? 7.856 -1.798 -30.106 1.00 95.56 812 PHE A N 1
ATOM 6501 C CA . PHE A 1 812 ? 8.737 -0.720 -29.632 1.00 95.56 812 PHE A CA 1
ATOM 6502 C C . PHE A 1 812 ? 9.549 -0.053 -30.753 1.00 95.56 812 PHE A C 1
ATOM 6504 O O . PHE A 1 812 ? 9.875 1.124 -30.664 1.00 95.56 812 PHE A O 1
ATOM 6511 N N . VAL A 1 813 ? 9.837 -0.786 -31.836 1.00 94.62 813 VAL A N 1
ATOM 6512 C CA . VAL A 1 813 ? 10.463 -0.236 -33.057 1.00 94.62 813 VAL A CA 1
ATOM 6513 C C . VAL A 1 813 ? 9.523 0.728 -33.808 1.00 94.62 813 VAL A C 1
ATOM 6515 O O . VAL A 1 813 ? 9.979 1.544 -34.605 1.00 94.62 813 VAL A O 1
ATOM 6518 N N . ASP A 1 814 ? 8.216 0.658 -33.550 1.00 94.50 814 ASP A N 1
ATOM 6519 C CA . ASP A 1 814 ? 7.179 1.518 -34.123 1.00 94.50 814 ASP A CA 1
ATOM 6520 C C . ASP A 1 814 ? 6.783 2.590 -33.087 1.00 94.50 814 ASP A C 1
ATOM 6522 O O . ASP A 1 814 ? 5.813 2.444 -32.343 1.00 94.50 814 ASP A O 1
ATOM 6526 N N . GLU A 1 815 ? 7.587 3.659 -32.991 1.00 90.56 815 GLU A N 1
ATOM 6527 C CA . GLU A 1 815 ? 7.424 4.710 -31.971 1.00 90.56 815 GLU A CA 1
ATOM 6528 C C . GLU A 1 815 ? 6.023 5.342 -31.961 1.00 90.56 815 GLU A C 1
ATOM 6530 O O . GLU A 1 815 ? 5.501 5.654 -30.887 1.00 90.56 815 GLU A O 1
ATOM 6535 N N . GLU A 1 816 ? 5.409 5.552 -33.130 1.00 91.31 816 GLU A N 1
ATOM 6536 C CA . GLU A 1 816 ? 4.067 6.142 -33.239 1.00 91.31 816 GLU A CA 1
ATOM 6537 C C . GLU A 1 816 ? 3.012 5.182 -32.685 1.00 91.31 816 GLU A C 1
ATOM 6539 O O . GLU A 1 816 ? 2.166 5.582 -31.878 1.00 91.31 816 GLU A O 1
ATOM 6544 N N . ARG A 1 817 ? 3.094 3.892 -33.040 1.00 93.94 817 ARG A N 1
ATOM 6545 C CA . ARG A 1 817 ? 2.231 2.860 -32.460 1.00 93.94 817 ARG A CA 1
ATOM 6546 C C . ARG A 1 817 ? 2.434 2.742 -30.954 1.00 93.94 817 ARG A C 1
ATOM 6548 O O . ARG A 1 817 ? 1.442 2.737 -30.229 1.00 93.94 817 ARG A O 1
ATOM 6555 N N . TRP A 1 818 ? 3.675 2.660 -30.475 1.00 95.44 818 TRP A N 1
ATOM 6556 C CA . TRP A 1 818 ? 3.971 2.523 -29.045 1.00 95.44 818 TRP A CA 1
ATOM 6557 C C . TRP A 1 818 ? 3.434 3.716 -28.244 1.00 95.44 818 TRP A C 1
ATOM 6559 O O . TRP A 1 818 ? 2.761 3.537 -27.229 1.00 95.44 818 TRP A O 1
ATOM 6569 N N . THR A 1 819 ? 3.646 4.937 -28.742 1.00 93.31 819 THR A N 1
ATOM 6570 C CA . THR A 1 819 ? 3.143 6.166 -28.105 1.00 93.31 819 THR A CA 1
ATOM 6571 C C . THR A 1 819 ? 1.614 6.205 -28.105 1.00 93.31 819 THR A C 1
ATOM 6573 O O . THR A 1 819 ? 1.007 6.520 -27.082 1.00 93.31 819 THR A O 1
ATOM 6576 N N . LYS A 1 820 ? 0.964 5.780 -29.196 1.00 93.94 820 LYS A N 1
ATOM 6577 C CA . LYS A 1 820 ? -0.497 5.640 -29.254 1.00 93.94 820 LYS A CA 1
ATOM 6578 C C . LYS A 1 820 ? -1.032 4.611 -28.249 1.00 93.94 820 LYS A C 1
ATOM 6580 O O . LYS A 1 820 ? -1.976 4.922 -27.528 1.00 93.94 820 LYS A O 1
ATOM 6585 N N . MET A 1 821 ? -0.431 3.420 -28.167 1.00 94.88 821 MET A N 1
ATOM 6586 C CA . MET A 1 821 ? -0.798 2.390 -27.179 1.00 94.88 821 MET A CA 1
ATOM 6587 C C . MET A 1 821 ? -0.639 2.926 -25.743 1.00 94.88 821 MET A C 1
ATOM 6589 O O . MET A 1 821 ? -1.482 2.672 -24.884 1.00 94.88 821 MET A O 1
ATOM 6593 N N . SER A 1 822 ? 0.416 3.710 -25.496 1.00 94.00 822 SER A N 1
ATOM 6594 C CA . SER A 1 822 ? 0.717 4.342 -24.205 1.00 94.00 822 SER A CA 1
ATOM 6595 C C . SER A 1 822 ? -0.350 5.369 -23.796 1.00 94.00 822 SER A C 1
ATOM 6597 O O . SER A 1 822 ? -0.868 5.300 -22.679 1.00 94.00 822 SER A O 1
ATOM 6599 N N . ILE A 1 823 ? -0.754 6.256 -24.714 1.00 90.31 823 ILE A N 1
ATOM 6600 C CA . ILE A 1 823 ? -1.835 7.233 -24.490 1.00 90.31 823 ILE A CA 1
ATOM 6601 C C . ILE A 1 823 ? -3.174 6.519 -24.256 1.00 90.31 823 ILE A C 1
ATOM 6603 O O . ILE A 1 823 ? -3.880 6.845 -23.304 1.00 90.31 823 ILE A O 1
ATOM 6607 N N . LEU A 1 824 ? -3.517 5.513 -25.071 1.00 90.00 824 LEU A N 1
ATOM 6608 C CA . LEU A 1 824 ? -4.767 4.753 -24.922 1.00 90.00 824 LEU A CA 1
ATOM 6609 C C . LEU A 1 824 ? -4.834 3.967 -23.603 1.00 90.00 824 LEU A C 1
ATOM 6611 O O . LEU A 1 824 ? -5.914 3.853 -23.025 1.00 90.00 824 LEU A O 1
ATOM 6615 N N . SER A 1 825 ? -3.692 3.482 -23.105 1.00 86.62 825 SER A N 1
ATOM 6616 C CA . SER A 1 825 ? -3.593 2.809 -21.803 1.00 86.62 825 SER A CA 1
ATOM 6617 C C . SER A 1 825 ? -3.961 3.752 -20.655 1.00 86.62 825 SER A C 1
ATOM 6619 O O . SER A 1 825 ? -4.816 3.420 -19.836 1.00 86.62 825 SER A O 1
ATOM 6621 N N . ALA A 1 826 ? -3.393 4.962 -20.636 1.00 80.88 826 ALA A N 1
ATOM 6622 C CA . ALA A 1 826 ? -3.752 5.977 -19.648 1.00 80.88 826 ALA A CA 1
ATOM 6623 C C . ALA A 1 826 ? -5.211 6.449 -19.815 1.00 80.88 826 ALA A C 1
ATOM 6625 O O . ALA A 1 826 ? -5.943 6.553 -18.831 1.00 80.88 826 ALA A O 1
ATOM 6626 N N . ALA A 1 827 ? -5.670 6.659 -21.053 1.00 84.00 827 ALA A N 1
ATOM 6627 C CA . ALA A 1 827 ? -7.029 7.113 -21.359 1.00 84.00 827 ALA A CA 1
ATOM 6628 C C . ALA A 1 827 ? -8.128 6.126 -20.917 1.00 84.00 827 ALA A C 1
ATOM 6630 O O . ALA A 1 827 ? -9.234 6.540 -20.588 1.00 84.00 827 ALA A O 1
ATOM 6631 N N . GLY A 1 828 ? -7.845 4.819 -20.929 1.00 79.88 828 GLY A N 1
ATOM 6632 C CA . GLY A 1 828 ? -8.742 3.772 -20.423 1.00 79.88 828 GLY A CA 1
ATOM 6633 C C . GLY A 1 828 ? -8.525 3.406 -18.952 1.00 79.88 828 GLY A C 1
ATOM 6634 O O . GLY A 1 828 ? -8.934 2.325 -18.541 1.00 79.88 828 GLY A O 1
ATOM 6635 N N . SER A 1 829 ? -7.858 4.249 -18.155 1.00 73.81 829 SER A N 1
ATOM 6636 C CA . SER A 1 829 ? -7.567 3.930 -16.748 1.00 73.81 829 SER A CA 1
ATOM 6637 C C . SER A 1 829 ? -8.610 4.422 -15.729 1.00 73.81 829 SER A C 1
ATOM 6639 O O . SER A 1 829 ? -8.516 4.053 -14.557 1.00 73.81 829 SER A O 1
ATOM 6641 N N . GLY A 1 830 ? -9.627 5.186 -16.160 1.00 64.06 830 GLY A N 1
ATOM 6642 C CA . GLY A 1 830 ? -10.633 5.817 -15.286 1.00 64.06 830 GLY A CA 1
ATOM 6643 C C . GLY A 1 830 ? -11.407 4.850 -14.382 1.00 64.06 830 GLY A C 1
ATOM 6644 O O . GLY A 1 830 ? -11.458 5.039 -13.164 1.00 64.06 830 GLY A O 1
ATOM 6645 N N . ARG A 1 831 ? -11.862 3.717 -14.935 1.00 67.56 831 ARG A N 1
ATOM 6646 C CA . ARG A 1 831 ? -12.536 2.630 -14.194 1.00 67.56 831 ARG A CA 1
ATOM 6647 C C . ARG A 1 831 ? -11.748 2.109 -12.978 1.00 67.56 831 ARG A C 1
ATOM 6649 O O . ARG A 1 831 ? -12.342 1.512 -12.088 1.00 67.56 831 ARG A O 1
ATOM 6656 N N . PHE A 1 832 ? -10.435 2.343 -12.910 1.00 63.53 832 PHE A N 1
ATOM 6657 C CA . PHE A 1 832 ? -9.547 1.838 -11.858 1.00 63.53 832 PHE A CA 1
ATOM 6658 C C . PHE A 1 832 ? -9.181 2.872 -10.774 1.00 63.53 832 PHE A C 1
ATOM 6660 O O . PHE A 1 832 ? -8.230 2.648 -10.020 1.00 63.53 832 PHE A O 1
ATOM 6667 N N . SER A 1 833 ? -9.893 4.002 -10.674 1.00 61.19 833 SER A N 1
ATOM 6668 C CA . SER A 1 833 ? -9.690 4.965 -9.579 1.00 61.19 833 SER A CA 1
ATOM 6669 C C . SER A 1 833 ? -10.289 4.507 -8.246 1.00 61.19 833 SER A C 1
ATOM 6671 O O . SER A 1 833 ? -11.385 3.938 -8.171 1.00 61.19 833 SER A O 1
ATOM 6673 N N . SER A 1 834 ? -9.581 4.833 -7.162 1.00 56.34 834 SER A N 1
ATOM 6674 C CA . SER A 1 834 ? -10.091 4.692 -5.803 1.00 56.34 834 SER A CA 1
ATOM 6675 C C . SER A 1 834 ? -11.245 5.649 -5.497 1.00 56.34 834 SER A C 1
ATOM 6677 O O . SER A 1 834 ? -12.062 5.297 -4.658 1.00 56.34 834 SER A O 1
ATOM 6679 N N . ASP A 1 835 ? -11.389 6.781 -6.193 1.00 58.41 835 ASP A N 1
ATOM 6680 C CA . ASP A 1 835 ? -12.503 7.722 -5.985 1.00 58.41 835 ASP A CA 1
ATOM 6681 C C . ASP A 1 835 ? -13.837 7.093 -6.391 1.00 58.41 835 ASP A C 1
ATOM 6683 O O . ASP A 1 835 ? -14.758 7.015 -5.580 1.00 58.41 835 ASP A O 1
ATOM 6687 N N . ARG A 1 836 ? -13.902 6.539 -7.609 1.00 61.72 836 ARG A N 1
ATOM 6688 C CA . ARG A 1 836 ? -15.047 5.751 -8.087 1.00 61.72 836 ARG A CA 1
ATOM 6689 C C . ARG A 1 836 ? -15.323 4.565 -7.163 1.00 61.72 836 ARG A C 1
ATOM 6691 O O . ARG A 1 836 ? -16.464 4.330 -6.783 1.00 61.72 836 ARG A O 1
ATOM 6698 N N . THR A 1 837 ? -14.272 3.853 -6.752 1.00 58.88 837 THR A N 1
ATOM 6699 C CA . THR A 1 837 ? -14.396 2.744 -5.793 1.00 58.88 837 THR A CA 1
ATOM 6700 C C . THR A 1 837 ? -15.035 3.230 -4.483 1.00 58.88 837 THR A C 1
ATOM 6702 O O . THR A 1 837 ? -15.965 2.608 -3.982 1.00 58.88 837 THR A O 1
ATOM 6705 N N . ILE A 1 838 ? -14.581 4.358 -3.929 1.00 62.28 838 ILE A N 1
ATOM 6706 C CA . ILE A 1 838 ? -15.116 4.951 -2.696 1.00 62.28 838 ILE A CA 1
ATOM 6707 C C . ILE A 1 838 ? -16.557 5.439 -2.869 1.00 62.28 838 ILE A C 1
ATOM 6709 O O . ILE A 1 838 ? -17.334 5.263 -1.938 1.00 62.28 838 ILE A O 1
ATOM 6713 N N . GLN A 1 839 ? -16.942 5.974 -4.030 1.00 62.66 839 GLN A N 1
ATOM 6714 C CA . GLN A 1 839 ? -18.339 6.305 -4.345 1.00 62.66 839 GLN A CA 1
ATOM 6715 C C . GLN A 1 839 ? -19.211 5.040 -4.371 1.00 62.66 839 GLN A C 1
ATOM 6717 O O . GLN A 1 839 ? -20.220 4.979 -3.672 1.00 62.66 839 GLN A O 1
ATOM 6722 N N . GLU A 1 840 ? -18.778 3.984 -5.068 1.00 59.94 840 GLU A N 1
ATOM 6723 C CA . GLU A 1 840 ? -19.497 2.705 -5.123 1.00 59.94 840 GLU A CA 1
ATOM 6724 C C . GLU A 1 840 ? -19.653 2.071 -3.721 1.00 59.94 840 GLU A C 1
ATOM 6726 O O . GLU A 1 840 ? -20.740 1.587 -3.393 1.00 59.94 840 GLU A O 1
ATOM 6731 N N . TYR A 1 841 ? -18.636 2.150 -2.848 1.00 61.41 841 TYR A N 1
ATOM 6732 C CA . TYR A 1 841 ? -18.756 1.774 -1.428 1.00 61.41 841 TYR A CA 1
ATOM 6733 C C . TYR A 1 841 ? -19.681 2.718 -0.637 1.00 61.41 841 TYR A C 1
ATOM 6735 O O . TYR A 1 841 ? -20.504 2.250 0.149 1.00 61.41 841 TYR A O 1
ATOM 6743 N N . ALA A 1 842 ? -19.570 4.035 -0.815 1.00 67.38 842 ALA A N 1
ATOM 6744 C CA . ALA A 1 842 ? -20.354 5.022 -0.076 1.00 67.38 842 ALA A CA 1
ATOM 6745 C C . ALA A 1 842 ? -21.857 4.921 -0.367 1.00 67.38 842 ALA A C 1
ATOM 6747 O O . ALA A 1 842 ? -22.653 5.028 0.564 1.00 67.38 842 ALA A O 1
ATOM 6748 N N . GLU A 1 843 ? -22.229 4.668 -1.621 1.00 69.00 843 GLU A N 1
ATOM 6749 C CA . GLU A 1 843 ? -23.616 4.506 -2.064 1.00 69.00 843 GLU A CA 1
ATOM 6750 C C . GLU A 1 843 ? -24.172 3.112 -1.746 1.00 69.00 843 GLU A C 1
ATOM 6752 O O . GLU A 1 843 ? -25.243 2.996 -1.153 1.00 69.00 843 GLU A O 1
ATOM 6757 N N . ASN A 1 844 ? -23.452 2.044 -2.114 1.00 63.81 844 ASN A N 1
ATOM 6758 C CA . ASN A 1 844 ? -24.004 0.681 -2.116 1.00 63.81 844 ASN A CA 1
ATOM 6759 C C . ASN A 1 844 ? -23.667 -0.136 -0.858 1.00 63.81 844 ASN A C 1
ATOM 6761 O O . ASN A 1 844 ? -24.212 -1.224 -0.683 1.00 63.81 844 ASN A O 1
ATOM 6765 N N . THR A 1 845 ? -22.743 0.332 -0.009 1.00 68.38 845 THR A N 1
ATOM 6766 C CA . THR A 1 845 ? -22.247 -0.425 1.160 1.00 68.38 845 THR A CA 1
ATOM 6767 C C . THR A 1 845 ? -22.376 0.350 2.473 1.00 68.38 845 THR A C 1
ATOM 6769 O O . THR A 1 845 ? -22.959 -0.156 3.427 1.00 68.38 845 THR A O 1
ATOM 6772 N N . TRP A 1 846 ? -21.843 1.572 2.553 1.00 76.62 846 TRP A N 1
ATOM 6773 C CA . TRP A 1 846 ? -21.799 2.339 3.806 1.00 76.62 846 TRP A CA 1
ATOM 6774 C C . TRP A 1 846 ? -22.993 3.272 4.010 1.00 76.62 846 TRP A C 1
ATOM 6776 O O . TRP A 1 846 ? -23.276 3.625 5.155 1.00 76.62 846 TRP A O 1
ATOM 6786 N N . ASP A 1 847 ? -23.682 3.671 2.938 1.00 75.56 847 ASP A N 1
ATOM 6787 C CA . ASP A 1 847 ? -24.749 4.682 2.940 1.00 75.56 847 ASP A CA 1
ATOM 6788 C C . ASP A 1 847 ? -24.326 5.974 3.670 1.00 75.56 847 ASP A C 1
ATOM 6790 O O . ASP A 1 847 ? -24.945 6.411 4.645 1.00 75.56 847 ASP A O 1
ATOM 6794 N N . ILE A 1 848 ? -23.198 6.540 3.224 1.00 78.44 848 ILE A N 1
ATOM 6795 C CA . ILE A 1 848 ? -22.645 7.821 3.694 1.00 78.44 848 ILE A CA 1
ATOM 6796 C C . ILE A 1 848 ? -22.771 8.889 2.604 1.00 78.44 848 ILE A C 1
ATOM 6798 O O . ILE A 1 848 ? -22.901 8.581 1.421 1.00 78.44 848 ILE A O 1
ATOM 6802 N N . GLN A 1 849 ? -22.716 10.161 2.996 1.00 84.38 849 GLN A N 1
ATOM 6803 C CA . GLN A 1 849 ? -22.800 11.309 2.088 1.00 84.38 849 GLN A CA 1
ATOM 6804 C C . GLN A 1 849 ? -21.627 12.276 2.332 1.00 84.38 849 GLN A C 1
ATOM 6806 O O . GLN A 1 849 ? -21.137 12.342 3.465 1.00 84.38 849 GLN A O 1
ATOM 6811 N N . PRO A 1 850 ? -21.169 13.030 1.313 1.00 85.31 850 PRO A N 1
ATOM 6812 C CA . PRO A 1 850 ? -20.139 14.053 1.485 1.00 85.31 850 PRO A CA 1
ATOM 6813 C C . PRO A 1 850 ? -20.574 15.159 2.456 1.00 85.31 850 PRO A C 1
ATOM 6815 O O . PRO A 1 850 ? -21.645 15.748 2.314 1.00 85.31 850 PRO A O 1
ATOM 6818 N N . CYS A 1 851 ? -19.717 15.491 3.419 1.00 85.06 851 CYS A N 1
ATOM 6819 C CA . CYS A 1 851 ? -19.936 16.526 4.429 1.00 85.06 851 CYS A CA 1
ATOM 6820 C C . CYS A 1 851 ? -19.132 17.796 4.085 1.00 85.06 851 CYS A C 1
ATOM 6822 O O . CYS A 1 851 ? -18.298 18.267 4.860 1.00 85.06 851 CYS A O 1
ATOM 6824 N N . SER A 1 852 ? -19.374 18.345 2.891 1.00 77.94 852 SER A N 1
ATOM 6825 C CA . SER A 1 852 ? -18.637 19.506 2.369 1.00 77.94 852 SER A CA 1
ATOM 6826 C C . SER A 1 852 ? -18.864 20.793 3.181 1.00 77.94 852 SER A C 1
ATOM 6828 O O . SER A 1 852 ? -19.913 21.006 3.790 1.00 77.94 852 SER A O 1
ATOM 6830 N N . PHE A 1 853 ? -17.885 21.701 3.165 1.00 65.38 853 PHE A N 1
ATOM 6831 C CA . PHE A 1 853 ? -17.898 22.974 3.914 1.00 65.38 853 PHE A CA 1
ATOM 6832 C C . PHE A 1 853 ? -18.860 24.054 3.356 1.00 65.38 853 PHE A C 1
ATOM 6834 O O . PHE A 1 853 ? -18.823 25.211 3.786 1.00 65.38 853 PHE A O 1
ATOM 6841 N N . PHE A 1 854 ? -19.713 23.717 2.383 1.00 45.31 854 PHE A N 1
ATOM 6842 C CA . PHE A 1 854 ? -20.322 24.682 1.454 1.00 45.31 854 PHE A CA 1
ATOM 6843 C C . PHE A 1 854 ? -21.294 25.710 2.067 1.00 45.31 854 PHE A C 1
ATOM 6845 O O . PHE A 1 854 ? -21.609 26.707 1.422 1.00 45.31 854 PHE A O 1
ATOM 6852 N N . PHE A 1 855 ? -21.743 25.519 3.312 1.00 35.62 855 PHE A N 1
ATOM 6853 C CA . PHE A 1 855 ? -22.676 26.435 3.985 1.00 35.62 855 PHE A CA 1
ATOM 6854 C C . PHE A 1 855 ? -22.019 27.546 4.824 1.00 35.62 855 PHE A C 1
ATOM 6856 O O . PHE A 1 855 ? -22.695 28.516 5.173 1.00 35.62 855 PHE A O 1
ATOM 6863 N N . PHE A 1 856 ? -20.727 27.451 5.164 1.00 32.88 856 PHE A N 1
ATOM 6864 C CA . PHE A 1 856 ? -20.153 28.342 6.185 1.00 32.88 856 PHE A CA 1
ATOM 6865 C C . PHE A 1 856 ? -19.735 29.725 5.658 1.00 32.88 856 PHE A C 1
ATOM 6867 O O . PHE A 1 856 ? -19.945 30.723 6.348 1.00 32.88 856 PHE A O 1
ATOM 6874 N N . LEU A 1 857 ? -19.201 29.830 4.429 1.00 33.81 857 LEU A N 1
ATOM 6875 C CA . LEU A 1 857 ? -18.719 31.116 3.885 1.00 33.81 857 LEU A CA 1
ATOM 6876 C C . LEU A 1 857 ? -19.820 32.187 3.823 1.00 33.81 857 LEU A C 1
ATOM 6878 O O . LEU A 1 857 ? -19.565 33.345 4.155 1.00 33.81 857 LEU A O 1
ATOM 6882 N N . PHE A 1 858 ? -21.039 31.807 3.428 1.00 32.72 858 PHE A N 1
ATOM 6883 C CA . PHE A 1 858 ? -22.153 32.744 3.253 1.00 32.72 858 PHE A CA 1
ATOM 6884 C C . PHE A 1 858 ? -22.566 33.395 4.587 1.00 32.72 858 PHE A C 1
ATOM 6886 O O . PHE A 1 858 ? -22.802 34.601 4.648 1.00 32.72 858 PHE A O 1
ATOM 6893 N N . PHE A 1 859 ? -22.568 32.622 5.680 1.00 30.05 859 PHE A N 1
ATOM 6894 C CA . PHE A 1 859 ? -22.842 33.133 7.028 1.00 30.05 859 PHE A CA 1
ATOM 6895 C C . PHE A 1 859 ? -21.645 33.850 7.670 1.00 30.05 859 PHE A C 1
ATOM 6897 O O . PHE A 1 859 ? -21.845 34.799 8.429 1.00 30.05 859 PHE A O 1
ATOM 6904 N N . PHE A 1 860 ? -20.408 33.448 7.362 1.00 33.03 860 PHE A N 1
ATOM 6905 C CA . PHE A 1 860 ? -19.209 34.075 7.928 1.00 33.03 860 PHE A CA 1
ATOM 6906 C C . PHE A 1 860 ? -19.020 35.512 7.413 1.00 33.03 860 PHE A C 1
ATOM 6908 O O . PHE A 1 860 ? -18.834 36.434 8.207 1.00 33.03 860 PHE A O 1
ATOM 6915 N N . PHE A 1 861 ? -19.185 35.739 6.102 1.00 33.69 861 PHE A N 1
ATOM 6916 C CA . PHE A 1 861 ? -19.184 37.095 5.533 1.00 33.69 861 PHE A CA 1
ATOM 6917 C C . PHE A 1 861 ? -20.357 37.951 6.040 1.00 33.69 861 PHE A C 1
ATOM 6919 O O . PHE A 1 861 ? -20.166 39.133 6.331 1.00 33.69 861 PHE A O 1
ATOM 6926 N N . PHE A 1 862 ? -21.543 37.356 6.217 1.00 34.25 862 PHE A N 1
ATOM 6927 C CA . PHE A 1 862 ? -22.701 38.030 6.815 1.00 34.25 862 PHE A CA 1
ATOM 6928 C C . PHE A 1 862 ? -22.411 38.530 8.245 1.00 34.25 862 PHE A C 1
ATOM 6930 O O . PHE A 1 862 ? -22.786 39.650 8.588 1.00 34.25 862 PHE A O 1
ATOM 6937 N N . PHE A 1 863 ? -21.690 37.754 9.065 1.00 30.05 863 PHE A N 1
ATOM 6938 C CA . PHE A 1 863 ? -21.332 38.158 10.431 1.00 30.05 863 PHE A CA 1
ATOM 6939 C C . PHE A 1 863 ? -20.167 39.157 10.517 1.00 30.05 863 PHE A C 1
ATOM 6941 O O . PHE A 1 863 ? -20.243 40.094 11.318 1.00 30.05 863 PHE A O 1
ATOM 6948 N N . LEU A 1 864 ? -19.111 39.025 9.701 1.00 33.97 864 LEU A N 1
ATOM 6949 C CA . LEU A 1 864 ? -18.018 40.015 9.701 1.00 33.97 864 LEU A CA 1
ATOM 6950 C C . LEU A 1 864 ? -18.509 41.403 9.262 1.00 33.97 864 LEU A C 1
ATOM 6952 O O . LEU A 1 864 ? -18.148 42.403 9.884 1.00 33.97 864 LEU A O 1
ATOM 6956 N N . SER A 1 865 ? -19.395 41.468 8.262 1.00 35.12 865 SER A N 1
ATOM 6957 C CA . SER A 1 865 ? -19.952 42.737 7.772 1.00 35.12 865 SER A CA 1
ATOM 6958 C C . SER A 1 865 ? -20.779 43.501 8.818 1.00 35.12 865 SER A C 1
ATOM 6960 O O . SER A 1 865 ? -21.026 44.690 8.639 1.00 35.12 865 SER A O 1
ATOM 6962 N N . LEU A 1 866 ? -21.209 42.846 9.903 1.00 32.16 866 LEU A N 1
ATOM 6963 C CA . LEU A 1 866 ? -21.992 43.456 10.984 1.00 32.16 866 LEU A CA 1
ATOM 6964 C C . LEU A 1 866 ? -21.138 43.928 12.175 1.00 32.16 866 LEU A C 1
ATOM 6966 O O . LEU A 1 866 ? -21.652 44.642 13.038 1.00 32.16 866 LEU A O 1
ATOM 6970 N N . THR A 1 867 ? -19.860 43.537 12.254 1.00 31.50 867 THR A N 1
ATOM 6971 C CA . THR A 1 867 ? -19.031 43.734 13.462 1.00 31.50 867 THR A CA 1
ATOM 6972 C C . THR A 1 867 ? -17.845 44.687 13.284 1.00 31.50 867 THR A C 1
ATOM 6974 O O . THR A 1 867 ? -17.410 45.283 14.270 1.00 31.50 867 THR A O 1
ATOM 6977 N N . SER A 1 868 ? -17.358 44.929 12.061 1.00 33.25 868 SER A N 1
ATOM 6978 C CA . SER A 1 868 ? -16.204 45.810 11.808 1.00 33.25 868 SER A CA 1
ATOM 6979 C C . SER A 1 868 ? -16.549 47.314 11.798 1.00 33.25 868 SER A C 1
ATOM 6981 O O . SER A 1 868 ? -16.482 47.975 10.761 1.00 33.25 868 SER A O 1
ATOM 6983 N N . GLN A 1 869 ? -16.896 47.887 12.957 1.00 37.88 869 GLN A N 1
ATOM 6984 C CA . GLN A 1 869 ? -16.945 49.349 13.146 1.00 37.88 869 GLN A CA 1
ATOM 6985 C C . GLN A 1 869 ? -15.571 49.922 13.541 1.00 37.88 869 GLN A C 1
ATOM 6987 O O . GLN A 1 869 ? -15.396 50.353 14.674 1.00 37.88 869 GLN A O 1
ATOM 6992 N N . ASP A 1 870 ? -14.625 49.942 12.594 1.00 38.47 870 ASP A N 1
ATOM 6993 C CA . ASP A 1 870 ? -13.658 51.040 12.391 1.00 38.47 870 ASP A CA 1
ATOM 6994 C C . ASP A 1 870 ? -12.831 50.829 11.093 1.00 38.47 870 ASP A C 1
ATOM 6996 O O . ASP A 1 870 ? -12.865 49.765 10.481 1.00 38.47 870 ASP A O 1
ATOM 7000 N N . GLU A 1 871 ? -12.126 51.875 10.642 1.00 39.19 871 GLU A N 1
ATOM 7001 C CA . GLU A 1 871 ? -11.142 51.874 9.531 1.00 39.19 871 GLU A CA 1
ATOM 7002 C C . GLU A 1 871 ? -11.593 51.497 8.093 1.00 39.19 871 GLU A C 1
ATOM 7004 O O . GLU A 1 871 ? -10.800 50.978 7.307 1.00 39.19 871 GLU A O 1
ATOM 7009 N N . GLN A 1 872 ? -12.795 51.889 7.639 1.00 38.22 872 GLN A N 1
ATOM 7010 C CA . GLN A 1 872 ? -13.053 52.028 6.188 1.00 38.22 872 GLN A CA 1
ATOM 7011 C C . GLN A 1 872 ? -13.744 53.338 5.785 1.00 38.22 872 GLN A C 1
ATOM 7013 O O . GLN A 1 872 ? -14.898 53.593 6.118 1.00 38.22 872 GLN A O 1
ATOM 7018 N N . SER A 1 873 ? -13.050 54.133 4.962 1.00 42.19 873 SER A N 1
ATOM 7019 C CA . SER A 1 873 ? -13.627 55.256 4.200 1.00 42.19 873 SER A CA 1
ATOM 7020 C C . SER A 1 873 ? -13.139 55.322 2.745 1.00 42.19 873 SER A C 1
ATOM 7022 O O . SER A 1 873 ? -13.914 55.686 1.864 1.00 42.19 873 SER A O 1
ATOM 7024 N N . ASN A 1 874 ? -11.898 54.899 2.460 1.00 39.25 874 ASN A N 1
ATOM 7025 C CA . ASN A 1 874 ? -11.370 54.835 1.090 1.00 39.25 874 ASN A CA 1
ATOM 7026 C C . ASN A 1 874 ? -11.794 53.559 0.331 1.00 39.25 874 ASN A C 1
ATOM 7028 O O . ASN A 1 874 ? -12.105 53.646 -0.856 1.00 39.25 874 ASN A O 1
ATOM 7032 N N . ASN A 1 875 ? -11.873 52.397 0.995 1.00 42.97 875 ASN A N 1
ATOM 7033 C CA . ASN A 1 875 ? -12.192 51.123 0.327 1.00 42.97 875 ASN A CA 1
ATOM 7034 C C . ASN A 1 875 ? -13.644 51.036 -0.175 1.00 42.97 875 ASN A C 1
ATOM 7036 O O . ASN A 1 875 ? -13.879 50.460 -1.233 1.00 42.97 875 ASN A O 1
ATOM 7040 N N . HIS A 1 876 ? -14.615 51.641 0.522 1.00 43.84 876 HIS A N 1
ATOM 7041 C CA . HIS A 1 876 ? -16.036 51.572 0.145 1.00 43.84 876 HIS A CA 1
ATOM 7042 C C . HIS A 1 876 ? -16.311 52.063 -1.290 1.00 43.84 876 HIS A C 1
ATOM 7044 O O . HIS A 1 876 ? -17.095 51.450 -2.009 1.00 43.84 876 HIS A O 1
ATOM 7050 N N . ASN A 1 877 ? -15.650 53.134 -1.747 1.00 40.53 877 ASN A N 1
ATOM 7051 C CA . ASN A 1 877 ? -15.849 53.633 -3.115 1.00 40.53 877 ASN A CA 1
ATOM 7052 C C . ASN A 1 877 ? -15.282 52.683 -4.182 1.00 40.53 877 ASN A C 1
ATOM 7054 O O . ASN A 1 877 ? -15.823 52.633 -5.285 1.00 40.53 877 ASN A O 1
ATOM 7058 N N . LEU A 1 878 ? -14.225 51.927 -3.863 1.00 43.09 878 LEU A N 1
ATOM 7059 C CA . LEU A 1 878 ? -13.677 50.902 -4.753 1.00 43.09 878 LEU A CA 1
ATOM 7060 C C . LEU A 1 878 ? -14.608 49.682 -4.793 1.00 43.09 878 LEU A C 1
ATOM 7062 O O . LEU A 1 878 ? -15.007 49.260 -5.874 1.00 43.09 878 LEU A O 1
ATOM 7066 N N . LEU A 1 879 ? -15.066 49.219 -3.625 1.00 41.62 879 LEU A N 1
ATOM 7067 C CA . LEU A 1 879 ? -16.004 48.100 -3.499 1.00 41.62 879 LEU A CA 1
ATOM 7068 C C . LEU A 1 879 ? -17.323 48.366 -4.251 1.00 41.62 879 LEU A C 1
ATOM 7070 O O . LEU A 1 879 ? -17.833 47.495 -4.948 1.00 41.62 879 LEU A O 1
ATOM 7074 N N . ILE A 1 880 ? -17.856 49.592 -4.183 1.00 44.78 880 ILE A N 1
ATOM 7075 C CA . ILE A 1 880 ? -19.063 50.002 -4.924 1.00 44.78 880 ILE A CA 1
ATOM 7076 C C . ILE A 1 880 ? -18.833 50.009 -6.448 1.00 44.78 880 ILE A C 1
ATOM 7078 O O . ILE A 1 880 ? -19.772 49.753 -7.206 1.00 44.78 880 ILE A O 1
ATOM 7082 N N . LEU A 1 881 ? -17.614 50.282 -6.924 1.00 46.25 881 LEU A N 1
ATOM 7083 C CA . LEU A 1 881 ? -17.272 50.186 -8.349 1.00 46.25 881 LEU A CA 1
ATOM 7084 C C . LEU A 1 881 ? -17.132 48.723 -8.794 1.00 46.25 881 LEU A C 1
ATOM 7086 O O . LEU A 1 881 ? -17.700 48.350 -9.820 1.00 46.25 881 LEU A O 1
ATOM 7090 N N . GLU A 1 882 ? -16.464 47.886 -8.002 1.00 44.34 882 GLU A N 1
ATOM 7091 C CA . GLU A 1 882 ? -16.298 46.451 -8.269 1.00 44.34 882 GLU A CA 1
ATOM 7092 C C . GLU A 1 882 ? -17.633 45.694 -8.227 1.00 44.34 882 GLU A C 1
ATOM 7094 O O . GLU A 1 882 ? -17.895 44.865 -9.098 1.00 44.34 882 GLU A O 1
ATOM 7099 N N . LEU A 1 883 ? -18.534 46.028 -7.296 1.00 43.88 883 LEU A N 1
ATOM 7100 C CA . LEU A 1 883 ? -19.898 45.487 -7.247 1.00 43.88 883 LEU A CA 1
ATOM 7101 C C . LEU A 1 883 ? -20.737 45.913 -8.464 1.00 43.88 883 LEU A C 1
ATOM 7103 O O . LEU A 1 883 ? -21.508 45.110 -8.988 1.00 43.88 883 LEU A O 1
ATOM 7107 N N . ARG A 1 884 ? -20.569 47.144 -8.968 1.00 49.28 884 ARG A N 1
ATOM 7108 C CA . ARG A 1 884 ? -21.260 47.616 -10.186 1.00 49.28 884 ARG A CA 1
ATOM 7109 C C . ARG A 1 884 ? -20.746 46.936 -11.454 1.00 49.28 884 ARG A C 1
ATOM 7111 O O . ARG A 1 884 ? -21.554 46.565 -12.303 1.00 49.28 884 ARG A O 1
ATOM 7118 N N . ASP A 1 885 ? -19.435 46.744 -11.576 1.00 47.19 885 ASP A N 1
ATOM 7119 C CA . ASP A 1 885 ? -18.838 45.993 -12.686 1.00 47.19 885 ASP A CA 1
ATOM 7120 C C . ASP A 1 885 ? -19.198 44.495 -12.611 1.00 47.19 885 ASP A C 1
ATOM 7122 O O . ASP A 1 885 ? -19.523 43.875 -13.623 1.00 47.19 885 ASP A O 1
ATOM 7126 N N . SER A 1 886 ? -19.268 43.933 -11.400 1.00 46.38 886 SER A N 1
ATOM 7127 C CA . SER A 1 886 ? -19.765 42.571 -11.160 1.00 46.38 886 SER A CA 1
ATOM 7128 C C . SER A 1 886 ? -21.234 42.419 -11.560 1.00 46.38 886 SER A C 1
ATOM 7130 O O . SER A 1 886 ? -21.558 41.474 -12.276 1.00 46.38 886 SER A O 1
ATOM 7132 N N . LYS A 1 887 ? -22.113 43.376 -11.219 1.00 49.53 887 LYS A N 1
ATOM 7133 C CA . LYS A 1 887 ? -23.511 43.371 -11.690 1.00 49.53 887 LYS A CA 1
ATOM 7134 C C . LYS A 1 887 ? -23.593 43.428 -13.222 1.00 49.53 887 LYS A C 1
ATOM 7136 O O . LYS A 1 887 ? -24.339 42.669 -13.833 1.00 49.53 887 LYS A O 1
ATOM 7141 N N . LEU A 1 888 ? -22.775 44.271 -13.858 1.00 56.78 888 LEU A N 1
ATOM 7142 C CA . LEU A 1 888 ? -22.667 44.360 -15.322 1.00 56.78 888 LEU A CA 1
ATOM 7143 C C . LEU A 1 888 ? -22.166 43.062 -15.980 1.00 56.78 888 LEU A C 1
ATOM 7145 O O . LEU A 1 888 ? -22.533 42.783 -17.122 1.00 56.78 888 LEU A O 1
ATOM 7149 N N . LYS A 1 889 ? -21.350 42.264 -15.284 1.00 48.56 889 LYS A N 1
ATOM 7150 C CA . LYS A 1 889 ? -20.909 40.933 -15.730 1.00 48.56 889 LYS A CA 1
ATOM 7151 C C . LYS A 1 889 ? -21.995 39.870 -15.530 1.00 48.56 889 LYS A C 1
ATOM 7153 O O . LYS A 1 889 ? -22.255 39.121 -16.468 1.00 48.56 889 LYS A O 1
ATOM 7158 N N . ILE A 1 890 ? -22.661 39.849 -14.372 1.00 46.03 890 ILE A N 1
ATOM 7159 C CA . ILE A 1 890 ? -23.780 38.939 -14.058 1.00 46.03 890 ILE A CA 1
ATOM 7160 C C . ILE A 1 890 ? -24.914 39.124 -15.073 1.00 46.03 890 ILE A C 1
ATOM 7162 O O . ILE A 1 890 ? -25.232 38.184 -15.793 1.00 46.03 890 ILE A O 1
ATOM 7166 N N . SER A 1 891 ? -25.407 40.352 -15.252 1.00 54.59 891 SER A N 1
ATOM 7167 C CA . SER A 1 891 ? -26.525 40.652 -16.162 1.00 54.59 891 SER A CA 1
ATOM 7168 C C . SER A 1 891 ? -26.226 40.307 -17.634 1.00 54.59 891 SER A C 1
ATOM 7170 O O . SER A 1 891 ? -27.100 39.875 -18.390 1.00 54.59 891 SER A O 1
ATOM 7172 N N . ARG A 1 892 ? -24.951 40.384 -18.052 1.00 58.00 892 ARG A N 1
ATOM 7173 C CA . ARG A 1 892 ? -24.509 39.868 -19.361 1.00 58.00 892 ARG A CA 1
ATOM 7174 C C . ARG A 1 892 ? -24.549 38.340 -19.427 1.00 58.00 892 ARG A C 1
ATOM 7176 O O . ARG A 1 892 ? -25.054 37.806 -20.412 1.00 58.00 892 ARG A O 1
ATOM 7183 N N . LEU A 1 893 ? -24.039 37.641 -18.412 1.00 46.88 893 LEU A N 1
ATOM 7184 C CA . LEU A 1 893 ? -24.063 36.174 -18.347 1.00 46.88 893 LEU A CA 1
ATOM 7185 C C . LEU A 1 893 ? -25.497 35.627 -18.319 1.00 46.88 893 LEU A C 1
ATOM 7187 O O . LEU A 1 893 ? -25.779 34.649 -19.007 1.00 46.88 893 LEU A O 1
ATOM 7191 N N . GLU A 1 894 ? -26.406 36.294 -17.607 1.00 55.28 894 GLU A N 1
ATOM 7192 C CA . GLU A 1 894 ? -27.838 35.983 -17.600 1.00 55.28 894 GLU A CA 1
ATOM 7193 C C . GLU A 1 894 ? -28.446 36.099 -18.998 1.00 55.28 894 GLU A C 1
ATOM 7195 O O . GLU A 1 894 ? -29.049 35.137 -19.465 1.00 55.28 894 GLU A O 1
ATOM 7200 N N . SER A 1 895 ? -28.221 37.211 -19.713 1.00 61.12 895 SER A N 1
ATOM 7201 C CA . SER A 1 895 ? -28.745 37.378 -21.080 1.00 61.12 895 SER A CA 1
ATOM 7202 C C . SER A 1 895 ? -28.246 36.294 -22.050 1.00 61.12 895 SER A C 1
ATOM 7204 O O . SER A 1 895 ? -29.022 35.764 -22.847 1.00 61.12 895 SER A O 1
ATOM 7206 N N . VAL A 1 896 ? -26.976 35.887 -21.925 1.00 60.91 896 VAL A N 1
ATOM 7207 C CA . VAL A 1 896 ? -26.381 34.800 -22.719 1.00 60.91 896 VAL A CA 1
ATOM 7208 C C . VAL A 1 896 ? -26.970 33.440 -22.334 1.00 60.91 896 VAL A C 1
ATOM 7210 O O . VAL A 1 896 ? -27.178 32.595 -23.205 1.00 60.91 896 VAL A O 1
ATOM 7213 N N . LEU A 1 897 ? -27.263 33.199 -21.054 1.00 50.66 897 LEU A N 1
ATOM 7214 C CA . LEU A 1 897 ? -27.901 31.962 -20.596 1.00 50.66 897 LEU A CA 1
ATOM 7215 C C . LEU A 1 897 ? -29.374 31.882 -21.002 1.00 50.66 897 LEU A C 1
ATOM 7217 O O . LEU A 1 897 ? -29.802 30.823 -21.457 1.00 50.66 897 LEU A O 1
ATOM 7221 N N . GLU A 1 898 ? -30.129 32.979 -20.926 1.00 65.12 898 GLU A N 1
ATOM 7222 C CA . GLU A 1 898 ? -31.508 33.045 -21.421 1.00 65.12 898 GLU A CA 1
ATOM 7223 C C . GLU A 1 898 ? -31.585 32.758 -22.921 1.00 65.12 898 GLU A C 1
ATOM 7225 O O . GLU A 1 898 ? -32.365 31.898 -23.335 1.00 65.12 898 GLU A O 1
ATOM 7230 N N . GLU A 1 899 ? -30.730 33.389 -23.732 1.00 68.06 899 GLU A N 1
ATOM 7231 C CA . GLU A 1 899 ? -30.633 33.101 -25.167 1.00 68.06 899 GLU A CA 1
ATOM 7232 C C . GLU A 1 899 ? -30.284 31.622 -25.419 1.00 68.06 899 GLU A C 1
ATOM 7234 O O . GLU A 1 899 ? -30.878 30.966 -26.281 1.00 68.06 899 GLU A O 1
ATOM 7239 N N . ARG A 1 900 ? -29.353 31.051 -24.645 1.00 60.38 900 ARG A N 1
ATOM 7240 C CA . ARG A 1 900 ? -28.919 29.652 -24.796 1.00 60.38 900 ARG A CA 1
ATOM 7241 C C . ARG A 1 900 ? -30.009 28.653 -24.394 1.00 60.38 900 ARG A C 1
ATOM 7243 O O . ARG A 1 900 ? -30.161 27.632 -25.065 1.00 60.38 900 ARG A O 1
ATOM 7250 N N . ILE A 1 901 ? -30.797 28.962 -23.362 1.00 64.19 901 ILE A N 1
ATOM 7251 C CA . ILE A 1 901 ? -31.958 28.177 -22.914 1.00 64.19 901 ILE A CA 1
ATOM 7252 C C . ILE A 1 901 ? -33.110 28.287 -23.922 1.00 64.19 901 ILE A C 1
ATOM 7254 O O . ILE A 1 901 ? -33.710 27.268 -24.262 1.00 64.19 901 ILE A O 1
ATOM 7258 N N . GLN A 1 902 ? -33.398 29.476 -24.465 1.00 69.06 902 GLN A N 1
ATOM 7259 C CA . GLN A 1 902 ? -34.396 29.637 -25.531 1.00 69.06 902 GLN A CA 1
ATOM 7260 C C . GLN A 1 902 ? -34.016 28.828 -26.779 1.00 69.06 902 GLN A C 1
ATOM 7262 O O . GLN A 1 902 ? -34.840 28.067 -27.289 1.00 69.06 902 GLN A O 1
ATOM 7267 N N . ASN A 1 903 ? -32.757 28.910 -27.222 1.00 68.00 903 ASN A N 1
ATOM 7268 C CA . ASN A 1 903 ? -32.256 28.131 -28.355 1.00 68.00 903 ASN A CA 1
ATOM 7269 C C . ASN A 1 903 ? -32.317 26.611 -28.103 1.00 68.00 903 ASN A C 1
ATOM 7271 O O . ASN A 1 903 ? -32.729 25.861 -28.991 1.00 68.00 903 ASN A O 1
ATOM 7275 N N . LEU A 1 904 ? -31.961 26.137 -26.903 1.00 63.72 904 LEU A N 1
ATOM 7276 C CA . LEU A 1 904 ? -32.088 24.720 -26.530 1.00 63.72 904 LEU A CA 1
ATOM 7277 C C . LEU A 1 904 ? -33.547 24.250 -26.509 1.00 63.72 904 LEU A C 1
ATOM 7279 O O . LEU A 1 904 ? -33.850 23.184 -27.051 1.00 63.72 904 LEU A O 1
ATOM 7283 N N . ASN A 1 905 ? -34.459 25.045 -25.952 1.00 67.31 905 ASN A N 1
ATOM 7284 C CA . ASN A 1 905 ? -35.879 24.707 -25.887 1.00 67.31 905 ASN A CA 1
ATOM 7285 C C . ASN A 1 905 ? -36.539 24.706 -27.274 1.00 67.31 905 ASN A C 1
ATOM 7287 O O . ASN A 1 905 ? -37.262 23.765 -27.595 1.00 67.31 905 ASN A O 1
ATOM 7291 N N . ALA A 1 906 ? -36.229 25.677 -28.139 1.00 68.94 906 ALA A N 1
ATOM 7292 C CA . ALA A 1 906 ? -36.700 25.695 -29.527 1.00 68.94 906 ALA A CA 1
ATOM 7293 C C . ALA A 1 906 ? -36.198 24.473 -30.323 1.00 68.94 906 ALA A C 1
ATOM 7295 O O . ALA A 1 906 ? -36.965 23.814 -31.030 1.00 68.94 906 ALA A O 1
ATOM 7296 N N . LYS A 1 907 ? -34.920 24.107 -30.150 1.00 62.75 907 LYS A N 1
ATOM 7297 C CA . LYS A 1 907 ? -34.320 22.928 -30.791 1.00 62.75 907 LYS A CA 1
ATOM 7298 C C . LYS A 1 907 ? -34.941 21.623 -30.278 1.00 62.75 907 LYS A C 1
ATOM 7300 O O . LYS A 1 907 ? -35.256 20.745 -31.079 1.00 62.75 907 LYS A O 1
ATOM 7305 N N . THR A 1 908 ? -35.210 21.540 -28.975 1.00 60.41 908 THR A N 1
ATOM 7306 C CA . THR A 1 908 ? -35.934 20.428 -28.332 1.00 60.41 908 THR A CA 1
ATOM 7307 C C . THR A 1 908 ? -37.374 20.312 -28.840 1.00 60.41 908 THR A C 1
ATOM 7309 O O . THR A 1 908 ? -37.857 19.199 -29.042 1.00 60.41 908 THR A O 1
ATOM 7312 N N . LEU A 1 909 ? -38.048 21.435 -29.115 1.00 60.09 909 LEU A N 1
ATOM 7313 C CA . LEU A 1 909 ? -39.404 21.448 -29.668 1.00 60.09 909 LEU A CA 1
ATOM 7314 C C . LEU A 1 909 ? -39.441 20.856 -31.088 1.00 60.09 909 LEU A C 1
ATOM 7316 O O . LEU A 1 909 ? -40.185 19.908 -31.325 1.00 60.09 909 LEU A O 1
ATOM 7320 N N . SER A 1 910 ? -38.568 21.315 -31.993 1.00 60.16 910 SER A N 1
ATOM 7321 C CA . SER A 1 910 ? -38.501 20.761 -33.361 1.00 60.16 910 SER A CA 1
ATOM 7322 C C . SER A 1 910 ? -38.063 19.287 -33.398 1.00 60.16 910 SER A C 1
ATOM 7324 O O . SER A 1 910 ? -38.462 18.536 -34.286 1.00 60.16 910 SER A O 1
ATOM 7326 N N . LEU A 1 911 ? -37.280 18.829 -32.412 1.00 56.12 911 LEU A N 1
ATOM 7327 C CA . LEU A 1 911 ? -36.887 17.422 -32.292 1.00 56.12 911 LEU A CA 1
ATOM 7328 C C . LEU A 1 911 ? -37.996 16.532 -31.701 1.00 56.12 911 LEU A C 1
ATOM 7330 O O . LEU A 1 911 ? -38.044 15.350 -32.046 1.00 56.12 911 LEU A O 1
ATOM 7334 N N . LYS A 1 912 ? -38.938 17.080 -30.911 1.00 55.75 912 LYS A N 1
ATOM 7335 C CA . LYS A 1 912 ? -40.173 16.364 -30.521 1.00 55.75 912 LYS A CA 1
ATOM 7336 C C . LYS A 1 912 ? -41.043 16.026 -31.728 1.00 55.75 912 LYS A C 1
ATOM 7338 O O . LYS A 1 912 ? -41.532 14.904 -31.816 1.00 55.75 912 LYS A O 1
ATOM 7343 N N . GLU A 1 913 ? -41.177 16.948 -32.680 1.00 52.00 913 GLU A N 1
ATOM 7344 C CA . GLU A 1 913 ? -41.937 16.731 -33.925 1.00 52.00 913 GLU A CA 1
ATOM 7345 C C . GLU A 1 913 ? -41.341 15.616 -34.810 1.00 52.00 913 GLU A C 1
ATOM 7347 O O . GLU A 1 913 ? -42.034 15.066 -35.660 1.00 52.00 913 GLU A O 1
ATOM 7352 N N . HIS A 1 914 ? -40.078 15.236 -34.571 1.00 51.62 914 HIS A N 1
ATOM 7353 C CA . HIS A 1 914 ? -39.343 14.207 -35.316 1.00 51.62 914 HIS A CA 1
ATOM 7354 C C . HIS A 1 914 ? -39.085 12.908 -34.518 1.00 51.62 914 HIS A C 1
ATOM 7356 O O . HIS A 1 914 ? -38.317 12.057 -34.969 1.00 51.62 914 HIS A O 1
ATOM 7362 N N . GLY A 1 915 ? -39.727 12.726 -33.355 1.00 43.84 915 GLY A N 1
ATOM 7363 C CA . GLY A 1 915 ? -39.888 11.411 -32.714 1.00 43.84 915 GLY A CA 1
ATOM 7364 C C . GLY A 1 915 ? -38.615 10.708 -32.215 1.00 43.84 915 GLY A C 1
ATOM 7365 O O . GLY A 1 915 ? -38.531 9.484 -32.301 1.00 43.84 915 GLY A O 1
ATOM 7366 N N . LYS A 1 916 ? -37.621 11.445 -31.700 1.00 51.47 916 LYS A N 1
ATOM 7367 C CA . LYS A 1 916 ? -36.407 10.876 -31.069 1.00 51.47 916 LYS A CA 1
ATOM 7368 C C . LYS A 1 916 ? -36.419 11.024 -29.540 1.00 51.47 916 LYS A C 1
ATOM 7370 O O . LYS A 1 916 ? -37.205 11.805 -29.013 1.00 51.47 916 LYS A O 1
ATOM 7375 N N . SER A 1 917 ? -35.549 10.282 -28.839 1.00 53.72 917 SER A N 1
ATOM 7376 C CA . SER A 1 917 ? -35.331 10.464 -27.389 1.00 53.72 917 SER A CA 1
ATOM 7377 C C . SER A 1 917 ? -34.643 11.804 -27.083 1.00 53.72 917 SER A C 1
ATOM 7379 O O . SER A 1 917 ? -33.974 12.374 -27.948 1.00 53.72 917 SER A O 1
ATOM 7381 N N . LEU A 1 918 ? -34.863 12.330 -25.872 1.00 53.84 918 LEU A N 1
ATOM 7382 C CA . LEU A 1 918 ? -34.601 13.730 -25.503 1.00 53.84 918 LEU A CA 1
ATOM 7383 C C . LEU A 1 918 ? -34.014 13.933 -24.093 1.00 53.84 918 LEU A C 1
ATOM 7385 O O . LEU A 1 918 ? -33.791 15.082 -23.713 1.00 53.84 918 LEU A O 1
ATOM 7389 N N . GLU A 1 919 ? -33.782 12.872 -23.314 1.00 53.53 919 GLU A N 1
ATOM 7390 C CA . GLU A 1 919 ? -33.447 12.973 -21.880 1.00 53.53 919 GLU A CA 1
ATOM 7391 C C . GLU A 1 919 ? -32.180 13.803 -21.616 1.00 53.53 919 GLU A C 1
ATOM 7393 O O . GLU A 1 919 ? -32.233 14.740 -20.821 1.00 53.53 919 GLU A O 1
ATOM 7398 N N . ASP A 1 920 ? -31.095 13.588 -22.368 1.00 51.50 920 ASP A N 1
ATOM 7399 C CA . ASP A 1 920 ? -29.857 14.376 -22.230 1.00 51.50 920 ASP A CA 1
ATOM 7400 C C . ASP A 1 920 ? -30.075 15.881 -22.438 1.00 51.50 920 ASP A C 1
ATOM 7402 O O . ASP A 1 920 ? -29.492 16.708 -21.735 1.00 51.50 920 ASP A O 1
ATOM 7406 N N . MET A 1 921 ? -30.925 16.267 -23.397 1.00 54.38 921 MET A N 1
ATOM 7407 C CA . MET A 1 921 ? -31.221 17.681 -23.652 1.00 54.38 921 MET A CA 1
ATOM 7408 C C . MET A 1 921 ? -32.170 18.269 -22.608 1.00 54.38 921 MET A C 1
ATOM 7410 O O . MET A 1 921 ? -32.021 19.440 -22.260 1.00 54.38 921 MET A O 1
ATOM 7414 N N . ALA A 1 922 ? -33.112 17.475 -22.090 1.00 54.16 922 ALA A N 1
ATOM 7415 C CA . ALA A 1 922 ? -33.977 17.883 -20.988 1.00 54.16 922 ALA A CA 1
ATOM 7416 C C . ALA A 1 922 ? -33.137 18.160 -19.731 1.00 54.16 922 ALA A C 1
ATOM 7418 O O . ALA A 1 922 ? -33.161 19.281 -19.226 1.00 54.16 922 ALA A O 1
ATOM 7419 N N . ASN A 1 923 ? -32.295 17.204 -19.325 1.00 52.19 923 ASN A N 1
ATOM 7420 C CA . ASN A 1 923 ? -31.375 17.331 -18.192 1.00 52.19 923 ASN A CA 1
ATOM 7421 C C . ASN A 1 923 ? -30.442 18.544 -18.349 1.00 52.19 923 ASN A C 1
ATOM 7423 O O . ASN A 1 923 ? -30.263 19.329 -17.417 1.00 52.19 923 ASN A O 1
ATOM 7427 N N . LYS A 1 924 ? -29.902 18.765 -19.556 1.00 52.47 924 LYS A N 1
ATOM 7428 C CA . LYS A 1 924 ? -29.036 19.917 -19.856 1.00 52.47 924 LYS A CA 1
ATOM 7429 C C . LYS A 1 924 ? -29.784 21.255 -19.843 1.00 52.47 924 LYS A C 1
ATOM 7431 O O . LYS A 1 924 ? -29.193 22.265 -19.468 1.00 52.47 924 LYS A O 1
ATOM 7436 N N . SER A 1 925 ? -31.070 21.277 -20.197 1.00 50.66 925 SER A N 1
ATOM 7437 C CA . SER A 1 925 ? -31.921 22.462 -20.038 1.00 50.66 925 SER A CA 1
ATOM 7438 C C . SER A 1 925 ? -32.239 22.733 -18.565 1.00 50.66 925 SER A C 1
ATOM 7440 O O . SER A 1 925 ? -32.113 23.873 -18.127 1.00 50.66 925 SER A O 1
ATOM 7442 N N . THR A 1 926 ? -32.574 21.706 -17.778 1.00 53.47 926 THR A N 1
ATOM 7443 C CA . THR A 1 926 ? -32.822 21.824 -16.330 1.00 53.47 926 THR A CA 1
ATOM 7444 C C . THR A 1 926 ? -31.588 22.332 -15.580 1.00 53.47 926 THR A C 1
ATOM 7446 O O . THR A 1 926 ? -31.704 23.249 -14.770 1.00 53.47 926 THR A O 1
ATOM 7449 N N . TYR A 1 927 ? -30.394 21.823 -15.901 1.00 46.59 927 TYR A N 1
ATOM 7450 C CA . TYR A 1 927 ? -29.136 22.301 -15.315 1.00 46.59 927 TYR A CA 1
ATOM 7451 C C . TYR A 1 927 ? -28.879 23.789 -15.613 1.00 46.59 927 TYR A C 1
ATOM 7453 O O . TYR A 1 927 ? -28.560 24.564 -14.713 1.00 46.59 927 TYR A O 1
ATOM 7461 N N . LEU A 1 928 ? -29.084 24.222 -16.864 1.00 44.41 928 LEU A N 1
ATOM 7462 C CA . LEU A 1 928 ? -28.940 25.634 -17.241 1.00 44.41 928 LEU A CA 1
ATOM 7463 C C . LEU A 1 928 ? -30.026 26.525 -16.614 1.00 44.41 928 LEU A C 1
ATOM 7465 O O . LEU A 1 928 ? -29.748 27.677 -16.294 1.00 44.41 928 LEU A O 1
ATOM 7469 N N . GLN A 1 929 ? -31.237 26.003 -16.398 1.00 48.59 929 GLN A N 1
ATOM 7470 C CA . GLN A 1 929 ? -32.296 26.704 -15.667 1.00 48.59 929 GLN A CA 1
ATOM 7471 C C . GLN A 1 929 ? -31.963 26.878 -14.179 1.00 48.59 929 GLN A C 1
ATOM 7473 O O . GLN A 1 929 ? -32.254 27.947 -13.646 1.00 48.59 929 GLN A O 1
ATOM 7478 N N . SER A 1 930 ? -31.305 25.903 -13.536 1.00 43.16 930 SER A N 1
ATOM 7479 C CA . SER A 1 930 ? -30.749 26.085 -12.184 1.00 43.16 930 SER A CA 1
ATOM 7480 C C . SER A 1 930 ? -29.697 27.191 -12.185 1.00 43.16 930 SER A C 1
ATOM 7482 O O . SER A 1 930 ? -29.873 28.191 -11.503 1.00 43.16 930 SER A O 1
ATOM 7484 N N . ALA A 1 931 ? -28.682 27.098 -13.052 1.00 42.44 931 ALA A N 1
ATOM 7485 C CA . ALA A 1 931 ? -27.616 28.101 -13.122 1.00 42.44 931 ALA A CA 1
ATOM 7486 C C . ALA A 1 931 ? -28.134 29.530 -13.407 1.00 42.44 931 ALA A C 1
ATOM 7488 O O . ALA A 1 931 ? -27.580 30.505 -12.900 1.00 42.44 931 ALA A O 1
ATOM 7489 N N . LEU A 1 932 ? -29.211 29.673 -14.192 1.00 43.66 932 LEU A N 1
ATOM 7490 C CA . LEU A 1 932 ? -29.886 30.957 -14.405 1.00 43.66 932 LEU A CA 1
ATOM 7491 C C . LEU A 1 932 ? -30.676 31.425 -13.169 1.00 43.66 932 LEU A C 1
ATOM 7493 O O . LEU A 1 932 ? -30.717 32.622 -12.898 1.00 43.66 932 LEU A O 1
ATOM 7497 N N . PHE A 1 933 ? -31.309 30.516 -12.422 1.00 46.56 933 PHE A N 1
ATOM 7498 C CA . PHE A 1 933 ? -31.961 30.844 -11.152 1.00 46.56 933 PHE A CA 1
ATOM 7499 C C . PHE A 1 933 ? -30.935 31.322 -10.114 1.00 46.56 933 PHE A C 1
ATOM 7501 O O . PHE A 1 933 ? -31.136 32.366 -9.495 1.00 46.56 933 PHE A O 1
ATOM 7508 N N . ASP A 1 934 ? -29.805 30.623 -9.999 1.00 42.47 934 ASP A N 1
ATOM 7509 C CA . ASP A 1 934 ? -28.710 30.950 -9.083 1.00 42.47 934 ASP A CA 1
ATOM 7510 C C . ASP A 1 934 ? -28.084 32.322 -9.411 1.00 42.47 934 ASP A C 1
ATOM 7512 O O . ASP A 1 934 ? -27.855 33.139 -8.515 1.00 42.47 934 ASP A O 1
ATOM 7516 N N . LEU A 1 935 ? -27.897 32.636 -10.702 1.00 44.97 935 LEU A N 1
ATOM 7517 C CA . LEU A 1 935 ? -27.470 33.970 -11.150 1.00 44.97 935 LEU A CA 1
ATOM 7518 C C . LEU A 1 935 ? -28.500 35.063 -10.832 1.00 44.97 935 LEU A C 1
ATOM 7520 O O . LEU A 1 935 ? -28.111 36.113 -10.324 1.00 44.97 935 LEU A O 1
ATOM 7524 N N . LYS A 1 936 ? -29.799 34.804 -11.023 1.00 46.72 936 LYS A N 1
ATOM 7525 C CA . LYS A 1 936 ? -30.857 35.776 -10.690 1.00 46.72 936 LYS A CA 1
ATOM 7526 C C . LYS A 1 936 ? -30.976 36.028 -9.194 1.00 46.72 936 LYS A C 1
ATOM 7528 O O . LYS A 1 936 ? -31.259 37.153 -8.781 1.00 46.72 936 LYS A O 1
ATOM 7533 N N . MET A 1 937 ? -30.710 35.020 -8.364 1.00 44.72 937 MET A N 1
ATOM 7534 C CA . MET A 1 937 ? -30.555 35.228 -6.924 1.00 44.72 937 MET A CA 1
ATOM 7535 C C . MET A 1 937 ? -29.328 36.106 -6.624 1.00 44.72 937 MET A C 1
ATOM 7537 O O . MET A 1 937 ? -29.425 37.007 -5.792 1.00 44.72 937 MET A O 1
ATOM 7541 N N . ALA A 1 938 ? -28.211 35.937 -7.341 1.00 41.69 938 ALA A N 1
ATOM 7542 C CA . ALA A 1 938 ? -27.043 36.812 -7.209 1.00 41.69 938 ALA A CA 1
ATOM 7543 C C . ALA A 1 938 ? -27.294 38.259 -7.699 1.00 41.69 938 ALA A C 1
ATOM 7545 O O . ALA A 1 938 ? -26.799 39.200 -7.069 1.00 41.69 938 ALA A O 1
ATOM 7546 N N . GLU A 1 939 ? -28.091 38.485 -8.754 1.00 47.53 939 GLU A N 1
ATOM 7547 C CA . GLU A 1 939 ? -28.480 39.847 -9.161 1.00 47.53 939 GLU A CA 1
ATOM 7548 C C . GLU A 1 939 ? -29.351 40.519 -8.082 1.00 47.53 939 GLU A C 1
ATOM 7550 O O . GLU A 1 939 ? -29.047 41.630 -7.642 1.00 47.53 939 GLU A O 1
ATOM 7555 N N . VAL A 1 940 ? -30.374 39.825 -7.569 1.00 45.84 940 VAL A N 1
ATOM 7556 C CA . VAL A 1 940 ? -31.247 40.345 -6.498 1.00 45.84 940 VAL A CA 1
ATOM 7557 C C . VAL A 1 940 ? -30.458 40.641 -5.216 1.00 45.84 940 VAL A C 1
ATOM 7559 O O . VAL A 1 940 ? -30.657 41.690 -4.598 1.00 45.84 940 VAL A O 1
ATOM 7562 N N . VAL A 1 941 ? -29.526 39.765 -4.826 1.00 42.12 941 VAL A N 1
ATOM 7563 C CA . VAL A 1 941 ? -28.653 39.988 -3.661 1.00 42.12 941 VAL A CA 1
ATOM 7564 C C . VAL A 1 941 ? -27.727 41.188 -3.885 1.00 42.12 941 VAL A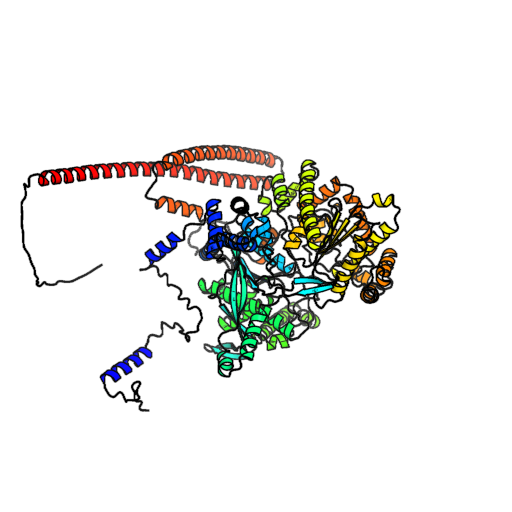 C 1
ATOM 7566 O O . VAL A 1 941 ? -27.584 42.011 -2.980 1.00 42.12 941 VAL A O 1
ATOM 7569 N N . THR A 1 942 ? -27.142 41.356 -5.077 1.00 43.84 942 THR A N 1
ATOM 7570 C CA . THR A 1 942 ? -26.277 42.520 -5.360 1.00 43.84 942 THR A CA 1
ATOM 7571 C C . THR A 1 942 ? -27.051 43.842 -5.441 1.00 43.84 942 THR A C 1
ATOM 7573 O O . THR A 1 942 ? -26.526 44.866 -4.998 1.00 43.84 942 THR A O 1
ATOM 7576 N N . GLU A 1 943 ? -28.312 43.853 -5.890 1.00 47.28 943 GLU A N 1
ATOM 7577 C CA . GLU A 1 943 ? -29.174 45.043 -5.783 1.00 47.28 943 GLU A CA 1
ATOM 7578 C C . GLU A 1 943 ? -29.470 45.424 -4.328 1.00 47.28 943 GLU A C 1
ATOM 7580 O O . GLU A 1 943 ? -29.332 46.593 -3.954 1.00 47.28 943 GLU A O 1
ATOM 7585 N N . GLN A 1 944 ? -29.836 44.448 -3.490 1.00 43.44 944 GLN A N 1
ATOM 7586 C CA . GLN A 1 944 ? -30.102 44.689 -2.069 1.00 43.44 944 GLN A CA 1
ATOM 7587 C C . GLN A 1 944 ? -28.848 45.195 -1.342 1.00 43.44 944 GLN A C 1
ATOM 7589 O O . GLN A 1 944 ? -28.936 46.156 -0.577 1.00 43.44 944 GLN A O 1
ATOM 7594 N N . TRP A 1 945 ? -27.668 44.646 -1.650 1.00 42.94 945 TRP A N 1
ATOM 7595 C CA . TRP A 1 945 ? -26.383 45.141 -1.139 1.00 42.94 945 TRP A CA 1
ATOM 7596 C C . TRP A 1 945 ? -26.120 46.611 -1.491 1.00 42.94 945 TRP A C 1
ATOM 7598 O O . TRP A 1 945 ? -25.733 47.388 -0.617 1.00 42.94 945 TRP A O 1
ATOM 7608 N N . VAL A 1 946 ? -26.375 47.034 -2.735 1.00 48.84 946 VAL A N 1
ATOM 7609 C CA . VAL A 1 946 ? -26.208 48.444 -3.142 1.00 48.84 946 VAL A CA 1
ATOM 7610 C C . VAL A 1 946 ? -27.182 49.368 -2.396 1.00 48.84 946 VAL A C 1
ATOM 7612 O O . VAL A 1 946 ? -26.803 50.476 -2.011 1.00 48.84 946 VAL A O 1
ATOM 7615 N N . GLN A 1 947 ? -28.417 48.925 -2.137 1.00 45.28 947 GLN A N 1
ATOM 7616 C CA . GLN A 1 947 ? -29.385 49.701 -1.350 1.00 45.28 947 GLN A CA 1
ATOM 7617 C C . GLN A 1 947 ? -28.982 49.810 0.132 1.00 45.28 947 GLN A C 1
ATOM 7619 O O . GLN A 1 947 ? -29.045 50.902 0.701 1.00 45.28 947 GLN A O 1
ATOM 7624 N N . ILE A 1 948 ? -28.511 48.715 0.739 1.00 45.38 948 ILE A N 1
ATOM 7625 C CA . ILE A 1 948 ? -28.012 48.684 2.124 1.00 45.38 948 ILE A CA 1
ATOM 7626 C C . ILE A 1 948 ? -26.807 49.620 2.279 1.00 45.38 948 ILE A C 1
ATOM 7628 O O . ILE A 1 948 ? -26.818 50.490 3.147 1.00 45.38 948 ILE A O 1
ATOM 7632 N N . GLN A 1 949 ? -25.826 49.545 1.378 1.00 50.78 949 GLN A N 1
ATOM 7633 C CA . GLN A 1 949 ? -24.647 50.417 1.395 1.00 50.78 949 GLN A CA 1
ATOM 7634 C C . GLN A 1 949 ? -24.998 51.911 1.272 1.00 50.78 949 GLN A C 1
ATOM 7636 O O . GLN A 1 949 ? -24.405 52.750 1.955 1.00 50.78 949 GLN A O 1
ATOM 7641 N N . HIS A 1 950 ? -26.007 52.273 0.472 1.00 48.22 950 HIS A N 1
ATOM 7642 C CA . HIS A 1 950 ? -26.499 53.654 0.422 1.00 48.22 950 HIS A CA 1
ATOM 7643 C C . HIS A 1 950 ? -27.188 54.101 1.729 1.00 48.22 950 HIS A C 1
ATOM 7645 O O . HIS A 1 950 ? -27.034 55.261 2.129 1.00 48.22 950 HIS A O 1
ATOM 7651 N N . LEU A 1 951 ? -27.892 53.205 2.431 1.00 43.25 951 LEU A N 1
ATOM 7652 C CA . LEU A 1 951 ? -28.474 53.482 3.752 1.00 43.25 951 LEU A CA 1
ATOM 7653 C C . LEU A 1 951 ? -27.396 53.634 4.838 1.00 43.25 951 LEU A C 1
ATOM 7655 O O . LEU A 1 951 ? -27.466 54.566 5.643 1.00 43.25 951 LEU A O 1
ATOM 7659 N N . GLU A 1 952 ? -26.367 52.787 4.836 1.00 45.03 952 GLU A N 1
ATOM 7660 C CA . GLU A 1 952 ? -25.238 52.881 5.770 1.00 45.03 952 GLU A CA 1
ATOM 7661 C C . GLU A 1 952 ? -24.420 54.158 5.558 1.00 45.03 952 GLU A C 1
ATOM 7663 O O . GLU A 1 952 ? -24.088 54.852 6.523 1.00 45.03 952 GLU A O 1
ATOM 7668 N N . GLN A 1 953 ? -24.167 54.540 4.304 1.00 46.81 953 GLN A N 1
ATOM 7669 C CA . GLN A 1 953 ? -23.481 55.788 3.970 1.00 46.81 953 GLN A CA 1
ATOM 7670 C C . GLN A 1 953 ? -24.292 57.019 4.424 1.00 46.81 953 GLN A C 1
ATOM 7672 O O . GLN A 1 953 ? -23.733 57.959 4.999 1.00 46.81 953 GLN A O 1
ATOM 7677 N N . ALA A 1 954 ? -25.622 57.002 4.265 1.00 45.34 954 ALA A N 1
ATOM 7678 C CA . ALA A 1 954 ? -26.502 58.039 4.808 1.00 45.34 954 ALA A CA 1
ATOM 7679 C C . ALA A 1 954 ? -26.472 58.084 6.352 1.00 45.34 954 ALA A C 1
ATOM 7681 O O . ALA A 1 954 ? -26.420 59.170 6.943 1.00 45.34 954 ALA A O 1
ATOM 7682 N N . LEU A 1 955 ? -26.438 56.922 7.013 1.00 43.12 955 LEU A N 1
ATOM 7683 C CA . LEU A 1 955 ? -26.351 56.805 8.470 1.00 43.12 955 LEU A CA 1
ATOM 7684 C C . LEU A 1 955 ? -24.995 57.291 9.013 1.00 43.12 955 LEU A C 1
ATOM 7686 O O . LEU A 1 955 ? -24.964 57.979 10.036 1.00 43.12 955 LEU A O 1
ATOM 7690 N N . GLN A 1 956 ? -23.881 57.020 8.322 1.00 47.66 956 GLN A N 1
ATOM 7691 C CA . GLN A 1 956 ? -22.571 57.588 8.661 1.00 47.66 956 GLN A CA 1
ATOM 7692 C C . GLN A 1 956 ? -22.562 59.118 8.531 1.00 47.66 956 GLN A C 1
ATOM 7694 O O . GLN A 1 956 ? -22.081 59.805 9.434 1.00 47.66 956 GLN A O 1
ATOM 7699 N N . ILE A 1 957 ? -23.143 59.679 7.463 1.00 48.22 957 ILE A N 1
ATOM 7700 C CA . ILE A 1 957 ? -23.258 61.137 7.287 1.00 48.22 957 ILE A CA 1
ATOM 7701 C C . ILE A 1 957 ? -24.096 61.760 8.419 1.00 48.22 957 ILE A C 1
ATOM 7703 O O . ILE A 1 957 ? -23.737 62.820 8.942 1.00 48.22 957 ILE A O 1
ATOM 7707 N N . ALA A 1 958 ? -25.173 61.096 8.854 1.00 44.81 958 ALA A N 1
ATOM 7708 C CA . ALA A 1 958 ? -25.965 61.522 10.007 1.00 44.81 958 ALA A CA 1
ATOM 7709 C C . ALA A 1 958 ? -25.160 61.469 11.324 1.00 44.81 958 ALA A C 1
ATOM 7711 O O . ALA A 1 958 ? -25.118 62.466 12.053 1.00 44.81 958 ALA A O 1
ATOM 7712 N N . LYS A 1 959 ? -24.453 60.358 11.596 1.00 44.09 959 LYS A N 1
ATOM 7713 C CA . LYS A 1 959 ? -23.557 60.203 12.760 1.00 44.09 959 LYS A CA 1
ATOM 7714 C C . LYS A 1 959 ? -22.462 61.281 12.779 1.00 44.09 959 LYS A C 1
ATOM 7716 O O . LYS A 1 959 ? -22.271 61.932 13.805 1.00 44.09 959 LYS A O 1
ATOM 7721 N N . MET A 1 960 ? -21.792 61.545 11.652 1.00 46.44 960 MET A N 1
ATOM 7722 C CA . MET A 1 960 ? -20.758 62.585 11.558 1.00 46.44 960 MET A CA 1
ATOM 7723 C C . MET A 1 960 ? -21.305 63.993 11.816 1.00 46.44 960 MET A C 1
ATOM 7725 O O . MET A 1 960 ? -20.676 64.761 12.546 1.00 46.44 960 MET A O 1
ATOM 7729 N N . ARG A 1 961 ? -22.487 64.336 11.284 1.00 47.59 961 ARG A N 1
ATOM 7730 C CA . ARG A 1 961 ? -23.141 65.633 11.550 1.00 47.59 961 ARG A CA 1
ATOM 7731 C C . ARG A 1 961 ? -23.478 65.808 13.036 1.00 47.59 961 ARG A C 1
ATOM 7733 O O . ARG A 1 961 ? -23.228 66.880 13.591 1.00 47.59 961 ARG A O 1
ATOM 7740 N N . ALA A 1 962 ? -23.969 64.758 13.698 1.00 47.78 962 ALA A N 1
ATOM 7741 C CA . ALA A 1 962 ? -24.202 64.767 15.143 1.00 47.78 962 ALA A CA 1
ATOM 7742 C C . ALA A 1 962 ? -22.892 64.961 15.935 1.00 47.78 962 ALA A C 1
ATOM 7744 O O . ALA A 1 962 ? -22.821 65.815 16.823 1.00 47.78 962 ALA A O 1
ATOM 7745 N N . LEU A 1 963 ? -21.825 64.246 15.558 1.00 47.31 963 LEU A N 1
ATOM 7746 C CA . LEU A 1 963 ? -20.510 64.348 16.197 1.00 47.31 963 LEU A CA 1
ATOM 7747 C C . LEU A 1 963 ? -19.873 65.741 16.011 1.00 47.31 963 LEU A C 1
ATOM 7749 O O . LEU A 1 963 ? -19.266 66.275 16.941 1.00 47.31 963 LEU A O 1
ATOM 7753 N N . GLN A 1 964 ? -20.052 66.375 14.845 1.00 46.78 964 GLN A N 1
ATOM 7754 C CA . GLN A 1 964 ? -19.628 67.759 14.593 1.00 46.78 964 GLN A CA 1
ATOM 7755 C C . GLN A 1 964 ? -20.367 68.760 15.490 1.00 46.78 964 GLN A C 1
ATOM 7757 O O . GLN A 1 964 ? -19.725 69.618 16.102 1.00 46.78 964 GLN A O 1
ATOM 7762 N N . ALA A 1 965 ? -21.691 68.628 15.631 1.00 49.12 965 ALA A N 1
ATOM 7763 C CA . ALA A 1 965 ? -22.482 69.466 16.534 1.00 49.12 965 ALA A CA 1
ATOM 7764 C C . ALA A 1 965 ? -22.057 69.291 18.008 1.00 49.12 965 ALA A C 1
ATOM 7766 O O . ALA A 1 965 ? -21.979 70.265 18.763 1.00 49.12 965 ALA A O 1
ATOM 7767 N N . GLN A 1 966 ? -21.704 68.066 18.412 1.00 48.19 966 GLN A N 1
ATOM 7768 C CA . GLN A 1 966 ? -21.170 67.770 19.744 1.00 48.19 966 GLN A CA 1
ATOM 7769 C C . GLN A 1 966 ? -19.765 68.367 19.954 1.00 48.19 966 GLN A C 1
ATOM 7771 O O . GLN A 1 966 ? -19.518 68.989 20.990 1.00 48.19 966 GLN A O 1
ATOM 7776 N N . LYS A 1 967 ? -18.868 68.296 18.957 1.00 47.62 967 LYS A N 1
ATOM 7777 C CA . LYS A 1 967 ? -17.556 68.978 18.988 1.00 47.62 967 LYS A CA 1
ATOM 7778 C C . LYS A 1 967 ? -17.695 70.502 19.099 1.00 47.62 967 LYS A C 1
ATOM 7780 O O . LYS A 1 967 ? -16.968 71.113 19.880 1.00 47.62 967 LYS A O 1
ATOM 7785 N N . GLN A 1 968 ? -18.644 71.118 18.388 1.00 47.94 968 GLN A N 1
ATOM 7786 C CA . GLN A 1 968 ? -18.916 72.559 18.500 1.00 47.94 968 GLN A CA 1
ATOM 7787 C C . GLN A 1 968 ? -19.460 72.958 19.884 1.00 47.94 968 GLN A C 1
ATOM 7789 O O . GLN A 1 968 ? -19.030 73.977 20.432 1.00 47.94 968 GLN A O 1
ATOM 7794 N N . ARG A 1 969 ? -20.351 72.153 20.486 1.00 49.94 969 ARG A N 1
ATOM 7795 C CA . ARG A 1 969 ? -20.796 72.354 21.880 1.00 49.94 969 ARG A CA 1
ATOM 7796 C C . ARG A 1 969 ? -19.623 72.277 22.860 1.00 49.94 969 ARG A C 1
ATOM 7798 O O . ARG A 1 969 ? -19.442 73.200 23.652 1.00 49.94 969 ARG A O 1
ATOM 7805 N N . ASN A 1 970 ? -18.790 71.242 22.758 1.00 49.84 970 ASN A N 1
ATOM 7806 C CA . ASN A 1 970 ? -17.654 71.058 23.662 1.00 49.84 970 ASN A CA 1
ATOM 7807 C C . ASN A 1 970 ? -16.615 72.185 23.530 1.00 49.84 970 ASN A C 1
ATOM 7809 O O . ASN A 1 970 ? -16.168 72.706 24.550 1.00 49.84 970 ASN A O 1
ATOM 7813 N N . MET A 1 971 ? -16.290 72.642 22.312 1.00 45.88 971 MET A N 1
ATOM 7814 C CA . MET A 1 971 ? -15.384 73.788 22.126 1.00 45.88 971 MET A CA 1
ATOM 7815 C C . MET A 1 971 ? -15.912 75.076 22.773 1.00 45.88 971 MET A C 1
ATOM 7817 O O . MET A 1 971 ? -15.131 75.785 23.405 1.00 45.88 971 MET A O 1
ATOM 7821 N N . ARG A 1 972 ? -17.223 75.363 22.697 1.00 46.09 972 ARG A N 1
ATOM 7822 C CA . ARG A 1 972 ? -17.819 76.510 23.413 1.00 46.09 972 ARG A CA 1
ATOM 7823 C C . ARG A 1 972 ? -17.633 76.404 24.931 1.00 46.09 972 ARG A C 1
ATOM 7825 O O . ARG A 1 972 ? -17.259 77.391 25.557 1.00 46.09 972 ARG A O 1
ATOM 7832 N N . CYS A 1 973 ? -17.838 75.224 25.517 1.00 49.09 973 CYS A N 1
ATOM 7833 C CA . CYS A 1 973 ? -17.637 75.014 26.954 1.00 49.09 973 CYS A CA 1
ATOM 7834 C C . CYS A 1 973 ? -16.164 75.149 27.381 1.00 49.09 973 CYS A C 1
ATOM 7836 O O . CYS A 1 973 ? -15.891 75.729 28.431 1.00 49.09 973 CYS A O 1
ATOM 7838 N N . THR A 1 974 ? -15.215 74.656 26.580 1.00 50.28 974 THR A N 1
ATOM 7839 C CA . THR A 1 974 ? -13.777 74.782 26.878 1.00 50.28 974 THR A CA 1
ATOM 7840 C C . THR A 1 974 ? -13.287 76.225 26.732 1.00 50.28 974 THR A C 1
ATOM 7842 O O . THR A 1 974 ? -12.523 76.692 27.573 1.00 50.28 974 THR A O 1
ATOM 7845 N N . PHE A 1 975 ? -13.758 76.958 25.718 1.00 42.31 975 PHE A N 1
ATOM 7846 C CA . PHE A 1 975 ? -13.379 78.358 25.491 1.00 42.31 975 PHE A CA 1
ATOM 7847 C C . PHE A 1 975 ? -13.849 79.285 26.624 1.00 42.31 975 PHE A C 1
ATOM 7849 O O . PHE A 1 975 ? -13.088 80.141 27.067 1.00 42.31 975 PHE A O 1
ATOM 7856 N N . LEU A 1 976 ? -15.058 79.068 27.158 1.00 47.75 976 LEU A N 1
ATOM 7857 C CA . LEU A 1 976 ? -15.550 79.799 28.334 1.00 47.75 976 LEU A CA 1
ATOM 7858 C C . LEU A 1 976 ? -14.669 79.546 29.571 1.00 47.75 976 LEU A C 1
ATOM 7860 O O . LEU A 1 976 ? -14.202 80.497 30.191 1.00 47.75 976 LEU A O 1
ATOM 7864 N N . LYS A 1 977 ? -14.340 78.278 29.865 1.00 48.69 977 LYS A N 1
ATOM 7865 C CA . LYS A 1 977 ? -13.447 77.919 30.986 1.00 48.69 977 LYS A CA 1
ATOM 7866 C C . LYS A 1 977 ? -12.019 78.460 30.844 1.00 48.69 977 LYS A C 1
ATOM 7868 O O . LYS A 1 977 ? -11.341 78.646 31.849 1.00 48.69 977 LYS A O 1
ATOM 7873 N N . PHE A 1 978 ? -11.550 78.699 29.619 1.00 44.06 978 PHE A N 1
ATOM 7874 C CA . PHE A 1 978 ? -10.233 79.287 29.363 1.00 44.06 978 PHE A CA 1
ATOM 7875 C C . PHE A 1 978 ? -10.187 80.787 29.696 1.00 44.06 978 PHE A C 1
ATOM 7877 O O . PHE A 1 978 ? -9.163 81.270 30.174 1.00 44.06 978 PHE A O 1
ATOM 7884 N N . ILE A 1 979 ? -11.293 81.515 29.505 1.00 46.75 979 ILE A N 1
ATOM 7885 C CA . ILE A 1 979 ? -11.378 82.952 29.811 1.00 46.75 979 ILE A CA 1
ATOM 7886 C C . ILE A 1 979 ? -11.385 83.198 31.329 1.00 46.75 979 ILE A C 1
ATOM 7888 O O . ILE A 1 979 ? -10.611 84.031 31.802 1.00 46.75 979 ILE A O 1
ATOM 7892 N N . ASP A 1 980 ? -12.159 82.424 32.100 1.00 48.00 980 ASP A N 1
ATOM 7893 C CA . ASP A 1 980 ? -12.205 82.540 33.572 1.00 48.00 980 ASP A CA 1
ATOM 7894 C C . ASP A 1 980 ? -10.839 82.275 34.244 1.00 48.00 980 ASP A C 1
ATOM 7896 O O . ASP A 1 980 ? -10.545 82.805 35.317 1.00 48.00 980 ASP A O 1
ATOM 7900 N N . GLY A 1 981 ? -9.974 81.469 33.614 1.00 42.97 981 GLY A N 1
ATOM 7901 C CA . GLY A 1 981 ? -8.673 81.077 34.166 1.00 42.97 981 GLY A CA 1
ATOM 7902 C C . GLY A 1 981 ? -7.569 82.142 34.096 1.00 42.97 981 GLY A C 1
ATOM 7903 O O . GLY A 1 981 ? -6.546 81.993 34.764 1.00 42.97 981 GLY A O 1
ATOM 7904 N N . ILE A 1 982 ? -7.734 83.209 33.305 1.00 42.28 982 ILE A N 1
ATOM 7905 C CA . ILE A 1 982 ? -6.638 84.146 32.972 1.00 42.28 982 ILE A CA 1
ATOM 7906 C C . ILE A 1 982 ? -6.613 85.395 33.881 1.00 42.28 982 ILE A C 1
ATOM 7908 O O . ILE A 1 982 ? -5.581 86.052 34.019 1.00 42.28 982 ILE A O 1
ATOM 7912 N N . SER A 1 983 ? -7.702 85.704 34.588 1.00 42.47 983 SER A N 1
ATOM 7913 C CA . SER A 1 983 ? -7.835 86.904 35.439 1.00 42.47 983 SER A CA 1
ATOM 7914 C C . SER A 1 983 ? -7.224 86.807 36.859 1.00 42.47 983 SER A C 1
ATOM 7916 O O . SER A 1 983 ? -7.370 87.738 37.652 1.00 42.47 983 SER A O 1
ATOM 7918 N N . GLY A 1 984 ? -6.524 85.714 37.197 1.00 38.03 984 GLY A N 1
ATOM 7919 C CA . GLY A 1 984 ? -6.200 85.289 38.578 1.00 38.03 984 GLY A CA 1
ATOM 7920 C C . GLY A 1 984 ? -4.805 85.598 39.172 1.00 38.03 984 GLY A C 1
ATOM 7921 O O . GLY A 1 984 ? -4.344 84.821 39.994 1.00 38.03 984 GLY A O 1
ATOM 7922 N N . ARG A 1 985 ? -4.129 86.679 38.751 1.00 34.47 985 ARG A N 1
ATOM 7923 C CA . ARG A 1 985 ? -2.937 87.364 39.352 1.00 34.47 985 ARG A CA 1
ATOM 7924 C C . ARG A 1 985 ? -1.913 86.601 40.251 1.00 34.47 985 ARG A C 1
ATOM 7926 O O . ARG A 1 985 ? -2.201 86.215 41.371 1.00 34.47 985 ARG A O 1
ATOM 7933 N N . HIS A 1 986 ? -0.648 86.654 39.812 1.00 32.72 986 HIS A N 1
ATOM 7934 C CA . HIS A 1 986 ? 0.636 86.774 40.554 1.00 32.72 986 HIS A CA 1
ATOM 7935 C C . HIS A 1 986 ? 0.903 86.148 41.961 1.00 32.72 986 HIS A C 1
ATOM 7937 O O . HIS A 1 986 ? 0.316 86.503 42.975 1.00 32.72 986 HIS A O 1
ATOM 7943 N N . LEU A 1 987 ? 2.005 85.375 41.979 1.00 27.12 987 LEU A N 1
ATOM 7944 C CA . LEU A 1 987 ? 3.061 85.142 43.005 1.00 27.12 987 LEU A CA 1
ATOM 7945 C C . LEU A 1 987 ? 3.419 86.335 43.951 1.00 27.12 987 LEU A C 1
ATOM 7947 O O . LEU A 1 987 ? 3.087 87.457 43.571 1.00 27.12 987 LEU A O 1
ATOM 7951 N N . PRO A 1 988 ? 4.217 86.178 45.062 1.00 39.44 988 PRO A N 1
ATOM 7952 C CA . PRO A 1 988 ? 5.087 85.029 45.454 1.00 39.44 988 PRO A CA 1
ATOM 7953 C C . PRO A 1 988 ? 5.210 84.617 46.969 1.00 39.44 988 PRO A C 1
ATOM 7955 O O . PRO A 1 988 ? 5.334 85.480 47.825 1.00 39.44 988 PRO A O 1
ATOM 7958 N N . LYS A 1 989 ? 5.484 83.313 47.233 1.00 27.39 989 LYS A N 1
ATOM 7959 C CA . LYS A 1 989 ? 6.388 82.732 48.295 1.00 27.39 989 LYS A CA 1
ATOM 7960 C C . LYS A 1 989 ? 6.094 82.983 49.823 1.00 27.39 989 LYS A C 1
ATOM 7962 O O . LYS A 1 989 ? 5.448 83.957 50.168 1.00 27.39 989 LYS A O 1
ATOM 7967 N N . PRO A 1 990 ? 6.697 82.219 50.779 1.00 44.06 990 PRO A N 1
ATOM 7968 C CA . PRO A 1 990 ? 6.795 80.744 50.869 1.00 44.06 990 PRO A CA 1
ATOM 7969 C C . PRO A 1 990 ? 6.648 80.132 52.312 1.00 44.06 990 PRO A C 1
ATOM 7971 O O . PRO A 1 990 ? 6.697 80.839 53.310 1.00 44.06 990 PRO A O 1
ATOM 7974 N N . PHE A 1 991 ? 6.686 78.785 52.385 1.00 25.28 991 PHE A N 1
ATOM 7975 C CA . PHE A 1 991 ? 7.133 77.898 53.501 1.00 25.28 991 PHE A CA 1
ATOM 7976 C C . PHE A 1 991 ? 6.191 77.368 54.625 1.00 25.28 991 PHE A C 1
ATOM 7978 O O . PHE A 1 991 ? 5.484 78.104 55.296 1.00 25.28 991 PHE A O 1
ATOM 7985 N N . LYS A 1 992 ? 6.415 76.062 54.908 1.00 25.41 992 LYS A N 1
ATOM 7986 C CA . LYS A 1 992 ? 6.199 75.238 56.132 1.00 25.41 992 LYS A CA 1
ATOM 7987 C C . LYS A 1 992 ? 4.805 74.661 56.508 1.00 25.41 992 LYS A C 1
ATOM 7989 O O . LYS A 1 992 ? 4.083 75.232 57.307 1.00 25.41 992 LYS A O 1
ATOM 7994 N N . ALA A 1 993 ? 4.625 73.392 56.104 1.00 27.66 993 ALA A N 1
ATOM 7995 C CA . ALA A 1 993 ? 4.712 72.187 56.969 1.00 27.66 993 ALA A CA 1
ATOM 7996 C C . ALA A 1 993 ? 3.481 71.598 57.723 1.00 27.66 993 ALA A C 1
ATOM 7998 O O . ALA A 1 993 ? 2.848 72.267 58.526 1.00 27.66 993 ALA A O 1
ATOM 7999 N N . LEU A 1 994 ? 3.361 70.263 57.565 1.00 26.36 994 LEU A N 1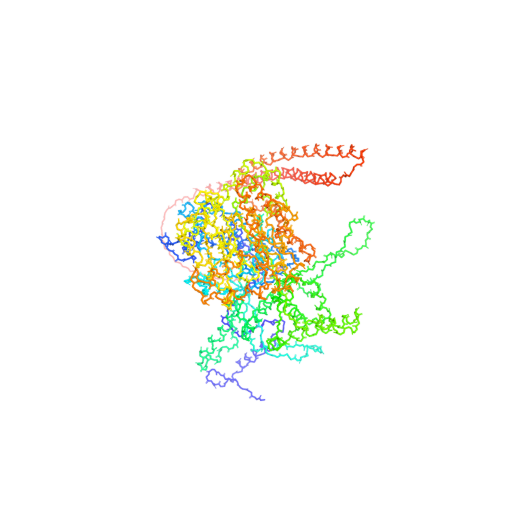
ATOM 8000 C CA . LEU A 1 994 ? 2.898 69.205 58.496 1.00 26.36 994 LEU A CA 1
ATOM 8001 C C . LEU A 1 994 ? 1.395 69.028 58.857 1.00 26.36 994 LEU A C 1
ATOM 8003 O O . LEU A 1 994 ? 0.808 69.790 59.610 1.00 26.36 994 LEU A O 1
ATOM 8007 N N . ASP A 1 995 ? 0.890 67.871 58.402 1.00 28.03 995 ASP A N 1
ATOM 8008 C CA . ASP A 1 995 ? 0.239 66.789 59.169 1.00 28.03 995 ASP A CA 1
ATOM 8009 C C . ASP A 1 995 ? -1.209 66.828 59.728 1.00 28.03 995 ASP A C 1
ATOM 8011 O O . ASP A 1 995 ? -1.593 67.629 60.573 1.00 28.03 995 ASP A O 1
ATOM 8015 N N . SER A 1 996 ? -1.894 65.708 59.423 1.00 28.25 996 SER A N 1
ATOM 8016 C CA . SER A 1 996 ? -2.645 64.811 60.339 1.00 28.25 996 SER A CA 1
ATOM 8017 C C . SER A 1 996 ? -4.197 64.804 60.416 1.00 28.25 996 SER A C 1
ATOM 8019 O O . SER A 1 996 ? -4.836 65.655 61.014 1.00 28.25 996 SER A O 1
ATOM 8021 N N . TYR A 1 997 ? -4.739 63.663 59.948 1.00 27.06 997 TYR A N 1
ATOM 8022 C CA . TYR A 1 997 ? -5.692 62.747 60.622 1.00 27.06 997 TYR A CA 1
ATOM 8023 C C . TYR A 1 997 ? -7.202 63.029 60.828 1.00 27.06 997 TYR A C 1
ATOM 8025 O O . TYR A 1 997 ? -7.636 64.098 61.234 1.00 27.06 997 TYR A O 1
ATOM 8033 N N . SER A 1 998 ? -7.943 61.898 60.788 1.00 25.95 998 SER A N 1
ATOM 8034 C CA . SER A 1 998 ? -9.236 61.596 61.459 1.00 25.95 998 SER A CA 1
ATOM 8035 C C . SER A 1 998 ? -10.522 62.243 60.892 1.00 25.95 998 SER A C 1
ATOM 8037 O O . SER A 1 998 ? -10.457 63.296 60.276 1.00 25.95 998 SER A O 1
ATOM 8039 N N . LEU A 1 999 ? -11.755 61.751 61.119 1.00 27.14 999 LEU A N 1
ATOM 8040 C CA . LEU A 1 999 ? -12.402 60.406 61.154 1.00 27.14 999 LEU A CA 1
ATOM 8041 C C . LEU A 1 999 ? -13.863 60.629 61.631 1.00 27.14 999 LEU A C 1
ATOM 8043 O O . LEU A 1 999 ? -14.035 61.323 62.630 1.00 27.14 999 LEU A O 1
ATOM 8047 N N . GLY A 1 1000 ? -14.905 59.988 61.063 1.00 25.30 1000 GLY A N 1
ATOM 8048 C CA . GLY A 1 1000 ? -16.177 59.863 61.817 1.00 25.30 1000 GLY A CA 1
ATOM 8049 C C . GLY A 1 1000 ? -17.530 59.627 61.115 1.00 25.30 1000 GLY A C 1
ATOM 8050 O O . GLY A 1 1000 ? -18.209 60.586 60.780 1.00 25.30 1000 GLY A O 1
ATOM 8051 N N . LYS A 1 1001 ? -18.001 58.366 61.182 1.00 25.92 1001 LYS A N 1
ATOM 8052 C CA . LYS A 1 1001 ? -19.410 57.912 61.388 1.00 25.92 1001 LYS A CA 1
ATOM 8053 C C . LYS A 1 1001 ? -20.452 58.068 60.240 1.00 25.92 1001 LYS A C 1
ATOM 8055 O O . LYS A 1 1001 ? -20.367 58.953 59.404 1.00 25.92 1001 LYS A O 1
ATOM 8060 N N . GLY A 1 1002 ? -21.418 57.129 60.208 1.00 23.09 1002 GLY A N 1
ATOM 8061 C CA . GLY A 1 1002 ? -22.523 56.993 59.220 1.00 23.09 1002 GLY A CA 1
ATOM 8062 C C . GLY A 1 1002 ? -23.910 57.405 59.777 1.00 23.09 1002 GLY A C 1
ATOM 8063 O O . GLY A 1 1002 ? -23.907 58.363 60.551 1.00 23.09 1002 GLY A O 1
ATOM 8064 N N . PRO A 1 1003 ? -25.065 56.727 59.487 1.00 32.47 1003 PRO A N 1
ATOM 8065 C CA . PRO A 1 1003 ? -25.219 55.313 59.060 1.00 32.47 1003 PRO A CA 1
ATOM 8066 C C . PRO A 1 1003 ? -26.316 54.940 57.998 1.00 32.47 1003 PRO A C 1
ATOM 8068 O O . PRO A 1 1003 ? -27.285 55.653 57.783 1.00 32.47 1003 PRO A O 1
ATOM 8071 N N . ILE A 1 1004 ? -26.156 53.740 57.409 1.00 23.97 1004 ILE A N 1
ATOM 8072 C CA . ILE A 1 1004 ? -27.135 52.659 57.067 1.00 23.97 1004 ILE A CA 1
ATOM 8073 C C . ILE A 1 1004 ? -28.626 52.985 56.758 1.00 23.97 1004 ILE A C 1
ATOM 8075 O O . ILE A 1 1004 ? -29.356 53.321 57.682 1.00 23.97 1004 ILE A O 1
ATOM 8079 N N . ILE A 1 1005 ? -29.101 52.593 55.551 1.00 22.78 1005 ILE A N 1
ATOM 8080 C CA . ILE A 1 1005 ? -30.308 51.751 55.240 1.00 22.78 1005 ILE A CA 1
ATOM 8081 C C . ILE A 1 1005 ? -29.949 50.830 54.018 1.00 22.78 1005 ILE A C 1
ATOM 8083 O O . ILE A 1 1005 ? -28.868 50.995 53.453 1.00 22.78 1005 ILE A O 1
ATOM 8087 N N . ARG A 1 1006 ? -30.740 49.790 53.669 1.00 22.11 1006 ARG A N 1
ATOM 8088 C CA . ARG A 1 1006 ? -30.366 48.604 52.836 1.00 22.11 1006 ARG A CA 1
ATOM 8089 C C . ARG A 1 1006 ? -31.237 48.337 51.576 1.00 22.11 1006 ARG A C 1
ATOM 8091 O O . ARG A 1 1006 ? -32.424 48.602 51.659 1.00 22.11 1006 ARG A O 1
ATOM 8098 N N . TYR A 1 1007 ? -30.609 47.723 50.542 1.00 21.59 1007 TYR A N 1
ATOM 8099 C CA . TYR A 1 1007 ? -31.026 46.746 49.470 1.00 21.59 1007 TYR A CA 1
ATOM 8100 C C . TYR A 1 1007 ? -32.498 46.661 48.962 1.00 21.59 1007 TYR A C 1
ATOM 8102 O O . TYR A 1 1007 ? -33.417 47.023 49.678 1.00 21.59 1007 TYR A O 1
ATOM 8110 N N . TYR A 1 1008 ? -32.853 46.162 47.761 1.00 22.31 1008 TYR A N 1
ATOM 8111 C CA . TYR A 1 1008 ? -32.255 45.257 46.734 1.00 22.31 1008 TYR A CA 1
ATOM 8112 C C . TYR A 1 1008 ? -32.402 45.901 45.313 1.00 22.31 1008 TYR A C 1
ATOM 8114 O O . TYR A 1 1008 ? -33.146 46.870 45.198 1.00 22.31 1008 TYR A O 1
ATOM 8122 N N . VAL A 1 1009 ? -31.643 45.608 44.237 1.00 22.31 1009 VAL A N 1
ATOM 8123 C CA . VAL A 1 1009 ? -31.383 44.348 43.474 1.00 22.31 1009 VAL A CA 1
ATOM 8124 C C . VAL A 1 1009 ? -32.674 43.749 42.871 1.00 22.31 1009 VAL A C 1
ATOM 8126 O O . VAL A 1 1009 ? -33.663 43.637 43.588 1.00 22.31 1009 VAL A O 1
ATOM 8129 N N . SER A 1 1010 ? -32.745 43.346 41.592 1.00 28.14 1010 SER A N 1
ATOM 8130 C CA . SER A 1 1010 ? -31.723 43.255 40.519 1.00 28.14 1010 SER A CA 1
ATOM 8131 C C . SER A 1 1010 ? -32.013 44.173 39.331 1.00 28.14 1010 SER A C 1
ATOM 8133 O O . SER A 1 1010 ? -33.115 44.011 38.759 1.00 28.14 1010 SER A O 1
#

Sequence (1010 aa):
MTFFVTDSRGNKIDDQKSLESINKALIDAIDGDDDAALSVAPPDRGVVVRKPRLDFGERKGQAERMLGLMDVFLKNDPISLQKDILHHVEYTVARSRFSFDDFEAYQALAHSVRDRLIERWHDTLIHFKKEDPKRVYFLSLEFLMGRSLSNIVINLGIRDQFADALSQLGFDFEVLAEQEGDACLGNGGLARLSACQMDSLATLDYPAVGYGLRYQYGLFRQVIVDGFQHEQPDYWLNFGNPWEIERVHITYPVKFYGTVTDEFLNGEKCKVWVPGEMVEAVAYDNPIPGYGTRNTINLRLWAAKPSDQHDMESFNTGDYVDAVVNRQRAESISSILYPDDRSYQGKELRLKQQYFFVSASVQDIFRRFKDTHKKFDEFPEKVLSCMFHVSISAEAYVETPRIGLVALQLNDTHPSLAIAEVMRVLLDEEHLSWHRAWDIICKIFSFTTHTVSPEGLEKIPVDLLGNLLPRHLQIIYDINFNFVEELKKMIGLDYDRLTRMSIVEEGAVKRRWIVVSNPSLCALISKWLGTEAWIRDIDLLIGLRDYATNAELHQEWKMVKKVNKIRLAEYIEAMSGLKVSLDAMFDVQTKRIHEYKRQLLNILGIIHRYDCIKNMDKNDRKKVVPRVCIIGGKAAPGYEIAKKIIKLCHVVAERINNDNDIGDLLKLVFIPDYNVSVAEMVIPGADLSQHLSTAGHEASGTGSMKFLMNGCLLLATADGSTIEMVEEIGQDNMFLFGAKANEVVALRKKGPTLKVPLQFSRVVRMIRDGHFGFEDYFKSLCDKIEGTSDYFLLGADFMSYLEAQAAADKAFVDEERWTKMSILSAAGSGRFSSDRTIQEYAENTWDIQPCSFFFFLFFFFFFLSLTSQDEQSNNHNLLILELRDSKLKISRLESVLEERIQNLNAKTLSLKEHGKSLEDMANKSTYLQSALFDLKMAEVVTEQWVQIQHLEQALQIAKMRALQAQKQRNMRCTFLKFIDGISGRHLPKPFKALDSYSLGKGPIIRYYVS

Radius of gyration: 37.03 Å; chains: 1; bounding box: 85×123×113 Å